Protein AF-0000000066528305 (afdb_homodimer)

Organism: Pseudomonas aeruginosa (strain ATCC 15692 / DSM 22644 / CIP 104116 / JCM 14847 / LMG 12228 / 1C / PRS 101 / PAO1) (NCBI:txid208964)

Solvent-accessible surface area (backbone atoms only — not comparable to full-atom values): 59055 Å² total; per-residue (Å²): 130,81,65,75,44,82,45,70,47,69,37,96,86,66,52,58,33,28,32,40,36,31,69,39,80,47,64,42,90,86,65,61,58,33,33,40,38,41,37,34,41,70,44,37,23,32,77,78,52,47,66,50,65,64,70,45,64,52,48,48,30,26,37,37,24,40,15,54,67,9,18,43,83,11,56,70,59,67,28,30,52,98,31,41,44,56,55,30,49,44,52,55,42,48,53,51,45,41,31,70,77,70,63,30,54,59,64,38,24,32,39,41,21,23,22,48,24,19,42,40,49,51,44,35,36,42,68,65,39,65,62,40,41,31,38,37,31,31,38,42,44,45,40,63,64,70,92,53,86,63,47,65,62,49,50,55,54,46,32,74,73,68,43,78,50,73,45,72,62,84,78,52,53,77,56,27,26,78,24,66,67,57,32,53,48,58,75,66,39,84,50,52,30,63,34,37,21,47,48,31,52,55,34,45,46,53,48,24,52,50,43,38,75,49,20,47,53,28,52,50,31,36,38,40,42,36,36,57,49,35,74,50,38,50,64,66,58,51,52,49,24,59,44,37,36,43,37,83,57,32,32,64,42,73,39,67,70,30,21,48,34,42,83,59,27,64,71,16,65,65,52,41,51,54,48,34,50,48,49,53,51,40,72,70,42,79,91,78,70,84,84,43,77,57,36,57,72,40,26,62,49,27,35,49,35,51,55,54,64,47,81,67,44,87,81,32,74,65,38,46,50,40,53,50,50,35,50,50,49,55,57,44,28,76,32,10,47,61,50,30,42,18,74,72,53,6,56,76,23,66,68,33,48,49,51,56,64,66,65,63,60,70,16,56,63,72,66,9,25,49,50,17,41,54,55,54,60,32,68,69,51,47,40,50,51,46,46,52,54,46,46,42,50,51,50,52,51,50,50,51,52,34,49,76,67,72,42,74,45,23,39,35,29,44,54,35,49,56,38,55,68,62,60,56,54,46,62,90,51,79,79,67,61,70,31,36,40,37,23,14,73,45,68,64,31,28,54,52,22,42,51,51,35,52,75,69,67,35,58,87,36,41,51,54,40,78,39,60,64,52,40,28,70,66,39,36,63,47,74,77,60,26,32,31,39,36,40,60,78,51,63,46,68,47,57,53,45,65,50,50,41,30,23,44,35,9,46,46,59,18,33,40,89,65,16,38,36,40,38,46,42,27,52,37,67,96,51,54,62,54,37,24,63,51,38,42,22,54,71,80,63,34,68,34,63,59,33,56,42,37,40,50,37,51,51,50,48,43,40,74,29,40,32,42,79,74,50,74,44,65,45,76,83,55,34,37,36,34,36,36,26,31,37,52,87,128,130,79,67,74,43,82,47,69,48,68,37,97,86,66,51,59,34,28,30,41,37,30,70,40,80,46,63,43,91,85,65,60,57,31,36,39,37,41,35,35,41,70,43,38,22,33,77,78,55,48,66,50,65,65,69,43,64,53,48,48,29,26,36,37,26,40,16,54,67,10,18,42,84,11,56,68,60,66,28,30,48,98,29,41,43,54,56,28,50,43,52,54,42,49,55,51,43,42,30,70,74,69,64,31,54,59,65,37,24,30,37,40,19,23,22,47,24,18,41,40,50,49,43,34,35,43,68,64,40,66,61,40,40,32,39,37,31,30,38,42,44,44,38,64,64,70,93,52,87,64,48,64,62,49,50,54,53,45,31,75,73,66,42,79,49,73,45,72,62,85,78,51,53,75,55,27,27,78,24,66,67,56,33,53,48,58,75,67,40,85,51,52,31,64,34,38,20,47,48,31,52,53,34,43,47,52,48,25,52,50,42,37,75,48,19,48,53,28,53,49,31,35,38,39,40,36,38,57,50,34,74,50,38,49,63,63,59,50,54,49,24,60,46,37,36,43,38,82,56,33,34,64,44,75,39,69,70,31,21,47,34,44,84,59,26,66,70,17,65,65,52,40,50,53,50,36,51,47,50,51,52,39,73,72,43,79,90,78,69,84,84,44,77,58,34,54,70,40,24,62,49,26,36,50,36,51,56,55,66,46,82,68,46,86,82,32,74,65,39,48,50,39,52,50,50,33,51,49,50,56,57,44,27,77,31,10,48,61,51,31,40,17,73,74,51,6,57,75,23,64,67,34,48,48,51,56,65,65,64,63,61,69,16,57,63,73,67,9,25,50,49,17,43,54,57,54,61,32,69,70,49,48,42,50,49,46,46,51,55,46,46,41,51,51,50,52,51,50,50,51,53,35,49,74,67,74,43,74,45,24,39,34,29,46,53,35,52,56,38,56,69,62,60,56,53,48,60,89,50,80,80,66,60,70,30,35,41,37,24,14,72,45,68,63,31,28,53,55,24,42,51,50,36,51,76,69,69,37,58,86,35,39,50,54,41,77,39,61,63,51,39,28,68,67,40,36,63,46,73,78,60,25,32,32,40,37,38,60,78,50,63,46,68,47,57,52,45,66,50,49,39,31,24,44,36,9,47,46,60,19,35,39,90,65,15,37,37,39,39,46,43,28,51,38,66,98,52,55,61,53,37,23,63,51,38,42,23,53,68,80,63,35,69,34,62,60,32,56,43,37,41,51,38,52,51,49,49,42,40,75,29,40,30,43,81,73,50,74,45,64,44,77,81,53,33,36,35,33,34,37,25,32,36,51,88,130

Radius of gyration: 33.26 Å; Cα contacts (8 Å, |Δi|>4): 2438; chains: 2; bounding box: 77×107×80 Å

Secondary structure (DSSP, 8-state):
----EEEEEE-TTS-EEEEEEE--SS--TT---EEEEEEPPTT--GGGGTHHHHHTT-TTEEEEEE--TTSTTS-SSTT--S-HHHHHHHHHHHHHHHHHHH---GGGEEEEEETHHHHHHHHHHHHH----SEEEEES--SSB---STTHHHHHHHHHHHH-S-EEE----GGGT-S-HHHHHHHHH-TT---EEEHHHHHHHHHHHHHHHHTGGG--S-EEEEEETT-SSB-SHHHHHHHHH-S-SSEEEEEETT--S-GGGSTTTHHHHHHHHHHHHHHHHS-------TTTTTSSHHHHHHHHHHSPPPTT-HHHHHHHHHHHHHHHHTTT-HHHHHHHHH-TTSHHHHHHHHHT----SHHHHHHHHHHHHTSHHHHHHHHHHHHHHHHHHHHHHHHHHTT---EEEEES-TTSHHHHHHTTT-SSPPSEEEEEES-HHHHHHHHHHHHHTT-TTTEEEEE--TT-HHHHHT-SSPPSEEEE-SSGGG---HHHHHHHHHHHHHHSPTT-EEEEEE-S--TTHHHHHHH-B-TTTT-B-------HHHHHHHHHHTTEEEEEEEE-TTS--EEEEEEE---/----EEEEEE-TTSPEEEEEEE--SS--TT---EEEEEEPPTT--GGGGTHHHHHTT-TTEEEEEE--TTSTTS-SSTT--S-HHHHHHHHHHHHHHHHHHH---GGGEEEEEETHHHHHHHHHHHHH----SEEEEES--SSB---STTHHHHHHHHHHHH-S-EEE----GGGT-S-HHHHHHHHH-TT---EEEHHHHHHHHHHHHHHHHTGGG--S-EEEEEETT-SSB-HHHHHHHHHH-S-SSEEEEEETT--S-GGGSTTTHHHHHHHHHHHHHHHHS-------TTTTTSSHHHHHHHHHHSPPPTT-HHHHHHHHHHHHHHHHTTT-HHHHHHHHH-TTSHHHHHHHHHT----SHHHHHHHHHHHHTSHHHHHHHHHHHHHHHHHHHHHHHHHHTT---EEEEES-TTSHHHHHHTTT-SSPPSEEEEEES-HHHHHHHHHHHHHTT-TTTEEEEE--TT-HHHHHT-SSPPSEEEE-SSGGG---HHHHHHHHHHHHHHSPTT-EEEEEE-S--TTHHHHHHH-B-TTTT-B-------HHHHHHHHHHTTEEEEEEEE-TTS--EEEEEEE---

pLDDT: mean 94.09, std 5.87, range [59.09, 98.94]

InterPro domains:
  IPR022742 Alpha/beta hydrolase domain-containing protein 17C-like [PF12146] (32-267)
  IPR022744 Methyltransferase domain, putative [PF12147] (276-583)
  IPR029058 Alpha/Beta hydrolase fold [G3DSA:3.40.50.1820] (2-286)
  IPR029058 Alpha/Beta hydrolase fold [SSF53474] (4-282)
  IPR029063 S-adenosyl-L-methionine-dependent methyltransferase superfamily [G3DSA:3.40.50.150] (344-585)
  IPR029063 S-adenosyl-L-methionine-dependent methyltransferase superfamily [SSF53335] (400-575)
  IPR051044 Monoacylglycerol and Diacylglycerol Lipase [PTHR11614] (12-268)

Sequence (1172 aa):
MRDVQELRFTTHDGVELFYRHWPASRPAPDGTRQAVLLFHRGHEHSGRIAHLVDELDLPEHDFFAWDARGHGLSPGARGDSPSFATSVRDVQTFVDHIQAVHGIAEERMAVVAQSVGAVLVSTWAHDYAPKVRALVLASPAFQVKLYVPFARSGLKLMRLWRGNFFVNSYVKARFLSHDPERIASYDSDPLIAKAISVNVLLGLYEAAERVVADAQAIQIPTQLLISGADFVVHRAPQERFFERLGSLRKEKHILPGFFHDTLGERDRHLAVGRARRFLLEAFATAPERPSLLDADRLGHTCAEAEALAAPLPKNSPRDLYWRATRAGLRLGSLWSDGVKLGFDTGFDSGSTLDYVYRNQPCGSGPLGRLIDRNYLDSIGWRGIRQRKLHVEELLRLAMQRLREEQREVRIVDIAAGHGRYILEALQGVEPLPESILLRDYSEINVRDGSALIESKGLAGIARFVKGDAFDRADLAALQPKPSLGVVSGLYELFADNRMVGDSLAGLGEALEEGGYLVYTGQPWHPQLELIARALTSHRQGQAWVMRRRTQAEMDQLVAAAGFRKITQRVDQWGIFSVSLAQKVARMRDVQELRFTTHDGVELFYRHWPASRPAPDGTRQAVLLFHRGHEHSGRIAHLVDELDLPEHDFFAWDARGHGLSPGARGDSPSFATSVRDVQTFVDHIQAVHGIAEERMAVVAQSVGAVLVSTWAHDYAPKVRALVLASPAFQVKLYVPFARSGLKLMRLWRGNFFVNSYVKARFLSHDPERIASYDSDPLIAKAISVNVLLGLYEAAERVVADAQAIQIPTQLLISGADFVVHRAPQERFFERLGSLRKEKHILPGFFHDTLGERDRHLAVGRARRFLLEAFATAPERPSLLDADRLGHTCAEAEALAAPLPKNSPRDLYWRATRAGLRLGSLWSDGVKLGFDTGFDSGSTLDYVYRNQPCGSGPLGRLIDRNYLDSIGWRGIRQRKLHVEELLRLAMQRLREEQREVRIVDIAAGHGRYILEALQGVEPLPESILLRDYSEINVRDGSALIESKGLAGIARFVKGDAFDRADLAALQPKPSLGVVSGLYELFADNRMVGDSLAGLGEALEEGGYLVYTGQPWHPQLELIARALTSHRQGQAWVMRRRTQAEMDQLVAAAGFRKITQRVDQWGIFSVSLAQKVAR

Nearest PDB structures (foldseek):
  6eic-assembly3_B  TM=8.953E-01  e=5.850E-21  Mycobacterium tuberculosis H37Rv
  7l4u-assembly1_A  TM=8.981E-01  e=2.190E-19  Homo sapiens
  7l4t-assembly1_A  TM=8.906E-01  e=3.858E-19  Homo sapiens
  6qe2-assembly2_B  TM=8.911E-01  e=8.053E-19  Palaeococcus ferrophilus
  3jw8-assembly1_A  TM=8.700E-01  e=1.131E-18  Homo sapiens

Foldseek 3Di:
DADKDWDWDAAPVGFIWIKIKGDQQDADPVNAAAEEEEEEAQLAFQVLLVVLVPLLPPRHYMYMYTGFDLFFPGDDPHQDDPALVSSLSRVVRVLVCCCVPVVHDQQRYEYEYEALRLLSVLLNCQQQVTNYLEYEYELHQLDWDDPDPCVLVVLVVVCVPPNKDKDFDPDQLVQAAVDPVSNVCQVVPPRGRGIHISRHVNNSNLSSVFCLVQQLLRFHQYEYEYEAREPTHDCVSSVSSQVNHVYPNYYYDYDYPGYRNCCPYPVNSVVSVVVSVSVVVSNVDDDDGDACLCVLPDDDLVVVLVVLQDDDPPPPPVLVVLVVVQVVLVVLLVFWVLSVCCVVQNCLAPVSLVVLLVQATDTHPPVRSVSHNVVSPPPVSVQQNVLLVFLLVVVVVQCVVCVVVVHAAEEEEEQCQLVCSVVVSCVPDPPGGQAYEYEHQDPVSQVNNQVVCVVSVNVNHYHYDYDDLQQLVVLLPDPPQHQEYEYEPDVQQDSNSNSVLSSLLSNLNRHDAFGKYKYKFFQDDPCQSVQQRRGAGSPVGHGRHTRGDGSVNVQSSNVVSQWAWDDWDADSSSGMMITMITHHDD/DADKDWDWDAAPVGFIWIKIKGDQQDADPVNAAAEEEEEEAQLAFQVLLVVLVPLLPPRHYMYMYTGFDLFFPGDDPHQDDPALVSSLSRVVRVLVCCCPPVVHDQQRYEYEYEALRLLSVLLNCQQQVTNYLEYEYELHQLDWDDPDPCVLVVLVVVCVPPNKDKDFDPDQLVQAAVDPVSNVCQVPPPRGRGIHISRHVNLSNLSSVFCLVQQLLRFHQYEYEYEAREPTHDCVSSVSSQVNHVYPNYYYDYDYPGYRNCCPYPVNSVVSVVVSVSVVVSNVDDDDGDACLCVLPDDDLVVVLVVLQDDDPPPPPVLVVLVVVQVVLVVLLVFWVLSVCCVVQNCLAPVSLVVLLVQATDTHPPVRSVSNNVVSPPPVSVQQNVLLVFLLVVVVVQCVVCVVVVHAAEEEEEQCQLVCSVVVSCVPDPPGGQAYEYEHQDPVSQVNNQVVCVVSVNVNHYHYDYDDLQQLVVLLPDPPQHQEYEYEPDVQQDSNSNSVLSSLLSNLNRHDAFGKYKYKFFQDDPCQSVQQRRGAGSPVGHGRHTRGDGSVNVQSSNVVSQWHWDDWDADSSSGMMITMITHHDD

Structure (mmCIF, N/CA/C/O backbone):
data_AF-0000000066528305-model_v1
#
loop_
_entity.id
_entity.type
_entity.pdbx_description
1 polymer 'Bifunctional alpha/beta hydrolase/class I SAM-dependent methyltransferase'
#
loop_
_atom_site.group_PDB
_atom_site.id
_atom_site.type_symbol
_atom_site.label_atom_id
_atom_site.label_alt_id
_atom_site.label_comp_id
_atom_site.label_asym_id
_atom_site.label_entity_id
_atom_site.label_seq_id
_atom_site.pdbx_PDB_ins_code
_atom_site.Cartn_x
_atom_site.Cartn_y
_atom_site.Cartn_z
_atom_site.occupancy
_atom_site.B_iso_or_equiv
_atom_site.auth_seq_id
_atom_site.auth_comp_id
_atom_site.auth_asym_id
_atom_site.auth_atom_id
_atom_site.pdbx_PDB_model_num
ATOM 1 N N . MET A 1 1 ? -36 0.917 16.234 1 72.56 1 MET A N 1
ATOM 2 C CA . MET A 1 1 ? -35 1.993 16.125 1 72.56 1 MET A CA 1
ATOM 3 C C . MET A 1 1 ? -34.375 2.293 17.484 1 72.56 1 MET A C 1
ATOM 5 O O . MET A 1 1 ? -35.094 2.402 18.5 1 72.56 1 MET A O 1
ATOM 9 N N . ARG A 1 2 ? -33.094 2.178 17.562 1 87.5 2 ARG A N 1
ATOM 10 C CA . ARG A 1 2 ? -32.375 2.48 18.797 1 87.5 2 ARG A CA 1
ATOM 11 C C . ARG A 1 2 ? -32.719 3.871 19.312 1 87.5 2 ARG A C 1
ATOM 13 O O . ARG A 1 2 ? -33.031 4.777 18.531 1 87.5 2 ARG A O 1
ATOM 20 N N . ASP A 1 3 ? -32.812 4.066 20.578 1 93 3 ASP A N 1
ATOM 21 C CA . ASP A 1 3 ? -33.062 5.363 21.188 1 93 3 ASP A CA 1
ATOM 22 C C . ASP A 1 3 ? -31.953 6.355 20.891 1 93 3 ASP A C 1
ATOM 24 O O . ASP A 1 3 ? -30.766 5.996 20.906 1 93 3 ASP A O 1
ATOM 28 N N . VAL A 1 4 ? -32.406 7.555 20.578 1 97.25 4 VAL A N 1
ATOM 29 C CA . VAL A 1 4 ? -31.438 8.57 20.203 1 97.25 4 VAL A CA 1
ATOM 30 C C . VAL A 1 4 ? -31.422 9.688 21.234 1 97.25 4 VAL A C 1
ATOM 32 O O . VAL A 1 4 ? -32.469 10.055 21.781 1 97.25 4 VAL A O 1
ATOM 35 N N . GLN A 1 5 ? -30.234 10.125 21.625 1 98.25 5 GLN A N 1
ATOM 36 C CA . GLN A 1 5 ? -30.047 11.328 22.422 1 98.25 5 GLN A CA 1
ATOM 37 C C . GLN A 1 5 ? -29.531 12.484 21.562 1 98.25 5 GLN A C 1
ATOM 39 O O . GLN A 1 5 ? -28.609 12.312 20.766 1 98.25 5 GLN A O 1
ATOM 44 N N . GLU A 1 6 ? -30.188 13.617 21.688 1 98.38 6 GLU A N 1
ATOM 45 C CA . GLU A 1 6 ? -29.75 14.836 21.016 1 98.38 6 GLU A CA 1
ATOM 46 C C . GLU A 1 6 ? -28.922 15.711 21.953 1 98.38 6 GLU A C 1
ATOM 48 O O . GLU A 1 6 ? -29.406 16.125 23.016 1 98.38 6 GLU A O 1
ATOM 53 N N . LEU A 1 7 ? -27.734 15.906 21.516 1 98.69 7 LEU A N 1
ATOM 54 C CA . LEU A 1 7 ? -26.766 16.578 22.391 1 98.69 7 LEU A CA 1
ATOM 55 C C . LEU A 1 7 ? -26 17.641 21.625 1 98.69 7 LEU A C 1
ATOM 57 O O . LEU A 1 7 ? -26.25 17.875 20.453 1 98.69 7 LEU A O 1
ATOM 61 N N . ARG A 1 8 ? -25.156 18.391 22.344 1 98.56 8 ARG A N 1
ATOM 62 C CA . ARG A 1 8 ? -24.281 19.406 21.766 1 98.56 8 ARG A CA 1
ATOM 63 C C . ARG A 1 8 ? -22.875 19.312 22.344 1 98.56 8 ARG A C 1
ATOM 65 O O . ARG A 1 8 ? -22.688 18.75 23.438 1 98.56 8 ARG A O 1
ATOM 72 N N . PHE A 1 9 ? -21.906 19.719 21.641 1 98.44 9 PHE A N 1
ATOM 73 C CA . PHE A 1 9 ? -20.547 19.844 22.125 1 98.44 9 PHE A CA 1
ATOM 74 C C . PHE A 1 9 ? -19.938 21.188 21.703 1 98.44 9 PHE A C 1
ATOM 76 O O . PHE A 1 9 ? -20.312 21.75 20.672 1 98.44 9 PHE A O 1
ATOM 83 N N . THR A 1 10 ? -19.062 21.734 22.469 1 98 10 THR A N 1
ATOM 84 C CA . THR A 1 10 ? -18.422 23.016 22.219 1 98 10 THR A CA 1
ATOM 85 C C . THR A 1 10 ? -17.141 22.844 21.406 1 98 10 THR A C 1
ATOM 87 O O . THR A 1 10 ? -16.281 22.047 21.766 1 98 10 THR A O 1
ATOM 90 N N . THR A 1 11 ? -17.047 23.547 20.344 1 96.94 11 THR A N 1
ATOM 91 C CA . THR A 1 11 ? -15.867 23.453 19.5 1 96.94 11 THR A CA 1
ATOM 92 C C . THR A 1 11 ? -14.773 24.406 19.984 1 96.94 11 THR A C 1
ATOM 94 O O . THR A 1 11 ? -14.961 25.109 20.984 1 96.94 11 THR A O 1
ATOM 97 N N . HIS A 1 12 ? -13.664 24.438 19.281 1 91.81 12 HIS A N 1
ATOM 98 C CA . HIS A 1 12 ? -12.461 25.156 19.688 1 91.81 12 HIS A CA 1
ATOM 99 C C . HIS A 1 12 ? -12.703 26.656 19.734 1 91.81 12 HIS A C 1
ATOM 101 O O . HIS A 1 12 ? -12.039 27.391 20.469 1 91.81 12 HIS A O 1
ATOM 107 N N . ASP A 1 13 ? -13.695 27.156 18.969 1 94.38 13 ASP A N 1
ATOM 108 C CA . ASP A 1 13 ? -13.945 28.594 18.938 1 94.38 13 ASP A CA 1
ATOM 109 C C . ASP A 1 13 ? -15.211 28.938 19.719 1 94.38 13 ASP A C 1
ATOM 111 O O . ASP A 1 13 ? -15.789 30.016 19.516 1 94.38 13 ASP A O 1
ATOM 115 N N . GLY A 1 14 ? -15.695 28.062 20.406 1 96.06 14 GLY A N 1
ATOM 116 C CA . GLY A 1 14 ? -16.797 28.328 21.312 1 96.06 14 GLY A CA 1
ATOM 117 C C . GLY A 1 14 ? -18.156 28.016 20.719 1 96.06 14 GLY A C 1
ATOM 118 O O . GLY A 1 14 ? -19.172 28.047 21.422 1 96.06 14 GLY A O 1
ATOM 119 N N . VAL A 1 15 ? -18.219 27.641 19.5 1 97.56 15 VAL A N 1
ATOM 120 C CA . VAL A 1 15 ? -19.469 27.312 18.844 1 97.56 15 VAL A CA 1
ATOM 121 C C . VAL A 1 15 ? -19.953 25.938 19.312 1 97.56 15 VAL A C 1
ATOM 123 O O . VAL A 1 15 ? -19.172 25 19.391 1 97.56 15 VAL A O 1
ATOM 126 N N . GLU A 1 16 ? -21.203 25.859 19.609 1 98.31 16 GLU A N 1
ATOM 127 C CA . GLU A 1 16 ? -21.797 24.578 20.016 1 98.31 16 GLU A CA 1
ATOM 128 C C . GLU A 1 16 ? -22.422 23.859 18.828 1 98.31 16 GLU A C 1
ATOM 130 O O . GLU A 1 16 ? -23.344 24.375 18.203 1 98.31 16 GLU A O 1
ATOM 135 N N . LEU A 1 17 ? -21.938 22.703 18.562 1 98.75 17 LEU A N 1
ATOM 136 C CA . LEU A 1 17 ? -22.453 21.938 17.438 1 98.75 17 LEU A CA 1
ATOM 137 C C . LEU A 1 17 ? -23.359 20.812 17.938 1 98.75 17 LEU A C 1
ATOM 139 O O . LEU A 1 17 ? -23.141 20.266 19.031 1 98.75 17 LEU A O 1
ATOM 143 N N . PHE A 1 18 ? -24.344 20.516 17.141 1 98.81 18 PHE A N 1
ATOM 144 C CA . PHE A 1 18 ? -25.328 19.484 17.438 1 98.81 18 PHE A CA 1
ATOM 145 C C . PHE A 1 18 ? -24.812 18.109 17.047 1 98.81 18 PHE A C 1
ATOM 147 O O . PHE A 1 18 ? -24.125 17.969 16.031 1 98.81 18 PHE A O 1
ATOM 154 N N . TYR A 1 19 ? -25.109 17.094 17.922 1 98.81 19 TYR A N 1
ATOM 155 C CA . TYR A 1 19 ? -24.828 15.719 17.5 1 98.81 19 TYR A CA 1
ATOM 156 C C . TYR A 1 19 ? -25.844 14.758 18.125 1 98.81 19 TYR A C 1
ATOM 158 O O . TYR A 1 19 ? -26.531 15.102 19.094 1 98.81 19 TYR A O 1
ATOM 166 N N . ARG A 1 20 ? -26.016 13.641 17.469 1 98.75 20 ARG A N 1
ATOM 167 C CA . ARG A 1 20 ? -26.875 12.555 17.938 1 98.75 20 ARG A CA 1
ATOM 168 C C . ARG A 1 20 ? -26.047 11.406 18.5 1 98.75 20 ARG A C 1
ATOM 170 O O . ARG A 1 20 ? -24.984 11.086 17.969 1 98.75 20 ARG A O 1
ATOM 177 N N . HIS A 1 21 ? -26.516 10.867 19.594 1 98.75 21 HIS A N 1
ATOM 178 C CA . HIS A 1 21 ? -25.875 9.719 20.25 1 98.75 21 HIS A CA 1
ATOM 179 C C . HIS A 1 21 ? -26.859 8.562 20.391 1 98.75 21 HIS A C 1
ATOM 181 O O . HIS A 1 21 ? -27.953 8.734 20.922 1 98.75 21 HIS A O 1
ATOM 187 N N . TRP A 1 22 ? -26.531 7.406 19.828 1 98.5 22 TRP A N 1
ATOM 188 C CA . TRP A 1 22 ? -27.219 6.148 20.047 1 98.5 22 TRP A CA 1
ATOM 189 C C . TRP A 1 22 ? -26.391 5.203 20.906 1 98.5 22 TRP A C 1
ATOM 191 O O . TRP A 1 22 ? -25.438 4.594 20.422 1 98.5 22 TRP A O 1
ATOM 201 N N . PRO A 1 23 ? -26.719 5.039 22.172 1 96.94 23 PRO A N 1
ATOM 202 C CA . PRO A 1 23 ? -25.953 4.133 23.031 1 96.94 23 PRO A CA 1
ATOM 203 C C . PRO A 1 23 ? -26 2.684 22.547 1 96.94 23 PRO A C 1
ATOM 205 O O . PRO A 1 23 ? -26.969 2.279 21.891 1 96.94 23 PRO A O 1
ATOM 208 N N . ALA A 1 24 ? -24.984 1.954 22.938 1 96.31 24 ALA A N 1
ATOM 209 C CA . ALA A 1 24 ? -24.969 0.526 22.625 1 96.31 24 ALA A CA 1
ATOM 210 C C . ALA A 1 24 ? -26.172 -0.182 23.234 1 96.31 24 ALA A C 1
ATOM 212 O O . ALA A 1 24 ? -26.547 0.084 24.391 1 96.31 24 ALA A O 1
ATOM 213 N N . SER A 1 25 ? -26.75 -1.033 22.453 1 94.69 25 SER A N 1
ATOM 214 C CA . SER A 1 25 ? -27.906 -1.768 22.953 1 94.69 25 SER A CA 1
ATOM 215 C C . SER A 1 25 ? -27.484 -2.975 23.781 1 94.69 25 SER A C 1
ATOM 217 O O . SER A 1 25 ? -28.219 -3.441 24.641 1 94.69 25 SER A O 1
ATOM 219 N N . ARG A 1 26 ? -26.281 -3.543 23.531 1 92.31 26 ARG A N 1
ATOM 220 C CA . ARG A 1 26 ? -25.688 -4.652 24.266 1 92.31 26 ARG A CA 1
ATOM 221 C C . ARG A 1 26 ? -24.25 -4.34 24.656 1 92.31 26 ARG A C 1
ATOM 223 O O . ARG A 1 26 ? -23.312 -4.859 24.047 1 92.31 26 ARG A O 1
ATOM 230 N N . PRO A 1 27 ? -24.109 -3.562 25.703 1 88.12 27 PRO A N 1
ATOM 231 C CA . PRO A 1 27 ? -22.75 -3.215 26.109 1 88.12 27 PRO A CA 1
ATOM 232 C C . PRO A 1 27 ? -21.891 -4.445 26.422 1 88.12 27 PRO A C 1
ATOM 234 O O . PRO A 1 27 ? -22.406 -5.461 26.891 1 88.12 27 PRO A O 1
ATOM 237 N N . ALA A 1 28 ? -20.672 -4.309 26.062 1 88.44 28 ALA A N 1
ATOM 238 C CA . ALA A 1 28 ? -19.766 -5.422 26.312 1 88.44 28 ALA A CA 1
ATOM 239 C C . ALA A 1 28 ? -19.719 -5.77 27.797 1 88.44 28 ALA A C 1
ATOM 241 O O . ALA A 1 28 ? -19.766 -4.879 28.641 1 88.44 28 ALA A O 1
ATOM 242 N N . PRO A 1 29 ? -19.531 -7.066 28.094 1 87 29 PRO A N 1
ATOM 243 C CA . PRO A 1 29 ? -19.531 -7.492 29.484 1 87 29 PRO A CA 1
ATOM 244 C C . PRO A 1 29 ? -18.375 -6.906 30.281 1 87 29 PRO A C 1
ATOM 246 O O . PRO A 1 29 ? -18.516 -6.637 31.484 1 87 29 PRO A O 1
ATOM 249 N N . ASP A 1 30 ? -17.25 -6.703 29.625 1 88.06 30 ASP A N 1
ATOM 250 C CA . ASP A 1 30 ? -16.078 -6.219 30.344 1 88.06 30 ASP A CA 1
ATOM 251 C C . ASP A 1 30 ? -16.109 -4.695 30.469 1 88.06 30 ASP A C 1
ATOM 253 O O . ASP A 1 30 ? -15.172 -4.098 31 1 88.06 30 ASP A O 1
ATOM 257 N N . GLY A 1 31 ? -17.141 -4.07 30.016 1 86.62 31 GLY A N 1
ATOM 258 C CA . GLY A 1 31 ? -17.297 -2.635 30.172 1 86.62 31 GLY A CA 1
ATOM 259 C C . GLY A 1 31 ? -16.578 -1.834 29.109 1 86.62 31 GLY A C 1
ATOM 260 O O . GLY A 1 31 ? -16.656 -0.604 29.094 1 86.62 31 GLY A O 1
ATOM 261 N N . THR A 1 32 ? -15.93 -2.555 28.25 1 90 32 THR A N 1
ATOM 262 C CA . THR A 1 32 ? -15.211 -1.856 27.188 1 90 32 THR A CA 1
ATOM 263 C C . THR A 1 32 ? -16.188 -1.194 26.219 1 90 32 THR A C 1
ATOM 265 O O . THR A 1 32 ? -17.109 -1.84 25.719 1 90 32 THR A O 1
ATOM 268 N N . ARG A 1 33 ? -16 0.094 26.016 1 95.31 33 ARG A N 1
ATOM 269 C CA . ARG A 1 33 ? -16.875 0.832 25.125 1 95.31 33 ARG A CA 1
ATOM 270 C C . ARG A 1 33 ? -16.203 1.051 23.766 1 95.31 33 ARG A C 1
ATOM 272 O O . ARG A 1 33 ? -15 1.3 23.688 1 95.31 33 ARG A O 1
ATOM 279 N N . GLN A 1 34 ? -16.953 0.854 22.703 1 97 34 GLN A N 1
ATOM 280 C CA . GLN A 1 34 ? -16.547 1.082 21.328 1 97 34 GLN A CA 1
ATOM 281 C C . GLN A 1 34 ? -17.562 1.936 20.578 1 97 34 GLN A C 1
ATOM 283 O O . GLN A 1 34 ? -18.734 1.986 20.953 1 97 34 GLN A O 1
ATOM 288 N N . ALA A 1 35 ? -17.094 2.639 19.531 1 98.56 35 ALA A N 1
ATOM 289 C CA . ALA A 1 35 ? -18.031 3.562 18.891 1 98.56 35 ALA A CA 1
ATOM 290 C C . ALA A 1 35 ? -17.781 3.635 17.391 1 98.56 35 ALA A C 1
ATOM 292 O O . ALA A 1 35 ? -16.672 3.365 16.922 1 98.56 35 ALA A O 1
ATOM 293 N N . VAL A 1 36 ? -18.812 3.9 16.672 1 98.88 36 VAL A N 1
ATOM 294 C CA . VAL A 1 36 ? -18.766 4.258 15.25 1 98.88 36 VAL A CA 1
ATOM 295 C C . VAL A 1 36 ? -19.234 5.695 15.062 1 98.88 36 VAL A C 1
ATOM 297 O O . VAL A 1 36 ? -20.328 6.059 15.516 1 98.88 36 VAL A O 1
ATOM 300 N N . LEU A 1 37 ? -18.406 6.516 14.508 1 98.94 37 LEU A N 1
ATOM 301 C CA . LEU A 1 37 ? -18.75 7.898 14.203 1 98.94 37 LEU A CA 1
ATOM 302 C C . LEU A 1 37 ? -19.234 8.031 12.766 1 98.94 37 LEU A C 1
ATOM 304 O O . LEU A 1 37 ? -18.594 7.535 11.836 1 98.94 37 LEU A O 1
ATOM 308 N N . LEU A 1 38 ? -20.359 8.695 12.578 1 98.88 38 LEU A N 1
ATOM 309 C CA . LEU A 1 38 ? -20.969 8.875 11.258 1 98.88 38 LEU A CA 1
ATOM 310 C C . LEU A 1 38 ? -20.859 10.328 10.805 1 98.88 38 LEU A C 1
ATOM 312 O O . LEU A 1 38 ? -21.188 11.242 11.555 1 98.88 38 LEU A O 1
ATOM 316 N N . PHE A 1 39 ? -20.359 10.523 9.609 1 98.88 39 PHE A N 1
ATOM 317 C CA . PHE A 1 39 ? -20.25 11.852 9.023 1 98.88 39 PHE A CA 1
ATOM 318 C C . PHE A 1 39 ? -21.062 11.945 7.738 1 98.88 39 PHE A C 1
ATOM 320 O O . PHE A 1 39 ? -20.844 11.172 6.805 1 98.88 39 PHE A O 1
ATOM 327 N N . HIS A 1 40 ? -21.938 12.875 7.66 1 98.25 40 HIS A N 1
ATOM 328 C CA . HIS A 1 40 ? -22.953 12.969 6.609 1 98.25 40 HIS A CA 1
ATOM 329 C C . HIS A 1 40 ? -22.375 13.617 5.355 1 98.25 40 HIS A C 1
ATOM 331 O O . HIS A 1 40 ? -21.266 14.141 5.375 1 98.25 40 HIS A O 1
ATOM 337 N N . ARG A 1 41 ? -23.125 13.555 4.238 1 96.31 41 ARG A N 1
ATOM 338 C CA . ARG A 1 41 ? -22.797 14.18 2.959 1 96.31 41 ARG A CA 1
ATOM 339 C C . ARG A 1 41 ? -22.938 15.695 3.035 1 96.31 41 ARG A C 1
ATOM 341 O O . ARG A 1 41 ? -23.484 16.219 3.996 1 96.31 41 ARG A O 1
ATOM 348 N N . GLY A 1 42 ? -22.406 16.297 1.971 1 93.19 42 GLY A N 1
ATOM 349 C CA . GLY A 1 42 ? -22.625 17.734 1.864 1 93.19 42 GLY A CA 1
ATOM 350 C C . GLY A 1 42 ? -24.109 18.094 1.777 1 93.19 42 GLY A C 1
ATOM 351 O O . GLY A 1 42 ? -24.906 17.344 1.213 1 93.19 42 GLY A O 1
ATOM 352 N N . HIS A 1 43 ? -24.469 19.188 2.324 1 93.56 43 HIS A N 1
ATOM 353 C CA . HIS A 1 43 ? -25.812 19.75 2.266 1 93.56 43 HIS A CA 1
ATOM 354 C C . HIS A 1 43 ? -26.75 19.062 3.271 1 93.56 43 HIS A C 1
ATOM 356 O O . HIS A 1 43 ? -27.812 19.594 3.58 1 93.56 43 HIS A O 1
ATOM 362 N N . GLU A 1 44 ? -26.328 17.938 3.803 1 96.5 44 GLU A N 1
ATOM 363 C CA . GLU A 1 44 ? -27.234 17.141 4.625 1 96.5 44 GLU A CA 1
ATOM 364 C C . GLU A 1 44 ? -26.938 17.328 6.109 1 96.5 44 GLU A C 1
ATOM 366 O O . GLU A 1 44 ? -26.484 18.391 6.527 1 96.5 44 GLU A O 1
ATOM 371 N N . HIS A 1 45 ? -27.453 16.422 6.926 1 98 45 HIS A N 1
ATOM 372 C CA . HIS A 1 45 ? -27.312 16.453 8.375 1 98 45 HIS A CA 1
ATOM 373 C C . HIS A 1 45 ? -27.375 15.055 8.969 1 98 45 HIS A C 1
ATOM 375 O O . HIS A 1 45 ? -27.578 14.078 8.242 1 98 45 HIS A O 1
ATOM 381 N N . SER A 1 46 ? -27.188 14.945 10.273 1 98.25 46 SER A N 1
ATOM 382 C CA . SER A 1 46 ? -27.016 13.664 10.953 1 98.25 46 SER A CA 1
ATOM 383 C C . SER A 1 46 ? -28.281 12.812 10.867 1 98.25 46 SER A C 1
ATOM 385 O O . SER A 1 46 ? -28.219 11.586 10.906 1 98.25 46 SER A O 1
ATOM 387 N N . GLY A 1 47 ? -29.406 13.43 10.734 1 97.38 47 GLY A N 1
ATOM 388 C CA . GLY A 1 47 ? -30.656 12.688 10.609 1 97.38 47 GLY A CA 1
ATOM 389 C C . GLY A 1 47 ? -30.719 11.836 9.352 1 97.38 47 GLY A C 1
ATOM 390 O O . GLY A 1 47 ? -31.375 10.789 9.336 1 97.38 47 GLY A O 1
ATOM 391 N N . ARG A 1 48 ? -30.031 12.242 8.328 1 97.06 48 ARG A N 1
ATOM 392 C CA . ARG A 1 48 ? -30.094 11.57 7.035 1 97.06 48 ARG A CA 1
ATOM 393 C C . ARG A 1 48 ? -29.219 10.312 7.027 1 97.06 48 ARG A C 1
ATOM 395 O O . ARG A 1 48 ? -29.406 9.43 6.188 1 97.06 48 ARG A O 1
ATOM 402 N N . ILE A 1 49 ? -28.281 10.195 7.945 1 97.12 49 ILE A N 1
ATOM 403 C CA . ILE A 1 49 ? -27.406 9.031 7.977 1 97.12 49 ILE A CA 1
ATOM 404 C C . ILE A 1 49 ? -27.766 8.148 9.172 1 97.12 49 ILE A C 1
ATOM 406 O O . ILE A 1 49 ? -27.125 7.113 9.398 1 97.12 49 ILE A O 1
ATOM 410 N N . ALA A 1 50 ? -28.812 8.414 9.883 1 97.25 50 ALA A N 1
ATOM 411 C CA . ALA A 1 50 ? -29.219 7.75 11.117 1 97.25 50 ALA A CA 1
ATOM 412 C C . ALA A 1 50 ? -29.625 6.305 10.859 1 97.25 50 ALA A C 1
ATOM 414 O O . ALA A 1 50 ? -29.5 5.449 11.734 1 97.25 50 ALA A O 1
ATOM 415 N N . HIS A 1 51 ? -30.125 6.051 9.648 1 97.19 51 HIS A N 1
ATOM 416 C CA . HIS A 1 51 ? -30.594 4.703 9.336 1 97.19 51 HIS A CA 1
ATOM 417 C C . HIS A 1 51 ? -29.453 3.689 9.438 1 97.19 51 HIS A C 1
ATOM 419 O O . HIS A 1 51 ? -29.703 2.504 9.68 1 97.19 51 HIS A O 1
ATOM 425 N N . LEU A 1 52 ? -28.188 4.094 9.336 1 98.25 52 LEU A N 1
ATOM 426 C CA . LEU A 1 52 ? -27.031 3.205 9.391 1 98.25 52 LEU A CA 1
ATOM 427 C C . LEU A 1 52 ? -26.891 2.586 10.781 1 98.25 52 LEU A C 1
ATOM 429 O O . LEU A 1 52 ? -26.297 1.512 10.93 1 98.25 52 LEU A O 1
ATOM 433 N N . VAL A 1 53 ? -27.391 3.279 11.812 1 98.12 53 VAL A N 1
ATOM 434 C CA . VAL A 1 53 ? -27.281 2.797 13.188 1 98.12 53 VAL A CA 1
ATOM 435 C C . VAL A 1 53 ? -27.922 1.417 13.305 1 98.12 53 VAL A C 1
ATOM 437 O O . VAL A 1 53 ? -27.344 0.495 13.867 1 98.12 53 VAL A O 1
ATOM 440 N N . ASP A 1 54 ? -29.109 1.282 12.719 1 97.25 54 ASP A N 1
ATOM 441 C CA . ASP A 1 54 ? -29.812 0.004 12.773 1 97.25 54 ASP A CA 1
ATOM 442 C C . ASP A 1 54 ? -29.297 -0.95 11.695 1 97.25 54 ASP A C 1
ATOM 444 O O . ASP A 1 54 ? -29.156 -2.148 11.938 1 97.25 54 ASP A O 1
ATOM 448 N N . GLU A 1 55 ? -28.984 -0.423 10.523 1 97.88 55 GLU A N 1
ATOM 449 C CA . GLU A 1 55 ? -28.688 -1.265 9.375 1 97.88 55 GLU A CA 1
ATOM 450 C C . GLU A 1 55 ? -27.297 -1.89 9.492 1 97.88 55 GLU A C 1
ATOM 452 O O . GLU A 1 55 ? -27.062 -2.982 8.977 1 97.88 55 GLU A O 1
ATOM 457 N N . LEU A 1 56 ? -26.344 -1.224 10.148 1 98.06 56 LEU A N 1
ATOM 458 C CA . LEU A 1 56 ? -25.031 -1.8 10.375 1 98.06 56 LEU A CA 1
ATOM 459 C C . LEU A 1 56 ? -25.094 -2.922 11.406 1 98.06 56 LEU A C 1
ATOM 461 O O . LEU A 1 56 ? -24.219 -3.795 11.43 1 98.06 56 LEU A O 1
ATOM 465 N N . ASP A 1 57 ? -26.094 -2.896 12.297 1 96.06 57 ASP A N 1
ATOM 466 C CA . ASP A 1 57 ? -26.359 -3.967 13.25 1 96.06 57 ASP A CA 1
ATOM 467 C C . ASP A 1 57 ? -25.125 -4.281 14.086 1 96.06 57 ASP A C 1
ATOM 469 O O . ASP A 1 57 ? -24.656 -5.422 14.109 1 96.06 57 ASP A O 1
ATOM 473 N N . LEU A 1 58 ? -24.578 -3.279 14.773 1 97.25 58 LEU A N 1
ATOM 474 C CA . LEU A 1 58 ? -23.469 -3.406 15.719 1 97.25 58 LEU A CA 1
ATOM 475 C C . LEU A 1 58 ? -23.938 -3.08 17.141 1 97.25 58 LEU A C 1
ATOM 477 O O . LEU A 1 58 ? -23.625 -2.006 17.656 1 97.25 58 LEU A O 1
ATOM 481 N N . PRO A 1 59 ? -24.562 -4.02 17.766 1 95.38 59 PRO A N 1
ATOM 482 C CA . PRO A 1 59 ? -25.25 -3.746 19.031 1 95.38 59 PRO A CA 1
ATOM 483 C C . PRO A 1 59 ? -24.297 -3.404 20.172 1 95.38 59 PRO A C 1
ATOM 485 O O . PRO A 1 59 ? -24.703 -2.799 21.156 1 95.38 59 PRO A O 1
ATOM 488 N N . GLU A 1 60 ? -23.031 -3.742 20.031 1 95.38 60 GLU A N 1
ATOM 489 C CA . GLU A 1 60 ? -22.062 -3.5 21.094 1 95.38 60 GLU A CA 1
ATOM 490 C C . GLU A 1 60 ? -21.391 -2.139 20.938 1 95.38 60 GLU A C 1
ATOM 492 O O . GLU A 1 60 ? -20.5 -1.781 21.719 1 95.38 60 GLU A O 1
ATOM 497 N N . HIS A 1 61 ? -21.812 -1.354 19.969 1 97.56 61 HIS A N 1
ATOM 498 C CA . HIS A 1 61 ? -21.125 -0.105 19.656 1 97.56 61 HIS A CA 1
ATOM 499 C C . HIS A 1 61 ? -22.031 1.095 19.875 1 97.56 61 HIS A C 1
ATOM 501 O O . HIS A 1 61 ? -23.234 1.033 19.562 1 97.56 61 HIS A O 1
ATOM 507 N N . ASP A 1 62 ? -21.5 2.139 20.469 1 98.38 62 ASP A N 1
ATOM 508 C CA . ASP A 1 62 ? -22.156 3.441 20.422 1 98.38 62 ASP A CA 1
ATOM 509 C C . ASP A 1 62 ? -22.062 4.051 19.016 1 98.38 62 ASP A C 1
ATOM 511 O O . ASP A 1 62 ? -21.109 3.77 18.281 1 98.38 62 ASP A O 1
ATOM 515 N N . PHE A 1 63 ? -23.062 4.773 18.703 1 98.69 63 PHE A N 1
ATOM 516 C CA . PHE A 1 63 ? -23.016 5.539 17.453 1 98.69 63 PHE A CA 1
ATOM 517 C C . PHE A 1 63 ? -23.109 7.035 17.734 1 98.69 63 PHE A C 1
ATOM 519 O O . PHE A 1 63 ? -23.859 7.457 18.625 1 98.69 63 PHE A O 1
ATOM 526 N N . PHE A 1 64 ? -22.328 7.781 17.078 1 98.88 64 PHE A N 1
ATOM 527 C CA . PHE A 1 64 ? -22.375 9.234 17.125 1 98.88 64 PHE A CA 1
ATOM 528 C C . PHE A 1 64 ? -22.453 9.828 15.719 1 98.88 64 PHE A C 1
ATOM 530 O O . PHE A 1 64 ? -21.797 9.344 14.797 1 98.88 64 PHE A O 1
ATOM 537 N N . ALA A 1 65 ? -23.297 10.797 15.508 1 98.81 65 ALA A N 1
ATOM 538 C CA . ALA A 1 65 ? -23.375 11.539 14.25 1 98.81 65 ALA A CA 1
ATOM 539 C C . ALA A 1 65 ? -23.547 13.031 14.516 1 98.81 65 ALA A C 1
ATOM 541 O O . ALA A 1 65 ? -24.438 13.445 15.25 1 98.81 65 ALA A O 1
ATOM 542 N N . TRP A 1 66 ? -22.734 13.844 13.883 1 98.56 66 TRP A N 1
ATOM 543 C CA . TRP A 1 66 ? -22.859 15.281 14.125 1 98.56 66 TRP A CA 1
ATOM 544 C C . TRP A 1 66 ? -23.578 15.969 12.977 1 98.56 66 TRP A C 1
ATOM 546 O O . TRP A 1 66 ? -23.797 15.367 11.922 1 98.56 66 TRP A O 1
ATOM 556 N N . ASP A 1 67 ? -24.109 17.141 13.25 1 98.75 67 ASP A N 1
ATOM 557 C CA . ASP A 1 67 ? -24.391 18.125 12.203 1 98.75 67 ASP A CA 1
ATOM 558 C C . ASP A 1 67 ? -23.203 19.078 12.031 1 98.75 67 ASP A C 1
ATOM 560 O O . ASP A 1 67 ? -22.859 19.828 12.945 1 98.75 67 ASP A O 1
ATOM 564 N N . ALA A 1 68 ? -22.656 18.984 10.891 1 98.19 68 ALA A N 1
ATOM 565 C CA . ALA A 1 68 ? -21.531 19.875 10.625 1 98.19 68 ALA A CA 1
ATOM 566 C C . ALA A 1 68 ? -21.922 21.344 10.797 1 98.19 68 ALA A C 1
ATOM 568 O O . ALA A 1 68 ? -23.109 21.688 10.703 1 98.19 68 ALA A O 1
ATOM 569 N N . ARG A 1 69 ? -20.953 22.094 11.086 1 97.12 69 ARG A N 1
ATOM 570 C CA . ARG A 1 69 ? -21.188 23.531 11.172 1 97.12 69 ARG A CA 1
ATOM 571 C C . ARG A 1 69 ? -21.938 24.031 9.945 1 97.12 69 ARG A C 1
ATOM 573 O O . ARG A 1 69 ? -21.609 23.688 8.812 1 97.12 69 ARG A O 1
ATOM 580 N N . GLY A 1 70 ? -22.984 24.844 10.219 1 96.62 70 GLY A N 1
ATOM 581 C CA . GLY A 1 70 ? -23.766 25.391 9.125 1 96.62 70 GLY A CA 1
ATOM 582 C C . GLY A 1 70 ? -24.719 24.391 8.508 1 96.62 70 GLY A C 1
ATOM 583 O O . GLY A 1 70 ? -25.25 24.609 7.41 1 96.62 70 GLY A O 1
ATOM 584 N N . HIS A 1 71 ? -24.953 23.25 9.148 1 97.75 71 HIS A N 1
ATOM 585 C CA . HIS A 1 71 ? -25.844 22.219 8.625 1 97.75 71 HIS A CA 1
ATOM 586 C C . HIS A 1 71 ? -26.781 21.688 9.703 1 97.75 71 HIS A C 1
ATOM 588 O O . HIS A 1 71 ? -26.469 21.75 10.891 1 97.75 71 HIS A O 1
ATOM 594 N N . GLY A 1 72 ? -27.906 21.188 9.273 1 98 72 GLY A N 1
ATOM 595 C CA . GLY A 1 72 ? -28.859 20.594 10.195 1 98 72 GLY A CA 1
ATOM 596 C C . GLY A 1 72 ? -29.25 21.5 11.336 1 98 72 GLY A C 1
ATOM 597 O O . GLY A 1 72 ? -29.672 22.641 11.117 1 98 72 GLY A O 1
ATOM 598 N N . LEU A 1 73 ? -29 21.016 12.562 1 98.38 73 LEU A N 1
ATOM 599 C CA . LEU A 1 73 ? -29.406 21.75 13.758 1 98.38 73 LEU A CA 1
ATOM 600 C C . LEU A 1 73 ? -28.219 22.5 14.359 1 98.38 73 LEU A C 1
ATOM 602 O O . LEU A 1 73 ? -28.359 23.156 15.391 1 98.38 73 LEU A O 1
ATOM 606 N N . SER A 1 74 ? -27.062 22.422 13.734 1 98.5 74 SER A N 1
ATOM 607 C CA . SER A 1 74 ? -25.891 23.172 14.164 1 98.5 74 SER A CA 1
ATOM 608 C C . SER A 1 74 ? -25.969 24.625 13.68 1 98.5 74 SER A C 1
ATOM 610 O O . SER A 1 74 ? -26.5 24.891 12.602 1 98.5 74 SER A O 1
ATOM 612 N N . PRO A 1 75 ? -25.453 25.531 14.414 1 97.56 75 PRO A N 1
ATOM 613 C CA . PRO A 1 75 ? -25.547 26.953 14.055 1 97.56 75 PRO A CA 1
ATOM 614 C C . PRO A 1 75 ? -24.578 27.328 12.922 1 97.56 75 PRO A C 1
ATOM 616 O O . PRO A 1 75 ? -23.781 26.5 12.492 1 97.56 75 PRO A O 1
ATOM 619 N N . GLY A 1 76 ? -24.75 28.688 12.469 1 94.69 76 GLY A N 1
ATOM 620 C CA . GLY A 1 76 ? -23.938 29.219 11.391 1 94.69 76 GLY A CA 1
ATOM 621 C C . GLY A 1 76 ? -24.719 29.453 10.109 1 94.69 76 GLY A C 1
ATOM 622 O O . GLY A 1 76 ? -25.844 28.953 9.961 1 94.69 76 GLY A O 1
ATOM 623 N N . ALA A 1 77 ? -24.062 30.219 9.227 1 95.31 77 ALA A N 1
ATOM 624 C CA . ALA A 1 77 ? -24.688 30.406 7.918 1 95.31 77 ALA A CA 1
ATOM 625 C C . ALA A 1 77 ? -24.781 29.078 7.172 1 95.31 77 ALA A C 1
ATOM 627 O O . ALA A 1 77 ? -23.828 28.312 7.133 1 95.31 77 ALA A O 1
ATOM 628 N N . ARG A 1 78 ? -25.953 28.828 6.621 1 95.25 78 ARG A N 1
ATOM 629 C CA . ARG A 1 78 ? -26.203 27.547 5.984 1 95.25 78 ARG A CA 1
ATOM 630 C C . ARG A 1 78 ? -25.219 27.297 4.848 1 95.25 78 ARG A C 1
ATOM 632 O O . ARG A 1 78 ? -25.094 28.109 3.93 1 95.25 78 ARG A O 1
ATOM 639 N N . GLY A 1 79 ? -24.562 26.188 4.961 1 94.81 79 GLY A N 1
ATOM 640 C CA . GLY A 1 79 ? -23.625 25.766 3.939 1 94.81 79 GLY A CA 1
ATOM 641 C C . GLY A 1 79 ? -22.266 26.453 4.062 1 94.81 79 GLY A C 1
ATOM 642 O O . GLY A 1 79 ? -21.484 26.453 3.115 1 94.81 79 GLY A O 1
ATOM 643 N N . ASP A 1 80 ? -22.031 27 5.172 1 94.94 80 ASP A N 1
ATOM 644 C CA . ASP A 1 80 ? -20.797 27.781 5.312 1 94.94 80 ASP A CA 1
ATOM 645 C C . ASP A 1 80 ? -19.969 27.297 6.504 1 94.94 80 ASP A C 1
ATOM 647 O O . ASP A 1 80 ? -20.469 26.547 7.348 1 94.94 80 ASP A O 1
ATOM 651 N N . SER A 1 81 ? -18.766 27.531 6.523 1 95.31 81 SER A N 1
ATOM 652 C CA . SER A 1 81 ? -17.75 27.438 7.566 1 95.31 81 SER A CA 1
ATOM 653 C C . SER A 1 81 ? -16.656 28.5 7.379 1 95.31 81 SER A C 1
ATOM 655 O O . SER A 1 81 ? -16.438 28.969 6.266 1 95.31 81 SER A O 1
ATOM 657 N N . PRO A 1 82 ? -16.078 28.969 8.484 1 94.31 82 PRO A N 1
ATOM 658 C CA . PRO A 1 82 ? -14.992 29.938 8.312 1 94.31 82 PRO A CA 1
ATOM 659 C C . PRO A 1 82 ? -13.914 29.453 7.352 1 94.31 82 PRO A C 1
ATOM 661 O O . PRO A 1 82 ? -13.344 30.25 6.602 1 94.31 82 PRO A O 1
ATOM 664 N N . SER A 1 83 ? -13.633 28.266 7.355 1 94.5 83 SER A N 1
ATOM 665 C CA . SER A 1 83 ? -12.734 27.578 6.426 1 94.5 83 SER A CA 1
ATOM 666 C C . SER A 1 83 ? -12.945 26.078 6.449 1 94.5 83 SER A C 1
ATOM 668 O O . SER A 1 83 ? -13.562 25.547 7.375 1 94.5 83 SER A O 1
ATOM 670 N N . PHE A 1 84 ? -12.508 25.422 5.395 1 96.31 84 PHE A N 1
ATOM 671 C CA . PHE A 1 84 ? -12.57 23.969 5.387 1 96.31 84 PHE A CA 1
ATOM 672 C C . PHE A 1 84 ? -11.758 23.391 6.535 1 96.31 84 PHE A C 1
ATOM 674 O O . PHE A 1 84 ? -12.172 22.406 7.152 1 96.31 84 PHE A O 1
ATOM 681 N N . ALA A 1 85 ? -10.625 24.016 6.898 1 96.44 85 ALA A N 1
ATOM 682 C CA . ALA A 1 85 ? -9.758 23.578 7.984 1 96.44 85 ALA A CA 1
ATOM 683 C C . ALA A 1 85 ? -10.469 23.672 9.328 1 96.44 85 ALA A C 1
ATOM 685 O O . ALA A 1 85 ? -10.242 22.859 10.219 1 96.44 85 ALA A O 1
ATOM 686 N N . THR A 1 86 ? -11.297 24.672 9.461 1 97.25 86 THR A N 1
ATOM 687 C CA . THR A 1 86 ? -12.094 24.797 10.68 1 97.25 86 THR A CA 1
ATOM 688 C C . THR A 1 86 ? -12.992 23.578 10.859 1 97.25 86 THR A C 1
ATOM 690 O O . THR A 1 86 ? -13.109 23.047 11.961 1 97.25 86 THR A O 1
ATOM 693 N N . SER A 1 87 ? -13.594 23.172 9.75 1 97.88 87 SER A N 1
ATOM 694 C CA . SER A 1 87 ? -14.445 21.984 9.805 1 97.88 87 SER A CA 1
ATOM 695 C C . SER A 1 87 ? -13.641 20.734 10.141 1 97.88 87 SER A C 1
ATOM 697 O O . SER A 1 87 ? -14.133 19.844 10.844 1 97.88 87 SER A O 1
ATOM 699 N N . VAL A 1 88 ? -12.414 20.641 9.633 1 98.38 88 VAL A N 1
ATOM 700 C CA . VAL A 1 88 ? -11.547 19.5 9.961 1 98.38 88 VAL A CA 1
ATOM 701 C C . VAL A 1 88 ? -11.219 19.516 11.445 1 98.38 88 VAL A C 1
ATOM 703 O O . VAL A 1 88 ? -11.227 18.484 12.102 1 98.38 88 VAL A O 1
ATOM 706 N N . ARG A 1 89 ? -10.922 20.656 12 1 98.12 89 ARG A N 1
ATOM 707 C CA . ARG A 1 89 ? -10.648 20.781 13.43 1 98.12 89 ARG A CA 1
ATOM 708 C C . ARG A 1 89 ? -11.875 20.422 14.258 1 98.12 89 ARG A C 1
ATOM 710 O O . ARG A 1 89 ? -11.742 19.875 15.359 1 98.12 89 ARG A O 1
ATOM 717 N N . ASP A 1 90 ? -13.094 20.766 13.695 1 98.56 90 ASP A N 1
ATOM 718 C CA . ASP A 1 90 ? -14.32 20.359 14.375 1 98.56 90 ASP A CA 1
ATOM 719 C C . ASP A 1 90 ? -14.367 18.844 14.539 1 98.56 90 ASP A C 1
ATOM 721 O O . ASP A 1 90 ? -14.844 18.344 15.562 1 98.56 90 ASP A O 1
ATOM 725 N N . VAL A 1 91 ? -13.891 18.078 13.555 1 98.75 91 VAL A N 1
ATOM 726 C CA . VAL A 1 91 ? -13.844 16.625 13.656 1 98.75 91 VAL A CA 1
ATOM 727 C C . VAL A 1 91 ? -12.961 16.219 14.836 1 98.75 91 VAL A C 1
ATOM 729 O O . VAL A 1 91 ? -13.352 15.375 15.648 1 98.75 91 VAL A O 1
ATOM 732 N N . GLN A 1 92 ? -11.766 16.797 14.93 1 98.56 92 GLN A N 1
ATOM 733 C CA . GLN A 1 92 ? -10.859 16.5 16.031 1 98.56 92 GLN A CA 1
ATOM 734 C C . GLN A 1 92 ? -11.5 16.828 17.375 1 98.56 92 GLN A C 1
ATOM 736 O O . GLN A 1 92 ? -11.398 16.031 18.328 1 98.56 92 GLN A O 1
ATOM 741 N N . THR A 1 93 ? -12.156 17.984 17.438 1 98.12 93 THR A N 1
ATOM 742 C CA . THR A 1 93 ? -12.797 18.391 18.672 1 98.12 93 THR A CA 1
ATOM 743 C C . THR A 1 93 ? -13.914 17.438 19.062 1 98.12 93 THR A C 1
ATOM 745 O O . THR A 1 93 ? -14.141 17.172 20.234 1 98.12 93 THR A O 1
ATOM 748 N N . PHE A 1 94 ? -14.617 17 18.047 1 98.75 94 PHE A N 1
ATOM 749 C CA . PHE A 1 94 ? -15.695 16.031 18.266 1 98.75 94 PHE A CA 1
ATOM 750 C C . PHE A 1 94 ? -15.148 14.742 18.859 1 98.75 94 PHE A C 1
ATOM 752 O O . PHE A 1 94 ? -15.703 14.203 19.812 1 98.75 94 PHE A O 1
ATOM 759 N N . VAL A 1 95 ? -14.078 14.219 18.344 1 98.62 95 VAL A N 1
ATOM 760 C CA . VAL A 1 95 ? -13.438 13 18.828 1 98.62 95 VAL A CA 1
ATOM 761 C C . VAL A 1 95 ? -12.953 13.211 20.25 1 98.62 95 VAL A C 1
ATOM 763 O O . VAL A 1 95 ? -13.133 12.344 21.109 1 98.62 95 VAL A O 1
ATOM 766 N N . ASP A 1 96 ? -12.352 14.391 20.531 1 97.94 96 ASP A N 1
ATOM 767 C CA . ASP A 1 96 ? -11.922 14.727 21.875 1 97.94 96 ASP A CA 1
ATOM 768 C C . ASP A 1 96 ? -13.102 14.719 22.844 1 97.94 96 ASP A C 1
ATOM 770 O O . ASP A 1 96 ? -12.984 14.234 23.969 1 97.94 96 ASP A O 1
ATOM 774 N N . HIS A 1 97 ? -14.18 15.281 22.391 1 98.31 97 HIS A N 1
ATOM 775 C CA . HIS A 1 97 ? -15.391 15.352 23.203 1 98.31 97 HIS A CA 1
ATOM 776 C C . HIS A 1 97 ? -15.898 13.953 23.547 1 98.31 97 HIS A C 1
ATOM 778 O O . HIS A 1 97 ? -16.25 13.688 24.703 1 98.31 97 HIS A O 1
ATOM 784 N N . ILE A 1 98 ? -15.953 13.086 22.562 1 98.56 98 ILE A N 1
ATOM 785 C CA . ILE A 1 98 ? -16.438 11.727 22.781 1 98.56 98 ILE A CA 1
ATOM 786 C C . ILE A 1 98 ? -15.539 11.008 23.781 1 98.56 98 ILE A C 1
ATOM 788 O O . ILE A 1 98 ? -16.031 10.297 24.656 1 98.56 98 ILE A O 1
ATOM 792 N N . GLN A 1 99 ? -14.266 11.18 23.656 1 97.69 99 GLN A N 1
ATOM 793 C CA . GLN A 1 99 ? -13.336 10.586 24.609 1 97.69 99 GLN A CA 1
ATOM 794 C C . GLN A 1 99 ? -13.57 11.125 26.031 1 97.69 99 GLN A C 1
ATOM 796 O O . GLN A 1 99 ? -13.656 10.359 26.984 1 97.69 99 GLN A O 1
ATOM 801 N N . ALA A 1 100 ? -13.734 12.445 26.156 1 96.75 100 ALA A N 1
ATOM 802 C CA . ALA A 1 100 ? -13.781 13.102 27.469 1 96.75 100 ALA A CA 1
ATOM 803 C C . ALA A 1 100 ? -15.148 12.906 28.125 1 96.75 100 ALA A C 1
ATOM 805 O O . ALA A 1 100 ? -15.227 12.648 29.328 1 96.75 100 ALA A O 1
ATOM 806 N N . VAL A 1 101 ? -16.172 13.039 27.359 1 97.88 101 VAL A N 1
ATOM 807 C CA . VAL A 1 101 ? -17.516 13.117 27.922 1 97.88 101 VAL A CA 1
ATOM 808 C C . VAL A 1 101 ? -18.156 11.727 27.922 1 97.88 101 VAL A C 1
ATOM 810 O O . VAL A 1 101 ? -18.891 11.375 28.859 1 97.88 101 VAL A O 1
ATOM 813 N N . HIS A 1 102 ? -17.859 10.938 26.922 1 97.62 102 HIS A N 1
ATOM 814 C CA . HIS A 1 102 ? -18.516 9.633 26.812 1 97.62 102 HIS A CA 1
ATOM 815 C C . HIS A 1 102 ? -17.562 8.508 27.203 1 97.62 102 HIS A C 1
ATOM 817 O O . HIS A 1 102 ? -17.969 7.348 27.281 1 97.62 102 HIS A O 1
ATOM 823 N N . GLY A 1 103 ? -16.281 8.82 27.406 1 96.69 103 GLY A N 1
ATOM 824 C CA . GLY A 1 103 ? -15.328 7.867 27.969 1 96.69 103 GLY A CA 1
ATOM 825 C C . GLY A 1 103 ? -14.93 6.785 26.984 1 96.69 103 GLY A C 1
ATOM 826 O O . GLY A 1 103 ? -14.672 5.648 27.375 1 96.69 103 GLY A O 1
ATOM 827 N N . ILE A 1 104 ? -14.945 7.082 25.719 1 97.81 104 ILE A N 1
ATOM 828 C CA . ILE A 1 104 ? -14.555 6.109 24.703 1 97.81 104 ILE A CA 1
ATOM 829 C C . ILE A 1 104 ? -13.195 6.496 24.109 1 97.81 104 ILE A C 1
ATOM 831 O O . ILE A 1 104 ? -13.062 7.562 23.5 1 97.81 104 ILE A O 1
ATOM 835 N N . ALA A 1 105 ? -12.242 5.621 24.266 1 96.06 105 ALA A N 1
ATOM 836 C CA . ALA A 1 105 ? -10.891 5.891 23.781 1 96.06 105 ALA A CA 1
ATOM 837 C C . ALA A 1 105 ? -10.859 5.996 22.25 1 96.06 105 ALA A C 1
ATOM 839 O O . ALA A 1 105 ? -11.617 5.305 21.562 1 96.06 105 ALA A O 1
ATOM 840 N N . GLU A 1 106 ? -10.008 6.836 21.75 1 96.44 106 GLU A N 1
ATOM 841 C CA . GLU A 1 106 ? -9.875 7.051 20.312 1 96.44 106 GLU A CA 1
ATOM 842 C C . GLU A 1 106 ? -9.617 5.738 19.578 1 96.44 106 GLU A C 1
ATOM 844 O O . GLU A 1 106 ? -10.18 5.504 18.5 1 96.44 106 GLU A O 1
ATOM 849 N N . GLU A 1 107 ? -8.828 4.77 20.156 1 95.62 107 GLU A N 1
ATOM 850 C CA . GLU A 1 107 ? -8.445 3.5 19.547 1 95.62 107 GLU A CA 1
ATOM 851 C C . GLU A 1 107 ? -9.625 2.527 19.5 1 95.62 107 GLU A C 1
ATOM 853 O O . GLU A 1 107 ? -9.523 1.448 18.922 1 95.62 107 GLU A O 1
ATOM 858 N N . ARG A 1 108 ? -10.719 2.928 20.094 1 97.06 108 ARG A N 1
ATOM 859 C CA . ARG A 1 108 ? -11.922 2.098 20.094 1 97.06 108 ARG A CA 1
ATOM 860 C C . ARG A 1 108 ? -13.031 2.727 19.266 1 97.06 108 ARG A C 1
ATOM 862 O O . ARG A 1 108 ? -14.203 2.385 19.422 1 97.06 108 ARG A O 1
ATOM 869 N N . MET A 1 109 ? -12.617 3.641 18.406 1 98.44 109 MET A N 1
ATOM 870 C CA . MET A 1 109 ? -13.562 4.309 17.516 1 98.44 109 MET A CA 1
ATOM 871 C C . MET A 1 109 ? -13.281 3.945 16.062 1 98.44 109 MET A C 1
ATOM 873 O O . MET A 1 109 ? -12.133 3.721 15.688 1 98.44 109 MET A O 1
ATOM 877 N N . ALA A 1 110 ? -14.266 3.795 15.266 1 98.75 110 ALA A N 1
ATOM 878 C CA . ALA A 1 110 ? -14.203 3.723 13.812 1 98.75 110 ALA A CA 1
ATOM 879 C C . ALA A 1 110 ? -15.078 4.797 13.172 1 98.75 110 ALA A C 1
ATOM 881 O O . ALA A 1 110 ? -15.93 5.395 13.844 1 98.75 110 ALA A O 1
ATOM 882 N N . VAL A 1 111 ? -14.82 5.102 11.914 1 98.94 111 VAL A N 1
ATOM 883 C CA . VAL A 1 111 ? -15.516 6.211 11.266 1 98.94 111 VAL A CA 1
ATOM 884 C C . VAL A 1 111 ? -16.172 5.73 9.977 1 98.94 111 VAL A C 1
ATOM 886 O O . VAL A 1 111 ? -15.57 4.957 9.219 1 98.94 111 VAL A O 1
ATOM 889 N N . VAL A 1 112 ? -17.359 6.102 9.734 1 98.94 112 VAL A N 1
ATOM 890 C CA . VAL A 1 112 ? -18.062 5.98 8.461 1 98.94 112 VAL A CA 1
ATOM 891 C C . VAL A 1 112 ? -18.422 7.371 7.926 1 98.94 112 VAL A C 1
ATOM 893 O O . VAL A 1 112 ? -19.094 8.148 8.602 1 98.94 112 VAL A O 1
ATOM 896 N N . ALA A 1 113 ? -17.922 7.699 6.777 1 98.94 113 ALA A N 1
ATOM 897 C CA . ALA A 1 113 ? -18.109 9.039 6.223 1 98.94 113 ALA A CA 1
ATOM 898 C C . ALA A 1 113 ? -18.453 8.969 4.738 1 98.94 113 ALA A C 1
ATOM 900 O O . ALA A 1 113 ? -17.984 8.086 4.023 1 98.94 113 ALA A O 1
ATOM 901 N N . GLN A 1 114 ? -19.25 9.883 4.285 1 98.44 114 GLN A N 1
ATOM 902 C CA . GLN A 1 114 ? -19.688 9.867 2.891 1 98.44 114 GLN A CA 1
ATOM 903 C C . GLN A 1 114 ? -19.484 11.227 2.232 1 98.44 114 GLN A C 1
ATOM 905 O O . GLN A 1 114 ? -19.656 12.266 2.873 1 98.44 114 GLN A O 1
ATOM 910 N N . SER A 1 115 ? -19.109 11.234 0.945 1 98 115 SER A N 1
ATOM 911 C CA . SER A 1 115 ? -19.016 12.398 0.07 1 98 115 SER A CA 1
ATOM 912 C C . SER A 1 115 ? -18.141 13.484 0.688 1 98 115 SER A C 1
ATOM 914 O O . SER A 1 115 ? -16.969 13.242 1.026 1 98 115 SER A O 1
ATOM 916 N N . VAL A 1 116 ? -18.688 14.68 0.993 1 97.38 116 VAL A N 1
ATOM 917 C CA . VAL A 1 116 ? -17.922 15.773 1.601 1 97.38 116 VAL A CA 1
ATOM 918 C C . VAL A 1 116 ? -17.438 15.352 2.984 1 97.38 116 VAL A C 1
ATOM 920 O O . VAL A 1 116 ? -16.312 15.672 3.377 1 97.38 116 VAL A O 1
ATOM 923 N N . GLY A 1 117 ? -18.266 14.594 3.74 1 98.44 117 GLY A N 1
ATOM 924 C CA . GLY A 1 117 ? -17.828 14.047 5.016 1 98.44 117 GLY A CA 1
ATOM 925 C C . GLY A 1 117 ? -16.609 13.156 4.906 1 98.44 117 GLY A C 1
ATOM 926 O O . GLY A 1 117 ? -15.742 13.172 5.785 1 98.44 117 GLY A O 1
ATOM 927 N N . ALA A 1 118 ? -16.562 12.43 3.836 1 98.88 118 ALA A N 1
ATOM 928 C CA . ALA A 1 118 ? -15.414 11.547 3.609 1 98.88 118 ALA A CA 1
ATOM 929 C C . ALA A 1 118 ? -14.141 12.344 3.35 1 98.88 118 ALA A C 1
ATOM 931 O O . ALA A 1 118 ? -13.055 11.938 3.76 1 98.88 118 ALA A O 1
ATOM 932 N N . VAL A 1 119 ? -14.242 13.469 2.639 1 98.81 119 VAL A N 1
ATOM 933 C CA . VAL A 1 119 ? -13.086 14.32 2.414 1 98.81 119 VAL A CA 1
ATOM 934 C C . VAL A 1 119 ? -12.633 14.945 3.734 1 98.81 119 VAL A C 1
ATOM 936 O O . VAL A 1 119 ? -11.438 15.016 4.02 1 98.81 119 VAL A O 1
ATOM 939 N N . LEU A 1 120 ? -13.609 15.359 4.523 1 98.56 120 LEU A N 1
ATOM 940 C CA . LEU A 1 120 ? -13.312 15.922 5.836 1 98.56 120 LEU A CA 1
ATOM 941 C C . LEU A 1 120 ? -12.531 14.922 6.691 1 98.56 120 LEU A C 1
ATOM 943 O O . LEU A 1 120 ? -11.492 15.273 7.262 1 98.56 120 LEU A O 1
ATOM 947 N N . VAL A 1 121 ? -13 13.75 6.734 1 98.88 121 VAL A N 1
ATOM 948 C CA . VAL A 1 121 ? -12.414 12.703 7.57 1 98.88 121 VAL A CA 1
ATOM 949 C C . VAL A 1 121 ? -11.039 12.32 7.027 1 98.88 121 VAL A C 1
ATOM 951 O O . VAL A 1 121 ? -10.117 12.055 7.797 1 98.88 121 VAL A O 1
ATOM 954 N N . SER A 1 122 ? -10.906 12.234 5.719 1 98.88 122 SER A N 1
ATOM 955 C CA . SER A 1 122 ? -9.609 11.93 5.129 1 98.88 122 SER A CA 1
ATOM 956 C C . SER A 1 122 ? -8.586 13.008 5.457 1 98.88 122 SER A C 1
ATOM 958 O O . SER A 1 122 ? -7.418 12.711 5.727 1 98.88 122 SER A O 1
ATOM 960 N N . THR A 1 123 ? -9 14.266 5.379 1 98.88 123 THR A N 1
ATOM 961 C CA . THR A 1 123 ? -8.117 15.375 5.723 1 98.88 123 THR A CA 1
ATOM 962 C C . THR A 1 123 ? -7.727 15.32 7.195 1 98.88 123 THR A C 1
ATOM 964 O O . THR A 1 123 ? -6.566 15.547 7.547 1 98.88 123 THR A O 1
ATOM 967 N N . TRP A 1 124 ? -8.734 15.039 8.031 1 98.81 124 TRP A N 1
ATOM 968 C CA . TRP A 1 124 ? -8.492 14.859 9.461 1 98.81 124 TRP A CA 1
ATOM 969 C C . TRP A 1 124 ? -7.473 13.75 9.703 1 98.81 124 TRP A C 1
ATOM 971 O O . TRP A 1 124 ? -6.531 13.922 10.477 1 98.81 124 TRP A O 1
ATOM 981 N N . ALA A 1 125 ? -7.617 12.617 9.008 1 98.81 125 ALA A N 1
ATOM 982 C CA . ALA A 1 125 ? -6.695 11.492 9.117 1 98.81 125 ALA A CA 1
ATOM 983 C C . ALA A 1 125 ? -5.281 11.898 8.711 1 98.81 125 ALA A C 1
ATOM 985 O O . ALA A 1 125 ? -4.305 11.492 9.352 1 98.81 125 ALA A O 1
ATOM 986 N N . HIS A 1 126 ? -5.207 12.664 7.676 1 98.69 126 HIS A N 1
ATOM 987 C CA . HIS A 1 126 ? -3.92 13.125 7.172 1 98.69 126 HIS A CA 1
ATOM 988 C C . HIS A 1 126 ? -3.262 14.094 8.156 1 98.69 126 HIS A C 1
ATOM 990 O O . HIS A 1 126 ? -2.09 13.922 8.508 1 98.69 126 HIS A O 1
ATOM 996 N N . ASP A 1 127 ? -3.992 15.07 8.625 1 98.5 127 ASP A N 1
ATOM 997 C CA . ASP A 1 127 ? -3.434 16.203 9.344 1 98.5 127 ASP A CA 1
ATOM 998 C C . ASP A 1 127 ? -3.152 15.859 10.797 1 98.5 127 ASP A C 1
ATOM 1000 O O . ASP A 1 127 ? -2.197 16.359 11.391 1 98.5 127 ASP A O 1
ATOM 1004 N N . TYR A 1 128 ? -3.998 14.992 11.391 1 98.5 128 TYR A N 1
ATOM 1005 C CA . TYR A 1 128 ? -3.93 14.797 12.836 1 98.5 128 TYR A CA 1
ATOM 1006 C C . TYR A 1 128 ? -3.416 13.406 13.172 1 98.5 128 TYR A C 1
ATOM 1008 O O . TYR A 1 128 ? -3.041 13.133 14.32 1 98.5 128 TYR A O 1
ATOM 1016 N N . ALA A 1 129 ? -3.43 12.469 12.195 1 98 129 ALA A N 1
ATOM 1017 C CA . ALA A 1 129 ? -2.965 11.094 12.383 1 98 129 ALA A CA 1
ATOM 1018 C C . ALA A 1 129 ? -3.641 10.445 13.586 1 98 129 ALA A C 1
ATOM 1020 O O . ALA A 1 129 ? -2.965 9.898 14.461 1 98 129 ALA A O 1
ATOM 1021 N N . PRO A 1 130 ? -4.996 10.469 13.57 1 98 130 PRO A N 1
ATOM 1022 C CA . PRO A 1 130 ? -5.688 9.836 14.695 1 98 130 PRO A CA 1
ATOM 1023 C C . PRO A 1 130 ? -5.477 8.328 14.75 1 98 130 PRO A C 1
ATOM 1025 O O . PRO A 1 130 ? -5.07 7.723 13.758 1 98 130 PRO A O 1
ATOM 1028 N N . LYS A 1 131 ? -5.746 7.742 15.867 1 96.69 131 LYS A N 1
ATOM 1029 C CA . LYS A 1 131 ? -5.492 6.32 16.078 1 96.69 131 LYS A CA 1
ATOM 1030 C C . LYS A 1 131 ? -6.785 5.516 16.016 1 96.69 131 LYS A C 1
ATOM 1032 O O . LYS A 1 131 ? -6.906 4.48 16.688 1 96.69 131 LYS A O 1
ATOM 1037 N N . VAL A 1 132 ? -7.73 6.02 15.266 1 97.81 132 VAL A N 1
ATOM 1038 C CA . VAL A 1 132 ? -8.992 5.301 15.172 1 97.81 132 VAL A CA 1
ATOM 1039 C C . VAL A 1 132 ? -8.766 3.949 14.492 1 97.81 132 VAL A C 1
ATOM 1041 O O . VAL A 1 132 ? -7.766 3.754 13.797 1 97.81 132 VAL A O 1
ATOM 1044 N N . ARG A 1 133 ? -9.75 3.045 14.656 1 97.19 133 ARG A N 1
ATOM 1045 C CA . ARG A 1 133 ? -9.625 1.651 14.234 1 97.19 133 ARG A CA 1
ATOM 1046 C C . ARG A 1 133 ? -9.703 1.525 12.719 1 97.19 133 ARG A C 1
ATOM 1048 O O . ARG A 1 133 ? -9.047 0.671 12.125 1 97.19 133 ARG A O 1
ATOM 1055 N N . ALA A 1 134 ? -10.594 2.324 12.148 1 98.06 134 ALA A N 1
ATOM 1056 C CA . ALA A 1 134 ? -10.844 2.154 10.719 1 98.06 134 ALA A CA 1
ATOM 1057 C C . ALA A 1 134 ? -11.617 3.34 10.148 1 98.06 134 ALA A C 1
ATOM 1059 O O . ALA A 1 134 ? -12.258 4.086 10.891 1 98.06 134 ALA A O 1
ATOM 1060 N N . LEU A 1 135 ? -11.469 3.512 8.852 1 98.81 135 LEU A N 1
ATOM 1061 C CA . LEU A 1 135 ? -12.273 4.445 8.07 1 98.81 135 LEU A CA 1
ATOM 1062 C C . LEU A 1 135 ? -13.07 3.715 6.996 1 98.81 135 LEU A C 1
ATOM 1064 O O . LEU A 1 135 ? -12.516 2.895 6.262 1 98.81 135 LEU A O 1
ATOM 1068 N N . VAL A 1 136 ? -14.32 3.895 6.965 1 98.94 136 VAL A N 1
ATOM 1069 C CA . VAL A 1 136 ? -15.164 3.531 5.824 1 98.94 136 VAL A CA 1
ATOM 1070 C C . VAL A 1 136 ? -15.586 4.789 5.07 1 98.94 136 VAL A C 1
ATOM 1072 O O . VAL A 1 136 ? -16.344 5.605 5.594 1 98.94 136 VAL A O 1
ATOM 1075 N N . LEU A 1 137 ? -15.078 4.98 3.877 1 98.94 137 LEU A N 1
ATOM 1076 C CA . LEU A 1 137 ? -15.344 6.168 3.07 1 98.94 137 LEU A CA 1
ATOM 1077 C C . LEU A 1 137 ? -16.219 5.824 1.871 1 98.94 137 LEU A C 1
ATOM 1079 O O . LEU A 1 137 ? -15.852 4.984 1.046 1 98.94 137 LEU A O 1
ATOM 1083 N N . ALA A 1 138 ? -17.359 6.449 1.81 1 98.88 138 ALA A N 1
ATOM 1084 C CA . ALA A 1 138 ? -18.297 6.191 0.72 1 98.88 138 ALA A CA 1
ATOM 1085 C C . ALA A 1 138 ? -18.344 7.367 -0.251 1 98.88 138 ALA A C 1
ATOM 1087 O O . ALA A 1 138 ? -18.703 8.484 0.134 1 98.88 138 ALA A O 1
ATOM 1088 N N . SER A 1 139 ? -17.984 7.168 -1.484 1 98.44 139 SER A N 1
ATOM 1089 C CA . SER A 1 139 ? -18 8.141 -2.572 1 98.44 139 SER A CA 1
ATOM 1090 C C . SER A 1 139 ? -17.406 9.469 -2.137 1 98.44 139 SER A C 1
ATOM 1092 O O . SER A 1 139 ? -18.031 10.523 -2.287 1 98.44 139 SER A O 1
ATOM 1094 N N . PRO A 1 140 ? -16.141 9.438 -1.665 1 98.75 140 PRO A N 1
ATOM 1095 C CA . PRO A 1 140 ? -15.523 10.695 -1.248 1 98.75 140 PRO A CA 1
ATOM 1096 C C . PRO A 1 140 ? -15.516 11.742 -2.357 1 98.75 140 PRO A C 1
ATOM 1098 O O . PRO A 1 140 ? -15.117 11.445 -3.488 1 98.75 140 PRO A O 1
ATOM 1101 N N . ALA A 1 141 ? -15.883 12.898 -2.057 1 97.81 141 ALA A N 1
ATOM 1102 C CA . ALA A 1 141 ? -15.969 13.984 -3.031 1 97.81 141 ALA A CA 1
ATOM 1103 C C . ALA A 1 141 ? -14.609 14.625 -3.266 1 97.81 141 ALA A C 1
ATOM 1105 O O . ALA A 1 141 ? -14.469 15.852 -3.17 1 97.81 141 ALA A O 1
ATOM 1106 N N . PHE A 1 142 ? -13.648 13.844 -3.699 1 98.31 142 PHE A N 1
ATOM 1107 C CA . PHE A 1 142 ? -12.297 14.344 -3.938 1 98.31 142 PHE A CA 1
ATOM 1108 C C . PHE A 1 142 ? -12.266 15.273 -5.141 1 98.31 142 PHE A C 1
ATOM 1110 O O . PHE A 1 142 ? -11.438 16.188 -5.215 1 98.31 142 PHE A O 1
ATOM 1117 N N . GLN A 1 143 ? -13.125 15.008 -6.051 1 95.75 143 GLN A N 1
ATOM 1118 C CA . GLN A 1 143 ? -13.289 15.852 -7.227 1 95.75 143 GLN A CA 1
ATOM 1119 C C . GLN A 1 143 ? -14.734 15.828 -7.727 1 95.75 143 GLN A C 1
ATOM 1121 O O . GLN A 1 143 ? -15.188 14.828 -8.273 1 95.75 143 GLN A O 1
ATOM 1126 N N . VAL A 1 144 ? -15.375 16.922 -7.543 1 91.31 144 VAL A N 1
ATOM 1127 C CA . VAL A 1 144 ? -16.75 17.062 -7.984 1 91.31 144 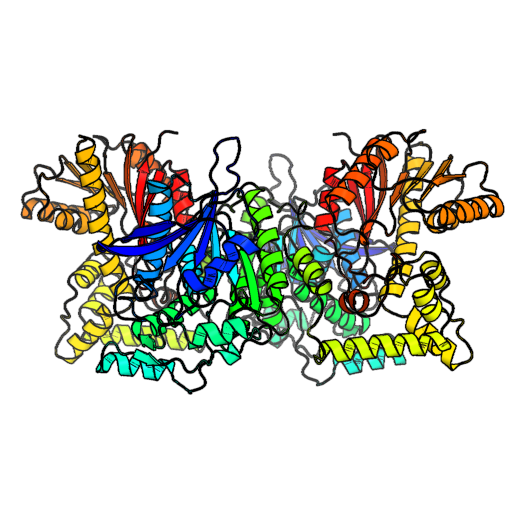VAL A CA 1
ATOM 1128 C C . VAL A 1 144 ? -16.797 17.312 -9.484 1 91.31 144 VAL A C 1
ATOM 1130 O O . VAL A 1 144 ? -15.945 18.031 -10.023 1 91.31 144 VAL A O 1
ATOM 1133 N N . LYS A 1 145 ? -17.734 16.75 -10.125 1 86.5 145 LYS A N 1
ATOM 1134 C CA . LYS A 1 145 ? -17.906 17 -11.555 1 86.5 145 LYS A CA 1
ATOM 1135 C C . LYS A 1 145 ? -18.5 18.375 -11.812 1 86.5 145 LYS A C 1
ATOM 1137 O O . LYS A 1 145 ? -19.625 18.672 -11.398 1 86.5 145 LYS A O 1
ATOM 1142 N N . LEU A 1 146 ? -17.594 19.281 -12.266 1 79.69 146 LEU A N 1
ATOM 1143 C CA . LEU A 1 146 ? -18.078 20.594 -12.656 1 79.69 146 LEU A CA 1
ATOM 1144 C C . LEU A 1 146 ? -18.344 20.641 -14.164 1 79.69 146 LEU A C 1
ATOM 1146 O O . LEU A 1 146 ? -17.469 20.266 -14.961 1 79.69 146 LEU A O 1
ATOM 1150 N N . TYR A 1 147 ? -19.469 21.016 -14.547 1 70.94 147 TYR A N 1
ATOM 1151 C CA . TYR A 1 147 ? -19.859 20.953 -15.953 1 70.94 147 TYR A CA 1
ATOM 1152 C C . TYR A 1 147 ? -19.625 22.297 -16.625 1 70.94 147 TYR A C 1
ATOM 1154 O O . TYR A 1 147 ? -19.812 22.438 -17.844 1 70.94 147 TYR A O 1
ATOM 1162 N N . VAL A 1 148 ? -19.078 23.328 -15.828 1 74.38 148 VAL A N 1
ATOM 1163 C CA . VAL A 1 148 ? -18.734 24.625 -16.391 1 74.38 148 VAL A CA 1
ATOM 1164 C C . VAL A 1 148 ? -17.219 24.766 -16.469 1 74.38 148 VAL A C 1
ATOM 1166 O O . VAL A 1 148 ? -16.516 24.688 -15.461 1 74.38 148 VAL A O 1
ATOM 1169 N N . PRO A 1 149 ? -16.656 24.969 -17.656 1 76.88 149 PRO A N 1
ATOM 1170 C CA . PRO A 1 149 ? -15.203 25.094 -17.797 1 76.88 149 PRO A CA 1
ATOM 1171 C C . PRO A 1 149 ? -14.625 26.234 -16.938 1 76.88 149 PRO A C 1
ATOM 1173 O O . PRO A 1 149 ? -15.258 27.281 -16.812 1 76.88 149 PRO A O 1
ATOM 1176 N N . PHE A 1 150 ? -13.523 26.125 -16.281 1 80.75 150 PHE A N 1
ATOM 1177 C CA . PHE A 1 150 ? -12.766 27.094 -15.508 1 80.75 150 PHE A CA 1
ATOM 1178 C C . PHE A 1 150 ? -13.555 27.578 -14.297 1 80.75 150 PHE A C 1
ATOM 1180 O O . PHE A 1 150 ? -13.375 28.703 -13.836 1 80.75 150 PHE A O 1
ATOM 1187 N N . ALA A 1 151 ? -14.547 26.734 -13.977 1 80.75 151 ALA A N 1
ATOM 1188 C CA . ALA A 1 151 ? -15.398 27.094 -12.852 1 80.75 151 ALA A CA 1
ATOM 1189 C C . ALA A 1 151 ? -14.562 27.391 -11.602 1 80.75 151 ALA A C 1
ATOM 1191 O O . ALA A 1 151 ? -14.797 28.375 -10.914 1 80.75 151 ALA A O 1
ATOM 1192 N N . ARG A 1 152 ? -13.617 26.734 -11.32 1 85.31 152 ARG A N 1
ATOM 1193 C CA . ARG A 1 152 ? -12.82 26.891 -10.109 1 85.31 152 ARG A CA 1
ATOM 1194 C C . ARG A 1 152 ? -12.039 28.203 -10.133 1 85.31 152 ARG A C 1
ATOM 1196 O O . ARG A 1 152 ? -12.031 28.938 -9.148 1 85.31 152 ARG A O 1
ATOM 1203 N N . SER A 1 153 ? -11.383 28.406 -11.211 1 86 153 SER A N 1
ATOM 1204 C CA . SER A 1 153 ? -10.617 29.641 -11.352 1 86 153 SER A CA 1
ATOM 1205 C C . SER A 1 153 ? -11.523 30.859 -11.289 1 86 153 SER A C 1
ATOM 1207 O O . SER A 1 153 ? -11.156 31.891 -10.727 1 86 153 SER A O 1
ATOM 1209 N N . GLY A 1 154 ? -12.617 30.688 -11.922 1 88.31 154 GLY A N 1
ATOM 1210 C CA . GLY A 1 154 ? -13.578 31.781 -11.867 1 88.31 154 GLY A CA 1
ATOM 1211 C C . GLY A 1 154 ? -14.078 32.062 -10.461 1 88.31 154 GLY A C 1
ATOM 1212 O O . GLY A 1 154 ? -14.219 33.219 -10.07 1 88.31 154 GLY A O 1
ATOM 1213 N N . LEU A 1 155 ? -14.32 31.016 -9.734 1 88 155 LEU A N 1
ATOM 1214 C CA . LEU A 1 155 ? -14.773 31.156 -8.352 1 88 155 LEU A CA 1
ATOM 1215 C C . LEU A 1 155 ? -13.703 31.828 -7.496 1 88 155 LEU A C 1
ATOM 1217 O O . LEU A 1 155 ? -14.016 32.688 -6.656 1 88 155 LEU A O 1
ATOM 1221 N N . LYS A 1 156 ? -12.461 31.469 -7.668 1 89.69 156 LYS A N 1
ATOM 1222 C CA . LYS A 1 156 ? -11.359 32.062 -6.914 1 89.69 156 LYS A CA 1
ATOM 1223 C C . LYS A 1 156 ? -11.266 33.562 -7.164 1 89.69 156 LYS A C 1
ATOM 1225 O O . LYS A 1 156 ? -11.086 34.344 -6.23 1 89.69 156 LYS A O 1
ATOM 1230 N N . LEU A 1 157 ? -11.43 33.875 -8.391 1 89.75 157 LEU A N 1
ATOM 1231 C CA . LEU A 1 157 ? -11.352 35.281 -8.773 1 89.75 157 LEU A CA 1
ATOM 1232 C C . LEU A 1 157 ? -12.523 36.094 -8.195 1 89.75 157 LEU A C 1
ATOM 1234 O O . LEU A 1 157 ? -12.352 37.188 -7.707 1 89.75 157 LEU A O 1
ATOM 1238 N N . MET A 1 158 ? -13.602 35.469 -8.273 1 90.62 158 MET A N 1
ATOM 1239 C CA . MET A 1 158 ? -14.797 36.156 -7.773 1 90.62 158 MET A CA 1
ATOM 1240 C C . MET A 1 158 ? -14.734 36.312 -6.262 1 90.62 158 MET A C 1
ATOM 1242 O O . MET A 1 158 ? -15.195 37.344 -5.734 1 90.62 158 MET A O 1
ATOM 1246 N N . ARG A 1 159 ? -14.234 35.375 -5.617 1 89.81 159 ARG A N 1
ATOM 1247 C CA . ARG A 1 159 ? -14.086 35.469 -4.168 1 89.81 159 ARG A CA 1
ATOM 1248 C C . ARG A 1 159 ? -13.18 36.625 -3.787 1 89.81 159 ARG A C 1
ATOM 1250 O O . ARG A 1 159 ? -13.406 37.281 -2.775 1 89.81 159 ARG A O 1
ATOM 1257 N N . LEU A 1 160 ? -12.117 36.844 -4.52 1 87.06 160 LEU A N 1
ATOM 1258 C CA . LEU A 1 160 ? -11.18 37.938 -4.258 1 87.06 160 LEU A CA 1
ATOM 1259 C C . LEU A 1 160 ? -11.875 39.281 -4.328 1 87.06 160 LEU A C 1
ATOM 1261 O O . LEU A 1 160 ? -11.539 40.219 -3.586 1 87.06 160 LEU A O 1
ATOM 1265 N N . TRP A 1 161 ? -12.859 39.344 -5.129 1 89.94 161 TRP A N 1
ATOM 1266 C CA . TRP A 1 161 ? -13.516 40.625 -5.371 1 89.94 161 TRP A CA 1
ATOM 1267 C C . TRP A 1 161 ? -14.734 40.781 -4.461 1 89.94 161 TRP A C 1
ATOM 1269 O O . TRP A 1 161 ? -14.977 41.875 -3.938 1 89.94 161 TRP A O 1
ATOM 1279 N N . ARG A 1 162 ? -15.461 39.688 -4.309 1 90.62 162 ARG A N 1
ATOM 1280 C CA . ARG A 1 162 ? -16.766 39.781 -3.65 1 90.62 162 ARG A CA 1
ATOM 1281 C C . ARG A 1 162 ? -16.703 39.25 -2.232 1 90.62 162 ARG A C 1
ATOM 1283 O O . ARG A 1 162 ? -17.641 39.406 -1.45 1 90.62 162 ARG A O 1
ATOM 1290 N N . GLY A 1 163 ? -15.617 38.625 -1.919 1 89.5 163 GLY A N 1
ATOM 1291 C CA . GLY A 1 163 ? -15.578 37.906 -0.649 1 89.5 163 GLY A CA 1
ATOM 1292 C C . GLY A 1 163 ? -16.328 36.594 -0.68 1 89.5 163 GLY A C 1
ATOM 1293 O O . GLY A 1 163 ? -16.391 35.938 -1.719 1 89.5 163 GLY A O 1
ATOM 1294 N N . ASN A 1 164 ? -16.812 36.188 0.42 1 90.56 164 ASN A N 1
ATOM 1295 C CA . ASN A 1 164 ? -17.547 34.906 0.499 1 90.56 164 ASN A CA 1
ATOM 1296 C C . ASN A 1 164 ? -18.938 35.031 -0.108 1 90.56 164 ASN A C 1
ATOM 1298 O O . ASN A 1 164 ? -19.609 36.062 0.063 1 90.56 164 ASN A O 1
ATOM 1302 N N . PHE A 1 165 ? -19.312 34.125 -0.942 1 91.12 165 PHE A N 1
ATOM 1303 C CA . PHE A 1 165 ? -20.656 34.031 -1.499 1 91.12 165 PHE A CA 1
ATOM 1304 C C . PHE A 1 165 ? -21.094 32.594 -1.627 1 91.12 165 PHE A C 1
ATOM 1306 O O . PHE A 1 165 ? -20.328 31.672 -1.313 1 91.12 165 PHE A O 1
ATOM 1313 N N . PHE A 1 166 ? -22.312 32.406 -2.012 1 91.62 166 PHE A N 1
ATOM 1314 C CA . PHE A 1 166 ? -22.891 31.078 -2 1 91.62 166 PHE A CA 1
ATOM 1315 C C . PHE A 1 166 ? -23.219 30.609 -3.414 1 91.62 166 PHE A C 1
ATOM 1317 O O . PHE A 1 166 ? -23.672 31.422 -4.242 1 91.62 166 PHE A O 1
ATOM 1324 N N . VAL A 1 167 ? -22.922 29.391 -3.635 1 86.06 167 VAL A N 1
ATOM 1325 C CA . VAL A 1 167 ? -23.234 28.766 -4.914 1 86.06 167 VAL A CA 1
ATOM 1326 C C . VAL A 1 167 ? -24.281 27.672 -4.711 1 86.06 167 VAL A C 1
ATOM 1328 O O . VAL A 1 167 ? -24.125 26.797 -3.854 1 86.06 167 VAL A O 1
ATOM 1331 N N . ASN A 1 168 ? -25.281 27.703 -5.539 1 83.12 168 ASN A N 1
ATOM 1332 C CA . ASN A 1 168 ? -26.328 26.688 -5.441 1 83.12 168 ASN A CA 1
ATOM 1333 C C . ASN A 1 168 ? -25.922 25.391 -6.133 1 83.12 168 ASN A C 1
ATOM 1335 O O . ASN A 1 168 ? -25.266 25.422 -7.184 1 83.12 168 ASN A O 1
ATOM 1339 N N . SER A 1 169 ? -26.312 24.344 -5.438 1 76.12 169 SER A N 1
ATOM 1340 C CA . SER A 1 169 ? -26.031 23.031 -6.004 1 76.12 169 SER A CA 1
ATOM 1341 C C . SER A 1 169 ? -26.938 22.734 -7.191 1 76.12 169 SER A C 1
ATOM 1343 O O . SER A 1 169 ? -28.109 23.094 -7.18 1 76.12 169 SER A O 1
ATOM 1345 N N . TYR A 1 170 ? -26.375 22.203 -8.219 1 71.5 170 TYR A N 1
ATOM 1346 C CA . TYR A 1 170 ? -27.188 21.812 -9.367 1 71.5 170 TYR A CA 1
ATOM 1347 C C . TYR A 1 170 ? -27.609 20.359 -9.281 1 71.5 170 TYR A C 1
ATOM 1349 O O . TYR A 1 170 ? -28.359 19.859 -10.125 1 71.5 170 TYR A O 1
ATOM 1357 N N . VAL A 1 171 ? -27.188 19.75 -8.227 1 76.94 171 VAL A N 1
ATOM 1358 C CA . VAL A 1 171 ? -27.453 18.312 -8.117 1 76.94 171 VAL A CA 1
ATOM 1359 C C . VAL A 1 171 ? -28.891 18.094 -7.676 1 76.94 171 VAL A C 1
ATOM 1361 O O . VAL A 1 171 ? -29.312 18.594 -6.633 1 76.94 171 VAL A O 1
ATOM 1364 N N . LYS A 1 172 ? -29.594 17.312 -8.531 1 84.88 172 LYS A N 1
ATOM 1365 C CA . LYS A 1 172 ? -30.969 16.938 -8.227 1 84.88 172 LYS A CA 1
ATOM 1366 C C . LYS A 1 172 ? -31.031 15.609 -7.473 1 84.88 172 LYS A C 1
ATOM 1368 O O . LYS A 1 172 ? -30.203 14.727 -7.695 1 84.88 172 LYS A O 1
ATOM 1373 N N . ALA A 1 173 ? -32 15.531 -6.582 1 89.38 173 ALA A N 1
ATOM 1374 C CA . ALA A 1 173 ? -32.156 14.359 -5.727 1 89.38 173 ALA A CA 1
ATOM 1375 C C . ALA A 1 173 ? -32.25 13.078 -6.555 1 89.38 173 ALA A C 1
ATOM 1377 O O . ALA A 1 173 ? -31.766 12.023 -6.125 1 89.38 173 ALA A O 1
ATOM 1378 N N . ARG A 1 174 ? -32.781 13.211 -7.742 1 90.31 174 ARG A N 1
ATOM 1379 C CA . ARG A 1 174 ? -32.938 12.039 -8.602 1 90.31 174 ARG A CA 1
ATOM 1380 C C . ARG A 1 174 ? -31.609 11.484 -9.055 1 90.31 174 ARG A C 1
ATOM 1382 O O . ARG A 1 174 ? -31.516 10.336 -9.492 1 90.31 174 ARG A O 1
ATOM 1389 N N . PHE A 1 175 ? -30.547 12.203 -8.914 1 90.5 175 PHE A N 1
ATOM 1390 C CA . PHE A 1 175 ? -29.219 11.758 -9.32 1 90.5 175 PHE A CA 1
ATOM 1391 C C . PHE A 1 175 ? -28.406 11.328 -8.109 1 90.5 175 PHE A C 1
ATOM 1393 O O . PHE A 1 175 ? -27.234 10.953 -8.25 1 90.5 175 PHE A O 1
ATOM 1400 N N . LEU A 1 176 ? -29.047 11.312 -7.008 1 94.25 176 LEU A N 1
ATOM 1401 C CA . LEU A 1 176 ? -28.344 10.93 -5.789 1 94.25 176 LEU A CA 1
ATOM 1402 C C . LEU A 1 176 ? -28.641 9.477 -5.426 1 94.25 176 LEU A C 1
ATOM 1404 O O . LEU A 1 176 ? -27.781 8.789 -4.859 1 94.25 176 LEU A O 1
ATOM 1408 N N . SER A 1 177 ? -29.766 9.023 -5.688 1 96.62 177 SER A N 1
ATOM 1409 C CA . SER A 1 177 ? -30.188 7.691 -5.285 1 96.62 177 SER A CA 1
ATOM 1410 C C . SER A 1 177 ? -31.312 7.176 -6.191 1 96.62 177 SER A C 1
ATOM 1412 O O . SER A 1 177 ? -31.984 7.961 -6.867 1 96.62 177 SER A O 1
ATOM 1414 N N . HIS A 1 178 ? -31.453 5.82 -6.289 1 95.75 178 HIS A N 1
ATOM 1415 C CA . HIS A 1 178 ? -32.594 5.215 -6.988 1 95.75 178 HIS A CA 1
ATOM 1416 C C . HIS A 1 178 ? -33.75 5.012 -6.047 1 95.75 178 HIS A C 1
ATOM 1418 O O . HIS A 1 178 ? -34.875 4.68 -6.488 1 95.75 178 HIS A O 1
ATOM 1424 N N . ASP A 1 179 ? -33.625 5.215 -4.773 1 96.94 179 ASP A N 1
ATOM 1425 C CA . ASP A 1 179 ? -34.656 4.984 -3.781 1 96.94 179 ASP A CA 1
ATOM 1426 C C . ASP A 1 179 ? -35.688 6.113 -3.797 1 96.94 179 ASP A C 1
ATOM 1428 O O . ASP A 1 179 ? -35.406 7.238 -3.389 1 96.94 179 ASP A O 1
ATOM 1432 N N . PRO A 1 180 ? -36.906 5.805 -4.121 1 96.81 180 PRO A N 1
ATOM 1433 C CA . PRO A 1 180 ? -37.906 6.871 -4.238 1 96.81 180 PRO A CA 1
ATOM 1434 C C . PRO A 1 180 ? -38.188 7.555 -2.902 1 96.81 180 PRO A C 1
ATOM 1436 O O . PRO A 1 180 ? -38.469 8.766 -2.867 1 96.81 180 PRO A O 1
ATOM 1439 N N . GLU A 1 181 ? -38.156 6.832 -1.847 1 96.38 181 GLU A N 1
ATOM 1440 C CA . GLU A 1 181 ? -38.406 7.426 -0.536 1 96.38 181 GLU A CA 1
ATOM 1441 C C . GLU A 1 181 ? -37.312 8.391 -0.141 1 96.38 181 GLU A C 1
ATOM 1443 O O . GLU A 1 181 ? -37.562 9.445 0.428 1 96.38 18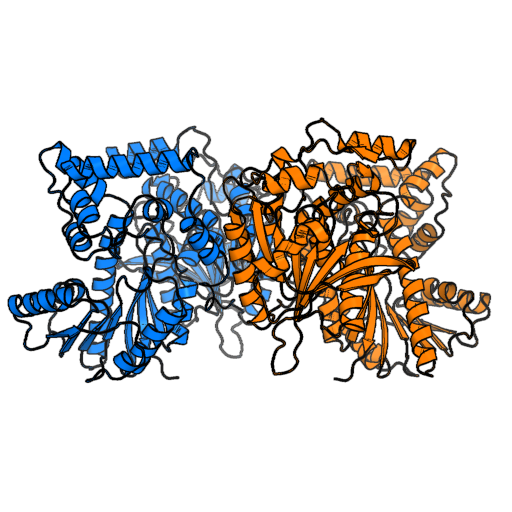1 GLU A O 1
ATOM 1448 N N . ARG A 1 182 ? -36.125 8.008 -0.425 1 95.81 182 ARG A N 1
ATOM 1449 C CA . ARG A 1 182 ? -35 8.852 -0.116 1 95.81 182 ARG A CA 1
ATOM 1450 C C . ARG A 1 182 ? -35.031 10.133 -0.945 1 95.81 182 ARG A C 1
ATOM 1452 O O . ARG A 1 182 ? -34.688 11.211 -0.446 1 95.81 182 ARG A O 1
ATOM 1459 N N . ILE A 1 183 ? -35.375 10.008 -2.188 1 96.44 183 ILE A N 1
ATOM 1460 C CA . ILE A 1 183 ? -35.469 11.148 -3.086 1 96.44 183 ILE A CA 1
ATOM 1461 C C . ILE A 1 183 ? -36.531 12.125 -2.572 1 96.44 183 ILE A C 1
ATOM 1463 O O . ILE A 1 183 ? -36.281 13.32 -2.439 1 96.44 183 ILE A O 1
ATOM 1467 N N . ALA A 1 184 ? -37.719 11.602 -2.199 1 96.38 184 ALA A N 1
ATOM 1468 C CA . ALA A 1 184 ? -38.812 12.438 -1.729 1 96.38 184 ALA A CA 1
ATOM 1469 C C . ALA A 1 184 ? -38.438 13.141 -0.426 1 96.38 184 ALA A C 1
ATOM 1471 O O . ALA A 1 184 ? -38.75 14.32 -0.244 1 96.38 184 ALA A O 1
ATOM 1472 N N . SER A 1 185 ? -37.812 12.414 0.425 1 94.94 185 SER A N 1
ATOM 1473 C CA . SER A 1 185 ? -37.469 12.984 1.717 1 94.94 185 SER A CA 1
ATOM 1474 C C . SER A 1 185 ? -36.375 14.055 1.566 1 94.94 185 SER A C 1
ATOM 1476 O O . SER A 1 185 ? -36.344 15.031 2.322 1 94.94 185 SER A O 1
ATOM 1478 N N . TYR A 1 186 ? -35.531 13.891 0.675 1 94.69 186 TYR A N 1
ATOM 1479 C CA . TYR A 1 186 ? -34.5 14.906 0.414 1 94.69 186 TYR A CA 1
ATOM 1480 C C . TYR A 1 186 ? -35.125 16.219 -0.048 1 94.69 186 TYR A C 1
ATOM 1482 O O . TYR A 1 186 ? -34.75 17.297 0.411 1 94.69 186 TYR A O 1
ATOM 1490 N N . ASP A 1 187 ? -36.094 16.078 -0.884 1 93.69 187 ASP A N 1
ATOM 1491 C CA . ASP A 1 187 ? -36.75 17.25 -1.48 1 93.69 187 ASP A CA 1
ATOM 1492 C C . ASP A 1 187 ? -37.594 17.984 -0.453 1 93.69 187 ASP A C 1
ATOM 1494 O O . ASP A 1 187 ? -37.75 19.203 -0.528 1 93.69 187 ASP A O 1
ATOM 1498 N N . SER A 1 188 ? -38.094 17.297 0.507 1 94.88 188 SER A N 1
ATOM 1499 C CA . SER A 1 188 ? -39.031 17.891 1.431 1 94.88 188 SER A CA 1
ATOM 1500 C C . SER A 1 188 ? -38.375 18.25 2.758 1 94.88 188 SER A C 1
ATOM 1502 O O . SER A 1 188 ? -38.969 18.922 3.602 1 94.88 188 SER A O 1
ATOM 1504 N N . ASP A 1 189 ? -37.188 17.922 2.979 1 95.62 189 ASP A N 1
ATOM 1505 C CA . ASP A 1 189 ? -36.5 18.109 4.25 1 95.62 189 ASP A CA 1
ATOM 1506 C C . ASP A 1 189 ? -36.062 19.562 4.426 1 95.62 189 ASP A C 1
ATOM 1508 O O . ASP A 1 189 ? -35.188 20.047 3.703 1 95.62 189 ASP A O 1
ATOM 1512 N N . PRO A 1 190 ? -36.562 20.219 5.406 1 95.56 190 PRO A N 1
ATOM 1513 C CA . PRO A 1 190 ? -36.219 21.625 5.582 1 95.56 190 PRO A CA 1
ATOM 1514 C C . PRO A 1 190 ? -34.812 21.844 6.09 1 95.56 190 PRO A C 1
ATOM 1516 O O . PRO A 1 190 ? -34.281 22.969 6.055 1 95.56 190 PRO A O 1
ATOM 1519 N N . LEU A 1 191 ? -34.125 20.828 6.555 1 96.56 191 LEU A N 1
ATOM 1520 C CA . LEU A 1 191 ? -32.781 20.969 7.133 1 96.56 191 LEU A CA 1
ATOM 1521 C C . LEU A 1 191 ? -31.703 20.828 6.062 1 96.56 191 LEU A C 1
ATOM 1523 O O . LEU A 1 191 ? -30.516 21.047 6.332 1 96.56 191 LEU A O 1
ATOM 1527 N N . ILE A 1 192 ? -32.094 20.531 4.824 1 94.94 192 ILE A N 1
ATOM 1528 C CA . ILE A 1 192 ? -31.141 20.438 3.723 1 94.94 192 ILE A CA 1
ATOM 1529 C C . ILE A 1 192 ? -30.656 21.828 3.322 1 94.94 192 ILE A C 1
ATOM 1531 O O . ILE A 1 192 ? -31.469 22.719 3.082 1 94.94 192 ILE A O 1
ATOM 1535 N N . ALA A 1 193 ? -29.344 21.984 3.322 1 91.31 193 ALA A N 1
ATOM 1536 C CA . ALA A 1 193 ? -28.734 23.234 2.84 1 91.31 193 ALA A CA 1
ATOM 1537 C C . ALA A 1 193 ? -28.484 23.172 1.335 1 91.31 193 ALA A C 1
ATOM 1539 O O . ALA A 1 193 ? -27.578 22.484 0.875 1 91.31 193 ALA A O 1
ATOM 1540 N N . LYS A 1 194 ? -29.062 23.953 0.606 1 87.81 194 LYS A N 1
ATOM 1541 C CA . LYS A 1 194 ? -29.031 23.844 -0.85 1 87.81 194 LYS A CA 1
ATOM 1542 C C . LYS A 1 194 ? -27.797 24.531 -1.427 1 87.81 194 LYS A C 1
ATOM 1544 O O . LYS A 1 194 ? -27.359 24.203 -2.533 1 87.81 194 LYS A O 1
ATOM 1549 N N . ALA A 1 195 ? -27.297 25.438 -0.679 1 91.25 195 ALA A N 1
ATOM 1550 C CA . ALA A 1 195 ? -26.156 26.188 -1.187 1 91.25 195 ALA A CA 1
ATOM 1551 C C . ALA A 1 195 ? -24.891 25.906 -0.372 1 91.25 195 ALA A C 1
ATOM 1553 O O . ALA A 1 195 ? -24.984 25.469 0.778 1 91.25 195 ALA A O 1
ATOM 1554 N N . ILE A 1 196 ? -23.734 26.078 -1.003 1 91.5 196 ILE A N 1
ATOM 1555 C CA . ILE A 1 196 ? -22.438 25.938 -0.348 1 91.5 196 ILE A CA 1
ATOM 1556 C C . ILE A 1 196 ? -21.641 27.219 -0.525 1 91.5 196 ILE A C 1
ATOM 1558 O O . ILE A 1 196 ? -21.672 27.844 -1.589 1 91.5 196 ILE A O 1
ATOM 1562 N N . SER A 1 197 ? -21.031 27.625 0.492 1 93.81 197 SER A N 1
ATOM 1563 C CA . SER A 1 197 ? -20.219 28.828 0.378 1 93.81 197 SER A CA 1
ATOM 1564 C C . SER A 1 197 ? -18.953 28.578 -0.449 1 93.81 197 SER A C 1
ATOM 1566 O O . SER A 1 197 ? -18.422 27.469 -0.448 1 93.81 197 SER A O 1
ATOM 1568 N N . VAL A 1 198 ? -18.469 29.562 -1.079 1 92.12 198 VAL A N 1
ATOM 1569 C CA . VAL A 1 198 ? -17.281 29.453 -1.93 1 92.12 198 VAL A CA 1
ATOM 1570 C C . VAL A 1 198 ? -16.062 29.141 -1.073 1 92.12 198 VAL A C 1
ATOM 1572 O O . VAL A 1 198 ? -15.156 28.422 -1.51 1 92.12 198 VAL A O 1
ATOM 1575 N N . ASN A 1 199 ? -16 29.609 0.175 1 90.75 199 ASN A N 1
ATOM 1576 C CA . ASN A 1 199 ? -14.93 29.266 1.101 1 90.75 199 ASN A CA 1
ATOM 1577 C C . ASN A 1 199 ? -14.82 27.766 1.312 1 90.75 199 ASN A C 1
ATOM 1579 O O . ASN A 1 199 ? -13.727 27.203 1.238 1 90.75 199 ASN A O 1
ATOM 1583 N N . VAL A 1 200 ? -15.93 27.203 1.495 1 92.69 200 VAL A N 1
ATOM 1584 C CA . VAL A 1 200 ? -15.969 25.781 1.773 1 92.69 200 VAL A CA 1
ATOM 1585 C C . VAL A 1 200 ? -15.695 25 0.491 1 92.69 200 VAL A C 1
ATOM 1587 O O . VAL A 1 200 ? -14.969 24 0.509 1 92.69 200 VAL A O 1
ATOM 1590 N N . LEU A 1 201 ? -16.234 25.469 -0.593 1 92.94 201 LEU A N 1
ATOM 1591 C CA . LEU A 1 201 ? -16.078 24.766 -1.868 1 92.94 201 LEU A CA 1
ATOM 1592 C C . LEU A 1 201 ? -14.633 24.781 -2.322 1 92.94 201 LEU A C 1
ATOM 1594 O O . LEU A 1 201 ? -14.086 23.75 -2.713 1 92.94 201 LEU A O 1
ATOM 1598 N N . LEU A 1 202 ? -14.023 25.953 -2.316 1 93.62 202 LEU A N 1
ATOM 1599 C CA . LEU A 1 202 ? -12.625 26.062 -2.711 1 93.62 202 LEU A CA 1
ATOM 1600 C C . LEU A 1 202 ? -11.727 25.297 -1.731 1 93.62 202 LEU A C 1
ATOM 1602 O O . LEU A 1 202 ? -10.758 24.656 -2.141 1 93.62 202 LEU A O 1
ATOM 1606 N N . GLY A 1 203 ? -12.031 25.422 -0.429 1 95.44 203 GLY A N 1
ATOM 1607 C CA . GLY A 1 203 ? -11.289 24.656 0.565 1 95.44 203 GLY A CA 1
ATOM 1608 C C . GLY A 1 203 ? -11.391 23.156 0.357 1 95.44 203 GLY A C 1
ATOM 1609 O O . GLY A 1 203 ? -10.414 22.422 0.561 1 95.44 203 GLY A O 1
ATOM 1610 N N . LEU A 1 204 ? -12.562 22.719 -0.031 1 95.81 204 LEU A N 1
ATOM 1611 C CA . LEU A 1 204 ? -12.789 21.312 -0.332 1 95.81 204 LEU A CA 1
ATOM 1612 C C . LEU A 1 204 ? -11.883 20.844 -1.463 1 95.81 204 LEU A C 1
ATOM 1614 O O . LEU A 1 204 ? -11.234 19.797 -1.354 1 95.81 204 LEU A O 1
ATOM 1618 N N . TYR A 1 205 ? -11.828 21.609 -2.529 1 94.69 205 TYR A N 1
ATOM 1619 C CA . TYR A 1 205 ? -11 21.266 -3.68 1 94.69 205 TYR A CA 1
ATOM 1620 C C . TYR A 1 205 ? -9.531 21.203 -3.299 1 94.69 205 TYR A C 1
ATOM 1622 O O . TYR A 1 205 ? -8.828 20.25 -3.666 1 94.69 205 TYR A O 1
ATOM 1630 N N . GLU A 1 206 ? -9.07 22.156 -2.568 1 95.56 206 GLU A N 1
ATOM 1631 C CA . GLU A 1 206 ? -7.668 22.219 -2.184 1 95.56 206 GLU A CA 1
ATOM 1632 C C . GLU A 1 206 ? -7.293 21.062 -1.257 1 95.56 206 GLU A C 1
ATOM 1634 O O . GLU A 1 206 ? -6.258 20.422 -1.444 1 95.56 206 GLU A O 1
ATOM 1639 N N . ALA A 1 207 ? -8.148 20.812 -0.292 1 97.44 207 ALA A N 1
ATOM 1640 C CA . ALA A 1 207 ? -7.898 19.719 0.645 1 97.44 207 ALA A CA 1
ATOM 1641 C C . ALA A 1 207 ? -7.922 18.359 -0.068 1 97.44 207 ALA A C 1
ATOM 1643 O O . ALA A 1 207 ? -7.086 17.5 0.204 1 97.44 207 ALA A O 1
ATOM 1644 N N . ALA A 1 208 ? -8.852 18.203 -0.937 1 98 208 ALA A N 1
ATOM 1645 C CA . ALA A 1 208 ? -9 16.953 -1.677 1 98 208 ALA A CA 1
ATOM 1646 C C . ALA A 1 208 ? -7.762 16.672 -2.523 1 98 208 ALA A C 1
ATOM 1648 O O . ALA A 1 208 ? -7.223 15.562 -2.5 1 98 208 ALA A O 1
ATOM 1649 N N . GLU A 1 209 ? -7.332 17.672 -3.234 1 97.31 209 GLU A N 1
ATOM 1650 C CA . GLU A 1 209 ? -6.145 17.516 -4.07 1 97.31 209 GLU A CA 1
ATOM 1651 C C . GLU A 1 209 ? -4.926 17.141 -3.23 1 97.31 209 GLU A C 1
ATOM 1653 O O . GLU A 1 209 ? -4.156 16.25 -3.598 1 97.31 209 GLU A O 1
ATOM 1658 N N . ARG A 1 210 ? -4.762 17.781 -2.113 1 97.75 210 ARG A N 1
ATOM 1659 C CA . ARG A 1 210 ? -3.641 17.531 -1.21 1 97.75 210 ARG A CA 1
ATOM 1660 C C . ARG A 1 210 ? -3.689 16.125 -0.648 1 97.75 210 ARG A C 1
ATOM 1662 O O . ARG A 1 210 ? -2.711 15.375 -0.738 1 97.75 210 ARG A O 1
ATOM 1669 N N . VAL A 1 211 ? -4.816 15.68 -0.183 1 98.12 211 VAL A N 1
ATOM 1670 C CA . VAL A 1 211 ? -4.918 14.422 0.547 1 98.12 211 VAL A CA 1
ATOM 1671 C C . VAL A 1 211 ? -4.828 13.25 -0.428 1 98.12 211 VAL A C 1
ATOM 1673 O O . VAL A 1 211 ? -4.27 12.195 -0.098 1 98.12 211 VAL A O 1
ATOM 1676 N N . VAL A 1 212 ? -5.352 13.422 -1.654 1 98.44 212 VAL A N 1
ATOM 1677 C CA . VAL A 1 212 ? -5.223 12.375 -2.666 1 98.44 212 VAL A CA 1
ATOM 1678 C C . VAL A 1 212 ? -3.756 12.227 -3.066 1 98.44 212 VAL A C 1
ATOM 1680 O O . VAL A 1 212 ? -3.254 11.102 -3.188 1 98.44 212 VAL A O 1
ATOM 1683 N N . ALA A 1 213 ? -3.072 13.344 -3.195 1 97.19 213 ALA A N 1
ATOM 1684 C CA . ALA A 1 213 ? -1.674 13.328 -3.619 1 97.19 213 ALA A CA 1
ATOM 1685 C C . ALA A 1 213 ? -0.776 12.766 -2.521 1 97.19 213 ALA A C 1
ATOM 1687 O O . ALA A 1 213 ? 0.25 12.141 -2.809 1 97.19 213 ALA A O 1
ATOM 1688 N N . ASP A 1 214 ? -1.179 12.898 -1.278 1 97.94 214 ASP A N 1
ATOM 1689 C CA . ASP A 1 214 ? -0.326 12.531 -0.153 1 97.94 214 ASP A CA 1
ATOM 1690 C C . ASP A 1 214 ? -1.005 11.484 0.729 1 97.94 214 ASP A C 1
ATOM 1692 O O . ASP A 1 214 ? -0.804 11.469 1.945 1 97.94 214 ASP A O 1
ATOM 1696 N N . ALA A 1 215 ? -1.782 10.586 0.1 1 98.38 215 ALA A N 1
ATOM 1697 C CA . ALA A 1 215 ? -2.578 9.602 0.833 1 98.38 215 ALA A CA 1
ATOM 1698 C C . ALA A 1 215 ? -1.682 8.641 1.601 1 98.38 215 ALA A C 1
ATOM 1700 O O . ALA A 1 215 ? -2.127 7.992 2.553 1 98.38 215 ALA A O 1
ATOM 1701 N N . GLN A 1 216 ? -0.385 8.5 1.26 1 97.12 216 GLN A N 1
ATOM 1702 C CA . GLN A 1 216 ? 0.543 7.586 1.914 1 97.12 216 GLN A CA 1
ATOM 1703 C C . GLN A 1 216 ? 0.731 7.949 3.385 1 97.12 216 GLN A C 1
ATOM 1705 O O . GLN A 1 216 ? 1.157 7.117 4.188 1 97.12 216 GLN A O 1
ATOM 1710 N N . ALA A 1 217 ? 0.401 9.195 3.75 1 97.81 217 ALA A N 1
ATOM 1711 C CA . ALA A 1 217 ? 0.533 9.672 5.125 1 97.81 217 ALA A CA 1
ATOM 1712 C C . ALA A 1 217 ? -0.545 9.07 6.02 1 97.81 217 ALA A C 1
ATOM 1714 O O . ALA A 1 217 ? -0.443 9.133 7.25 1 97.81 217 ALA A O 1
ATOM 1715 N N . ILE A 1 218 ? -1.583 8.484 5.445 1 97.94 218 ILE A N 1
ATOM 1716 C CA . ILE A 1 218 ? -2.697 7.93 6.203 1 97.94 218 ILE A CA 1
ATOM 1717 C C . ILE A 1 218 ? -2.457 6.445 6.461 1 97.94 218 ILE A C 1
ATOM 1719 O O . ILE A 1 218 ? -2.49 5.633 5.531 1 97.94 218 ILE A O 1
ATOM 1723 N N . GLN A 1 219 ? -2.293 6.098 7.73 1 96.19 219 GLN A N 1
ATOM 1724 C CA . GLN A 1 219 ? -1.902 4.738 8.094 1 96.19 219 GLN A CA 1
ATOM 1725 C C . GLN A 1 219 ? -3.078 3.969 8.688 1 96.19 219 GLN A C 1
ATOM 1727 O O . GLN A 1 219 ? -2.9 2.883 9.242 1 96.19 219 GLN A O 1
ATOM 1732 N N . ILE A 1 220 ? -4.293 4.438 8.578 1 97.31 220 ILE A N 1
ATOM 1733 C CA . ILE A 1 220 ? -5.477 3.85 9.195 1 97.31 220 ILE A CA 1
ATOM 1734 C C . ILE A 1 220 ? -6.102 2.832 8.242 1 97.31 220 ILE A C 1
ATOM 1736 O O . ILE A 1 220 ? -6.258 3.102 7.047 1 97.31 220 ILE A O 1
ATOM 1740 N N . PRO A 1 221 ? -6.449 1.583 8.75 1 97.25 221 PRO A N 1
ATOM 1741 C CA . PRO A 1 221 ? -7.223 0.678 7.898 1 97.25 221 PRO A CA 1
ATOM 1742 C C . PRO A 1 221 ? -8.414 1.364 7.238 1 97.25 221 PRO A C 1
ATOM 1744 O O . PRO A 1 221 ? -9.164 2.082 7.902 1 97.25 221 PRO A O 1
ATOM 1747 N N . THR A 1 222 ? -8.57 1.174 5.848 1 98.44 222 THR A N 1
ATOM 1748 C CA . THR A 1 222 ? -9.555 1.979 5.133 1 98.44 222 THR A CA 1
ATOM 1749 C C . THR A 1 222 ? -10.305 1.133 4.109 1 98.44 222 THR A C 1
ATOM 1751 O O . THR A 1 222 ? -9.688 0.391 3.34 1 98.44 222 THR A O 1
ATOM 1754 N N . GLN A 1 223 ? -11.602 1.19 4.168 1 98.75 223 GLN A N 1
ATOM 1755 C CA . GLN A 1 223 ? -12.461 0.653 3.121 1 98.75 223 GLN A CA 1
ATOM 1756 C C . GLN A 1 223 ? -13.055 1.771 2.268 1 98.75 223 GLN A C 1
ATOM 1758 O O . GLN A 1 223 ? -13.562 2.762 2.799 1 98.75 223 GLN A O 1
ATOM 1763 N N . LEU A 1 224 ? -12.898 1.683 1.021 1 98.88 224 LEU A N 1
ATOM 1764 C CA . LEU A 1 224 ? -13.438 2.66 0.083 1 98.88 224 LEU A CA 1
ATOM 1765 C C . LEU A 1 224 ? -14.602 2.068 -0.709 1 98.88 224 LEU A C 1
ATOM 1767 O O . LEU A 1 224 ? -14.445 1.042 -1.375 1 98.88 224 LEU A O 1
ATOM 1771 N N . LEU A 1 225 ? -15.781 2.654 -0.595 1 98.81 225 LEU A N 1
ATOM 1772 C CA . LEU A 1 225 ? -16.969 2.279 -1.355 1 98.81 225 LEU A CA 1
ATOM 1773 C C . LEU A 1 225 ? -17.219 3.27 -2.486 1 98.81 225 LEU A C 1
ATOM 1775 O O . LEU A 1 225 ? -17.531 4.438 -2.238 1 98.81 225 LEU A O 1
ATOM 1779 N N . ILE A 1 226 ? -17.109 2.805 -3.703 1 98.62 226 ILE A N 1
ATOM 1780 C CA . ILE A 1 226 ? -17.234 3.674 -4.871 1 98.62 226 ILE A CA 1
ATOM 1781 C C . ILE A 1 226 ? -18.531 3.367 -5.609 1 98.62 226 ILE A C 1
ATOM 1783 O O . ILE A 1 226 ? -18.812 2.211 -5.934 1 98.62 226 ILE A O 1
ATOM 1787 N N . SER A 1 227 ? -19.312 4.426 -5.875 1 98.12 227 SER A N 1
ATOM 1788 C CA . SER A 1 227 ? -20.516 4.289 -6.707 1 98.12 227 SER A CA 1
ATOM 1789 C C . SER A 1 227 ? -20.141 4.191 -8.188 1 98.12 227 SER A C 1
ATOM 1791 O O . SER A 1 227 ? -19.469 5.078 -8.727 1 98.12 227 SER A O 1
ATOM 1793 N N . GLY A 1 228 ? -20.656 3.178 -8.844 1 96.12 228 GLY A N 1
ATOM 1794 C CA . GLY A 1 228 ? -20.234 2.898 -10.211 1 96.12 228 GLY A CA 1
ATOM 1795 C C . GLY A 1 228 ? -20.891 3.809 -11.234 1 96.12 228 GLY A C 1
ATOM 1796 O O . GLY A 1 228 ? -20.375 3.957 -12.344 1 96.12 228 GLY A O 1
ATOM 1797 N N . ALA A 1 229 ? -22 4.398 -10.938 1 95.31 229 ALA A N 1
ATOM 1798 C CA . ALA A 1 229 ? -22.703 5.297 -11.844 1 95.31 229 ALA A CA 1
ATOM 1799 C C . ALA A 1 229 ? -22.922 6.664 -11.195 1 95.31 229 ALA A C 1
ATOM 1801 O O . ALA A 1 229 ? -24.031 7.207 -11.234 1 95.31 229 ALA A O 1
ATOM 1802 N N . ASP A 1 230 ? -21.906 7.188 -10.602 1 96 230 ASP A N 1
ATOM 1803 C CA . ASP A 1 230 ? -21.938 8.453 -9.867 1 96 230 ASP A CA 1
ATOM 1804 C C . ASP A 1 230 ? -21.906 9.641 -10.82 1 96 230 ASP A C 1
ATOM 1806 O O . ASP A 1 230 ? -20.922 9.836 -11.547 1 96 230 ASP A O 1
ATOM 1810 N N . PHE A 1 231 ? -22.875 10.477 -10.703 1 92.75 231 PHE A N 1
ATOM 1811 C CA . PHE A 1 231 ? -22.969 11.641 -11.586 1 92.75 231 PHE A CA 1
ATOM 1812 C C . PHE A 1 231 ? -22.375 12.875 -10.914 1 92.75 231 PHE A C 1
ATOM 1814 O O . PHE A 1 231 ? -22.25 13.93 -11.539 1 92.75 231 PHE A O 1
ATOM 1821 N N . VAL A 1 232 ? -21.953 12.695 -9.703 1 93.12 232 VAL A N 1
ATOM 1822 C CA . VAL A 1 232 ? -21.594 13.867 -8.906 1 93.12 232 VAL A CA 1
ATOM 1823 C C . VAL A 1 232 ? -20.078 13.961 -8.773 1 93.12 232 VAL A C 1
ATOM 1825 O O . VAL A 1 232 ? -19.516 15.062 -8.82 1 93.12 232 VAL A O 1
ATOM 1828 N N . VAL A 1 233 ? -19.406 12.859 -8.555 1 95.75 233 VAL A N 1
ATOM 1829 C CA . VAL A 1 233 ? -17.969 12.922 -8.305 1 95.75 233 VAL A CA 1
ATOM 1830 C C . VAL A 1 233 ? -17.234 11.992 -9.266 1 95.75 233 VAL A C 1
ATOM 1832 O O . VAL A 1 233 ? -17.781 10.992 -9.719 1 95.75 233 VAL A O 1
ATOM 1835 N N . HIS A 1 234 ? -16.016 12.352 -9.57 1 96.56 234 HIS A N 1
ATOM 1836 C CA . HIS A 1 234 ? -15.18 11.547 -10.453 1 96.56 234 HIS A CA 1
ATOM 1837 C C . HIS A 1 234 ? -14.617 10.336 -9.719 1 96.56 234 HIS A C 1
ATOM 1839 O O . HIS A 1 234 ? -14.258 10.43 -8.539 1 96.56 234 HIS A O 1
ATOM 1845 N N . ARG A 1 235 ? -14.5 9.219 -10.398 1 97.19 235 ARG A N 1
ATOM 1846 C CA . ARG A 1 235 ? -14.039 7.953 -9.82 1 97.19 235 ARG A CA 1
ATOM 1847 C C . ARG A 1 235 ? -12.523 7.938 -9.688 1 97.19 235 ARG A C 1
ATOM 1849 O O . ARG A 1 235 ? -11.992 7.438 -8.688 1 97.19 235 ARG A O 1
ATOM 1856 N N . ALA A 1 236 ? -11.758 8.508 -10.625 1 97.25 236 ALA A N 1
ATOM 1857 C CA . ALA A 1 236 ? -10.305 8.344 -10.75 1 97.25 236 ALA A CA 1
ATOM 1858 C C . ALA A 1 236 ? -9.594 8.852 -9.492 1 97.25 236 ALA A C 1
ATOM 1860 O O . ALA A 1 236 ? -8.742 8.148 -8.938 1 97.25 236 ALA A O 1
ATOM 1861 N N . PRO A 1 237 ? -9.961 10.062 -8.969 1 98.12 237 PRO A N 1
ATOM 1862 C CA . PRO A 1 237 ? -9.281 10.508 -7.75 1 98.12 237 PRO A CA 1
ATOM 1863 C C . PRO A 1 237 ? -9.531 9.578 -6.562 1 98.12 237 PRO A C 1
ATOM 1865 O O . PRO A 1 237 ? -8.672 9.438 -5.688 1 98.12 237 PRO A O 1
ATOM 1868 N N . GLN A 1 238 ? -10.703 8.953 -6.504 1 98.62 238 GLN A N 1
ATOM 1869 C CA . GLN A 1 238 ? -11 7.992 -5.445 1 98.62 238 GLN A CA 1
ATOM 1870 C C . GLN A 1 238 ? -10.07 6.781 -5.527 1 98.62 238 GLN A C 1
ATOM 1872 O O . GLN A 1 238 ? -9.508 6.359 -4.516 1 98.62 238 GLN A O 1
ATOM 1877 N N . GLU A 1 239 ? -9.891 6.281 -6.715 1 97.88 239 GLU A N 1
ATOM 1878 C CA . GLU A 1 239 ? -9.031 5.125 -6.922 1 97.88 239 GLU A CA 1
ATOM 1879 C C . GLU A 1 239 ? -7.57 5.465 -6.621 1 97.88 239 GLU A C 1
ATOM 1881 O O . GLU A 1 239 ? -6.852 4.66 -6.023 1 97.88 239 GLU A O 1
ATOM 1886 N N . ARG A 1 240 ? -7.109 6.613 -7.059 1 97.62 240 ARG A N 1
ATOM 1887 C CA . ARG A 1 240 ? -5.742 7.047 -6.781 1 97.62 240 ARG A CA 1
ATOM 1888 C C . ARG A 1 240 ? -5.504 7.172 -5.281 1 97.62 240 ARG A C 1
ATOM 1890 O O . ARG A 1 240 ? -4.453 6.766 -4.777 1 97.62 240 ARG A O 1
ATOM 1897 N N . PHE A 1 241 ? -6.5 7.773 -4.602 1 98.75 241 PHE A N 1
ATOM 1898 C CA . PHE A 1 241 ? -6.43 7.871 -3.148 1 98.75 241 PHE A CA 1
ATOM 1899 C C . PHE A 1 241 ? -6.219 6.496 -2.523 1 98.75 241 PHE A C 1
ATOM 1901 O O . PHE A 1 241 ? -5.305 6.305 -1.722 1 98.75 241 PHE A O 1
ATOM 1908 N N . PHE A 1 242 ? -6.992 5.547 -2.963 1 98.62 242 PHE A N 1
ATOM 1909 C CA . PHE A 1 242 ? -6.938 4.191 -2.426 1 98.62 242 PHE A CA 1
ATOM 1910 C C . PHE A 1 242 ? -5.574 3.562 -2.688 1 98.62 242 PHE A C 1
ATOM 1912 O O . PHE A 1 242 ? -4.965 2.992 -1.781 1 98.62 242 PHE A O 1
ATOM 1919 N N . GLU A 1 243 ? -5.09 3.619 -3.877 1 97.12 243 GLU A N 1
ATOM 1920 C CA . GLU A 1 243 ? -3.844 2.969 -4.27 1 97.12 243 GLU A CA 1
ATOM 1921 C C . GLU A 1 243 ? -2.66 3.531 -3.486 1 97.12 243 GLU A C 1
ATOM 1923 O O . GLU A 1 243 ? -1.706 2.809 -3.191 1 97.12 243 GLU A O 1
ATOM 1928 N N . ARG A 1 244 ? -2.775 4.75 -3 1 97.25 244 ARG A N 1
ATOM 1929 C CA . ARG A 1 244 ? -1.64 5.434 -2.387 1 97.25 244 ARG A CA 1
ATOM 1930 C C . ARG A 1 244 ? -1.688 5.32 -0.867 1 97.25 244 ARG A C 1
ATOM 1932 O O . ARG A 1 244 ? -0.735 5.695 -0.181 1 97.25 244 ARG A O 1
ATOM 1939 N N . LEU A 1 245 ? -2.742 4.789 -0.317 1 97.75 245 LEU A N 1
ATOM 1940 C CA . LEU A 1 245 ? -2.902 4.727 1.132 1 97.75 245 LEU A CA 1
ATOM 1941 C C . LEU A 1 245 ? -1.693 4.066 1.785 1 97.75 245 LEU A C 1
ATOM 1943 O O . LEU A 1 245 ? -1.135 3.109 1.242 1 97.75 245 LEU A O 1
ATOM 1947 N N . GLY A 1 246 ? -1.325 4.566 2.959 1 96.12 246 GLY A N 1
ATOM 1948 C CA . GLY A 1 246 ? -0.178 4.047 3.686 1 96.12 246 GLY A CA 1
ATOM 1949 C C . GLY A 1 246 ? -0.526 2.883 4.594 1 96.12 246 GLY A C 1
ATOM 1950 O O . GLY A 1 246 ? 0.109 2.689 5.633 1 96.12 246 GLY A O 1
ATOM 1951 N N . SER A 1 247 ? -1.549 2.164 4.289 1 94.75 247 SER A N 1
ATOM 1952 C CA . SER A 1 247 ? -1.951 0.965 5.016 1 94.75 247 SER A CA 1
ATOM 1953 C C . SER A 1 247 ? -2.203 -0.201 4.066 1 94.75 247 SER A C 1
ATOM 1955 O O . SER A 1 247 ? -2.717 -0.008 2.961 1 94.75 247 SER A O 1
ATOM 1957 N N . LEU A 1 248 ? -1.826 -1.409 4.52 1 93.94 248 LEU A N 1
ATOM 1958 C CA . LEU A 1 248 ? -2.098 -2.598 3.721 1 93.94 248 LEU A CA 1
ATOM 1959 C C . LEU A 1 248 ? -3.463 -3.184 4.062 1 93.94 248 LEU A C 1
ATOM 1961 O O . LEU A 1 248 ? -3.982 -4.027 3.328 1 93.94 248 LEU A O 1
ATOM 1965 N N . ARG A 1 249 ? -3.99 -2.766 5.199 1 94.94 249 ARG A N 1
ATOM 1966 C CA . ARG A 1 249 ? -5.332 -3.189 5.578 1 94.94 249 ARG A CA 1
ATOM 1967 C C . ARG A 1 249 ? -6.391 -2.287 4.949 1 94.94 249 ARG A C 1
ATOM 1969 O O . ARG A 1 249 ? -6.996 -1.46 5.633 1 94.94 249 ARG A O 1
ATOM 1976 N N . LYS A 1 250 ? -6.559 -2.48 3.695 1 96.44 250 LYS A N 1
ATOM 1977 C CA . LYS A 1 250 ? -7.469 -1.654 2.906 1 96.44 250 LYS A CA 1
ATOM 1978 C C . LYS A 1 250 ? -8.211 -2.492 1.872 1 96.44 250 LYS A C 1
ATOM 1980 O O . LYS A 1 250 ? -7.738 -3.555 1.469 1 96.44 250 LYS A O 1
ATOM 1985 N N . GLU A 1 251 ? -9.344 -2.082 1.482 1 97.19 251 GLU A N 1
ATOM 1986 C CA . GLU A 1 251 ? -10.094 -2.721 0.406 1 97.19 251 GLU A CA 1
ATOM 1987 C C . GLU A 1 251 ? -10.961 -1.71 -0.335 1 97.19 251 GLU A C 1
ATOM 1989 O O . GLU A 1 251 ? -11.359 -0.691 0.233 1 97.19 251 GLU A O 1
ATOM 1994 N N . LYS A 1 252 ? -11.172 -1.911 -1.535 1 97.88 252 LYS A N 1
ATOM 1995 C CA . LYS A 1 252 ? -11.945 -1.061 -2.432 1 97.88 252 LYS A CA 1
ATOM 1996 C C . LYS A 1 252 ? -13.102 -1.834 -3.059 1 97.88 252 LYS A C 1
ATOM 1998 O O . LYS A 1 252 ? -12.922 -2.965 -3.518 1 97.88 252 LYS A O 1
ATOM 2003 N N . HIS A 1 253 ? -14.289 -1.334 -3.006 1 98.25 253 HIS A N 1
ATOM 2004 C CA . HIS A 1 253 ? -15.469 -1.912 -3.641 1 98.25 253 HIS A CA 1
ATOM 2005 C C . HIS A 1 253 ? -16.094 -0.938 -4.633 1 98.25 253 HIS A C 1
ATOM 2007 O O . HIS A 1 253 ? -16.438 0.189 -4.273 1 98.25 253 HIS A O 1
ATOM 2013 N N . ILE A 1 254 ? -16.203 -1.331 -5.836 1 97.38 254 ILE A N 1
ATOM 2014 C CA . ILE A 1 254 ? -17 -0.605 -6.812 1 97.38 254 ILE A CA 1
ATOM 2015 C C . ILE A 1 254 ? -18.406 -1.216 -6.879 1 97.38 254 ILE A C 1
ATOM 2017 O O . ILE A 1 254 ? -18.547 -2.416 -7.117 1 97.38 254 ILE A O 1
ATOM 2021 N N . LEU A 1 255 ? -19.406 -0.421 -6.613 1 97.5 255 LEU A N 1
ATOM 2022 C CA . LEU A 1 255 ? -20.781 -0.878 -6.609 1 97.5 255 LEU A CA 1
ATOM 2023 C C . LEU A 1 255 ? -21.484 -0.485 -7.902 1 97.5 255 LEU A C 1
ATOM 2025 O O . LEU A 1 255 ? -22 0.633 -8.023 1 97.5 255 LEU A O 1
ATOM 2029 N N . PRO A 1 256 ? -21.609 -1.438 -8.812 1 95.44 256 PRO A N 1
ATOM 2030 C CA . PRO A 1 256 ? -22.172 -1.104 -10.125 1 95.44 256 PRO A CA 1
ATOM 2031 C C . PRO A 1 256 ? -23.609 -0.561 -10.031 1 95.44 256 PRO A C 1
ATOM 2033 O O . PRO A 1 256 ? -24.422 -1.092 -9.273 1 95.44 256 PRO A O 1
ATOM 2036 N N . GLY A 1 257 ? -23.859 0.49 -10.797 1 94.56 257 GLY A N 1
ATOM 2037 C CA . GLY A 1 257 ? -25.203 1.035 -10.906 1 94.56 257 GLY A CA 1
ATOM 2038 C C . GLY A 1 257 ? -25.531 2.031 -9.812 1 94.56 257 GLY A C 1
ATOM 2039 O O . GLY A 1 257 ? -26.5 2.787 -9.922 1 94.56 257 GLY A O 1
ATOM 2040 N N . PHE A 1 258 ? -24.766 2.1 -8.703 1 97.19 258 PHE A N 1
ATOM 2041 C CA . PHE A 1 258 ? -25.047 2.996 -7.586 1 97.19 258 PHE A CA 1
ATOM 2042 C C . PHE A 1 258 ? -24.844 4.449 -8 1 97.19 258 PHE A C 1
ATOM 2044 O O . PHE A 1 258 ? -23.906 4.777 -8.711 1 97.19 258 PHE A O 1
ATOM 2051 N N . PHE A 1 259 ? -25.75 5.293 -7.578 1 97.12 259 PHE A N 1
ATOM 2052 C CA . PHE A 1 259 ? -25.578 6.734 -7.707 1 97.12 259 PHE A CA 1
ATOM 2053 C C . PHE A 1 259 ? -24.797 7.297 -6.52 1 97.12 259 PHE A C 1
ATOM 2055 O O . PHE A 1 259 ? -24.156 6.543 -5.781 1 97.12 259 PHE A O 1
ATOM 2062 N N . HIS A 1 260 ? -24.688 8.594 -6.328 1 97.06 260 HIS A N 1
ATOM 2063 C CA . HIS A 1 260 ? -23.75 9.266 -5.426 1 97.06 260 HIS A CA 1
ATOM 2064 C C . HIS A 1 260 ? -24.078 8.945 -3.971 1 97.06 260 HIS A C 1
ATOM 2066 O O . HIS A 1 260 ? -23.172 8.891 -3.131 1 97.06 260 HIS A O 1
ATOM 2072 N N . ASP A 1 261 ? -25.328 8.844 -3.615 1 98.06 261 ASP A N 1
ATOM 2073 C CA . ASP A 1 261 ? -25.688 8.484 -2.248 1 98.06 261 ASP A CA 1
ATOM 2074 C C . ASP A 1 261 ? -25.5 6.988 -2.004 1 98.06 261 ASP A C 1
ATOM 2076 O O . ASP A 1 261 ? -26.469 6.273 -1.738 1 98.06 261 ASP A O 1
ATOM 2080 N N . THR A 1 262 ? -24.281 6.539 -1.932 1 98.38 262 THR A N 1
ATOM 2081 C CA . THR A 1 262 ? -23.875 5.141 -1.853 1 98.38 262 THR A CA 1
ATOM 2082 C C . THR A 1 262 ? -24.547 4.441 -0.68 1 98.38 262 THR A C 1
ATOM 2084 O O . THR A 1 262 ? -25.094 3.346 -0.833 1 98.38 262 THR A O 1
ATOM 2087 N N . LEU A 1 263 ? -24.562 5.062 0.519 1 98.5 263 LEU A N 1
ATOM 2088 C CA . LEU A 1 263 ? -25.094 4.449 1.729 1 98.5 263 LEU A CA 1
ATOM 2089 C C . LEU A 1 263 ? -26.609 4.641 1.812 1 98.5 263 LEU A C 1
ATOM 2091 O O . LEU A 1 263 ? -27.266 4.043 2.664 1 98.5 263 LEU A O 1
ATOM 2095 N N . GLY A 1 264 ? -27.156 5.535 0.95 1 97.88 264 GLY A N 1
ATOM 2096 C CA . GLY A 1 264 ? -28.594 5.758 0.89 1 97.88 264 GLY A CA 1
ATOM 2097 C C . GLY A 1 264 ? -29.219 5.246 -0.391 1 97.88 264 GLY A C 1
ATOM 2098 O O . GLY A 1 264 ? -30.344 5.633 -0.736 1 97.88 264 GLY A O 1
ATOM 2099 N N . GLU A 1 265 ? -28.516 4.391 -1.118 1 97.44 265 GLU A N 1
ATOM 2100 C CA . GLU A 1 265 ? -29.016 3.836 -2.375 1 97.44 265 GLU A CA 1
ATOM 2101 C C . GLU A 1 265 ? -30.094 2.791 -2.127 1 97.44 265 GLU A C 1
ATOM 2103 O O . GLU A 1 265 ? -30.234 2.287 -1.012 1 97.44 265 GLU A O 1
ATOM 2108 N N . ARG A 1 266 ? -30.875 2.51 -3.168 1 95.62 266 ARG A N 1
ATOM 2109 C CA . ARG A 1 266 ? -31.953 1.522 -3.072 1 95.62 266 ARG A CA 1
ATOM 2110 C C . ARG A 1 266 ? -31.406 0.179 -2.588 1 95.62 266 ARG A C 1
ATOM 2112 O O . ARG A 1 266 ? -31.984 -0.43 -1.679 1 95.62 266 ARG A O 1
ATOM 2119 N N . ASP A 1 267 ? -30.328 -0.319 -3.188 1 95.25 267 ASP A N 1
ATOM 2120 C CA . ASP A 1 267 ? -29.703 -1.593 -2.822 1 95.25 267 ASP A CA 1
ATOM 2121 C C . ASP A 1 267 ? -28.547 -1.386 -1.857 1 95.25 267 ASP A C 1
ATOM 2123 O O . ASP A 1 267 ? -27.516 -2.062 -1.96 1 95.25 267 ASP A O 1
ATOM 2127 N N . ARG A 1 268 ? -28.703 -0.475 -0.938 1 97.12 268 ARG A N 1
ATOM 2128 C CA . ARG A 1 268 ? -27.625 -0.077 -0.041 1 97.12 268 ARG A CA 1
ATOM 2129 C C . ARG A 1 268 ? -27.172 -1.244 0.834 1 97.12 268 ARG A C 1
ATOM 2131 O O . ARG A 1 268 ? -26.078 -1.223 1.399 1 97.12 268 ARG A O 1
ATOM 2138 N N . HIS A 1 269 ? -28 -2.281 1.045 1 96.25 269 HIS A N 1
ATOM 2139 C CA . HIS A 1 269 ? -27.609 -3.436 1.841 1 96.25 269 HIS A CA 1
ATOM 2140 C C . HIS A 1 269 ? -26.297 -4.027 1.33 1 96.25 269 HIS A C 1
ATOM 2142 O O . HIS A 1 269 ? -25.516 -4.602 2.104 1 96.25 269 HIS A O 1
ATOM 2148 N N . LEU A 1 270 ? -25.938 -3.885 0.028 1 95.88 270 LEU A N 1
ATOM 2149 C CA . LEU A 1 270 ? -24.688 -4.363 -0.542 1 95.88 270 LEU A CA 1
ATOM 2150 C C . LEU A 1 270 ? -23.5 -3.562 -0.007 1 95.88 270 LEU A C 1
ATOM 2152 O O . LEU A 1 270 ? -22.453 -4.129 0.289 1 95.88 270 LEU A O 1
ATOM 2156 N N . ALA A 1 271 ? -23.672 -2.268 0.089 1 97.88 271 ALA A N 1
ATOM 2157 C CA . ALA A 1 271 ? -22.641 -1.395 0.628 1 97.88 271 ALA A CA 1
ATOM 2158 C C . ALA A 1 271 ? -22.547 -1.53 2.145 1 97.88 271 ALA A C 1
ATOM 2160 O O . ALA A 1 271 ? -21.438 -1.657 2.693 1 97.88 271 ALA A O 1
ATOM 2161 N N . VAL A 1 272 ? -23.703 -1.557 2.826 1 98.44 272 VAL A N 1
ATOM 2162 C CA . VAL A 1 272 ? -23.766 -1.569 4.285 1 98.44 272 VAL A CA 1
ATOM 2163 C C . VAL A 1 272 ? -23.234 -2.904 4.809 1 98.44 272 VAL A C 1
ATOM 2165 O O . VAL A 1 272 ? -22.578 -2.953 5.848 1 98.44 272 VAL A O 1
ATOM 2168 N N . GLY A 1 273 ? -23.562 -3.98 4.105 1 97.5 273 GLY A N 1
ATOM 2169 C CA . GLY A 1 273 ? -23.047 -5.281 4.492 1 97.5 273 GLY A CA 1
ATOM 2170 C C . GLY A 1 273 ? -21.531 -5.352 4.457 1 97.5 273 GLY A C 1
ATOM 2171 O O . GLY A 1 273 ? -20.906 -5.914 5.359 1 97.5 273 GLY A O 1
ATOM 2172 N N . ARG A 1 274 ? -20.938 -4.812 3.408 1 97.44 274 ARG A N 1
ATOM 2173 C CA . ARG A 1 274 ? -19.484 -4.777 3.285 1 97.44 274 ARG A CA 1
ATOM 2174 C C . ARG A 1 274 ? -18.859 -3.91 4.375 1 97.44 274 ARG A C 1
ATOM 2176 O O . ARG A 1 274 ? -17.828 -4.266 4.949 1 97.44 274 ARG A O 1
ATOM 2183 N N . ALA A 1 275 ? -19.5 -2.801 4.648 1 98.56 275 ALA A N 1
ATOM 2184 C CA . ALA A 1 275 ? -19.016 -1.915 5.711 1 98.56 275 ALA A CA 1
ATOM 2185 C C . ALA A 1 275 ? -19.062 -2.613 7.066 1 98.56 275 ALA A C 1
ATOM 2187 O O . ALA A 1 275 ? -18.109 -2.525 7.848 1 98.56 275 ALA A O 1
ATOM 2188 N N . ARG A 1 276 ? -20.172 -3.281 7.348 1 98.31 276 ARG A N 1
ATOM 2189 C CA . ARG A 1 276 ? -20.328 -3.996 8.609 1 98.31 276 ARG A CA 1
ATOM 2190 C C . ARG A 1 276 ? -19.219 -5.02 8.797 1 98.31 276 ARG A C 1
ATOM 2192 O O . ARG A 1 276 ? -18.594 -5.086 9.859 1 98.31 276 ARG A O 1
ATOM 2199 N N . ARG A 1 277 ? -18.984 -5.793 7.77 1 96.75 277 ARG A N 1
ATOM 2200 C CA . ARG A 1 277 ? -17.953 -6.82 7.844 1 96.75 277 ARG A CA 1
ATOM 2201 C C . ARG A 1 277 ? -16.578 -6.203 8.109 1 96.75 277 ARG A C 1
ATOM 2203 O O . ARG A 1 277 ? -15.812 -6.707 8.93 1 96.75 277 ARG A O 1
ATOM 2210 N N . PHE A 1 278 ? -16.25 -5.148 7.402 1 97.75 278 PHE A N 1
ATOM 2211 C CA . PHE A 1 278 ? -14.969 -4.48 7.555 1 97.75 278 PHE A CA 1
ATOM 2212 C C . PHE A 1 278 ? -14.805 -3.93 8.969 1 97.75 278 PHE A C 1
ATOM 2214 O O . PHE A 1 278 ? -13.742 -4.066 9.57 1 97.75 278 PHE A O 1
ATOM 2221 N N . LEU A 1 279 ? -15.852 -3.287 9.508 1 98.31 279 LEU A N 1
ATOM 2222 C CA . LEU A 1 279 ? -15.828 -2.719 10.852 1 98.31 279 LEU A CA 1
ATOM 2223 C C . LEU A 1 279 ? -15.648 -3.811 11.898 1 98.31 279 LEU A C 1
ATOM 2225 O O . LEU A 1 279 ? -14.836 -3.67 12.812 1 98.31 279 LEU A O 1
ATOM 2229 N N . LEU A 1 280 ? -16.391 -4.871 11.734 1 96.69 280 LEU A N 1
ATOM 2230 C CA . LEU A 1 280 ? -16.281 -5.973 12.688 1 96.69 280 LEU A CA 1
ATOM 2231 C C . LEU A 1 280 ? -14.859 -6.527 12.719 1 96.69 280 LEU A C 1
ATOM 2233 O O . LEU A 1 280 ? -14.305 -6.773 13.789 1 96.69 280 LEU A O 1
ATOM 2237 N N . GLU A 1 281 ? -14.312 -6.664 11.555 1 95.19 281 GLU A N 1
ATOM 2238 C CA . GLU A 1 281 ? -12.945 -7.16 11.469 1 95.19 281 GLU A CA 1
ATOM 2239 C C . GLU A 1 281 ? -11.961 -6.184 12.117 1 95.19 281 GLU A C 1
ATOM 2241 O O . GLU A 1 281 ? -11.031 -6.598 12.812 1 95.19 281 GLU A O 1
ATOM 2246 N N . ALA A 1 282 ? -12.148 -4.91 11.914 1 95.62 282 ALA A N 1
ATOM 2247 C CA . ALA A 1 282 ? -11.266 -3.885 12.469 1 95.62 282 ALA A CA 1
ATOM 2248 C C . ALA A 1 282 ? -11.297 -3.898 13.992 1 95.62 282 ALA A C 1
ATOM 2250 O O . ALA A 1 282 ? -10.266 -3.736 14.641 1 95.62 282 ALA A O 1
ATOM 2251 N N . PHE A 1 283 ? -12.484 -4.086 14.578 1 95.31 283 PHE A N 1
ATOM 2252 C CA . PHE A 1 283 ? -12.617 -4.062 16.031 1 95.31 283 PHE A CA 1
ATOM 2253 C C . PHE A 1 283 ? -12.125 -5.371 16.641 1 95.31 283 PHE A C 1
ATOM 2255 O O . PHE A 1 283 ? -11.727 -5.402 17.812 1 95.31 283 PHE A O 1
ATOM 2262 N N . ALA A 1 284 ? -12.109 -6.434 15.828 1 91.69 284 ALA A N 1
ATOM 2263 C CA . ALA A 1 284 ? -11.734 -7.75 16.328 1 91.69 284 ALA A CA 1
ATOM 2264 C C . ALA A 1 284 ? -10.211 -7.91 16.359 1 91.69 284 ALA A C 1
ATOM 2266 O O . ALA A 1 284 ? -9.688 -8.766 17.078 1 91.69 284 ALA A O 1
ATOM 2267 N N . THR A 1 285 ? -9.562 -7.145 15.641 1 88.38 285 THR A N 1
ATOM 2268 C CA . THR A 1 285 ? -8.117 -7.301 15.508 1 88.38 285 THR A CA 1
ATOM 2269 C C . THR A 1 285 ? -7.387 -6.152 16.203 1 88.38 285 THR A C 1
ATOM 2271 O O . THR A 1 285 ? -7.844 -5.008 16.172 1 88.38 285 THR A O 1
ATOM 2274 N N . ALA A 1 286 ? -6.238 -6.488 16.781 1 85.44 286 ALA A N 1
ATOM 2275 C CA . ALA A 1 286 ? -5.414 -5.453 17.391 1 85.44 286 ALA A CA 1
ATOM 2276 C C . ALA A 1 286 ? -4.863 -4.492 16.344 1 85.44 286 ALA A C 1
ATOM 2278 O O . ALA A 1 286 ? -4.477 -4.914 15.25 1 85.44 286 ALA A O 1
ATOM 2279 N N . PRO A 1 287 ? -4.855 -3.254 16.703 1 84.06 287 PRO A N 1
ATOM 2280 C CA . PRO A 1 287 ? -4.336 -2.283 15.734 1 84.06 287 PRO A CA 1
ATOM 2281 C C . PRO A 1 287 ? -2.854 -2.484 15.43 1 84.06 287 PRO A C 1
ATOM 2283 O O . PRO A 1 287 ? -2.066 -2.752 16.344 1 84.06 287 PRO A O 1
ATOM 2286 N N . GLU A 1 288 ? -2.564 -2.662 14.141 1 80.19 288 GLU A N 1
ATOM 2287 C CA . GLU A 1 288 ? -1.175 -2.713 13.695 1 80.19 288 GLU A CA 1
ATOM 2288 C C . GLU A 1 288 ? -0.827 -1.503 12.828 1 80.19 288 GLU A C 1
ATOM 2290 O O . GLU A 1 288 ? -1.494 -1.234 11.828 1 80.19 288 GLU A O 1
ATOM 2295 N N . ARG A 1 289 ? 0.117 -0.673 13.359 1 86.19 289 ARG A N 1
ATOM 2296 C CA . ARG A 1 289 ? 0.586 0.466 12.578 1 86.19 289 ARG A CA 1
ATOM 2297 C C . ARG A 1 289 ? 2.047 0.29 12.18 1 86.19 289 ARG A C 1
ATOM 2299 O O . ARG A 1 289 ? 2.859 -0.2 12.969 1 86.19 289 ARG A O 1
ATOM 2306 N N . PRO A 1 290 ? 2.301 0.62 11.008 1 88.69 290 PRO A N 1
ATOM 2307 C CA . PRO A 1 290 ? 3.693 0.492 10.578 1 88.69 290 PRO A CA 1
ATOM 2308 C C . PRO A 1 290 ? 4.629 1.451 11.305 1 88.69 290 PRO A C 1
ATOM 2310 O O . PRO A 1 290 ? 4.238 2.574 11.633 1 88.69 290 PRO A O 1
ATOM 2313 N N . SER A 1 291 ? 5.836 1.01 11.547 1 92.62 291 SER A N 1
ATOM 2314 C CA . SER A 1 291 ? 6.848 1.884 12.133 1 92.62 291 SER A CA 1
ATOM 2315 C C . SER A 1 291 ? 7.348 2.904 11.117 1 92.62 291 SER A C 1
ATOM 2317 O O . SER A 1 291 ? 7.645 2.553 9.969 1 92.62 291 SER A O 1
ATOM 2319 N N . LEU A 1 292 ? 7.441 4.133 11.492 1 96.06 292 LEU A N 1
ATOM 2320 C CA . LEU A 1 292 ? 7.934 5.211 10.641 1 96.06 292 LEU A CA 1
ATOM 2321 C C . LEU A 1 292 ? 9.227 5.793 11.195 1 96.06 292 LEU A C 1
ATOM 2323 O O . LEU A 1 292 ? 9.68 6.848 10.75 1 96.06 292 LEU A O 1
ATOM 2327 N N . LEU A 1 293 ? 9.844 5.07 12.141 1 96.06 293 LEU A N 1
ATOM 2328 C CA . LEU A 1 293 ? 11.039 5.586 12.797 1 96.06 293 LEU A CA 1
ATOM 2329 C C . LEU A 1 293 ? 12.211 5.629 11.82 1 96.06 293 LEU A C 1
ATOM 2331 O O . LEU A 1 293 ? 13.164 6.395 12.016 1 96.06 293 LEU A O 1
ATOM 2335 N N . ASP A 1 294 ? 12.133 4.824 10.742 1 94.19 294 ASP A N 1
ATOM 2336 C CA . ASP A 1 294 ? 13.195 4.809 9.742 1 94.19 294 ASP A CA 1
ATOM 2337 C C . ASP A 1 294 ? 12.742 5.473 8.445 1 94.19 294 ASP A C 1
ATOM 2339 O O . ASP A 1 294 ? 13.312 5.219 7.383 1 94.19 294 ASP A O 1
ATOM 2343 N N . ALA A 1 295 ? 11.719 6.336 8.5 1 96 295 ALA A N 1
ATOM 2344 C CA . ALA A 1 295 ? 11.117 6.934 7.312 1 96 295 ALA A CA 1
ATOM 2345 C C . ALA A 1 295 ? 12.094 7.883 6.621 1 96 295 ALA A C 1
ATOM 2347 O O . ALA A 1 295 ? 11.898 8.242 5.457 1 96 295 ALA A O 1
ATOM 2348 N N . ASP A 1 296 ? 13.164 8.297 7.344 1 96.5 296 ASP A N 1
ATOM 2349 C CA . ASP A 1 296 ? 14.188 9.141 6.738 1 96.5 296 ASP A CA 1
ATOM 2350 C C . ASP A 1 296 ? 15.102 8.336 5.816 1 96.5 296 ASP A C 1
ATOM 2352 O O . ASP A 1 296 ? 15.812 8.898 4.984 1 96.5 296 ASP A O 1
ATOM 2356 N N . ARG A 1 297 ? 15.055 7.004 5.945 1 94.88 297 ARG A N 1
ATOM 2357 C CA . ARG A 1 297 ? 15.984 6.164 5.203 1 94.88 297 ARG A CA 1
ATOM 2358 C C . ARG A 1 297 ? 15.258 5.309 4.172 1 94.88 297 ARG A C 1
ATOM 2360 O O . ARG A 1 297 ? 15.891 4.656 3.34 1 94.88 297 ARG A O 1
ATOM 2367 N N . LEU A 1 298 ? 13.984 5.336 4.273 1 93.25 298 LEU A N 1
ATOM 2368 C CA . LEU A 1 298 ? 13.18 4.527 3.367 1 93.25 298 LEU A CA 1
ATOM 2369 C C . LEU A 1 298 ? 11.781 5.129 3.195 1 93.25 298 LEU A C 1
ATOM 2371 O O . LEU A 1 298 ? 11.266 5.777 4.105 1 93.25 298 LEU A O 1
ATOM 2375 N N . GLY A 1 299 ? 11.258 4.93 1.979 1 94.19 299 GLY A N 1
ATOM 2376 C CA . GLY A 1 299 ? 9.867 5.305 1.808 1 94.19 299 GLY A CA 1
ATOM 2377 C C . GLY A 1 299 ? 9.688 6.578 1.003 1 94.19 299 GLY A C 1
ATOM 2378 O O . GLY A 1 299 ? 10.617 7.039 0.342 1 94.19 299 GLY A O 1
ATOM 2379 N N . HIS A 1 300 ? 8.492 7.102 0.989 1 95.25 300 HIS A N 1
ATOM 2380 C CA . HIS A 1 300 ? 8.102 8.117 0.021 1 95.25 300 HIS A CA 1
ATOM 2381 C C . HIS A 1 300 ? 8.734 9.469 0.352 1 95.25 300 HIS A C 1
ATOM 2383 O O . HIS A 1 300 ? 9.156 10.203 -0.547 1 95.25 300 HIS A O 1
ATOM 2389 N N . THR A 1 301 ? 8.773 9.82 1.694 1 96.69 301 THR A N 1
ATOM 2390 C CA . THR A 1 301 ? 9.344 11.125 2.018 1 96.69 301 THR A CA 1
ATOM 2391 C C . THR A 1 301 ? 10.852 11.117 1.816 1 96.69 301 THR A C 1
ATOM 2393 O O . THR A 1 301 ? 11.438 12.141 1.457 1 96.69 301 THR A O 1
ATOM 2396 N N . CYS A 1 302 ? 11.477 9.961 2.055 1 96.25 302 CYS A N 1
ATOM 2397 C CA . CYS A 1 302 ? 12.898 9.805 1.754 1 96.25 302 CYS A CA 1
ATOM 2398 C C . CYS A 1 302 ? 13.164 9.961 0.261 1 96.25 302 CYS A C 1
ATOM 2400 O O . CYS A 1 302 ? 14.055 10.711 -0.144 1 96.25 302 CYS A O 1
ATOM 2402 N N . ALA A 1 303 ? 12.375 9.266 -0.516 1 96.56 303 ALA A N 1
ATOM 2403 C CA . ALA A 1 303 ? 12.523 9.328 -1.969 1 96.56 303 ALA A CA 1
ATOM 2404 C C . ALA A 1 303 ? 12.289 10.742 -2.488 1 96.56 303 ALA A C 1
ATOM 2406 O O . ALA A 1 303 ? 13 11.203 -3.387 1 96.56 303 ALA A O 1
ATOM 2407 N N . GLU A 1 304 ? 11.328 11.398 -1.948 1 96.31 304 GLU A N 1
ATOM 2408 C CA . GLU A 1 304 ? 11.023 12.773 -2.334 1 96.31 304 GLU A CA 1
ATOM 2409 C C . GLU A 1 304 ? 12.203 13.703 -2.049 1 96.31 304 GLU A C 1
ATOM 2411 O O . GLU A 1 304 ? 12.57 14.523 -2.893 1 96.31 304 GLU A O 1
ATOM 2416 N N . ALA A 1 305 ? 12.766 13.586 -0.886 1 95.75 305 ALA A N 1
ATOM 2417 C CA . ALA A 1 305 ? 13.906 14.414 -0.507 1 95.75 305 ALA A CA 1
ATOM 2418 C C . ALA A 1 305 ? 15.109 14.156 -1.415 1 95.75 305 ALA A C 1
ATOM 2420 O O . ALA A 1 305 ? 15.789 15.086 -1.84 1 95.75 305 ALA A O 1
ATOM 2421 N N . GLU A 1 306 ? 15.297 12.867 -1.739 1 94.19 306 GLU A N 1
ATOM 2422 C CA . GLU A 1 306 ? 16.406 12.5 -2.623 1 94.19 306 GLU A CA 1
ATOM 2423 C C . GLU A 1 306 ? 16.203 13.078 -4.023 1 94.19 306 GLU A C 1
ATOM 2425 O O . GLU A 1 306 ? 17.156 13.531 -4.66 1 94.19 306 GLU A O 1
ATOM 2430 N N . ALA A 1 307 ? 15.008 13.055 -4.445 1 94.06 307 ALA A N 1
ATOM 2431 C CA . ALA A 1 307 ? 14.695 13.602 -5.762 1 94.06 307 ALA A CA 1
ATOM 2432 C C . ALA A 1 307 ? 14.938 15.109 -5.801 1 94.06 307 ALA A C 1
ATOM 2434 O O . ALA A 1 307 ? 15.469 15.625 -6.785 1 94.06 307 ALA A O 1
ATOM 2435 N N . LEU A 1 308 ? 14.547 15.773 -4.766 1 93.94 308 LEU A N 1
ATOM 2436 C CA . LEU A 1 308 ? 14.703 17.219 -4.688 1 93.94 308 LEU A CA 1
ATOM 2437 C C . LEU A 1 308 ? 16.172 17.594 -4.57 1 93.94 308 LEU A C 1
ATOM 2439 O O . LEU A 1 308 ? 16.578 18.672 -5.039 1 93.94 308 LEU A O 1
ATOM 2443 N N . ALA A 1 309 ? 16.953 16.719 -3.947 1 92.12 309 ALA A N 1
ATOM 2444 C CA . ALA A 1 309 ? 18.375 17 -3.736 1 92.12 309 ALA A CA 1
ATOM 2445 C C . ALA A 1 309 ? 19.172 16.75 -5.016 1 92.12 309 ALA A C 1
ATOM 2447 O O . ALA A 1 309 ? 20.25 17.312 -5.188 1 92.12 309 ALA A O 1
ATOM 2448 N N . ALA A 1 310 ? 18.656 15.961 -5.914 1 91.06 310 ALA A N 1
ATOM 2449 C CA . ALA A 1 310 ? 19.375 15.602 -7.133 1 91.06 310 ALA A CA 1
ATOM 2450 C C . ALA A 1 310 ? 19.297 16.719 -8.164 1 91.06 310 ALA A C 1
ATOM 2452 O O . ALA A 1 310 ? 18.266 17.391 -8.297 1 91.06 310 ALA A O 1
ATOM 2453 N N . PRO A 1 311 ? 20.422 16.906 -8.844 1 89.25 311 PRO A N 1
ATOM 2454 C CA . PRO A 1 311 ? 20.406 17.938 -9.883 1 89.25 311 PRO A CA 1
ATOM 2455 C C . PRO A 1 311 ? 19.5 17.562 -11.062 1 89.25 311 PRO A C 1
ATOM 2457 O O . PRO A 1 311 ? 19.328 16.391 -11.359 1 89.25 311 PRO A O 1
ATOM 2460 N N . LEU A 1 312 ? 18.906 18.562 -11.664 1 90.81 312 LEU A N 1
ATOM 2461 C CA . LEU A 1 312 ? 18.156 18.359 -12.898 1 90.81 312 LEU A CA 1
ATOM 2462 C C . LEU A 1 312 ? 19.109 18.25 -14.094 1 90.81 312 LEU A C 1
ATOM 2464 O O . LEU A 1 312 ? 20.234 18.75 -14.055 1 90.81 312 LEU A O 1
ATOM 2468 N N . PRO A 1 313 ? 18.625 17.547 -15.141 1 88.75 313 PRO A N 1
ATOM 2469 C CA . PRO A 1 313 ? 19.469 17.5 -16.344 1 88.75 313 PRO A CA 1
ATOM 2470 C C . PRO A 1 313 ? 19.781 18.891 -16.875 1 88.75 313 PRO A C 1
ATOM 2472 O O . PRO A 1 313 ? 18.891 19.719 -17.031 1 88.75 313 PRO A O 1
ATOM 2475 N N . LYS A 1 314 ? 21.078 19.062 -17.234 1 90.88 314 LYS A N 1
ATOM 2476 C CA . LYS A 1 314 ? 21.531 20.375 -17.688 1 90.88 314 LYS A CA 1
ATOM 2477 C C . LYS A 1 314 ? 20.781 20.812 -18.953 1 90.88 314 LYS A C 1
ATOM 2479 O O . LYS A 1 314 ? 20.641 20.031 -19.891 1 90.88 314 LYS A O 1
ATOM 2484 N N . ASN A 1 315 ? 20.203 22 -18.875 1 92.62 315 ASN A N 1
ATOM 2485 C CA . ASN A 1 315 ? 19.531 22.672 -19.984 1 92.62 315 ASN A CA 1
ATOM 2486 C C . ASN A 1 315 ? 18.219 21.984 -20.359 1 92.62 315 ASN A C 1
ATOM 2488 O O . ASN A 1 315 ? 17.734 22.125 -21.484 1 92.62 315 ASN A O 1
ATOM 2492 N N . SER A 1 316 ? 17.734 21.156 -19.5 1 92.25 316 SER A N 1
ATOM 2493 C CA . SER A 1 316 ? 16.375 20.688 -19.641 1 92.25 316 SER A CA 1
ATOM 2494 C C . SER A 1 316 ? 15.367 21.828 -19.438 1 92.25 316 SER A C 1
ATOM 2496 O O . SER A 1 316 ? 15.711 22.859 -18.859 1 92.25 316 SER A O 1
ATOM 2498 N N . PRO A 1 317 ? 14.133 21.641 -19.922 1 94.25 317 PRO A N 1
ATOM 2499 C CA . PRO A 1 317 ? 13.117 22.672 -19.688 1 94.25 317 PRO A CA 1
ATOM 2500 C C . PRO A 1 317 ? 12.93 23 -18.203 1 94.25 317 PRO A C 1
ATOM 2502 O O . PRO A 1 317 ? 12.773 24.156 -17.844 1 94.25 317 PRO A O 1
ATOM 2505 N N . ARG A 1 318 ? 12.992 22.047 -17.422 1 94.06 318 ARG A N 1
ATOM 2506 C CA . ARG A 1 318 ? 12.859 22.266 -15.984 1 94.06 318 ARG A CA 1
ATOM 2507 C C . ARG A 1 318 ? 14.062 23.016 -15.43 1 94.06 318 ARG A C 1
ATOM 2509 O O . ARG A 1 318 ? 13.922 23.906 -14.602 1 94.06 318 ARG A O 1
ATOM 2516 N N . ASP A 1 319 ? 15.203 22.578 -15.844 1 94.81 319 ASP A N 1
ATOM 2517 C CA . ASP A 1 319 ? 16.422 23.266 -15.422 1 94.81 319 ASP A CA 1
ATOM 2518 C C . ASP A 1 319 ? 16.375 24.734 -15.805 1 94.81 319 ASP A C 1
ATOM 2520 O O . ASP A 1 319 ? 16.688 25.609 -14.992 1 94.81 319 ASP A O 1
ATOM 2524 N N . LEU A 1 320 ? 15.984 24.984 -17.031 1 96.38 320 LEU A N 1
ATOM 2525 C CA . LEU A 1 320 ? 15.914 26.359 -17.531 1 96.38 320 LEU A CA 1
ATOM 2526 C C . LEU A 1 320 ? 14.875 27.156 -16.75 1 96.38 320 LEU A C 1
ATOM 2528 O O . LEU A 1 320 ? 15.094 28.328 -16.453 1 96.38 320 LEU A O 1
ATOM 2532 N N . TYR A 1 321 ? 13.82 26.516 -16.5 1 96.56 321 TYR A N 1
ATOM 2533 C CA . TYR A 1 321 ? 12.766 27.172 -15.734 1 96.56 321 TYR A CA 1
ATOM 2534 C C . TYR A 1 321 ? 13.273 27.625 -14.367 1 96.56 321 TYR A C 1
ATOM 2536 O O . TYR A 1 321 ? 13.055 28.766 -13.961 1 96.56 321 TYR A O 1
ATOM 2544 N N . TRP A 1 322 ? 13.914 26.766 -13.672 1 94.56 322 TRP A N 1
ATOM 2545 C CA . TRP A 1 322 ? 14.344 27.078 -12.312 1 94.56 322 TRP A CA 1
ATOM 2546 C C . TRP A 1 322 ? 15.508 28.062 -12.328 1 94.56 322 TRP A C 1
ATOM 2548 O O . TRP A 1 322 ? 15.656 28.875 -11.422 1 94.56 322 TRP A O 1
ATOM 2558 N N . ARG A 1 323 ? 16.359 28.016 -13.352 1 94.19 323 ARG A N 1
ATOM 2559 C CA . ARG A 1 323 ? 17.391 29.031 -13.516 1 94.19 323 ARG A CA 1
ATOM 2560 C C . ARG A 1 323 ? 16.766 30.406 -13.727 1 94.19 323 ARG A C 1
ATOM 2562 O O . ARG A 1 323 ? 17.25 31.406 -13.172 1 94.19 323 ARG A O 1
ATOM 2569 N N . ALA A 1 324 ? 15.758 30.391 -14.555 1 96.44 324 ALA A N 1
ATOM 2570 C CA . ALA A 1 324 ? 15.047 31.641 -14.789 1 96.44 324 ALA A CA 1
ATOM 2571 C C . ALA A 1 324 ? 14.398 32.156 -13.508 1 96.44 324 ALA A C 1
ATOM 2573 O O . ALA A 1 324 ? 14.391 33.344 -13.242 1 96.44 324 ALA A O 1
ATOM 2574 N N . THR A 1 325 ? 13.805 31.25 -12.789 1 94.94 325 THR A N 1
ATOM 2575 C CA . THR A 1 325 ? 13.172 31.594 -11.523 1 94.94 325 THR A CA 1
ATOM 2576 C C . THR A 1 325 ? 14.195 32.188 -10.555 1 94.94 325 THR A C 1
ATOM 2578 O O . THR A 1 325 ? 13.938 33.219 -9.922 1 94.94 325 THR A O 1
ATOM 2581 N N . ARG A 1 326 ? 15.336 31.625 -10.422 1 92.06 326 ARG A N 1
ATOM 2582 C CA . ARG A 1 326 ? 16.406 32.125 -9.555 1 92.06 326 ARG A CA 1
ATOM 2583 C C . ARG A 1 326 ? 16.875 33.5 -10.008 1 92.06 326 ARG A C 1
ATOM 2585 O O . ARG A 1 326 ? 17.094 34.375 -9.172 1 92.06 326 ARG A O 1
ATOM 2592 N N . ALA A 1 327 ? 17.031 33.625 -11.289 1 94.19 327 ALA A N 1
ATOM 2593 C CA . ALA A 1 327 ? 17.453 34.906 -11.844 1 94.19 327 ALA A CA 1
ATOM 2594 C C . ALA A 1 327 ? 16.422 36 -11.562 1 94.19 327 ALA A C 1
ATOM 2596 O O . ALA A 1 327 ? 16.766 37.125 -11.266 1 94.19 327 ALA A O 1
ATOM 2597 N N . GLY A 1 328 ? 15.227 35.625 -11.75 1 93.44 328 GLY A N 1
ATOM 2598 C CA . GLY A 1 328 ? 14.156 36.562 -11.438 1 93.44 328 GLY A CA 1
ATOM 2599 C C . GLY A 1 328 ? 14.148 36.969 -9.984 1 93.44 328 GLY A C 1
ATOM 2600 O O . GLY A 1 328 ? 13.945 38.156 -9.68 1 93.44 328 GLY A O 1
ATOM 2601 N N . LEU A 1 329 ? 14.305 36.062 -9.109 1 92.06 329 LEU A N 1
ATOM 2602 C CA . LEU A 1 329 ? 14.367 36.344 -7.68 1 92.06 329 LEU A CA 1
ATOM 2603 C C . LEU A 1 329 ? 15.562 37.25 -7.375 1 92.06 329 LEU A C 1
ATOM 2605 O O . LEU A 1 329 ? 15.453 38.188 -6.574 1 92.06 329 LEU A O 1
ATOM 2609 N N . ARG A 1 330 ? 16.625 36.969 -7.973 1 92.12 330 ARG A N 1
ATOM 2610 C CA . ARG A 1 330 ? 17.812 37.812 -7.77 1 92.12 330 ARG A CA 1
ATOM 2611 C C . ARG A 1 330 ? 17.578 39.219 -8.25 1 92.12 330 ARG A C 1
ATOM 2613 O O . ARG A 1 330 ? 18.031 40.188 -7.613 1 92.12 330 ARG A O 1
ATOM 2620 N N . LEU A 1 331 ? 16.953 39.281 -9.398 1 93.12 331 LEU A N 1
ATOM 2621 C CA . LEU A 1 331 ? 16.609 40.594 -9.906 1 93.12 331 LEU A CA 1
ATOM 2622 C C . LEU A 1 331 ? 15.68 41.312 -8.945 1 93.12 331 LEU A C 1
ATOM 2624 O O . LEU A 1 331 ? 15.812 42.531 -8.734 1 93.12 331 LEU A O 1
ATOM 2628 N N . GLY A 1 332 ? 14.781 40.625 -8.406 1 91.06 332 GLY A N 1
ATOM 2629 C CA . GLY A 1 332 ? 13.852 41.188 -7.441 1 91.06 332 GLY A CA 1
ATOM 2630 C C . GLY A 1 332 ? 14.531 41.688 -6.18 1 91.06 332 GLY A C 1
ATOM 2631 O O . GLY A 1 332 ? 14.039 42.625 -5.527 1 91.06 332 GLY A O 1
ATOM 2632 N N . SER A 1 333 ? 15.641 41.125 -5.844 1 92.81 333 SER A N 1
ATOM 2633 C CA . SER A 1 333 ? 16.359 41.469 -4.633 1 92.81 333 SER A CA 1
ATOM 2634 C C . SER A 1 333 ? 16.891 42.906 -4.711 1 92.81 333 SER A C 1
ATOM 2636 O O . SER A 1 333 ? 17.25 43.5 -3.689 1 92.81 333 SER A O 1
ATOM 2638 N N . LEU A 1 334 ? 16.891 43.406 -5.863 1 93.44 334 LEU A N 1
ATOM 2639 C CA . LEU A 1 334 ? 17.375 44.781 -6.043 1 93.44 334 LEU A CA 1
ATOM 2640 C C . LEU A 1 334 ? 16.359 45.781 -5.496 1 93.44 334 LEU A C 1
ATOM 2642 O O . LEU A 1 334 ? 16.719 46.906 -5.141 1 93.44 334 LEU A O 1
ATOM 2646 N N . TRP A 1 335 ? 15.102 45.375 -5.383 1 93.88 335 TRP A N 1
ATOM 2647 C CA . TRP A 1 335 ? 14.062 46.312 -4.973 1 93.88 335 TRP A CA 1
ATOM 2648 C C . TRP A 1 335 ? 13.352 45.812 -3.719 1 93.88 335 TRP A C 1
ATOM 2650 O O . TRP A 1 335 ? 12.695 46.594 -3.023 1 93.88 335 TRP A O 1
ATOM 2660 N N . SER A 1 336 ? 13.422 44.562 -3.445 1 93.56 336 SER A N 1
ATOM 2661 C CA . SER A 1 336 ? 12.727 43.969 -2.314 1 93.56 336 SER A CA 1
ATOM 2662 C C . SER A 1 336 ? 13.68 43.719 -1.149 1 93.56 336 SER A C 1
ATOM 2664 O O . SER A 1 336 ? 14.68 43 -1.299 1 93.56 336 SER A O 1
ATOM 2666 N N . ASP A 1 337 ? 13.305 44.188 0.013 1 92.81 337 ASP A N 1
ATOM 2667 C CA . ASP A 1 337 ? 14.109 43.938 1.204 1 92.81 337 ASP A CA 1
ATOM 2668 C C . ASP A 1 337 ? 14.016 42.5 1.658 1 92.81 337 ASP A C 1
ATOM 2670 O O . ASP A 1 337 ? 14.992 41.906 2.146 1 92.81 337 ASP A O 1
ATOM 2674 N N . GLY A 1 338 ? 12.906 42 1.562 1 91.62 338 GLY A N 1
ATOM 2675 C CA . GLY A 1 338 ? 12.711 40.594 1.95 1 91.62 338 GLY A CA 1
ATOM 2676 C C . GLY A 1 338 ? 13.523 39.625 1.122 1 91.62 338 GLY A C 1
ATOM 2677 O O . GLY A 1 338 ? 14.211 38.781 1.67 1 91.62 338 GLY A O 1
ATOM 2678 N N . VAL A 1 339 ? 13.477 39.844 -0.172 1 92.88 339 VAL A N 1
ATOM 2679 C CA . VAL A 1 339 ? 14.211 38.969 -1.071 1 92.88 339 VAL A CA 1
ATOM 2680 C C . VAL A 1 339 ? 15.711 39.156 -0.88 1 92.88 339 VAL A C 1
ATOM 2682 O O . VAL A 1 339 ? 16.469 38.188 -0.857 1 92.88 339 VAL A O 1
ATOM 2685 N N . LYS A 1 340 ? 16.047 40.375 -0.747 1 93.31 340 LYS A N 1
ATOM 2686 C CA . LYS A 1 340 ? 17.453 40.688 -0.529 1 93.31 340 LYS A CA 1
ATOM 2687 C C . LYS A 1 340 ? 17.969 40.031 0.749 1 93.31 340 LYS A C 1
ATOM 2689 O O . LYS A 1 340 ? 19.062 39.438 0.756 1 93.31 340 LYS A O 1
ATOM 2694 N N . LEU A 1 341 ? 17.219 40.188 1.764 1 89.31 341 LEU A N 1
ATOM 2695 C CA . LEU A 1 341 ? 17.594 39.594 3.043 1 89.31 341 LEU A CA 1
ATOM 2696 C C . LEU A 1 341 ? 17.781 38.062 2.902 1 89.31 341 LEU A C 1
ATOM 2698 O O . LEU A 1 341 ? 18.688 37.5 3.492 1 89.31 341 LEU A O 1
ATOM 2702 N N . GLY A 1 342 ? 16.922 37.438 2.191 1 87.69 342 GLY A N 1
ATOM 2703 C CA . GLY A 1 342 ? 17.031 36 1.949 1 87.69 342 GLY A CA 1
ATOM 2704 C C . GLY A 1 342 ? 18.328 35.625 1.277 1 87.69 342 GLY A C 1
ATOM 2705 O O . GLY A 1 342 ? 18.969 34.625 1.667 1 87.69 342 GLY A O 1
ATOM 2706 N N . PHE A 1 343 ? 18.703 36.375 0.295 1 88 343 PHE A N 1
ATOM 2707 C CA . PHE A 1 343 ? 19.938 36.062 -0.429 1 88 343 PHE A CA 1
ATOM 2708 C C . PHE A 1 343 ? 21.156 36.406 0.416 1 88 343 PHE A C 1
ATOM 2710 O O . PHE A 1 343 ? 22.172 35.719 0.334 1 88 343 PHE A O 1
ATOM 2717 N N . ASP A 1 344 ? 21 37.375 1.249 1 86.5 344 ASP A N 1
ATOM 2718 C CA . ASP A 1 344 ? 22.156 37.844 2.031 1 86.5 344 ASP A CA 1
ATOM 2719 C C . ASP A 1 344 ? 22.422 36.906 3.205 1 86.5 344 ASP A C 1
ATOM 2721 O O . ASP A 1 344 ? 23.578 36.656 3.541 1 86.5 344 ASP A O 1
ATOM 2725 N N . THR A 1 345 ? 21.344 36.438 3.812 1 82.25 345 THR A N 1
ATOM 2726 C CA . THR A 1 345 ? 21.531 35.719 5.074 1 82.25 345 THR A CA 1
ATOM 2727 C C . THR A 1 345 ? 20.984 34.281 4.984 1 82.25 345 THR A C 1
ATOM 2729 O O . THR A 1 345 ? 21.234 33.469 5.863 1 82.25 345 THR A O 1
ATOM 2732 N N . GLY A 1 346 ? 20.312 34.062 3.953 1 84.75 346 GLY A N 1
ATOM 2733 C CA . GLY A 1 346 ? 19.594 32.812 3.832 1 84.75 346 GLY A CA 1
ATOM 2734 C C . GLY A 1 346 ? 18.109 32.938 4.059 1 84.75 346 GLY A C 1
ATOM 2735 O O . GLY A 1 346 ? 17.672 33.688 4.945 1 84.75 346 GLY A O 1
ATOM 2736 N N . PHE A 1 347 ? 17.328 32.312 3.322 1 85.31 347 PHE A N 1
ATOM 2737 C CA . PHE A 1 347 ? 15.883 32.406 3.408 1 85.31 347 PHE A CA 1
ATOM 2738 C C . PHE A 1 347 ? 15.359 31.734 4.66 1 85.31 347 PHE A C 1
ATOM 2740 O O . PHE A 1 347 ? 14.219 31.953 5.066 1 85.31 347 PHE A O 1
ATOM 2747 N N . ASP A 1 348 ? 16.172 30.844 5.32 1 79.94 348 ASP A N 1
ATOM 2748 C CA . ASP A 1 348 ? 15.797 30.172 6.559 1 79.94 348 ASP A CA 1
ATOM 2749 C C . ASP A 1 348 ? 16.484 30.797 7.762 1 79.94 348 ASP A C 1
ATOM 2751 O O . ASP A 1 348 ? 16.469 30.25 8.859 1 79.94 348 ASP A O 1
ATOM 2755 N N . SER A 1 349 ? 17.078 31.953 7.578 1 78.81 349 SER A N 1
ATOM 2756 C CA . SER A 1 349 ? 17.812 32.625 8.648 1 78.81 349 SER A CA 1
ATOM 2757 C C . SER A 1 349 ? 16.859 33.312 9.633 1 78.81 349 SER A C 1
ATOM 2759 O O . SER A 1 349 ? 15.711 33.562 9.297 1 78.81 349 SER A O 1
ATOM 2761 N N . GLY A 1 350 ? 17.344 33.562 10.805 1 77.12 350 GLY A N 1
ATOM 2762 C CA . GLY A 1 350 ? 16.562 34.25 11.812 1 77.12 350 GLY A CA 1
ATOM 2763 C C . GLY A 1 350 ? 16.125 35.656 11.367 1 77.12 350 GLY A C 1
ATOM 2764 O O . GLY A 1 350 ? 15.016 36.094 11.664 1 77.12 350 GLY A O 1
ATOM 2765 N N . SER A 1 351 ? 17 36.312 10.625 1 79.5 351 SER A N 1
ATOM 2766 C CA . SER A 1 351 ? 16.688 37.656 10.141 1 79.5 351 SER A CA 1
ATOM 2767 C C . SER A 1 351 ? 15.531 37.625 9.133 1 79.5 351 SER A C 1
ATOM 2769 O O . SER A 1 351 ? 14.672 38.5 9.148 1 79.5 351 SER A O 1
ATOM 2771 N N . THR A 1 352 ? 15.609 36.656 8.312 1 86.31 352 THR A N 1
ATOM 2772 C CA . THR A 1 352 ? 14.523 36.5 7.352 1 86.31 352 THR A CA 1
ATOM 2773 C C . THR A 1 352 ? 13.211 36.219 8.062 1 86.31 352 THR A C 1
ATOM 2775 O O . THR A 1 352 ? 12.172 36.812 7.719 1 86.31 352 THR A O 1
ATOM 2778 N N . LEU A 1 353 ? 13.312 35.344 9.047 1 85.25 353 LEU A N 1
ATOM 2779 C CA . LEU A 1 353 ? 12.102 35 9.781 1 85.25 353 LEU A CA 1
ATOM 2780 C C . LEU A 1 353 ? 11.555 36.219 10.531 1 85.25 353 LEU A C 1
ATOM 2782 O O . LEU A 1 353 ? 10.336 36.375 10.625 1 85.25 353 LEU A O 1
ATOM 2786 N N . ASP A 1 354 ? 12.414 36.969 10.984 1 83.25 354 ASP A N 1
ATOM 2787 C CA . ASP A 1 354 ? 11.984 38.188 11.648 1 83.25 354 ASP A CA 1
ATOM 2788 C C . ASP A 1 354 ? 11.211 39.094 10.695 1 83.25 354 ASP A C 1
ATOM 2790 O O . ASP A 1 354 ? 10.195 39.688 11.078 1 83.25 354 ASP A O 1
ATOM 2794 N N . TYR A 1 355 ? 11.758 39.25 9.57 1 90.25 355 TYR A N 1
ATOM 2795 C CA . TYR A 1 355 ? 11.094 40.062 8.555 1 90.25 355 TYR A CA 1
ATOM 2796 C C . TYR A 1 355 ? 9.719 39.5 8.219 1 90.25 355 TYR A C 1
ATOM 2798 O O . TYR A 1 355 ? 8.758 40.25 8.047 1 90.25 355 TYR A O 1
ATOM 2806 N N . VAL A 1 356 ? 9.656 38.188 8.148 1 91.81 356 VAL A N 1
ATOM 2807 C CA . VAL A 1 356 ? 8.406 37.5 7.848 1 91.81 356 VAL A CA 1
ATOM 2808 C C . VAL A 1 356 ? 7.398 37.75 8.969 1 91.81 356 VAL A C 1
ATOM 2810 O O . VAL A 1 356 ? 6.223 38 8.719 1 91.81 356 VAL A O 1
ATOM 2813 N N . TYR A 1 357 ? 7.785 37.75 10.164 1 88.56 357 TYR A N 1
ATOM 2814 C CA . TYR A 1 357 ? 6.895 37.938 11.312 1 88.56 357 TYR A CA 1
ATOM 2815 C C . TYR A 1 357 ? 6.402 39.375 11.398 1 88.56 357 TYR A C 1
ATOM 2817 O O . TYR A 1 357 ? 5.262 39.625 11.781 1 88.56 357 TYR A O 1
ATOM 2825 N N . ARG A 1 358 ? 7.297 40.281 11.031 1 89.38 358 ARG A N 1
ATOM 2826 C CA . ARG A 1 358 ? 6.879 41.688 11.023 1 89.38 358 ARG A CA 1
ATOM 2827 C C . ARG A 1 358 ? 5.785 41.906 9.984 1 89.38 358 ARG A C 1
ATOM 2829 O O . ARG A 1 358 ? 4.891 42.719 10.195 1 89.38 358 ARG A O 1
ATOM 2836 N N . ASN A 1 359 ? 5.926 41.188 8.906 1 95.06 359 ASN A N 1
ATOM 2837 C CA . ASN A 1 359 ? 4.922 41.156 7.852 1 95.06 359 ASN A CA 1
ATOM 2838 C C . ASN A 1 359 ? 4.637 42.562 7.305 1 95.06 359 ASN A C 1
ATOM 2840 O O . ASN A 1 359 ? 3.477 42.938 7.109 1 95.06 359 ASN A O 1
ATOM 2844 N N . GLN A 1 360 ? 5.641 43.438 7.152 1 95.12 360 GLN A N 1
ATOM 2845 C CA . GLN A 1 360 ? 5.547 44.75 6.566 1 95.12 360 GLN A CA 1
ATOM 2846 C C . GLN A 1 360 ? 6.48 44.906 5.371 1 95.12 360 GLN A C 1
ATOM 2848 O O . GLN A 1 360 ? 7.703 44.812 5.516 1 95.12 360 GLN A O 1
ATOM 2853 N N . PRO A 1 361 ? 5.844 45.156 4.242 1 95.5 361 PRO A N 1
ATOM 2854 C CA . PRO A 1 361 ? 6.707 45.344 3.074 1 95.5 361 PRO A CA 1
ATOM 2855 C C . PRO A 1 361 ? 7.57 46.594 3.178 1 95.5 361 PRO A C 1
ATOM 2857 O O . PRO A 1 361 ? 7.055 47.688 3.416 1 95.5 361 PRO A O 1
ATOM 2860 N N . CYS A 1 362 ? 8.828 46.438 2.957 1 93.5 362 CYS A N 1
ATOM 2861 C CA . CYS A 1 362 ? 9.742 47.562 3.119 1 93.5 362 CYS A CA 1
ATOM 2862 C C . CYS A 1 362 ? 10.586 47.781 1.865 1 93.5 362 CYS A C 1
ATOM 2864 O O . CYS A 1 362 ? 11.609 48.469 1.903 1 93.5 362 CYS A O 1
ATOM 2866 N N . GLY A 1 363 ? 10.234 47.188 0.861 1 91.56 363 GLY A N 1
ATOM 2867 C CA . GLY A 1 363 ? 10.977 47.344 -0.378 1 91.56 363 GLY A CA 1
ATOM 2868 C C . GLY A 1 363 ? 11.047 48.781 -0.859 1 91.56 363 GLY A C 1
ATOM 2869 O O . GLY A 1 363 ? 10.266 49.625 -0.421 1 91.56 363 GLY A O 1
ATOM 2870 N N . SER A 1 364 ? 11.953 49 -1.791 1 92.94 364 SER A N 1
ATOM 2871 C CA . SER A 1 364 ? 12.203 50.344 -2.271 1 92.94 364 SER A CA 1
ATOM 2872 C C . SER A 1 364 ? 11.148 50.781 -3.281 1 92.94 364 SER A C 1
ATOM 2874 O O . SER A 1 364 ? 11.023 50.188 -4.352 1 92.94 364 SER A O 1
ATOM 2876 N N . GLY A 1 365 ? 10.43 51.906 -2.994 1 93.06 365 GLY A N 1
ATOM 2877 C CA . GLY A 1 365 ? 9.43 52.406 -3.92 1 93.06 365 GLY A CA 1
ATOM 2878 C C . GLY A 1 365 ? 8.195 51.562 -4.012 1 93.06 365 GLY A C 1
ATOM 2879 O O . GLY A 1 365 ? 8.07 50.562 -3.291 1 93.06 365 GLY A O 1
ATOM 2880 N N . PRO A 1 366 ? 7.281 52 -4.805 1 94.25 366 PRO A N 1
ATOM 2881 C CA . PRO A 1 366 ? 6.035 51.219 -4.945 1 94.25 366 PRO A CA 1
ATOM 2882 C C . PRO A 1 366 ? 6.258 49.844 -5.508 1 94.25 366 PRO A C 1
ATOM 2884 O O . PRO A 1 366 ? 5.609 48.875 -5.066 1 94.25 366 PRO A O 1
ATOM 2887 N N . LEU A 1 367 ? 7.113 49.75 -6.449 1 93.88 367 LEU A N 1
ATOM 2888 C CA . LEU A 1 367 ? 7.41 48.438 -7.039 1 93.88 367 LEU A CA 1
ATOM 2889 C C . LEU A 1 367 ? 8.07 47.531 -6.02 1 93.88 367 LEU A C 1
ATOM 2891 O O . LEU A 1 367 ? 7.746 46.344 -5.945 1 93.88 367 LEU A O 1
ATOM 2895 N N . GLY A 1 368 ? 8.984 47.969 -5.34 1 94.56 368 GLY A N 1
ATOM 2896 C CA . GLY A 1 368 ? 9.641 47.188 -4.309 1 94.56 368 GLY A CA 1
ATOM 2897 C C . GLY A 1 368 ? 8.695 46.688 -3.234 1 94.56 368 GLY A C 1
ATOM 2898 O O . GLY A 1 368 ? 8.805 45.562 -2.779 1 94.56 368 GLY A O 1
ATOM 2899 N N . ARG A 1 369 ? 7.812 47.5 -2.857 1 95.94 369 ARG A N 1
ATOM 2900 C CA . ARG A 1 369 ? 6.828 47.125 -1.852 1 95.94 369 ARG A CA 1
ATOM 2901 C C . ARG A 1 369 ? 5.883 46.031 -2.393 1 95.94 369 ARG A C 1
ATOM 2903 O O . ARG A 1 369 ? 5.445 45.156 -1.65 1 95.94 369 ARG A O 1
ATOM 2910 N N . LEU A 1 370 ? 5.609 46.219 -3.602 1 95.19 370 LEU A N 1
ATOM 2911 C CA . LEU A 1 370 ? 4.758 45.219 -4.23 1 95.19 370 LEU A CA 1
ATOM 2912 C C . LEU A 1 370 ? 5.449 43.875 -4.262 1 95.19 370 LEU A C 1
ATOM 2914 O O . LEU A 1 370 ? 4.828 42.844 -3.982 1 95.19 370 LEU A O 1
ATOM 2918 N N . ILE A 1 371 ? 6.664 43.875 -4.617 1 94.62 371 ILE A N 1
ATOM 2919 C CA . ILE A 1 371 ? 7.438 42.656 -4.66 1 94.62 371 ILE A CA 1
ATOM 2920 C C . ILE A 1 371 ? 7.531 42.062 -3.26 1 94.62 371 ILE A C 1
ATOM 2922 O O . ILE A 1 371 ? 7.379 40.844 -3.084 1 94.62 371 ILE A O 1
ATOM 2926 N N . ASP A 1 372 ? 7.699 42.812 -2.332 1 95.56 372 ASP A N 1
ATOM 2927 C CA . ASP A 1 372 ? 7.777 42.375 -0.948 1 95.56 372 ASP A CA 1
ATOM 2928 C C . ASP A 1 372 ? 6.449 41.781 -0.486 1 95.56 372 ASP A C 1
ATOM 2930 O O . ASP A 1 372 ? 6.422 40.781 0.235 1 95.56 372 ASP A O 1
ATOM 2934 N N . ARG A 1 373 ? 5.469 42.469 -0.828 1 95.44 373 ARG A N 1
ATOM 2935 C CA . ARG A 1 373 ? 4.156 41.969 -0.45 1 95.44 373 ARG A CA 1
ATOM 2936 C C . ARG A 1 373 ? 3.918 40.594 -1.041 1 95.44 373 ARG A C 1
ATOM 2938 O O . ARG A 1 373 ? 3.422 39.688 -0.355 1 95.44 373 ARG A O 1
ATOM 2945 N N . ASN A 1 374 ? 4.258 40.469 -2.266 1 94.25 374 ASN A N 1
ATOM 2946 C CA . ASN A 1 374 ? 4.137 39.156 -2.906 1 94.25 374 ASN A CA 1
ATOM 2947 C C . ASN A 1 374 ? 5 38.125 -2.211 1 94.25 374 ASN A C 1
ATOM 2949 O O . ASN A 1 374 ? 4.582 36.969 -2.045 1 94.25 374 ASN A O 1
ATOM 2953 N N . TYR A 1 375 ? 6.168 38.562 -1.868 1 94.38 375 TYR A N 1
ATOM 2954 C CA . TYR A 1 375 ? 7.078 37.688 -1.142 1 94.38 375 TYR A CA 1
ATOM 2955 C C . TYR A 1 375 ? 6.48 37.281 0.194 1 94.38 375 TYR A C 1
ATOM 2957 O O . TYR A 1 375 ? 6.418 36.094 0.502 1 94.38 375 TYR A O 1
ATOM 2965 N N . LEU A 1 376 ? 5.996 38.219 0.95 1 95.56 376 LEU A N 1
ATOM 2966 C CA . LEU A 1 376 ? 5.469 37.969 2.287 1 95.56 376 LEU A CA 1
ATOM 2967 C C . LEU A 1 376 ? 4.18 37.156 2.221 1 95.56 376 LEU A C 1
ATOM 2969 O O . LEU A 1 376 ? 3.834 36.438 3.174 1 95.56 376 LEU A O 1
ATOM 2973 N N . ASP A 1 377 ? 3.549 37.219 1.042 1 95.12 377 ASP A N 1
ATOM 2974 C CA . ASP A 1 377 ? 2.26 36.531 0.915 1 95.12 377 ASP A CA 1
ATOM 2975 C C . ASP A 1 377 ? 2.432 35.125 0.361 1 95.12 377 ASP A C 1
ATOM 2977 O O . ASP A 1 377 ? 1.45 34.406 0.162 1 95.12 377 ASP A O 1
ATOM 2981 N N . SER A 1 378 ? 3.641 34.781 0.124 1 94.94 378 SER A N 1
ATOM 2982 C CA . SER A 1 378 ? 3.855 33.406 -0.257 1 94.94 378 SER A CA 1
ATOM 2983 C C . SER A 1 378 ? 3.281 32.438 0.785 1 94.94 378 SER A C 1
ATOM 2985 O O . SER A 1 378 ? 3.318 32.719 1.983 1 94.94 378 SER A O 1
ATOM 2987 N N . ILE A 1 379 ? 2.713 31.312 0.348 1 95.06 379 ILE A N 1
ATOM 2988 C CA . ILE A 1 379 ? 1.962 30.406 1.198 1 95.06 379 ILE A CA 1
ATOM 2989 C C . ILE A 1 379 ? 2.867 29.859 2.305 1 95.06 379 ILE A C 1
ATOM 2991 O O . ILE A 1 379 ? 2.416 29.641 3.43 1 95.06 379 ILE A O 1
ATOM 2995 N N . GLY A 1 380 ? 4.129 29.641 2.018 1 94.5 380 GLY A N 1
ATOM 2996 C CA . GLY A 1 380 ? 5.066 29.188 3.035 1 94.5 380 GLY A CA 1
ATOM 2997 C C . GLY A 1 380 ? 5.203 30.156 4.195 1 94.5 380 GLY A C 1
ATOM 2998 O O . GLY A 1 380 ? 5.199 29.75 5.355 1 94.5 380 GLY A O 1
ATOM 2999 N N . TRP A 1 381 ? 5.324 31.453 3.852 1 95.56 381 TRP A N 1
ATOM 3000 C CA . TRP A 1 381 ? 5.484 32.469 4.887 1 95.56 381 TRP A CA 1
ATOM 3001 C C . TRP A 1 381 ? 4.18 32.688 5.652 1 95.56 381 TRP A C 1
ATOM 3003 O O . TRP A 1 381 ? 4.195 32.938 6.859 1 95.56 381 TRP A O 1
ATOM 3013 N N . ARG A 1 382 ? 3.08 32.562 4.965 1 95.94 382 ARG A N 1
ATOM 3014 C CA . ARG A 1 382 ? 1.802 32.594 5.668 1 95.94 382 ARG A CA 1
ATOM 3015 C C . ARG A 1 382 ? 1.689 31.484 6.688 1 95.94 382 ARG A C 1
ATOM 3017 O O . ARG A 1 382 ? 1.213 31.688 7.805 1 95.94 382 ARG A O 1
ATOM 3024 N N . GLY A 1 383 ? 2.111 30.344 6.262 1 95.88 383 GLY A N 1
ATOM 3025 C CA . GLY A 1 383 ? 2.119 29.219 7.172 1 95.88 383 GLY A CA 1
ATOM 3026 C C . GLY A 1 383 ? 2.998 29.438 8.391 1 95.88 383 GLY A C 1
ATOM 3027 O O . GLY A 1 383 ? 2.609 29.094 9.508 1 95.88 383 GLY A O 1
ATOM 3028 N N . ILE A 1 384 ? 4.117 30 8.203 1 94.56 384 ILE A N 1
ATOM 3029 C CA . ILE A 1 384 ? 5.074 30.234 9.273 1 94.56 384 ILE A CA 1
ATOM 3030 C C . ILE A 1 384 ? 4.484 31.219 10.281 1 94.56 384 ILE A C 1
ATOM 3032 O O . ILE A 1 384 ? 4.645 31.047 11.492 1 94.56 384 ILE A O 1
ATOM 3036 N N . ARG A 1 385 ? 3.869 32.25 9.805 1 95.31 385 ARG A N 1
ATOM 3037 C CA . ARG A 1 385 ? 3.234 33.219 10.703 1 95.31 385 ARG A CA 1
ATOM 3038 C C . ARG A 1 385 ? 2.141 32.531 11.531 1 95.31 385 ARG A C 1
ATOM 3040 O O . ARG A 1 385 ? 2.004 32.812 12.727 1 95.31 385 ARG A O 1
ATOM 3047 N N . GLN A 1 386 ? 1.39 31.656 10.852 1 96.06 386 GLN A N 1
ATOM 3048 C CA . GLN A 1 386 ? 0.355 30.953 11.594 1 96.06 386 GLN A CA 1
ATOM 3049 C C . GLN A 1 386 ? 0.97 29.984 12.602 1 96.06 386 GLN A C 1
ATOM 3051 O O . GLN A 1 386 ? 0.432 29.797 13.695 1 96.06 386 GLN A O 1
ATOM 3056 N N . ARG A 1 387 ? 2.02 29.344 12.242 1 95.31 387 ARG A N 1
ATOM 3057 C CA . ARG A 1 387 ? 2.732 28.453 13.148 1 95.31 387 ARG A CA 1
ATOM 3058 C C . ARG A 1 387 ? 3.131 29.188 14.43 1 95.31 387 ARG A C 1
ATOM 3060 O O . ARG A 1 387 ? 3.004 28.641 15.531 1 95.31 387 ARG A O 1
ATOM 3067 N N . LYS A 1 388 ? 3.6 30.406 14.289 1 93.44 388 LYS A N 1
ATOM 3068 C CA . LYS A 1 388 ? 3.977 31.203 15.453 1 93.44 388 LYS A CA 1
ATOM 3069 C C . LYS A 1 388 ? 2.787 31.406 16.391 1 93.44 388 LYS A C 1
ATOM 3071 O O . LYS A 1 388 ? 2.906 31.219 17.594 1 93.44 388 LYS A O 1
ATOM 3076 N N . LEU A 1 389 ? 1.675 31.75 15.797 1 94.25 389 LEU A N 1
ATOM 3077 C CA . LEU A 1 389 ? 0.477 31.984 16.594 1 94.25 389 LEU A CA 1
ATOM 3078 C C . LEU A 1 389 ? 0.055 30.703 17.312 1 94.25 389 LEU A C 1
ATOM 3080 O O . LEU A 1 389 ? -0.362 30.75 18.484 1 94.25 389 LEU A O 1
ATOM 3084 N N . HIS A 1 390 ? 0.163 29.609 16.656 1 96.19 390 HIS A N 1
ATOM 3085 C CA . HIS A 1 390 ? -0.196 28.328 17.25 1 96.19 390 HIS A CA 1
ATOM 3086 C C . HIS A 1 390 ? 0.76 27.953 18.391 1 96.19 390 HIS A C 1
ATOM 3088 O O . HIS A 1 390 ? 0.341 27.406 19.406 1 96.19 390 HIS A O 1
ATOM 3094 N N . VAL A 1 391 ? 2.02 28.203 18.234 1 95.38 391 VAL A N 1
ATOM 3095 C CA . VAL A 1 391 ? 3 27.953 19.281 1 95.38 391 VAL A CA 1
ATOM 3096 C C . VAL A 1 391 ? 2.666 28.781 20.516 1 95.38 391 VAL A C 1
ATOM 3098 O O . VAL A 1 391 ? 2.678 28.266 21.641 1 95.38 391 VAL A O 1
ATOM 3101 N N . GLU A 1 392 ? 2.381 30.047 20.281 1 94 392 GLU A N 1
ATOM 3102 C CA . GLU A 1 392 ? 2.023 30.938 21.391 1 94 392 GLU A CA 1
ATOM 3103 C C . GLU A 1 392 ? 0.789 30.422 22.125 1 94 392 GLU A C 1
ATOM 3105 O O . GLU A 1 392 ? 0.748 30.422 23.344 1 94 392 GLU A O 1
ATOM 3110 N N . GLU A 1 393 ? -0.126 29.984 21.344 1 94.44 393 GLU A N 1
ATOM 3111 C CA . GLU A 1 393 ? -1.356 29.453 21.922 1 94.44 393 GLU A CA 1
ATOM 3112 C C . GLU A 1 393 ? -1.077 28.25 22.797 1 94.44 393 GLU A C 1
ATOM 3114 O O . GLU A 1 393 ? -1.562 28.172 23.938 1 94.44 393 GLU A O 1
ATOM 3119 N N . LEU A 1 394 ? -0.333 27.312 22.312 1 96.19 394 LEU A N 1
ATOM 3120 C CA . LEU A 1 394 ? -0.113 26.062 23.047 1 96.19 394 LEU A CA 1
ATOM 3121 C C . LEU A 1 394 ? 0.856 26.281 24.203 1 96.19 394 LEU A C 1
ATOM 3123 O O . LEU A 1 394 ? 0.778 25.594 25.219 1 96.19 394 LEU A O 1
ATOM 3127 N N . LEU A 1 395 ? 1.754 27.25 24.047 1 95.62 395 LEU A N 1
ATOM 3128 C CA . LEU A 1 395 ? 2.611 27.625 25.172 1 95.62 395 LEU A CA 1
ATOM 3129 C C . LEU A 1 395 ? 1.779 28.125 26.344 1 95.62 395 LEU A C 1
ATOM 3131 O O . LEU A 1 395 ? 1.998 27.719 27.484 1 95.62 395 LEU A O 1
ATOM 3135 N N . ARG A 1 396 ? 0.876 29.016 26.047 1 94.12 396 ARG A N 1
ATOM 3136 C CA . ARG A 1 396 ? -0.002 29.547 27.078 1 94.12 396 ARG A CA 1
ATOM 3137 C C . ARG A 1 396 ? -0.841 28.453 27.719 1 94.12 396 ARG A C 1
ATOM 3139 O O . ARG A 1 396 ? -1.048 28.438 28.938 1 94.12 396 ARG A O 1
ATOM 3146 N N . LEU A 1 397 ? -1.322 27.547 26.859 1 95.25 397 LEU A N 1
ATOM 3147 C CA . LEU A 1 397 ? -2.107 26.422 27.375 1 95.25 397 LEU A CA 1
ATOM 3148 C C . LEU A 1 397 ? -1.277 25.562 28.312 1 95.25 397 LEU A C 1
ATOM 3150 O O . LEU A 1 397 ? -1.76 25.156 29.375 1 95.25 397 LEU A O 1
ATOM 3154 N N . ALA A 1 398 ? -0.055 25.297 27.984 1 97.06 398 ALA A N 1
ATOM 3155 C CA . ALA A 1 398 ? 0.829 24.484 28.828 1 97.06 398 ALA A CA 1
ATOM 3156 C C . ALA A 1 398 ? 1.109 25.172 30.156 1 97.06 398 ALA A C 1
ATOM 3158 O O . ALA A 1 398 ? 1.106 24.516 31.203 1 97.06 398 ALA A O 1
ATOM 3159 N N . MET A 1 399 ? 1.352 26.438 30.141 1 96.31 399 MET A N 1
ATOM 3160 C CA . MET A 1 399 ? 1.607 27.203 31.375 1 96.31 399 MET A CA 1
ATOM 3161 C C . MET A 1 399 ? 0.391 27.172 32.281 1 96.31 399 MET A C 1
ATOM 3163 O O . MET A 1 399 ? 0.527 27 33.5 1 96.31 399 MET A O 1
ATOM 3167 N N . GLN A 1 400 ? -0.723 27.359 31.656 1 95.5 400 GLN A N 1
ATOM 3168 C CA . GLN A 1 400 ? -1.961 27.312 32.438 1 95.5 400 GLN A CA 1
ATOM 3169 C C . GLN A 1 400 ? -2.143 25.953 33.094 1 95.5 400 GLN A C 1
ATOM 3171 O O . GLN A 1 400 ? -2.525 25.875 34.281 1 95.5 400 GLN A O 1
ATOM 3176 N N . ARG A 1 401 ? -1.885 24.906 32.375 1 96.81 401 ARG A N 1
ATOM 3177 C CA . ARG A 1 401 ? -2.021 23.547 32.938 1 96.81 401 ARG A CA 1
ATOM 3178 C C . ARG A 1 401 ? -1.052 23.328 34.062 1 96.81 401 ARG A C 1
ATOM 3180 O O . ARG A 1 401 ? -1.416 22.734 35.094 1 96.81 401 ARG A O 1
ATOM 3187 N N . LEU A 1 402 ? 0.157 23.766 33.906 1 97.62 402 LEU A N 1
ATOM 3188 C CA . LEU A 1 402 ? 1.153 23.641 34.969 1 97.62 402 LEU A CA 1
ATOM 3189 C C . LEU A 1 402 ? 0.71 24.391 36.219 1 97.62 402 LEU A C 1
ATOM 3191 O O . LEU A 1 402 ? 0.829 23.859 37.344 1 97.62 402 LEU A O 1
ATOM 3195 N N . ARG A 1 403 ? 0.184 25.531 36.062 1 96.56 403 ARG A N 1
ATOM 3196 C CA . ARG A 1 403 ? -0.286 26.328 37.188 1 96.56 403 ARG A CA 1
ATOM 3197 C C . ARG A 1 403 ? -1.459 25.656 37.906 1 96.56 403 ARG A C 1
ATOM 3199 O O . ARG A 1 403 ? -1.541 25.656 39.125 1 96.56 403 ARG A O 1
ATOM 3206 N N . GLU A 1 404 ? -2.344 25.141 37.125 1 96.5 404 GLU A N 1
ATOM 3207 C CA . GLU A 1 404 ? -3.477 24.406 37.688 1 96.5 404 GLU A CA 1
ATOM 3208 C C . GLU A 1 404 ? -3.008 23.203 38.5 1 96.5 404 GLU A C 1
ATOM 3210 O O . GLU A 1 404 ? -3.652 22.828 39.469 1 96.5 404 GLU A O 1
ATOM 3215 N N . GLU A 1 405 ? -1.921 22.703 38.125 1 96.25 405 GLU A N 1
ATOM 3216 C CA . GLU A 1 405 ? -1.337 21.578 38.844 1 96.25 405 GLU A CA 1
ATOM 3217 C C . GLU A 1 405 ? -0.437 22.047 40 1 96.25 405 GLU A C 1
ATOM 3219 O O . GLU A 1 405 ? 0.219 21.25 40.656 1 96.25 405 GLU A O 1
ATOM 3224 N N . GLN A 1 406 ? -0.322 23.297 40.188 1 96.25 406 GLN A N 1
ATOM 3225 C CA . GLN A 1 406 ? 0.485 23.922 41.219 1 96.25 406 GLN A CA 1
ATOM 3226 C C . GLN A 1 406 ? 1.967 23.609 41.031 1 96.25 406 GLN A C 1
ATOM 3228 O O . GLN A 1 406 ? 2.674 23.328 42 1 96.25 406 GLN A O 1
ATOM 3233 N N . ARG A 1 407 ? 2.361 23.656 39.875 1 96.75 407 ARG A N 1
ATOM 3234 C CA . ARG A 1 407 ? 3.764 23.438 39.531 1 96.75 407 ARG A CA 1
ATOM 3235 C C . ARG A 1 407 ? 4.402 24.719 39 1 96.75 407 ARG A C 1
ATOM 3237 O O . ARG A 1 407 ? 3.719 25.562 38.406 1 96.75 407 ARG A O 1
ATOM 3244 N N . GLU A 1 408 ? 5.68 24.781 39.156 1 96.94 408 GLU A N 1
ATOM 3245 C CA . GLU A 1 408 ? 6.422 25.922 38.625 1 96.94 408 GLU A CA 1
ATOM 3246 C C . GLU A 1 408 ? 6.562 25.844 37.094 1 96.94 408 GLU A C 1
ATOM 3248 O O . GLU A 1 408 ? 6.684 24.75 36.531 1 96.94 408 GLU A O 1
ATOM 3253 N N . VAL A 1 409 ? 6.496 27.016 36.531 1 97.69 409 VAL A N 1
ATOM 3254 C CA . VAL A 1 409 ? 6.73 27.094 35.094 1 97.69 409 VAL A CA 1
ATOM 3255 C C . VAL A 1 409 ? 8.203 27.406 34.844 1 97.69 409 VAL A C 1
ATOM 3257 O O . VAL A 1 409 ? 8.656 28.531 35.031 1 97.69 409 VAL A O 1
ATOM 3260 N N . ARG A 1 410 ? 8.961 26.406 34.375 1 98.19 410 ARG A N 1
ATOM 3261 C CA . ARG A 1 410 ? 10.352 26.516 33.969 1 98.19 410 ARG A CA 1
ATOM 3262 C C . ARG A 1 410 ? 10.508 26.141 32.5 1 98.19 410 ARG A C 1
ATOM 3264 O O . ARG A 1 410 ? 10.508 24.953 32.156 1 98.19 410 ARG A O 1
ATOM 3271 N N . ILE A 1 411 ? 10.766 27.172 31.703 1 97.56 411 ILE A N 1
ATOM 3272 C CA . ILE A 1 411 ? 10.727 26.984 30.25 1 97.56 411 ILE A CA 1
ATOM 3273 C C . ILE A 1 411 ? 12.141 26.766 29.719 1 97.56 411 ILE A C 1
ATOM 3275 O O . ILE A 1 411 ? 13.086 27.438 30.156 1 97.56 411 ILE A O 1
ATOM 3279 N N . VAL A 1 412 ? 12.289 25.797 28.891 1 97.88 412 VAL A N 1
ATOM 3280 C CA . VAL A 1 412 ? 13.508 25.688 28.094 1 97.88 412 VAL A CA 1
ATOM 3281 C C . VAL A 1 412 ? 13.148 25.688 26.609 1 97.88 412 VAL A C 1
ATOM 3283 O O . VAL A 1 412 ? 12.203 25.016 26.188 1 97.88 412 VAL A O 1
ATOM 3286 N N . ASP A 1 413 ? 13.734 26.5 25.828 1 97.31 413 ASP A N 1
ATOM 3287 C CA . ASP A 1 413 ? 13.609 26.562 24.375 1 97.31 413 ASP A CA 1
ATOM 3288 C C . ASP A 1 413 ? 14.93 26.219 23.703 1 97.31 413 ASP A C 1
ATOM 3290 O O . ASP A 1 413 ? 15.922 26.922 23.859 1 97.31 413 ASP A O 1
ATOM 3294 N N . ILE A 1 414 ? 14.844 25.109 23 1 95.75 414 ILE A N 1
ATOM 3295 C CA . ILE A 1 414 ? 16.078 24.719 22.328 1 95.75 414 ILE A CA 1
ATOM 3296 C C . ILE A 1 414 ? 16.031 25.156 20.859 1 95.75 414 ILE A C 1
ATOM 3298 O O . ILE A 1 414 ? 14.969 25.156 20.234 1 95.75 414 ILE A O 1
ATOM 3302 N N . ALA A 1 415 ? 17.109 25.656 20.266 1 91.19 415 ALA A N 1
ATOM 3303 C CA . ALA A 1 415 ? 17.188 26.281 18.953 1 91.19 415 ALA A CA 1
ATOM 3304 C C . ALA A 1 415 ? 16.297 27.516 18.875 1 91.19 415 ALA A C 1
ATOM 3306 O O . ALA A 1 415 ? 15.461 27.641 17.969 1 91.19 415 ALA A O 1
ATOM 3307 N N . ALA A 1 416 ? 16.531 28.469 19.734 1 91.5 416 ALA A N 1
ATOM 3308 C CA . ALA A 1 416 ? 15.609 29.562 20.031 1 91.5 416 ALA A CA 1
ATOM 3309 C C . ALA A 1 416 ? 15.797 30.703 19.031 1 91.5 416 ALA A C 1
ATOM 3311 O O . ALA A 1 416 ? 14.984 31.625 18.984 1 91.5 416 ALA A O 1
ATOM 3312 N N . GLY A 1 417 ? 16.812 30.625 18.188 1 84.56 417 GLY A N 1
ATOM 3313 C CA . GLY A 1 417 ? 17.125 31.797 17.375 1 84.56 417 GLY A CA 1
ATOM 3314 C C . GLY A 1 417 ? 17.422 33.031 18.203 1 84.56 417 GLY A C 1
ATOM 3315 O O . GLY A 1 417 ? 18.297 33 19.078 1 84.56 417 GLY A O 1
ATOM 3316 N N . HIS A 1 418 ? 16.562 34.062 17.984 1 81.12 418 HIS A N 1
ATOM 3317 C CA . HIS A 1 418 ? 16.75 35.281 18.781 1 81.12 418 HIS A CA 1
ATOM 3318 C C . HIS A 1 418 ? 15.883 35.25 20.031 1 81.12 418 HIS A C 1
ATOM 3320 O O . HIS A 1 418 ? 15.938 36.188 20.844 1 81.12 418 HIS A O 1
ATOM 3326 N N . GLY A 1 419 ? 15.141 34.156 20.203 1 82.94 419 GLY A N 1
ATOM 3327 C CA . GLY A 1 419 ? 14.312 33.969 21.391 1 82.94 419 GLY A CA 1
ATOM 3328 C C . GLY A 1 419 ? 13.031 34.781 21.344 1 82.94 419 GLY A C 1
ATOM 3329 O O . GLY A 1 419 ? 12.297 34.844 22.328 1 82.94 419 GLY A O 1
ATOM 3330 N N . ARG A 1 420 ? 12.711 35.281 20.266 1 78.31 420 ARG A N 1
ATOM 3331 C CA . ARG A 1 420 ? 11.578 36.219 20.141 1 78.31 420 ARG A CA 1
ATOM 3332 C C . ARG A 1 420 ? 10.266 35.469 20.391 1 78.31 420 ARG A C 1
ATOM 3334 O O . ARG A 1 420 ? 9.328 36.062 20.953 1 78.31 420 ARG A O 1
ATOM 3341 N N . TYR A 1 421 ? 10.195 34.188 20.047 1 79.56 421 TYR A N 1
ATOM 3342 C CA . TYR A 1 421 ? 8.961 33.406 20.188 1 79.56 421 TYR A CA 1
ATOM 3343 C C . TYR A 1 421 ? 8.531 33.344 21.656 1 79.56 421 TYR A C 1
ATOM 3345 O O . TYR A 1 421 ? 7.383 33.656 21.969 1 79.56 421 TYR A O 1
ATOM 3353 N N . ILE A 1 422 ? 9.445 33.062 22.406 1 86.12 422 ILE A N 1
ATOM 3354 C CA . ILE A 1 422 ? 9.148 32.844 23.812 1 86.12 422 ILE A CA 1
ATOM 3355 C C . ILE A 1 422 ? 8.922 34.188 24.5 1 86.12 422 ILE A C 1
ATOM 3357 O O . ILE A 1 422 ? 7.961 34.375 25.25 1 86.12 422 ILE A O 1
ATOM 3361 N N . LEU A 1 423 ? 9.758 35.125 24.156 1 85.12 423 LEU A N 1
ATOM 3362 C CA . LEU A 1 423 ? 9.742 36.406 24.859 1 85.12 423 LEU A CA 1
ATOM 3363 C C . LEU A 1 423 ? 8.5 37.188 24.484 1 85.12 423 LEU A C 1
ATOM 3365 O O . LEU A 1 423 ? 7.914 37.875 25.344 1 85.12 423 LEU A O 1
ATOM 3369 N N . GLU A 1 424 ? 8.086 37.062 23.312 1 79.69 424 GLU A N 1
ATOM 3370 C CA . GLU A 1 424 ? 6.867 37.719 22.891 1 79.69 424 GLU A CA 1
ATOM 3371 C C . GLU A 1 424 ? 5.625 37.031 23.406 1 79.69 424 GLU A C 1
ATOM 3373 O O . GLU A 1 424 ? 4.617 37.656 23.719 1 79.69 424 GLU A O 1
ATOM 3378 N N . ALA A 1 425 ? 5.699 35.781 23.5 1 82.75 425 ALA A N 1
ATOM 3379 C CA . ALA A 1 425 ? 4.57 34.969 23.984 1 82.75 425 ALA A CA 1
ATOM 3380 C C . ALA A 1 425 ? 4.277 35.281 25.453 1 82.75 425 ALA A C 1
ATOM 3382 O O . ALA A 1 425 ? 3.162 35.062 25.922 1 82.75 425 ALA A O 1
ATOM 3383 N N . LEU A 1 426 ? 5.234 35.812 26.109 1 85.5 426 LEU A N 1
ATOM 3384 C CA . LEU A 1 426 ? 5.098 36.094 27.547 1 85.5 426 LEU A CA 1
ATOM 3385 C C . LEU A 1 426 ? 4.535 37.5 27.797 1 85.5 426 LEU A C 1
ATOM 3387 O O . LEU A 1 426 ? 4.25 37.844 28.938 1 85.5 426 LEU A O 1
ATOM 3391 N N . GLN A 1 427 ? 4.355 38.156 26.688 1 80.69 427 GLN A N 1
ATOM 3392 C CA . GLN A 1 427 ? 3.758 39.469 26.859 1 80.69 427 GLN A CA 1
ATOM 3393 C C . GLN A 1 427 ? 2.348 39.375 27.438 1 80.69 427 GLN A C 1
ATOM 3395 O O . GLN A 1 427 ? 1.501 38.656 26.891 1 80.69 427 GLN A O 1
ATOM 3400 N N . GLY A 1 428 ? 2.08 39.938 28.516 1 79.44 428 GLY A N 1
ATOM 3401 C CA . GLY A 1 428 ? 0.767 39.938 29.141 1 79.44 428 GLY A CA 1
ATOM 3402 C C . GLY A 1 428 ? 0.511 38.75 30.016 1 79.44 428 GLY A C 1
ATOM 3403 O O . GLY A 1 428 ? -0.591 38.562 30.547 1 79.44 428 GLY A O 1
ATOM 3404 N N . VAL A 1 429 ? 1.465 37.938 30.109 1 86.12 429 VAL A N 1
ATOM 3405 C CA . VAL A 1 429 ? 1.301 36.719 30.922 1 86.12 429 VAL A CA 1
ATOM 3406 C C . VAL A 1 429 ? 1.628 37.062 32.375 1 86.12 429 VAL A C 1
ATOM 3408 O O . VAL A 1 429 ? 2.656 37.656 32.688 1 86.12 429 VAL A O 1
ATOM 3411 N N . GLU A 1 430 ? 0.698 36.781 33.281 1 88.56 430 GLU A N 1
ATOM 3412 C CA . GLU A 1 430 ? 0.9 36.906 34.719 1 88.56 430 GLU A CA 1
ATOM 3413 C C . GLU A 1 430 ? 0.358 35.688 35.438 1 88.56 430 GLU A C 1
ATOM 3415 O O . GLU A 1 430 ? -0.763 35.219 35.188 1 88.56 430 GLU A O 1
ATOM 3420 N N . PRO A 1 431 ? 1.196 35.25 36.406 1 90.5 431 PRO A N 1
ATOM 3421 C CA . PRO A 1 431 ? 2.592 35.562 36.75 1 90.5 431 PRO A CA 1
ATOM 3422 C C . PRO A 1 431 ? 3.57 35.062 35.688 1 90.5 431 PRO A C 1
ATOM 3424 O O . PRO A 1 431 ? 3.256 34.125 34.938 1 90.5 431 PRO A O 1
ATOM 3427 N N . LEU A 1 432 ? 4.652 35.688 35.594 1 93.75 432 LEU A N 1
ATOM 3428 C CA . LEU A 1 432 ? 5.711 35.25 34.688 1 93.75 432 LEU A CA 1
ATOM 3429 C C . LEU A 1 432 ? 6.277 33.906 35.125 1 93.75 432 LEU A C 1
ATOM 3431 O O . LEU A 1 432 ? 6.113 33.469 36.281 1 93.75 432 LEU A O 1
ATOM 3435 N N . PRO A 1 433 ? 6.891 33.219 34.156 1 95.69 433 PRO A N 1
ATOM 3436 C CA . PRO A 1 433 ? 7.551 31.953 34.531 1 95.69 433 PRO A CA 1
ATOM 3437 C C . PRO A 1 433 ? 8.641 32.125 35.594 1 95.69 433 PRO A C 1
ATOM 3439 O O . PRO A 1 433 ? 9.227 33.219 35.688 1 95.69 433 PRO A O 1
ATOM 3442 N N . GLU A 1 434 ? 8.859 31.109 36.312 1 96.12 434 GLU A N 1
ATOM 3443 C CA . GLU A 1 434 ? 9.898 31.156 37.344 1 96.12 434 GLU A CA 1
ATOM 3444 C C . GLU A 1 434 ? 11.289 31.188 36.719 1 96.12 434 GLU A C 1
ATOM 3446 O O . GLU A 1 434 ? 12.219 31.781 37.281 1 96.12 434 GLU A O 1
ATOM 3451 N N . SER A 1 435 ? 11.43 30.547 35.625 1 96.25 435 SER A N 1
ATOM 3452 C CA . SER A 1 435 ? 12.703 30.578 34.906 1 96.25 435 SER A CA 1
ATOM 3453 C C . SER A 1 435 ? 12.508 30.312 33.406 1 96.25 435 SER A C 1
ATOM 3455 O O . SER A 1 435 ? 11.594 29.578 33.031 1 96.25 435 SER A O 1
ATOM 3457 N N . ILE A 1 436 ? 13.383 30.938 32.594 1 96.44 436 ILE A N 1
ATOM 3458 C CA . ILE A 1 436 ? 13.414 30.766 31.156 1 96.44 436 ILE A CA 1
ATOM 3459 C C . ILE A 1 436 ? 14.852 30.531 30.688 1 96.44 436 ILE A C 1
ATOM 3461 O O . ILE A 1 436 ? 15.727 31.375 30.922 1 96.44 436 ILE A O 1
ATOM 3465 N N . LEU A 1 437 ? 15.031 29.391 30.109 1 97.06 437 LEU A N 1
ATOM 3466 C CA . LEU A 1 437 ? 16.328 29.078 29.516 1 97.06 437 LEU A CA 1
ATOM 3467 C C . LEU A 1 437 ? 16.234 29 28 1 97.06 437 LEU A C 1
ATOM 3469 O O . LEU A 1 437 ? 15.523 28.156 27.453 1 97.06 437 LEU A O 1
ATOM 3473 N N . LEU A 1 438 ? 16.891 29.906 27.344 1 96.56 438 LEU A N 1
ATOM 3474 C CA . LEU A 1 438 ? 16.984 29.891 25.891 1 96.56 438 LEU A CA 1
ATOM 3475 C C . LEU A 1 438 ? 18.344 29.359 25.438 1 96.56 438 LEU A C 1
ATOM 3477 O O . LEU A 1 438 ? 19.375 29.688 26.031 1 96.56 438 LEU A O 1
ATOM 3481 N N . ARG A 1 439 ? 18.297 28.453 24.438 1 96.19 439 ARG A N 1
ATOM 3482 C CA . ARG A 1 439 ? 19.531 27.875 23.922 1 96.19 439 ARG A CA 1
ATOM 3483 C C . ARG A 1 439 ? 19.578 27.953 22.406 1 96.19 439 ARG A C 1
ATOM 3485 O O . ARG A 1 439 ? 18.562 27.844 21.734 1 96.19 439 ARG A O 1
ATOM 3492 N N . ASP A 1 440 ? 20.766 28.172 21.906 1 93.69 440 ASP A N 1
ATOM 3493 C CA . ASP A 1 440 ? 21.016 28.125 20.469 1 93.69 440 ASP A CA 1
ATOM 3494 C C . ASP A 1 440 ? 22.453 27.75 20.172 1 93.69 440 ASP A C 1
ATOM 3496 O O . ASP A 1 440 ? 23.344 28 20.984 1 93.69 440 ASP A O 1
ATOM 3500 N N . TYR A 1 441 ? 22.625 27.203 18.938 1 92.12 441 TYR A N 1
ATOM 3501 C CA . TYR A 1 441 ? 23.953 26.75 18.531 1 92.12 441 TYR A CA 1
ATOM 3502 C C . TYR A 1 441 ? 24.812 27.938 18.109 1 92.12 441 TYR A C 1
ATOM 3504 O O . TYR A 1 441 ? 26.047 27.875 18.203 1 92.12 441 TYR A O 1
ATOM 3512 N N . SER A 1 442 ? 24.203 29.016 17.656 1 88.69 442 SER A N 1
ATOM 3513 C CA . SER A 1 442 ? 24.891 30.156 17.078 1 88.69 442 SER A CA 1
ATOM 3514 C C . SER A 1 442 ? 25.266 31.172 18.156 1 88.69 442 SER A C 1
ATOM 3516 O O . SER A 1 442 ? 24.391 31.656 18.891 1 88.69 442 SER A O 1
ATOM 3518 N N . GLU A 1 443 ? 26.469 31.656 18.109 1 90.94 443 GLU A N 1
ATOM 3519 C CA . GLU A 1 443 ? 26.953 32.656 19.062 1 90.94 443 GLU A CA 1
ATOM 3520 C C . GLU A 1 443 ? 26.266 34 18.812 1 90.94 443 GLU A C 1
ATOM 3522 O O . GLU A 1 443 ? 26.016 34.781 19.75 1 90.94 443 GLU A O 1
ATOM 3527 N N . ILE A 1 444 ? 25.969 34.156 17.625 1 85.19 444 ILE A N 1
ATOM 3528 C CA . ILE A 1 444 ? 25.312 35.406 17.25 1 85.19 444 ILE A CA 1
ATOM 3529 C C . ILE A 1 444 ? 23.906 35.469 17.844 1 85.19 444 ILE A C 1
ATOM 3531 O O . ILE A 1 444 ? 23.484 36.5 18.375 1 85.19 444 ILE A O 1
ATOM 3535 N N . ASN A 1 445 ? 23.188 34.375 17.75 1 87.38 445 ASN A N 1
ATOM 3536 C CA . ASN A 1 445 ? 21.844 34.312 18.297 1 87.38 445 ASN A CA 1
ATOM 3537 C C . ASN A 1 445 ? 21.859 34.469 19.828 1 87.38 445 ASN A C 1
ATOM 3539 O O . ASN A 1 445 ? 20.984 35.125 20.391 1 87.38 445 ASN A O 1
ATOM 3543 N N . VAL A 1 446 ? 22.875 33.938 20.422 1 92.81 446 VAL A N 1
ATOM 3544 C CA . VAL A 1 446 ? 23 34 21.875 1 92.81 446 VAL A CA 1
ATOM 3545 C C . VAL A 1 446 ? 23.234 35.469 22.297 1 92.81 446 VAL A C 1
ATOM 3547 O O . VAL A 1 446 ? 22.609 35.938 23.234 1 92.81 446 VAL A O 1
ATOM 3550 N N . ARG A 1 447 ? 24.141 36.094 21.609 1 92.44 447 ARG A N 1
ATOM 3551 C CA . ARG A 1 447 ? 24.469 37.5 21.891 1 92.44 447 ARG A CA 1
ATOM 3552 C C . ARG A 1 447 ? 23.25 38.406 21.719 1 92.44 447 ARG A C 1
ATOM 3554 O O . ARG A 1 447 ? 22.891 39.156 22.625 1 92.44 447 ARG A O 1
ATOM 3561 N N . ASP A 1 448 ? 22.625 38.25 20.625 1 87.19 448 ASP A N 1
ATOM 3562 C CA . ASP A 1 448 ? 21.469 39.094 20.312 1 87.19 448 ASP A CA 1
ATOM 3563 C C . ASP A 1 448 ? 20.297 38.781 21.234 1 87.19 448 ASP A C 1
ATOM 3565 O O . ASP A 1 448 ? 19.547 39.688 21.641 1 87.19 448 ASP A O 1
ATOM 3569 N N . GLY A 1 449 ? 20.109 37.531 21.547 1 90 449 GLY A N 1
ATOM 3570 C CA . GLY A 1 449 ? 19.047 37.125 22.453 1 90 449 GLY A CA 1
ATOM 3571 C C . GLY A 1 449 ? 19.266 37.625 23.875 1 90 449 GLY A C 1
ATOM 3572 O O . GLY A 1 449 ? 18.312 38.031 24.547 1 90 449 GLY A O 1
ATOM 3573 N N . SER A 1 450 ? 20.5 37.594 24.266 1 93.62 450 SER A N 1
ATOM 3574 C CA . SER A 1 450 ? 20.812 38.125 25.594 1 93.62 450 SER A CA 1
ATOM 3575 C C . SER A 1 450 ? 20.531 39.625 25.688 1 93.62 450 SER A C 1
ATOM 3577 O O . SER A 1 450 ? 20.016 40.094 26.703 1 93.62 450 SER A O 1
ATOM 3579 N N . ALA A 1 451 ? 20.859 40.25 24.641 1 92.38 451 ALA A N 1
ATOM 3580 C CA . ALA A 1 451 ? 20.562 41.688 24.578 1 92.38 451 ALA A CA 1
ATOM 3581 C C . ALA A 1 451 ? 19.062 41.938 24.625 1 92.38 451 ALA A C 1
ATOM 3583 O O . ALA A 1 451 ? 18.609 42.906 25.266 1 92.38 451 ALA A O 1
ATOM 3584 N N . LEU A 1 452 ? 18.359 41.156 23.938 1 89.88 452 LEU A N 1
ATOM 3585 C CA . LEU A 1 452 ? 16.906 41.281 23.922 1 89.88 452 LEU A CA 1
ATOM 3586 C C . LEU A 1 452 ? 16.312 41.031 25.312 1 89.88 452 LEU A C 1
ATOM 3588 O O . LEU A 1 452 ? 15.383 41.719 25.734 1 89.88 452 LEU A O 1
ATOM 3592 N N . ILE A 1 453 ? 16.781 40.062 26.062 1 93 453 ILE A N 1
ATOM 3593 C CA . ILE A 1 453 ? 16.359 39.719 27.422 1 93 453 ILE A CA 1
ATOM 3594 C C . ILE A 1 453 ? 16.547 40.938 28.328 1 93 453 ILE A C 1
ATOM 3596 O O . ILE A 1 453 ? 15.641 41.312 29.078 1 93 453 ILE A O 1
ATOM 3600 N N . GLU A 1 454 ? 17.688 41.562 28.188 1 93.19 454 GLU A N 1
ATOM 3601 C CA . GLU A 1 454 ? 18 42.75 28.984 1 93.19 454 GLU A CA 1
ATOM 3602 C C . GLU A 1 454 ? 17.062 43.906 28.641 1 93.19 454 GLU A C 1
ATOM 3604 O O . GLU A 1 454 ? 16.562 44.594 29.531 1 93.19 454 GLU A O 1
ATOM 3609 N N . SER A 1 455 ? 16.906 44.094 27.406 1 90.94 455 SER A N 1
ATOM 3610 C CA . SER A 1 455 ? 16.078 45.188 26.953 1 90.94 455 SER A CA 1
ATOM 3611 C C . SER A 1 455 ? 14.641 45.031 27.422 1 90.94 455 SER A C 1
ATOM 3613 O O . SER A 1 455 ? 13.938 46.031 27.641 1 90.94 455 SER A O 1
ATOM 3615 N N . LYS A 1 456 ? 14.188 43.812 27.625 1 89.12 456 LYS A N 1
ATOM 3616 C CA . LYS A 1 456 ? 12.805 43.562 28.031 1 89.12 456 LYS A CA 1
ATOM 3617 C C . LYS A 1 456 ? 12.688 43.469 29.547 1 89.12 456 LYS A C 1
ATOM 3619 O O . LYS A 1 456 ? 11.594 43.219 30.078 1 89.12 456 LYS A O 1
ATOM 3624 N N . GLY A 1 457 ? 13.812 43.594 30.234 1 88.44 457 GLY A N 1
ATOM 3625 C CA . GLY A 1 457 ? 13.82 43.562 31.688 1 88.44 457 GLY A CA 1
ATOM 3626 C C . GLY A 1 457 ? 13.586 42.188 32.281 1 88.44 457 GLY A C 1
ATOM 3627 O O . GLY A 1 457 ? 12.984 42.031 33.344 1 88.44 457 GLY A O 1
ATOM 3628 N N . LEU A 1 458 ? 13.992 41.125 31.578 1 92.12 458 LEU A N 1
ATOM 3629 C CA . LEU A 1 458 ? 13.703 39.781 32 1 92.12 458 LEU A CA 1
ATOM 3630 C C . LEU A 1 458 ? 14.969 39.062 32.5 1 92.12 458 LEU A C 1
ATOM 3632 O O . LEU A 1 458 ? 14.984 37.844 32.656 1 92.12 458 LEU A O 1
ATOM 3636 N N . ALA A 1 459 ? 15.992 39.812 32.781 1 92.94 459 ALA A N 1
ATOM 3637 C CA . ALA A 1 459 ? 17.297 39.25 33.125 1 92.94 459 ALA A CA 1
ATOM 3638 C C . ALA A 1 459 ? 17.203 38.469 34.438 1 92.94 459 ALA A C 1
ATOM 3640 O O . ALA A 1 459 ? 18.031 37.594 34.719 1 92.94 459 ALA A O 1
ATOM 3641 N N . GLY A 1 460 ? 16.25 38.75 35.188 1 93.5 460 GLY A N 1
ATOM 3642 C CA . GLY A 1 460 ? 16.094 38.062 36.469 1 93.5 460 GLY A CA 1
ATOM 3643 C C . GLY A 1 460 ? 15.562 36.656 36.344 1 93.5 460 GLY A C 1
ATOM 3644 O O . GLY A 1 460 ? 15.773 35.812 37.219 1 93.5 460 GLY A O 1
ATOM 3645 N N . ILE A 1 461 ? 14.891 36.344 35.25 1 94.38 461 ILE A N 1
ATOM 3646 C CA . ILE A 1 461 ? 14.258 35.062 35.156 1 94.38 461 ILE A CA 1
ATOM 3647 C C . ILE A 1 461 ? 14.711 34.344 33.875 1 94.38 461 ILE A C 1
ATOM 3649 O O . ILE A 1 461 ? 14.477 33.156 33.719 1 94.38 461 ILE A O 1
ATOM 3653 N N . ALA A 1 462 ? 15.383 35.062 32.969 1 95.31 462 ALA A N 1
ATOM 3654 C CA . ALA A 1 462 ? 15.727 34.469 31.656 1 95.31 462 ALA A CA 1
ATOM 3655 C C . ALA A 1 462 ? 17.234 34.5 31.422 1 95.31 462 ALA A C 1
ATOM 3657 O O . ALA A 1 462 ? 17.906 35.469 31.781 1 95.31 462 ALA A O 1
ATOM 3658 N N . ARG A 1 463 ? 17.734 33.5 30.844 1 94.88 463 ARG A N 1
ATOM 3659 C CA . ARG A 1 463 ? 19.125 33.438 30.422 1 94.88 463 ARG A CA 1
ATOM 3660 C C . ARG A 1 463 ? 19.25 32.781 29.047 1 94.88 463 ARG A C 1
ATOM 3662 O O . ARG A 1 463 ? 18.375 32.062 28.625 1 94.88 463 ARG A O 1
ATOM 3669 N N . PHE A 1 464 ? 20.266 33.094 28.344 1 95.81 464 PHE A N 1
ATOM 3670 C CA . PHE A 1 464 ? 20.547 32.594 27 1 95.81 464 PHE A CA 1
ATOM 3671 C C . PHE A 1 464 ? 21.922 31.938 26.953 1 95.81 464 PHE A C 1
ATOM 3673 O O . PHE A 1 464 ? 22.922 32.594 27.281 1 95.81 464 PHE A O 1
ATOM 3680 N N . VAL A 1 465 ? 21.984 30.688 26.562 1 95.94 465 VAL A N 1
ATOM 3681 C CA . VAL A 1 465 ? 23.266 30 26.562 1 95.94 465 VAL A CA 1
ATOM 3682 C C . VAL A 1 465 ? 23.469 29.297 25.219 1 95.94 465 VAL A C 1
ATOM 3684 O O . VAL A 1 465 ? 22.516 29.016 24.5 1 95.94 465 VAL A O 1
ATOM 3687 N N . LYS A 1 466 ? 24.703 29.078 24.875 1 96.38 466 LYS A N 1
ATOM 3688 C CA . LYS A 1 466 ? 25.031 28.297 23.688 1 96.38 466 LYS A CA 1
ATOM 3689 C C . LYS A 1 466 ? 24.828 26.797 23.953 1 96.38 466 LYS A C 1
ATOM 3691 O O . LYS A 1 466 ? 25.203 26.297 25.016 1 96.38 466 LYS A O 1
ATOM 3696 N N . GLY A 1 467 ? 24.203 26.125 23 1 95.88 467 GLY A N 1
ATOM 3697 C CA . GLY A 1 467 ? 24 24.688 23.125 1 95.88 467 GLY A CA 1
ATOM 3698 C C . GLY A 1 467 ? 23.609 24.031 21.828 1 95.88 467 GLY A C 1
ATOM 3699 O O . GLY A 1 467 ? 23.031 24.672 20.938 1 95.88 467 GLY A O 1
ATOM 3700 N N . ASP A 1 468 ? 23.938 22.703 21.766 1 96.69 468 ASP A N 1
ATOM 3701 C CA . ASP A 1 468 ? 23.547 21.859 20.625 1 96.69 468 ASP A CA 1
ATOM 3702 C C . ASP A 1 468 ? 22.234 21.141 20.906 1 96.69 468 ASP A C 1
ATOM 3704 O O . ASP A 1 468 ? 22.172 20.281 21.797 1 96.69 468 ASP A O 1
ATOM 3708 N N . ALA A 1 469 ? 21.281 21.469 20.094 1 97.31 469 ALA A N 1
ATOM 3709 C CA . ALA A 1 469 ? 19.922 20.953 20.312 1 97.31 469 ALA A CA 1
ATOM 3710 C C . ALA A 1 469 ? 19.875 19.438 20.062 1 97.31 469 ALA A C 1
ATOM 3712 O O . ALA A 1 469 ? 18.906 18.781 20.438 1 97.31 469 ALA A O 1
ATOM 3713 N N . PHE A 1 470 ? 20.906 18.797 19.484 1 97.88 470 PHE A N 1
ATOM 3714 C CA . PHE A 1 470 ? 20.891 17.375 19.125 1 97.88 470 PHE A CA 1
ATOM 3715 C C . PHE A 1 470 ? 21.812 16.578 20.047 1 97.88 470 PHE A C 1
ATOM 3717 O O . PHE A 1 470 ? 21.922 15.359 19.891 1 97.88 470 PHE A O 1
ATOM 3724 N N . ASP A 1 471 ? 22.469 17.25 20.984 1 98.06 471 ASP A N 1
ATOM 3725 C CA . ASP A 1 471 ? 23.281 16.562 21.969 1 98.06 471 ASP A CA 1
ATOM 3726 C C . ASP A 1 471 ? 22.438 16.062 23.125 1 98.06 471 ASP A C 1
ATOM 3728 O O . ASP A 1 471 ? 22.141 16.797 24.062 1 98.06 471 ASP A O 1
ATOM 3732 N N . ARG A 1 472 ? 22.125 14.82 23.078 1 98.06 472 ARG A N 1
ATOM 3733 C CA . ARG A 1 472 ? 21.219 14.219 24.047 1 98.06 472 ARG A CA 1
ATOM 3734 C C . ARG A 1 472 ? 21.75 14.391 25.469 1 98.06 472 ARG A C 1
ATOM 3736 O O . ARG A 1 472 ? 21.016 14.781 26.375 1 98.06 472 ARG A O 1
ATOM 3743 N N . ALA A 1 473 ? 23.016 14.133 25.688 1 98.06 473 ALA A N 1
ATOM 3744 C CA . ALA A 1 473 ? 23.625 14.195 27.016 1 98.06 473 ALA A CA 1
ATOM 3745 C C . ALA A 1 473 ? 23.578 15.617 27.578 1 98.06 473 ALA A C 1
ATOM 3747 O O . ALA A 1 473 ? 23.312 15.82 28.766 1 98.06 473 ALA A O 1
ATOM 3748 N N . ASP A 1 474 ? 23.906 16.547 26.766 1 97.88 474 ASP A N 1
ATOM 3749 C CA . ASP A 1 474 ? 23.891 17.953 27.156 1 97.88 474 ASP A CA 1
ATOM 3750 C C . ASP A 1 474 ? 22.484 18.406 27.562 1 97.88 474 ASP A C 1
ATOM 3752 O O . ASP A 1 474 ? 22.312 19.109 28.547 1 97.88 474 ASP A O 1
ATOM 3756 N N . LEU A 1 475 ? 21.516 18.016 26.812 1 98.06 475 LEU A N 1
ATOM 3757 C CA . LEU A 1 475 ? 20.125 18.328 27.125 1 98.06 475 LEU A CA 1
ATOM 3758 C C . LEU A 1 475 ? 19.688 17.656 28.422 1 98.06 475 LEU A C 1
ATOM 3760 O O . LEU A 1 475 ? 19.062 18.281 29.281 1 98.06 475 LEU A O 1
ATOM 3764 N N . ALA A 1 476 ? 20.078 16.406 28.547 1 97.5 476 ALA A N 1
ATOM 3765 C CA . ALA A 1 476 ? 19.672 15.625 29.703 1 97.5 476 ALA A CA 1
ATOM 3766 C C . ALA A 1 476 ? 20.219 16.234 31 1 97.5 476 ALA A C 1
ATOM 3768 O O . ALA A 1 476 ? 19.656 16.031 32.062 1 97.5 476 ALA A O 1
ATOM 3769 N N . ALA A 1 477 ? 21.266 17 30.938 1 97 477 ALA A N 1
ATOM 3770 C CA . ALA A 1 477 ? 21.969 17.516 32.094 1 97 477 ALA A CA 1
ATOM 3771 C C . ALA A 1 477 ? 21.422 18.875 32.531 1 97 477 ALA A C 1
ATOM 3773 O O . ALA A 1 477 ? 21.906 19.469 33.5 1 97 477 ALA A O 1
ATOM 3774 N N . LEU A 1 478 ? 20.422 19.344 31.875 1 96.62 478 LEU A N 1
ATOM 3775 C CA . LEU A 1 478 ? 19.891 20.672 32.156 1 96.62 478 LEU A CA 1
ATOM 3776 C C . LEU A 1 478 ? 19.406 20.75 33.594 1 96.62 478 LEU A C 1
ATOM 3778 O O . LEU A 1 478 ? 18.781 19.812 34.125 1 96.62 478 LEU A O 1
ATOM 3782 N N . GLN A 1 479 ? 19.766 21.781 34.344 1 92.94 479 GLN A N 1
ATOM 3783 C CA . GLN A 1 479 ? 19.344 22.094 35.688 1 92.94 479 GLN A CA 1
ATOM 3784 C C . GLN A 1 479 ? 19 23.578 35.844 1 92.94 479 GLN A C 1
ATOM 3786 O O . GLN A 1 479 ? 19.688 24.422 35.281 1 92.94 479 GLN A O 1
ATOM 3791 N N . PRO A 1 480 ? 18.062 23.938 36.625 1 93.06 480 PRO A N 1
ATOM 3792 C CA . PRO A 1 480 ? 17.062 23.016 37.156 1 93.06 480 PRO A CA 1
ATOM 3793 C C . PRO A 1 480 ? 16.234 22.344 36.062 1 93.06 480 PRO A C 1
ATOM 3795 O O . PRO A 1 480 ? 16.172 22.828 34.938 1 93.06 480 PRO A O 1
ATOM 3798 N N . LYS A 1 481 ? 15.586 21.25 36.406 1 96.19 481 LYS A N 1
ATOM 3799 C CA . LYS A 1 481 ? 14.773 20.531 35.438 1 96.19 481 LYS A CA 1
ATOM 3800 C C . LYS A 1 481 ? 13.617 21.391 34.938 1 96.19 481 LYS A C 1
ATOM 3802 O O . LYS A 1 481 ? 12.828 21.891 35.75 1 96.19 481 LYS A O 1
ATOM 3807 N N . PRO A 1 482 ? 13.5 21.5 33.688 1 98.25 482 PRO A N 1
ATOM 3808 C CA . PRO A 1 482 ? 12.375 22.266 33.156 1 98.25 482 PRO A CA 1
ATOM 3809 C C . PRO A 1 482 ? 11.047 21.531 33.281 1 98.25 482 PRO A C 1
ATOM 3811 O O . PRO A 1 482 ? 11.023 20.297 33.375 1 98.25 482 PRO A O 1
ATOM 3814 N N . SER A 1 483 ? 9.984 22.281 33.344 1 98.56 483 SER A N 1
ATOM 3815 C CA . SER A 1 483 ? 8.641 21.719 33.344 1 98.56 483 SER A CA 1
ATOM 3816 C C . SER A 1 483 ? 7.984 21.875 31.969 1 98.56 483 SER A C 1
ATOM 3818 O O . SER A 1 483 ? 6.98 21.219 31.672 1 98.56 483 SER A O 1
ATOM 3820 N N . LEU A 1 484 ? 8.547 22.75 31.172 1 98.31 484 LEU A N 1
ATOM 3821 C CA . LEU A 1 484 ? 8 23.031 29.859 1 98.31 484 LEU A CA 1
ATOM 3822 C C . LEU A 1 484 ? 9.117 23.203 28.828 1 98.31 484 LEU A C 1
ATOM 3824 O O . LEU A 1 484 ? 9.945 24.109 28.953 1 98.31 484 LEU A O 1
ATOM 3828 N N . GLY A 1 485 ? 9.141 22.266 27.859 1 98.19 485 GLY A N 1
ATOM 3829 C CA . GLY A 1 485 ? 10.07 22.375 26.734 1 98.19 485 GLY A CA 1
ATOM 3830 C C . GLY A 1 485 ? 9.414 22.891 25.469 1 98.19 485 GLY A C 1
ATOM 3831 O O . GLY A 1 485 ? 8.242 22.609 25.219 1 98.19 485 GLY A O 1
ATOM 3832 N N . VAL A 1 486 ? 10.211 23.641 24.656 1 97.69 486 VAL A N 1
ATOM 3833 C CA . VAL A 1 486 ? 9.727 24.156 23.391 1 97.69 486 VAL A CA 1
ATOM 3834 C C . VAL A 1 486 ? 10.75 23.875 22.297 1 97.69 486 VAL A C 1
ATOM 3836 O O . VAL A 1 486 ? 11.938 24.156 22.469 1 97.69 486 VAL A O 1
ATOM 3839 N N . VAL A 1 487 ? 10.328 23.297 21.234 1 97.12 487 VAL A N 1
ATOM 3840 C CA . VAL A 1 487 ? 11.102 23.125 20.016 1 97.12 487 VAL A CA 1
ATOM 3841 C C . VAL A 1 487 ? 10.32 23.672 18.828 1 97.12 487 VAL A C 1
ATOM 3843 O O . VAL A 1 487 ? 9.422 22.984 18.312 1 97.12 487 VAL A O 1
ATOM 3846 N N . SER A 1 488 ? 10.742 24.766 18.344 1 93.12 488 SER A N 1
ATOM 3847 C CA . SER A 1 488 ? 9.984 25.406 17.266 1 93.12 488 SER A CA 1
ATOM 3848 C C . SER A 1 488 ? 10.836 25.562 16 1 93.12 488 SER A C 1
ATOM 3850 O O . SER A 1 488 ? 11.875 26.219 16.031 1 93.12 488 SER A O 1
ATOM 3852 N N . GLY A 1 489 ? 10.352 24.953 14.961 1 91.06 489 GLY A N 1
ATOM 3853 C CA . GLY A 1 489 ? 10.945 25.156 13.648 1 91.06 489 GLY A CA 1
ATOM 3854 C C . GLY A 1 489 ? 12.297 24.5 13.5 1 91.06 489 GLY A C 1
ATOM 3855 O O . GLY A 1 489 ? 13.125 24.938 12.695 1 91.06 489 GLY A O 1
ATOM 3856 N N . LEU A 1 490 ? 12.602 23.516 14.227 1 92.69 490 LEU A N 1
ATOM 3857 C CA . LEU A 1 490 ? 13.906 22.875 14.188 1 92.69 490 LEU A CA 1
ATOM 3858 C C . LEU A 1 490 ? 13.844 21.562 13.43 1 92.69 490 LEU A C 1
ATOM 3860 O O . LEU A 1 490 ? 14.555 21.359 12.438 1 92.69 490 LEU A O 1
ATOM 3864 N N . TYR A 1 491 ? 12.945 20.688 13.906 1 95.5 491 TYR A N 1
ATOM 3865 C CA . TYR A 1 491 ? 12.922 19.312 13.398 1 95.5 491 TYR A CA 1
ATOM 3866 C C . TYR A 1 491 ? 12.578 19.297 11.914 1 95.5 491 TYR A C 1
ATOM 3868 O O . TYR A 1 491 ? 12.977 18.375 11.195 1 95.5 491 TYR A O 1
ATOM 3876 N N . GLU A 1 492 ? 11.914 20.281 11.43 1 92.31 492 GLU A N 1
ATOM 3877 C CA . GLU A 1 492 ? 11.539 20.391 10.023 1 92.31 492 GLU A CA 1
ATOM 3878 C C . GLU A 1 492 ? 12.758 20.609 9.133 1 92.31 492 GLU A C 1
ATOM 3880 O O . GLU A 1 492 ? 12.711 20.344 7.93 1 92.31 492 GLU A O 1
ATOM 3885 N N . LEU A 1 493 ? 13.82 21.031 9.719 1 88.62 493 LEU A N 1
ATOM 3886 C CA . LEU A 1 493 ? 14.984 21.438 8.938 1 88.62 493 LEU A CA 1
ATOM 3887 C C . LEU A 1 493 ? 15.977 20.297 8.805 1 88.62 493 LEU A C 1
ATOM 3889 O O . LEU A 1 493 ? 16.906 20.359 7.996 1 88.62 493 LEU A O 1
ATOM 3893 N N . PHE A 1 494 ? 15.789 19.234 9.555 1 92.19 494 PHE A N 1
ATOM 3894 C CA . PHE A 1 494 ? 16.734 18.125 9.547 1 92.19 494 PHE A CA 1
ATOM 3895 C C . PHE A 1 494 ? 16.047 16.844 9.133 1 92.19 494 PHE A C 1
ATOM 3897 O O . PHE A 1 494 ? 15.062 16.422 9.742 1 92.19 494 PHE A O 1
ATOM 3904 N N . ALA A 1 495 ? 16.625 16.188 8.219 1 94.25 495 ALA A N 1
ATOM 3905 C CA . ALA A 1 495 ? 16 15.008 7.617 1 94.25 495 ALA A CA 1
ATOM 3906 C C . ALA A 1 495 ? 16.219 13.766 8.484 1 94.25 495 ALA A C 1
ATOM 3908 O O . ALA A 1 495 ? 15.406 12.836 8.461 1 94.25 495 ALA A O 1
ATOM 3909 N N . ASP A 1 496 ? 17.25 13.75 9.305 1 95.88 496 ASP A N 1
ATOM 3910 C CA . ASP A 1 496 ? 17.734 12.555 9.992 1 95.88 496 ASP A CA 1
ATOM 3911 C C . ASP A 1 496 ? 16.906 12.289 11.25 1 95.88 496 ASP A C 1
ATOM 3913 O O . ASP A 1 496 ? 16.922 13.086 12.195 1 95.88 496 ASP A O 1
ATOM 3917 N N . ASN A 1 497 ? 16.266 11.125 11.266 1 97.69 497 ASN A N 1
ATOM 3918 C CA . ASN A 1 497 ? 15.422 10.797 12.414 1 97.69 497 ASN A CA 1
ATOM 3919 C C . ASN A 1 497 ? 16.25 10.438 13.633 1 97.69 497 ASN A C 1
ATOM 3921 O O . ASN A 1 497 ? 15.766 10.508 14.766 1 97.69 497 ASN A O 1
ATOM 3925 N N . ARG A 1 498 ? 17.484 10.016 13.492 1 96.88 498 ARG A N 1
ATOM 3926 C CA . ARG A 1 498 ? 18.344 9.773 14.641 1 96.88 498 ARG A CA 1
ATOM 3927 C C . ARG A 1 498 ? 18.641 11.07 15.383 1 96.88 498 ARG A C 1
ATOM 3929 O O . ARG A 1 498 ? 18.609 11.117 16.609 1 96.88 498 ARG A O 1
ATOM 3936 N N . MET A 1 499 ? 18.938 12.094 14.625 1 97.56 499 MET A N 1
ATOM 3937 C CA . MET A 1 499 ? 19.188 13.406 15.219 1 97.56 499 MET A CA 1
ATOM 3938 C C . MET A 1 499 ? 17.969 13.906 15.969 1 97.56 499 MET A C 1
ATOM 3940 O O . MET A 1 499 ? 18.062 14.32 17.125 1 97.56 499 MET A O 1
ATOM 3944 N N . VAL A 1 500 ? 16.844 13.828 15.289 1 98.12 500 VAL A N 1
ATOM 3945 C CA . VAL A 1 500 ? 15.602 14.289 15.898 1 98.12 500 VAL A CA 1
ATOM 3946 C C . VAL A 1 500 ? 15.281 13.445 17.125 1 98.12 500 VAL A C 1
ATOM 3948 O O . VAL A 1 500 ? 14.898 13.977 18.172 1 98.12 500 VAL A O 1
ATOM 3951 N N . GLY A 1 501 ? 15.469 12.141 17 1 98.31 501 GLY A N 1
ATOM 3952 C CA . GLY A 1 501 ? 15.25 11.234 18.125 1 98.31 501 GLY A CA 1
ATOM 3953 C C . GLY A 1 501 ? 16.141 11.547 19.312 1 98.31 501 GLY A C 1
ATOM 3954 O O . GLY A 1 501 ? 15.672 11.508 20.453 1 98.31 501 GLY A O 1
ATOM 3955 N N . ASP A 1 502 ? 17.375 11.859 19.078 1 98.25 502 ASP A N 1
ATOM 3956 C CA . ASP A 1 502 ? 18.312 12.203 20.141 1 98.25 502 ASP A CA 1
ATOM 3957 C C . ASP A 1 502 ? 17.906 13.484 20.859 1 98.25 502 ASP A C 1
ATOM 3959 O O . ASP A 1 502 ? 17.984 13.578 22.078 1 98.25 502 ASP A O 1
ATOM 3963 N N . SER A 1 503 ? 17.531 14.422 20.062 1 98.62 503 SER A N 1
ATOM 3964 C CA . SER A 1 503 ? 17.047 15.68 20.609 1 98.62 503 SER A CA 1
ATOM 3965 C C . SER A 1 503 ? 15.844 15.461 21.516 1 98.62 503 SER A C 1
ATOM 3967 O O . SER A 1 503 ? 15.812 15.93 22.656 1 98.62 503 SER A O 1
ATOM 3969 N N . LEU A 1 504 ? 14.883 14.703 21.016 1 98.69 504 LEU A N 1
ATOM 3970 C CA . LEU A 1 504 ? 13.648 14.422 21.766 1 98.69 504 LEU A CA 1
ATOM 3971 C C . LEU A 1 504 ? 13.945 13.609 23.016 1 98.69 504 LEU A C 1
ATOM 3973 O O . LEU A 1 504 ? 13.383 13.883 24.078 1 98.69 504 LEU A O 1
ATOM 3977 N N . ALA A 1 505 ? 14.797 12.633 22.875 1 98.31 505 ALA A N 1
ATOM 3978 C CA . ALA A 1 505 ? 15.172 11.812 24.031 1 98.31 505 ALA A CA 1
ATOM 3979 C C . ALA A 1 505 ? 15.852 12.656 25.094 1 98.31 505 ALA A C 1
ATOM 3981 O O . ALA A 1 505 ? 15.602 12.477 26.297 1 98.31 505 ALA A O 1
ATOM 3982 N N . GLY A 1 506 ? 16.766 13.508 24.688 1 98.5 506 GLY A N 1
ATOM 3983 C CA . GLY A 1 506 ? 17.422 14.414 25.625 1 98.5 506 GLY A CA 1
ATOM 3984 C C . GLY A 1 506 ? 16.438 15.289 26.375 1 98.5 506 GLY A C 1
ATOM 3985 O O . GLY A 1 506 ? 16.547 15.453 27.594 1 98.5 506 GLY A O 1
ATOM 3986 N N . LEU A 1 507 ? 15.484 15.844 25.688 1 98.38 507 LEU A N 1
ATOM 3987 C CA . LEU A 1 507 ? 14.453 16.656 26.312 1 98.38 507 LEU A CA 1
ATOM 3988 C C . LEU A 1 507 ? 13.602 15.812 27.25 1 98.38 507 LEU A C 1
ATOM 3990 O O . LEU A 1 507 ? 13.195 16.281 28.312 1 98.38 507 LEU A O 1
ATOM 3994 N N . GLY A 1 508 ? 13.281 14.602 26.797 1 97.88 508 GLY A N 1
ATOM 3995 C CA . GLY A 1 508 ? 12.547 13.688 27.656 1 97.88 508 GLY A CA 1
ATOM 3996 C C . GLY A 1 508 ? 13.242 13.438 28.984 1 97.88 508 GLY A C 1
ATOM 3997 O O . GLY A 1 508 ? 12.586 13.32 30.016 1 97.88 508 GLY A O 1
ATOM 3998 N N . GLU A 1 509 ? 14.516 13.336 28.938 1 97.44 509 GLU A N 1
ATOM 3999 C CA . GLU A 1 509 ? 15.297 13.109 30.141 1 97.44 509 GLU A CA 1
ATOM 4000 C C . GLU A 1 509 ? 15.414 14.383 30.969 1 97.44 509 GLU A C 1
ATOM 4002 O O . GLU A 1 509 ? 15.5 14.32 32.219 1 97.44 509 GLU A O 1
ATOM 4007 N N . ALA A 1 510 ? 15.391 15.477 30.375 1 97.81 510 ALA A N 1
ATOM 4008 C CA . ALA A 1 510 ? 15.57 16.766 31.047 1 97.81 510 ALA A CA 1
ATOM 4009 C C . ALA A 1 510 ? 14.297 17.203 31.75 1 97.81 510 ALA A C 1
ATOM 4011 O O . ALA A 1 510 ? 14.344 17.75 32.844 1 97.81 510 ALA A O 1
ATOM 4012 N N . LEU A 1 511 ? 13.164 17.016 31.125 1 98.06 511 LEU A N 1
ATOM 4013 C CA . LEU A 1 511 ? 11.891 17.484 31.641 1 98.06 511 LEU A CA 1
ATOM 4014 C C . LEU A 1 511 ? 11.477 16.703 32.875 1 98.06 511 LEU A C 1
ATOM 4016 O O . LEU A 1 511 ? 11.727 15.5 32.969 1 98.06 511 LEU A O 1
ATOM 4020 N N . GLU A 1 512 ? 10.867 17.328 33.812 1 96.69 512 GLU A N 1
ATOM 4021 C CA . GLU A 1 512 ? 10.305 16.641 34.969 1 96.69 512 GLU A CA 1
ATOM 4022 C C . GLU A 1 512 ? 9.133 15.742 34.562 1 96.69 512 GLU A C 1
ATOM 4024 O O . GLU A 1 512 ? 8.523 15.953 33.5 1 96.69 512 GLU A O 1
ATOM 4029 N N . GLU A 1 513 ? 8.891 14.766 35.406 1 95.69 513 GLU A N 1
ATOM 4030 C CA . GLU A 1 513 ? 7.746 13.906 35.156 1 95.69 513 GLU A CA 1
ATOM 4031 C C . GLU A 1 513 ? 6.449 14.711 35.094 1 95.69 513 GLU A C 1
ATOM 4033 O O . GLU A 1 513 ? 6.207 15.57 35.969 1 95.69 513 GLU A O 1
ATOM 4038 N N . GLY A 1 514 ? 5.715 14.492 34.062 1 97.06 514 GLY A N 1
ATOM 4039 C CA . GLY A 1 514 ? 4.473 15.227 33.906 1 97.06 514 GLY A CA 1
ATOM 4040 C C . GLY A 1 514 ? 4.656 16.562 33.188 1 97.06 514 GLY A C 1
ATOM 4041 O O . GLY A 1 514 ? 3.686 17.266 32.906 1 97.06 514 GLY A O 1
ATOM 4042 N N . GLY A 1 515 ? 5.867 16.906 32.875 1 98.19 515 GLY A N 1
ATOM 4043 C CA . GLY A 1 515 ? 6.137 18.141 32.125 1 98.19 515 GLY A CA 1
ATOM 4044 C C . GLY A 1 515 ? 5.586 18.125 30.734 1 98.19 515 GLY A C 1
ATOM 4045 O O . GLY A 1 515 ? 5.066 17.094 30.266 1 98.19 515 GLY A O 1
ATOM 4046 N N . TYR A 1 516 ? 5.645 19.297 30.047 1 98.69 516 TYR A N 1
ATOM 4047 C CA . TYR A 1 516 ? 5.027 19.438 28.734 1 98.69 516 TYR A CA 1
ATOM 4048 C C . TYR A 1 516 ? 6.066 19.812 27.672 1 98.69 516 TYR A C 1
ATOM 4050 O O . TYR A 1 516 ? 7.121 20.359 28 1 98.69 516 TYR A O 1
ATOM 4058 N N . LEU A 1 517 ? 5.812 19.422 26.438 1 98.75 517 LEU A N 1
ATOM 4059 C CA . LEU A 1 517 ? 6.645 19.75 25.281 1 98.75 517 LEU A CA 1
ATOM 4060 C C . LEU A 1 517 ? 5.801 20.328 24.141 1 98.75 517 LEU A C 1
ATOM 4062 O O . LEU A 1 517 ? 4.824 19.719 23.719 1 98.75 517 LEU A O 1
ATOM 4066 N N . VAL A 1 518 ? 6.102 21.516 23.734 1 98.25 518 VAL A N 1
ATOM 4067 C CA . VAL A 1 518 ? 5.523 22.109 22.531 1 98.25 518 VAL A CA 1
ATOM 4068 C C . VAL A 1 518 ? 6.484 21.922 21.359 1 98.25 518 VAL A C 1
ATOM 4070 O O . VAL A 1 518 ? 7.66 22.297 21.453 1 98.25 518 VAL A O 1
ATOM 4073 N N . TYR A 1 519 ? 6.055 21.344 20.281 1 98.31 519 TYR A N 1
ATOM 4074 C CA . TYR A 1 519 ? 6.93 21.109 19.141 1 98.31 519 TYR A CA 1
ATOM 4075 C C . TYR A 1 519 ? 6.184 21.312 17.828 1 98.31 519 TYR A C 1
ATOM 4077 O O . TYR A 1 519 ? 4.953 21.281 17.797 1 98.31 519 TYR A O 1
ATOM 4085 N N . THR A 1 520 ? 6.91 21.578 16.781 1 97.69 520 THR A N 1
ATOM 4086 C CA . THR A 1 520 ? 6.316 21.844 15.484 1 97.69 520 THR A CA 1
ATOM 4087 C C . THR A 1 520 ? 6.676 20.766 14.477 1 97.69 520 THR A C 1
ATOM 4089 O O . THR A 1 520 ? 7.625 20 14.688 1 97.69 520 THR A O 1
ATOM 4092 N N . GLY A 1 521 ? 5.852 20.594 13.492 1 97.31 521 GLY A N 1
ATOM 4093 C CA . GLY A 1 521 ? 6.062 19.688 12.375 1 97.31 521 GLY A CA 1
ATOM 4094 C C . GLY A 1 521 ? 5.613 20.266 11.047 1 97.31 521 GLY A C 1
ATOM 4095 O O . GLY A 1 521 ? 4.949 21.312 11.008 1 97.31 521 GLY A O 1
ATOM 4096 N N . GLN A 1 522 ? 6.031 19.656 10.008 1 97.5 522 GLN A N 1
ATOM 4097 C CA . GLN A 1 522 ? 5.652 20 8.641 1 97.5 522 GLN A CA 1
ATOM 4098 C C . GLN A 1 522 ? 5.242 18.766 7.848 1 97.5 522 GLN A C 1
ATOM 4100 O O . GLN A 1 522 ? 6.027 18.234 7.059 1 97.5 522 GLN A O 1
ATOM 4105 N N . PRO A 1 523 ? 3.959 18.375 7.934 1 97.25 523 PRO A N 1
ATOM 4106 C CA . PRO A 1 523 ? 3.508 17.141 7.285 1 97.25 523 PRO A CA 1
ATOM 4107 C C . PRO A 1 523 ? 3.391 17.281 5.77 1 97.25 523 PRO A C 1
ATOM 4109 O O . PRO A 1 523 ? 3.408 16.281 5.047 1 97.25 523 PRO A O 1
ATOM 4112 N N . TRP A 1 524 ? 3.27 18.5 5.328 1 96.12 524 TRP A N 1
ATOM 4113 C CA . TRP A 1 524 ? 3.066 18.781 3.908 1 96.12 524 TRP A CA 1
ATOM 4114 C C . TRP A 1 524 ? 3.545 20.188 3.549 1 96.12 524 TRP A C 1
ATOM 4116 O O . TRP A 1 524 ? 3.537 21.078 4.391 1 96.12 524 TRP A O 1
ATOM 4126 N N . HIS A 1 525 ? 3.996 20.344 2.371 1 95.94 525 HIS A N 1
ATOM 4127 C CA . HIS A 1 525 ? 4.379 21.656 1.869 1 95.94 525 HIS A CA 1
ATOM 4128 C C . HIS A 1 525 ? 4.262 21.719 0.35 1 95.94 525 HIS A C 1
ATOM 4130 O O . HIS A 1 525 ? 4.891 20.938 -0.358 1 95.94 525 HIS A O 1
ATOM 4136 N N . PRO A 1 526 ? 3.514 22.656 -0.193 1 95.5 526 PRO A N 1
ATOM 4137 C CA . PRO A 1 526 ? 3.287 22.703 -1.64 1 95.5 526 PRO A CA 1
ATOM 4138 C C . PRO A 1 526 ? 4.465 23.312 -2.398 1 95.5 526 PRO A C 1
ATOM 4140 O O . PRO A 1 526 ? 4.508 23.25 -3.631 1 95.5 526 PRO A O 1
ATOM 4143 N N . GLN A 1 527 ? 5.492 23.828 -1.697 1 95.44 527 GLN A N 1
ATOM 4144 C CA . GLN A 1 527 ? 6.559 24.562 -2.369 1 95.44 527 GLN A CA 1
ATOM 4145 C C . GLN A 1 527 ? 7.914 23.891 -2.139 1 95.44 527 GLN A C 1
ATOM 4147 O O . GLN A 1 527 ? 8.945 24.578 -2.088 1 95.44 527 GLN A O 1
ATOM 4152 N N . LEU A 1 528 ? 7.953 22.625 -1.946 1 95.06 528 LEU A N 1
ATOM 4153 C CA . LEU A 1 528 ? 9.211 21.938 -1.661 1 95.06 528 LEU A CA 1
ATOM 4154 C C . LEU A 1 528 ? 10.195 22.109 -2.812 1 95.06 528 LEU A C 1
ATOM 4156 O O . LEU A 1 528 ? 11.391 22.328 -2.588 1 95.06 528 LEU A O 1
ATOM 4160 N N . GLU A 1 529 ? 9.688 22.016 -4.012 1 94.88 529 GLU A N 1
ATOM 4161 C CA . GLU A 1 529 ? 10.586 22.125 -5.156 1 94.88 529 GLU A CA 1
ATOM 4162 C C . GLU A 1 529 ? 11.125 23.547 -5.312 1 94.88 529 GLU A C 1
ATOM 4164 O O . GLU A 1 529 ? 12.289 23.734 -5.648 1 94.88 529 GLU A O 1
ATOM 4169 N N . LEU A 1 530 ? 10.258 24.516 -5.125 1 94.31 530 LEU A N 1
ATOM 4170 C CA . LEU A 1 530 ? 10.703 25.906 -5.156 1 94.31 530 LEU A CA 1
ATOM 4171 C C . LEU A 1 530 ? 11.805 26.141 -4.129 1 94.31 530 LEU A C 1
ATOM 4173 O O . LEU A 1 530 ? 12.82 26.781 -4.438 1 94.31 530 LEU A O 1
ATOM 4177 N N . ILE A 1 531 ? 11.602 25.641 -2.955 1 92.69 531 ILE A N 1
ATOM 4178 C CA . ILE A 1 531 ? 12.555 25.812 -1.865 1 92.69 531 ILE A CA 1
ATOM 4179 C C . ILE A 1 531 ? 13.883 25.156 -2.234 1 92.69 531 ILE A C 1
ATOM 4181 O O . ILE A 1 531 ? 14.945 25.75 -2.09 1 92.69 531 ILE A O 1
ATOM 4185 N N . ALA A 1 532 ? 13.797 23.984 -2.805 1 92.62 532 ALA A N 1
ATOM 4186 C CA . ALA A 1 532 ? 15 23.203 -3.117 1 92.62 532 ALA A CA 1
ATOM 4187 C C . ALA A 1 532 ? 15.742 23.812 -4.309 1 92.62 532 ALA A C 1
ATOM 4189 O O . ALA A 1 532 ? 16.969 23.781 -4.355 1 92.62 532 ALA A O 1
ATOM 4190 N N . ARG A 1 533 ? 15.023 24.438 -5.242 1 93.06 533 ARG A N 1
ATOM 4191 C CA . ARG A 1 533 ? 15.648 24.75 -6.52 1 93.06 533 ARG A CA 1
ATOM 4192 C C . ARG A 1 533 ? 15.914 26.25 -6.637 1 93.06 533 ARG A C 1
ATOM 4194 O O . ARG A 1 533 ? 16.781 26.672 -7.391 1 93.06 533 ARG A O 1
ATOM 4201 N N . ALA A 1 534 ? 15.211 27.016 -5.84 1 90.12 534 ALA A N 1
ATOM 4202 C CA . ALA A 1 534 ? 15.305 28.453 -6.094 1 90.12 534 ALA A CA 1
ATOM 4203 C C . ALA A 1 534 ? 15.812 29.188 -4.863 1 90.12 534 ALA A C 1
ATOM 4205 O O . ALA A 1 534 ? 16.344 30.297 -4.973 1 90.12 534 ALA A O 1
ATOM 4206 N N . LEU A 1 535 ? 15.68 28.594 -3.77 1 86.56 535 LEU A N 1
ATOM 4207 C CA . LEU A 1 535 ? 16.031 29.328 -2.553 1 86.56 535 LEU A CA 1
ATOM 4208 C C . LEU A 1 535 ? 17.328 28.781 -1.952 1 86.56 535 LEU A C 1
ATOM 4210 O O . LEU A 1 535 ? 17.688 27.625 -2.182 1 86.56 535 LEU A O 1
ATOM 4214 N N . THR A 1 536 ? 18.094 29.656 -1.284 1 79.56 536 THR A N 1
ATOM 4215 C CA . THR A 1 536 ? 19.344 29.266 -0.66 1 79.56 536 THR A CA 1
ATOM 4216 C C . THR A 1 536 ? 19.188 29.172 0.856 1 79.56 536 THR A C 1
ATOM 4218 O O . THR A 1 536 ? 18.391 29.906 1.447 1 79.56 536 THR A O 1
ATOM 4221 N N . SER A 1 537 ? 19.984 28.281 1.4 1 75.75 537 SER A N 1
ATOM 4222 C CA . SER A 1 537 ? 19.984 28.094 2.848 1 75.75 537 SER A CA 1
ATOM 4223 C C . SER A 1 537 ? 21.062 28.938 3.514 1 75.75 537 SER A C 1
ATOM 4225 O O . SER A 1 537 ? 21.969 29.438 2.844 1 75.75 537 SER A O 1
ATOM 4227 N N . HIS A 1 538 ? 20.891 29.141 4.777 1 68.06 538 HIS A N 1
ATOM 4228 C CA . HIS A 1 538 ? 21.906 29.844 5.555 1 68.06 538 HIS A CA 1
ATOM 4229 C C . HIS A 1 538 ? 23.172 29 5.672 1 68.06 538 HIS A C 1
ATOM 4231 O O . HIS A 1 538 ? 24.234 29.5 6.059 1 68.06 538 HIS A O 1
ATOM 4237 N N . ARG A 1 539 ? 23.047 27.734 5.395 1 66.56 539 ARG A N 1
ATOM 4238 C CA . ARG A 1 539 ? 24.188 26.812 5.473 1 66.56 539 ARG A CA 1
ATOM 4239 C C . ARG A 1 539 ? 25.062 26.922 4.234 1 66.56 539 ARG A C 1
ATOM 4241 O O . ARG A 1 539 ? 25.094 26 3.404 1 66.56 539 ARG A O 1
ATOM 4248 N N . GLN A 1 540 ? 25.625 28.078 4.293 1 59.53 540 GLN A N 1
ATOM 4249 C CA . GLN A 1 540 ? 26.703 28.375 3.355 1 59.53 540 GLN A CA 1
ATOM 4250 C C . GLN A 1 540 ? 26.219 28.297 1.911 1 59.53 540 GLN A C 1
ATOM 4252 O O . GLN A 1 540 ? 26.906 27.75 1.047 1 59.53 540 GLN A O 1
ATOM 4257 N N . GLY A 1 541 ? 25.078 28.594 1.634 1 61.44 541 GLY A N 1
ATOM 4258 C CA . GLY A 1 541 ? 24.609 28.75 0.27 1 61.44 541 GLY A CA 1
ATOM 4259 C C . GLY A 1 541 ? 24.172 27.453 -0.367 1 61.44 541 GLY A C 1
ATOM 4260 O O . GLY A 1 541 ? 23.938 27.391 -1.577 1 61.44 541 GLY A O 1
ATOM 4261 N N . GLN A 1 542 ? 24.125 26.406 0.349 1 67.81 542 GLN A N 1
ATOM 4262 C CA . GLN A 1 542 ? 23.703 25.125 -0.184 1 67.81 542 GLN A CA 1
ATOM 4263 C C . GLN A 1 542 ? 22.188 25.094 -0.399 1 67.81 542 GLN A C 1
ATOM 4265 O O . GLN A 1 542 ? 21.453 25.922 0.167 1 67.81 542 GLN A O 1
ATOM 4270 N N . ALA A 1 543 ? 21.828 24.219 -1.353 1 74 543 ALA A N 1
ATOM 4271 C CA . ALA A 1 543 ? 20.406 24 -1.609 1 74 543 ALA A CA 1
ATOM 4272 C C . ALA A 1 543 ? 19.672 23.656 -0.325 1 74 543 ALA A C 1
ATOM 4274 O O . ALA A 1 543 ? 20.188 22.922 0.519 1 74 543 ALA A O 1
ATOM 4275 N N . TRP A 1 544 ? 18.562 24.344 -0.199 1 83.12 544 TRP A N 1
ATOM 4276 C CA . TRP A 1 544 ? 17.703 24.094 0.949 1 83.12 544 TRP A CA 1
ATOM 4277 C C . TRP A 1 544 ? 16.703 22.969 0.646 1 83.12 544 TRP A C 1
ATOM 4279 O O . TRP A 1 544 ? 15.602 23.234 0.161 1 83.12 544 TRP A O 1
ATOM 4289 N N . VAL A 1 545 ? 17.094 21.719 0.908 1 89.19 545 VAL A N 1
ATOM 4290 C CA . VAL A 1 545 ? 16.219 20.578 0.702 1 89.19 545 VAL A CA 1
ATOM 4291 C C . VAL A 1 545 ? 15.547 20.188 2.021 1 89.19 545 VAL A C 1
ATOM 4293 O O . VAL A 1 545 ? 16.234 19.953 3.02 1 89.19 545 VAL A O 1
ATOM 4296 N N . MET A 1 546 ? 14.273 20.234 2.035 1 91.75 546 MET A N 1
ATOM 4297 C CA . MET A 1 546 ? 13.516 19.875 3.238 1 91.75 546 MET A CA 1
ATOM 4298 C C . MET A 1 546 ? 12.805 18.547 3.068 1 91.75 546 MET A C 1
ATOM 4300 O O . MET A 1 546 ? 12.086 18.344 2.092 1 91.75 546 MET A O 1
ATOM 4304 N N . ARG A 1 547 ? 13.062 17.656 3.984 1 95.38 547 ARG A N 1
ATOM 4305 C CA . ARG A 1 547 ? 12.258 16.438 4.039 1 95.38 547 ARG A CA 1
ATOM 4306 C C . ARG A 1 547 ? 11.055 16.625 4.961 1 95.38 547 ARG A C 1
ATOM 4308 O O . ARG A 1 547 ? 11.219 16.859 6.16 1 95.38 547 ARG A O 1
ATOM 4315 N N . ARG A 1 548 ? 9.953 16.578 4.449 1 96.38 548 ARG A N 1
ATOM 4316 C CA . ARG A 1 548 ? 8.773 16.656 5.301 1 96.38 548 ARG A CA 1
ATOM 4317 C C . ARG A 1 548 ? 8.602 15.391 6.133 1 96.38 548 ARG A C 1
ATOM 4319 O O . ARG A 1 548 ? 9.109 14.328 5.766 1 96.38 548 ARG A O 1
ATOM 4326 N N . ARG A 1 549 ? 7.984 15.484 7.262 1 97.88 549 ARG A N 1
ATOM 4327 C CA . ARG A 1 549 ? 7.605 14.367 8.133 1 97.88 549 ARG A CA 1
ATOM 4328 C C . ARG A 1 549 ? 6.094 14.32 8.328 1 97.88 549 ARG A C 1
ATOM 4330 O O . ARG A 1 549 ? 5.48 15.305 8.727 1 97.88 549 ARG A O 1
ATOM 4337 N N . THR A 1 550 ? 5.508 13.172 7.992 1 97.94 550 THR A N 1
ATOM 4338 C CA . THR A 1 550 ? 4.082 13.031 8.258 1 97.94 550 THR A CA 1
ATOM 4339 C C . THR A 1 550 ? 3.791 13.211 9.75 1 97.94 550 THR A C 1
ATOM 4341 O O . THR A 1 550 ? 4.688 13.07 10.586 1 97.94 550 THR A O 1
ATOM 4344 N N . GLN A 1 551 ? 2.57 13.602 10.023 1 98.44 551 GLN A N 1
ATOM 4345 C CA . GLN A 1 551 ? 2.205 13.742 11.43 1 98.44 551 GLN A CA 1
ATOM 4346 C C . GLN A 1 551 ? 2.379 12.43 12.18 1 98.44 551 GLN A C 1
ATOM 4348 O O . GLN A 1 551 ? 2.84 12.414 13.32 1 98.44 551 GLN A O 1
ATOM 4353 N N . ALA A 1 552 ? 2.057 11.312 11.555 1 98 552 ALA A N 1
ATOM 4354 C CA . ALA A 1 552 ? 2.219 10 12.172 1 98 552 ALA A CA 1
ATOM 4355 C C . ALA A 1 552 ? 3.684 9.727 12.5 1 98 552 ALA A C 1
ATOM 4357 O O . ALA A 1 552 ? 3.996 9.164 13.547 1 98 552 ALA A O 1
ATOM 4358 N N . GLU A 1 553 ? 4.566 10.078 11.594 1 98.12 553 GLU A N 1
ATOM 4359 C CA . GLU A 1 553 ? 6 9.914 11.828 1 98.12 553 GLU A CA 1
ATOM 4360 C C . GLU A 1 553 ? 6.461 10.719 13.039 1 98.12 553 GLU A C 1
ATOM 4362 O O . GLU A 1 553 ? 7.145 10.195 13.914 1 98.12 553 GLU A O 1
ATOM 4367 N N . MET A 1 554 ? 6.066 11.969 13.102 1 98.44 554 MET A N 1
ATOM 4368 C CA . MET A 1 554 ? 6.438 12.828 14.227 1 98.44 554 MET A CA 1
ATOM 4369 C C . MET A 1 554 ? 5.859 12.297 15.531 1 98.44 554 MET A C 1
ATOM 4371 O O . MET A 1 554 ? 6.527 12.312 16.562 1 98.44 554 MET A O 1
ATOM 4375 N N . ASP A 1 555 ? 4.613 11.852 15.469 1 98.44 555 ASP A N 1
ATOM 4376 C CA . ASP A 1 555 ? 3.98 11.289 16.656 1 98.44 555 ASP A CA 1
ATOM 4377 C C . ASP A 1 555 ? 4.762 10.086 17.188 1 98.44 555 ASP A C 1
ATOM 4379 O O . ASP A 1 555 ? 4.914 9.922 18.391 1 98.44 555 ASP A O 1
ATOM 4383 N N . GLN A 1 556 ? 5.23 9.273 16.281 1 97.81 556 GLN A N 1
ATOM 4384 C CA . GLN A 1 556 ? 5.984 8.094 16.703 1 97.81 556 GLN A CA 1
ATOM 4385 C C . GLN A 1 556 ? 7.324 8.477 17.312 1 97.81 556 GLN A C 1
ATOM 4387 O O . GLN A 1 556 ? 7.754 7.887 18.297 1 97.81 556 GLN A O 1
ATOM 4392 N N . LEU A 1 557 ? 7.977 9.461 16.734 1 98.5 557 LEU A N 1
ATOM 4393 C CA . LEU A 1 557 ? 9.25 9.938 17.266 1 98.5 557 LEU A CA 1
ATOM 4394 C C . LEU A 1 557 ? 9.062 10.5 18.672 1 98.5 557 LEU A C 1
ATOM 4396 O O . LEU A 1 557 ? 9.859 10.211 19.578 1 98.5 557 LEU A O 1
ATOM 4400 N N . VAL A 1 558 ? 8.016 11.234 18.875 1 98.56 558 VAL A N 1
ATOM 4401 C CA . VAL A 1 558 ? 7.723 11.859 20.156 1 98.56 558 VAL A CA 1
ATOM 4402 C C . VAL A 1 558 ? 7.348 10.789 21.188 1 98.56 558 VAL A C 1
ATOM 4404 O O . VAL A 1 558 ? 7.801 10.828 22.328 1 98.56 558 VAL A O 1
ATOM 4407 N N . ALA A 1 559 ? 6.551 9.828 20.75 1 97.88 559 ALA A N 1
ATOM 4408 C CA . ALA A 1 559 ? 6.164 8.734 21.625 1 97.88 559 ALA A CA 1
ATOM 4409 C C . ALA A 1 559 ? 7.383 7.918 22.047 1 97.88 559 ALA A C 1
ATOM 4411 O O . ALA A 1 559 ? 7.488 7.496 23.203 1 97.88 559 ALA A O 1
ATOM 4412 N N . ALA A 1 560 ? 8.281 7.668 21.141 1 97.56 560 ALA A N 1
ATOM 4413 C CA . ALA A 1 560 ? 9.484 6.895 21.406 1 97.56 560 ALA A CA 1
ATOM 4414 C C . ALA A 1 560 ? 10.352 7.586 22.453 1 97.56 560 ALA A C 1
ATOM 4416 O O . ALA A 1 560 ? 11.125 6.934 23.156 1 97.56 560 ALA A O 1
ATOM 4417 N N . ALA A 1 561 ? 10.164 8.898 22.609 1 98 561 ALA A N 1
ATOM 4418 C CA . ALA A 1 561 ? 10.945 9.688 23.562 1 98 561 ALA A CA 1
ATOM 4419 C C . ALA A 1 561 ? 10.227 9.789 24.906 1 98 561 ALA A C 1
ATOM 4421 O O . ALA A 1 561 ? 10.68 10.508 25.797 1 98 561 ALA A O 1
ATOM 4422 N N . GLY A 1 562 ? 9.094 9.148 25.031 1 97.44 562 GLY A N 1
ATOM 4423 C CA . GLY A 1 562 ? 8.391 9.078 26.312 1 97.44 562 GLY A CA 1
ATOM 4424 C C . GLY A 1 562 ? 7.316 10.133 26.453 1 97.44 562 GLY A C 1
ATOM 4425 O O . GLY A 1 562 ? 6.891 10.445 27.562 1 97.44 562 GLY A O 1
ATOM 4426 N N . PHE A 1 563 ? 6.891 10.734 25.375 1 98.44 563 PHE A N 1
ATOM 4427 C CA . PHE A 1 563 ? 5.852 11.75 25.438 1 98.44 563 PHE A CA 1
ATOM 4428 C C . PHE A 1 563 ? 4.547 11.227 24.859 1 98.44 563 PHE A C 1
ATOM 4430 O O . PHE A 1 563 ? 4.555 10.336 24 1 98.44 563 PHE A O 1
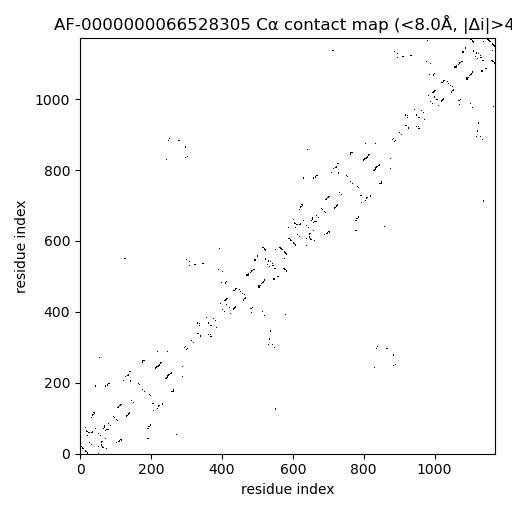ATOM 4437 N N . ARG A 1 564 ? 3.475 11.75 25.297 1 97.69 564 ARG A N 1
ATOM 4438 C CA . ARG A 1 564 ? 2.146 11.508 24.75 1 97.69 564 ARG A CA 1
ATOM 4439 C C . ARG A 1 564 ? 1.535 12.797 24.203 1 97.69 564 ARG A C 1
ATOM 4441 O O . ARG A 1 564 ? 1.412 13.789 24.938 1 97.69 564 ARG A O 1
ATOM 4448 N N . LYS A 1 565 ? 1.147 12.797 23 1 98 565 LYS A N 1
ATOM 4449 C CA . LYS A 1 565 ? 0.506 13.969 22.406 1 98 565 LYS A CA 1
ATOM 4450 C C . LYS A 1 565 ? -0.845 14.242 23.062 1 98 565 LYS A C 1
ATOM 4452 O O . LYS A 1 565 ? -1.669 13.344 23.203 1 98 565 LYS A O 1
ATOM 4457 N N . ILE A 1 566 ? -1.045 15.516 23.391 1 96.81 566 ILE A N 1
ATOM 4458 C CA . ILE A 1 566 ? -2.264 15.922 24.078 1 96.81 566 ILE A CA 1
ATOM 4459 C C . ILE A 1 566 ? -3.191 16.641 23.109 1 96.81 566 ILE A C 1
ATOM 4461 O O . ILE A 1 566 ? -4.406 16.438 23.125 1 96.81 566 ILE A O 1
ATOM 4465 N N . THR A 1 567 ? -2.646 17.547 22.422 1 97.44 567 THR A N 1
ATOM 4466 C CA . THR A 1 567 ? -3.43 18.312 21.469 1 97.44 567 THR A CA 1
ATOM 4467 C C . THR A 1 567 ? -2.543 18.844 20.344 1 97.44 567 THR A C 1
ATOM 4469 O O . THR A 1 567 ? -1.321 18.688 20.375 1 97.44 567 THR A O 1
ATOM 4472 N N . GLN A 1 568 ? -3.219 19.375 19.297 1 98.25 568 GLN A N 1
ATOM 4473 C CA . GLN A 1 568 ? -2.518 19.797 18.094 1 98.25 568 GLN A CA 1
ATOM 4474 C C . GLN A 1 568 ? -3.256 20.938 17.391 1 98.25 568 GLN A C 1
ATOM 4476 O O . GLN A 1 568 ? -4.477 21.047 17.5 1 98.25 568 GLN A O 1
ATOM 4481 N N . ARG A 1 569 ? -2.473 21.797 16.812 1 98.12 569 ARG A N 1
ATOM 4482 C CA . ARG A 1 569 ? -2.973 22.828 15.891 1 98.12 569 ARG A CA 1
ATOM 4483 C C . ARG A 1 569 ? -2.371 22.656 14.5 1 98.12 569 ARG A C 1
ATOM 4485 O O . ARG A 1 569 ? -1.192 22.312 14.367 1 98.12 569 ARG A O 1
ATOM 4492 N N . VAL A 1 570 ? -3.211 22.844 13.516 1 97.5 570 VAL A N 1
ATOM 4493 C CA . VAL A 1 570 ? -2.764 22.797 12.133 1 97.5 570 VAL A CA 1
ATOM 4494 C C . VAL A 1 570 ? -3.24 24.047 11.398 1 97.5 570 VAL A C 1
ATOM 4496 O O . VAL A 1 570 ? -4.371 24.5 11.602 1 97.5 570 VAL A O 1
ATOM 4499 N N . ASP A 1 571 ? -2.383 24.656 10.625 1 96.38 571 ASP A N 1
ATOM 4500 C CA . ASP A 1 571 ? -2.809 25.828 9.883 1 96.38 571 ASP A CA 1
ATOM 4501 C C . ASP A 1 571 ? -3.822 25.469 8.797 1 96.38 571 ASP A C 1
ATOM 4503 O O . ASP A 1 571 ? -3.988 24.297 8.469 1 96.38 571 ASP A O 1
ATOM 4507 N N . GLN A 1 572 ? -4.484 26.438 8.227 1 93.94 572 GLN A N 1
ATOM 4508 C CA . GLN A 1 572 ? -5.629 26.219 7.352 1 93.94 572 GLN A CA 1
ATOM 4509 C C . GLN A 1 572 ? -5.199 25.562 6.043 1 93.94 572 GLN A C 1
ATOM 4511 O O . GLN A 1 572 ? -6.031 25 5.316 1 93.94 572 GLN A O 1
ATOM 4516 N N . TRP A 1 573 ? -3.93 25.562 5.746 1 95.19 573 TRP A N 1
ATOM 4517 C CA . TRP A 1 573 ? -3.434 25.016 4.484 1 95.19 573 TRP A CA 1
ATOM 4518 C C . TRP A 1 573 ? -2.807 23.641 4.695 1 95.19 573 TRP A C 1
ATOM 4520 O O . TRP A 1 573 ? -2.41 22.984 3.73 1 95.19 573 TRP A O 1
ATOM 4530 N N . GLY A 1 574 ? -2.699 23.188 5.914 1 96.31 574 GLY A N 1
ATOM 4531 C CA . GLY A 1 574 ? -2.16 21.875 6.223 1 96.31 574 GLY A CA 1
ATOM 4532 C C . GLY A 1 574 ? -0.649 21.797 6.113 1 96.31 574 GLY A C 1
ATOM 4533 O O . GLY A 1 574 ? -0.083 20.719 5.93 1 96.31 574 GLY A O 1
ATOM 4534 N N . ILE A 1 575 ? 0.049 22.938 6.281 1 97.25 575 ILE A N 1
ATOM 4535 C CA . ILE A 1 575 ? 1.485 23 6.031 1 97.25 575 ILE A CA 1
ATOM 4536 C C . ILE A 1 575 ? 2.248 22.688 7.316 1 97.25 575 ILE A C 1
ATOM 4538 O O . ILE A 1 575 ? 3.17 21.875 7.312 1 97.25 575 ILE A O 1
ATOM 4542 N N . PHE A 1 576 ? 1.863 23.375 8.453 1 97.69 576 PHE A N 1
ATOM 4543 C CA . PHE A 1 576 ? 2.578 23.188 9.711 1 97.69 576 PHE A CA 1
ATOM 4544 C C . PHE A 1 576 ? 1.639 22.688 10.797 1 97.69 576 PHE A C 1
ATOM 4546 O O . PHE A 1 576 ? 0.481 23.109 10.867 1 97.69 576 PHE A O 1
ATOM 4553 N N . SER A 1 577 ? 2.148 21.812 11.562 1 98.25 577 SER A N 1
ATOM 4554 C CA . SER A 1 577 ? 1.471 21.391 12.781 1 98.25 577 SER A CA 1
ATOM 4555 C C . SER A 1 577 ? 2.225 21.859 14.023 1 98.25 577 SER A C 1
ATOM 4557 O O . SER A 1 577 ? 3.449 22 13.992 1 98.25 577 SER A O 1
ATOM 4559 N N . VAL A 1 578 ? 1.552 22.25 15.047 1 98.38 578 VAL A N 1
ATOM 4560 C CA . VAL A 1 578 ? 2.08 22.5 16.375 1 98.38 578 VAL A CA 1
ATOM 4561 C C . VAL A 1 578 ? 1.369 21.609 17.391 1 98.38 578 VAL A C 1
ATOM 4563 O O . VAL A 1 578 ? 0.138 21.609 17.469 1 98.38 578 VAL A O 1
ATOM 4566 N N . SER A 1 579 ? 2.158 20.859 18.109 1 98.69 579 SER A N 1
ATOM 4567 C CA . SER A 1 579 ? 1.57 19.891 19.016 1 98.69 579 SER A CA 1
ATOM 4568 C C . SER A 1 579 ? 2.039 20.125 20.453 1 98.69 579 SER A C 1
ATOM 4570 O O . SER A 1 579 ? 3.098 20.719 20.672 1 98.69 579 SER A O 1
ATOM 4572 N N . LEU A 1 580 ? 1.228 19.812 21.375 1 98.62 580 LEU A N 1
ATOM 4573 C CA . LEU A 1 580 ? 1.53 19.766 22.797 1 98.62 580 LEU A CA 1
ATOM 4574 C C . LEU A 1 580 ? 1.54 18.328 23.297 1 98.62 580 LEU A C 1
ATOM 4576 O O . LEU A 1 580 ? 0.58 17.578 23.078 1 98.62 580 LEU A O 1
ATOM 4580 N N . ALA A 1 581 ? 2.617 17.906 23.875 1 98.75 581 ALA A N 1
ATOM 4581 C CA . ALA A 1 581 ? 2.736 16.562 24.438 1 98.75 581 ALA A CA 1
ATOM 4582 C C . ALA A 1 581 ? 3.105 16.625 25.922 1 98.75 581 ALA A C 1
ATOM 4584 O O . ALA A 1 581 ? 3.545 17.656 26.422 1 98.75 581 ALA A O 1
ATOM 4585 N N . GLN A 1 582 ? 2.869 15.555 26.609 1 98.56 582 GLN A N 1
ATOM 4586 C CA . GLN A 1 582 ? 3.199 15.43 28.031 1 98.56 582 GLN A CA 1
ATOM 4587 C C . GLN A 1 582 ? 4.098 14.219 28.281 1 98.56 582 GLN A C 1
ATOM 4589 O O . GLN A 1 582 ? 3.902 13.164 27.672 1 98.56 582 GLN A O 1
ATOM 4594 N N . LYS A 1 583 ? 5.07 14.43 29.109 1 98.06 583 LYS A N 1
ATOM 4595 C CA . LYS A 1 583 ? 5.938 13.32 29.5 1 98.06 583 LYS A CA 1
ATOM 4596 C C . LYS A 1 583 ? 5.195 12.328 30.391 1 98.06 583 LYS A C 1
ATOM 4598 O O . LYS A 1 583 ? 4.617 12.711 31.406 1 98.06 583 LYS A O 1
ATOM 4603 N N . VAL A 1 584 ? 5.203 11.102 29.953 1 94.06 584 VAL A N 1
ATOM 4604 C CA . VAL A 1 584 ? 4.484 10.086 30.719 1 94.06 584 VAL A CA 1
ATOM 4605 C C . VAL A 1 584 ? 5.477 9.125 31.359 1 94.06 584 VAL A C 1
ATOM 4607 O O . VAL A 1 584 ? 6.605 8.969 30.875 1 94.06 584 VAL A O 1
ATOM 4610 N N . ALA A 1 585 ? 5.125 8.594 32.5 1 83 585 ALA A N 1
ATOM 4611 C CA . ALA A 1 585 ? 5.977 7.66 33.25 1 83 585 ALA A CA 1
ATOM 4612 C C . ALA A 1 585 ? 6.176 6.371 32.438 1 83 585 ALA A C 1
ATOM 4614 O O . ALA A 1 585 ? 5.254 5.898 31.781 1 83 585 ALA A O 1
ATOM 4615 N N . ARG A 1 586 ? 7.352 5.953 32.25 1 65.31 586 ARG A N 1
ATOM 4616 C CA . ARG A 1 586 ? 7.668 4.695 31.578 1 65.31 586 ARG A CA 1
ATOM 4617 C C . ARG A 1 586 ? 7.254 3.5 32.438 1 65.31 586 ARG A C 1
ATOM 4619 O O . ARG A 1 586 ? 7.254 3.576 33.656 1 65.31 586 ARG A O 1
ATOM 4626 N N . MET B 1 1 ? 38.719 -4.176 -9.539 1 72.19 1 MET B N 1
ATOM 4627 C CA . MET B 1 1 ? 37.594 -5.043 -9.922 1 72.19 1 MET B CA 1
ATOM 4628 C C . MET B 1 1 ? 37.656 -6.352 -9.141 1 72.19 1 MET B C 1
ATOM 4630 O O . MET B 1 1 ? 38.688 -6.98 -9.023 1 72.19 1 MET B O 1
ATOM 4634 N N . ARG B 1 2 ? 36.594 -6.625 -8.422 1 87.38 2 ARG B N 1
ATOM 4635 C CA . ARG B 1 2 ? 36.5 -7.867 -7.668 1 87.38 2 ARG B CA 1
ATOM 4636 C C . ARG B 1 2 ? 36.719 -9.078 -8.562 1 87.38 2 ARG B C 1
ATOM 4638 O O . ARG B 1 2 ? 36.406 -9.047 -9.75 1 87.38 2 ARG B O 1
ATOM 4645 N N . ASP B 1 3 ? 37.375 -10.094 -8.078 1 92.88 3 ASP B N 1
ATOM 4646 C CA . ASP B 1 3 ? 37.594 -11.328 -8.82 1 92.88 3 ASP B CA 1
ATOM 4647 C C . ASP B 1 3 ? 36.281 -12.023 -9.148 1 92.88 3 ASP B C 1
ATOM 4649 O O . ASP B 1 3 ? 35.344 -12.062 -8.32 1 92.88 3 ASP B O 1
ATOM 4653 N N . VAL B 1 4 ? 36.25 -12.484 -10.398 1 97.25 4 VAL B N 1
ATOM 4654 C CA . VAL B 1 4 ? 35 -13.109 -10.852 1 97.25 4 VAL B CA 1
ATOM 4655 C C . VAL B 1 4 ? 35.25 -14.594 -11.102 1 97.25 4 VAL B C 1
ATOM 4657 O O . VAL B 1 4 ? 36.312 -14.992 -11.586 1 97.25 4 VAL B O 1
ATOM 4660 N N . GLN B 1 5 ? 34.312 -15.422 -10.656 1 98.25 5 GLN B N 1
ATOM 4661 C CA . GLN B 1 5 ? 34.25 -16.828 -11 1 98.25 5 GLN B CA 1
ATOM 4662 C C . GLN B 1 5 ? 33.156 -17.109 -12.023 1 98.25 5 GLN B C 1
ATOM 4664 O O . GLN B 1 5 ? 32.031 -16.625 -11.875 1 98.25 5 GLN B O 1
ATOM 4669 N N . GLU B 1 6 ? 33.531 -17.812 -13.078 1 98.38 6 GLU B N 1
ATOM 4670 C CA . GLU B 1 6 ? 32.562 -18.234 -14.078 1 98.38 6 GLU B CA 1
ATOM 4671 C C . GLU B 1 6 ? 32.094 -19.672 -13.828 1 98.38 6 GLU B C 1
ATOM 4673 O O . GLU B 1 6 ? 32.906 -20.594 -13.82 1 98.38 6 GLU B O 1
ATOM 4678 N N . LEU B 1 7 ? 30.844 -19.75 -13.633 1 98.69 7 LEU B N 1
ATOM 4679 C CA . LEU B 1 7 ? 30.281 -21.031 -13.203 1 98.69 7 LEU B CA 1
ATOM 4680 C C . LEU B 1 7 ? 29.016 -21.375 -13.992 1 98.69 7 LEU B C 1
ATOM 4682 O O . LEU B 1 7 ? 28.625 -20.625 -14.891 1 98.69 7 LEU B O 1
ATOM 4686 N N . ARG B 1 8 ? 28.484 -22.562 -13.758 1 98.56 8 ARG B N 1
ATOM 4687 C CA . ARG B 1 8 ? 27.234 -23.016 -14.367 1 98.56 8 ARG B CA 1
ATOM 4688 C C . ARG B 1 8 ? 26.328 -23.688 -13.336 1 98.56 8 ARG B C 1
ATOM 4690 O O . ARG B 1 8 ? 26.797 -24.125 -12.289 1 98.56 8 ARG B O 1
ATOM 4697 N N . PHE B 1 9 ? 25.078 -23.656 -13.531 1 98.44 9 PHE B N 1
ATOM 4698 C CA . PHE B 1 9 ? 24.125 -24.391 -12.727 1 98.44 9 PHE B CA 1
ATOM 4699 C C . PHE B 1 9 ? 23.109 -25.109 -13.609 1 98.44 9 PHE B C 1
ATOM 4701 O O . PHE B 1 9 ? 22.812 -24.656 -14.727 1 98.44 9 PHE B O 1
ATOM 4708 N N . THR B 1 10 ? 22.594 -26.219 -13.195 1 98 10 THR B N 1
ATOM 4709 C CA . THR B 1 10 ? 21.656 -27.031 -13.953 1 98 10 THR B CA 1
ATOM 4710 C C . THR B 1 10 ? 20.219 -26.625 -13.633 1 98 10 THR B C 1
ATOM 4712 O O . THR B 1 10 ? 19.828 -26.547 -12.461 1 98 10 THR B O 1
ATOM 4715 N N . THR B 1 11 ? 19.469 -26.359 -14.633 1 97 11 THR B N 1
ATOM 4716 C CA . THR B 1 11 ? 18.078 -25.953 -14.445 1 97 11 THR B CA 1
ATOM 4717 C C . THR B 1 11 ? 17.172 -27.172 -14.352 1 97 11 THR B C 1
ATOM 4719 O O . THR B 1 11 ? 17.641 -28.312 -14.422 1 97 11 THR B O 1
ATOM 4722 N N . HIS B 1 12 ? 15.883 -26.938 -14.227 1 92.19 12 HIS B N 1
ATOM 4723 C CA . HIS B 1 12 ? 14.891 -27.984 -13.961 1 92.19 12 HIS B CA 1
ATOM 4724 C C . HIS B 1 12 ? 14.789 -28.953 -15.125 1 92.19 12 HIS B C 1
ATOM 4726 O O . HIS B 1 12 ? 14.406 -30.109 -14.945 1 92.19 12 HIS B O 1
ATOM 4732 N N . ASP B 1 13 ? 15.156 -28.516 -16.344 1 94.56 13 ASP B N 1
ATOM 4733 C CA . ASP B 1 13 ? 15.031 -29.391 -17.5 1 94.56 13 ASP B CA 1
ATOM 4734 C C . ASP B 1 13 ? 16.406 -29.891 -17.953 1 94.56 13 ASP B C 1
ATOM 4736 O O . ASP B 1 13 ? 16.562 -30.328 -19.094 1 94.56 13 ASP B O 1
ATOM 4740 N N . GLY B 1 14 ? 17.344 -29.688 -17.203 1 96.19 14 GLY B N 1
ATOM 4741 C CA . GLY B 1 14 ? 18.656 -30.266 -17.438 1 96.19 14 GLY B CA 1
ATOM 4742 C C . GLY B 1 14 ? 19.609 -29.328 -18.172 1 96.19 14 GLY B C 1
ATOM 4743 O O . GLY B 1 14 ? 20.797 -29.625 -18.312 1 96.19 14 GLY B O 1
ATOM 4744 N N . VAL B 1 15 ? 19.156 -28.203 -18.562 1 97.56 15 VAL B N 1
ATOM 4745 C CA . VAL B 1 15 ? 19.984 -27.234 -19.25 1 97.56 15 VAL B CA 1
ATOM 4746 C C . VAL B 1 15 ? 20.938 -26.562 -18.266 1 97.56 15 VAL B C 1
ATOM 4748 O O . VAL B 1 15 ? 20.516 -26.141 -17.172 1 97.56 15 VAL B O 1
ATOM 4751 N N . GLU B 1 16 ? 22.172 -26.438 -18.625 1 98.31 16 GLU B N 1
ATOM 4752 C CA . GLU B 1 16 ? 23.141 -25.75 -17.781 1 98.31 16 GLU B CA 1
ATOM 4753 C C . GLU B 1 16 ? 23.281 -24.281 -18.188 1 98.31 16 GLU B C 1
ATOM 4755 O O . GLU B 1 16 ? 23.656 -23.969 -19.312 1 98.31 16 GLU B O 1
ATOM 4760 N N . LEU B 1 17 ? 22.984 -23.438 -17.266 1 98.75 17 LEU B N 1
ATOM 4761 C CA . LEU B 1 17 ? 23.078 -22 -17.547 1 98.75 17 LEU B CA 1
ATOM 4762 C C . LEU B 1 17 ? 24.328 -21.406 -16.906 1 98.75 17 LEU B C 1
ATOM 4764 O O . LEU B 1 17 ? 24.781 -21.875 -15.859 1 98.75 17 LEU B O 1
ATOM 4768 N N . PHE B 1 18 ? 24.859 -20.438 -17.578 1 98.81 18 PHE B N 1
ATOM 4769 C CA . PHE B 1 18 ? 26.078 -19.734 -17.156 1 98.81 18 PHE B CA 1
ATOM 4770 C C . PHE B 1 18 ? 25.75 -18.656 -16.125 1 98.81 18 PHE B C 1
ATOM 4772 O O . PHE B 1 18 ? 24.719 -18 -16.219 1 98.81 18 PHE B O 1
ATOM 4779 N N . TYR B 1 19 ? 26.641 -18.547 -15.102 1 98.81 19 TYR B N 1
ATOM 4780 C CA . TYR B 1 19 ? 26.516 -17.406 -14.203 1 98.81 19 TYR B CA 1
ATOM 4781 C C . TYR B 1 19 ? 27.891 -16.984 -13.672 1 98.81 19 TYR B C 1
ATOM 4783 O O . TYR B 1 19 ? 28.844 -17.734 -13.75 1 98.81 19 TYR B O 1
ATOM 4791 N N . ARG B 1 20 ? 27.984 -15.734 -13.297 1 98.75 20 ARG B N 1
ATOM 4792 C CA . ARG B 1 20 ? 29.172 -15.148 -12.68 1 98.75 20 ARG B CA 1
ATOM 4793 C C . ARG B 1 20 ? 28.984 -14.977 -11.18 1 98.75 20 ARG B C 1
ATOM 4795 O O . ARG B 1 20 ? 27.906 -14.625 -10.719 1 98.75 20 ARG B O 1
ATOM 4802 N N . HIS B 1 21 ? 30.016 -15.297 -10.445 1 98.75 21 HIS B N 1
ATOM 4803 C CA . HIS B 1 21 ? 30.047 -15.148 -8.992 1 98.75 21 HIS B CA 1
ATOM 4804 C C . HIS B 1 21 ? 31.203 -14.266 -8.555 1 98.75 21 HIS B C 1
ATOM 4806 O O . HIS B 1 21 ? 32.344 -14.516 -8.93 1 98.75 21 HIS B O 1
ATOM 4812 N N . TRP B 1 22 ? 30.906 -13.164 -7.863 1 98.5 22 TRP B N 1
ATOM 4813 C CA . TRP B 1 22 ? 31.891 -12.336 -7.184 1 98.5 22 TRP B CA 1
ATOM 4814 C C . TRP B 1 22 ? 31.797 -12.508 -5.672 1 98.5 22 TRP B C 1
ATOM 4816 O O . TRP B 1 22 ? 30.906 -11.961 -5.031 1 98.5 22 TRP B O 1
ATOM 4826 N N . PRO B 1 23 ? 32.719 -13.234 -5.055 1 96.94 23 PRO B N 1
ATOM 4827 C CA . PRO B 1 23 ? 32.688 -13.414 -3.604 1 96.94 23 PRO B CA 1
ATOM 4828 C C . PRO B 1 23 ? 32.812 -12.094 -2.844 1 96.94 23 PRO B C 1
ATOM 4830 O O . PRO B 1 23 ? 33.438 -11.148 -3.35 1 96.94 23 PRO B O 1
ATOM 4833 N N . ALA B 1 24 ? 32.312 -12.117 -1.642 1 96.25 24 ALA B N 1
ATOM 4834 C CA . ALA B 1 24 ? 32.469 -10.953 -0.774 1 96.25 24 ALA B CA 1
ATOM 4835 C C . ALA B 1 24 ? 33.938 -10.648 -0.525 1 96.25 24 ALA B C 1
ATOM 4837 O O . ALA B 1 24 ? 34.75 -11.562 -0.295 1 96.25 24 ALA B O 1
ATOM 4838 N N . SER B 1 25 ? 34.25 -9.383 -0.6 1 94.62 25 SER B N 1
ATOM 4839 C CA . SER B 1 25 ? 35.625 -9 -0.359 1 94.62 25 SER B CA 1
ATOM 4840 C C . SER B 1 25 ? 35.938 -8.883 1.134 1 94.62 25 SER B C 1
ATOM 4842 O O . SER B 1 25 ? 37.062 -9.023 1.56 1 94.62 25 SER B O 1
ATOM 4844 N N . ARG B 1 26 ? 34.906 -8.609 1.98 1 92.25 26 ARG B N 1
ATOM 4845 C CA . ARG B 1 26 ? 35 -8.531 3.436 1 92.25 26 ARG B CA 1
ATOM 4846 C C . ARG B 1 26 ? 33.906 -9.344 4.094 1 92.25 26 ARG B C 1
ATOM 4848 O O . ARG B 1 26 ? 32.938 -8.773 4.594 1 92.25 26 ARG B O 1
ATOM 4855 N N . PRO B 1 27 ? 34.125 -10.641 4.145 1 87.94 27 PRO B N 1
ATOM 4856 C CA . PRO B 1 27 ? 33.062 -11.469 4.754 1 87.94 27 PRO B CA 1
ATOM 4857 C C . PRO B 1 27 ? 32.75 -11.062 6.191 1 87.94 27 PRO B C 1
ATOM 4859 O O . PRO B 1 27 ? 33.656 -10.617 6.918 1 87.94 27 PRO B O 1
ATOM 4862 N N . ALA B 1 28 ? 31.516 -11.172 6.48 1 88.25 28 ALA B N 1
ATOM 4863 C CA . ALA B 1 28 ? 31.109 -10.812 7.836 1 88.25 28 ALA B CA 1
ATOM 4864 C C . ALA B 1 28 ? 31.844 -11.656 8.867 1 88.25 28 ALA B C 1
ATOM 4866 O O . ALA B 1 28 ? 32.094 -12.844 8.648 1 88.25 28 ALA B O 1
ATOM 4867 N N . PRO B 1 29 ? 32.125 -11.039 10.047 1 86.75 29 PRO B N 1
ATOM 4868 C CA . PRO B 1 29 ? 32.875 -11.75 11.07 1 86.75 29 PRO B CA 1
ATOM 4869 C C . PRO B 1 29 ? 32.156 -12.969 11.609 1 86.75 29 PRO B C 1
ATOM 4871 O O . PRO B 1 29 ? 32.781 -13.969 11.969 1 86.75 29 PRO B O 1
ATOM 4874 N N . ASP B 1 30 ? 30.828 -12.883 11.641 1 87.75 30 ASP B N 1
ATOM 4875 C CA . ASP B 1 30 ? 30.062 -13.977 12.219 1 87.75 30 ASP B CA 1
ATOM 4876 C C . ASP B 1 30 ? 29.812 -15.078 11.195 1 87.75 30 ASP B C 1
ATOM 4878 O O . ASP B 1 30 ? 29.125 -16.062 11.484 1 87.75 30 ASP B O 1
ATOM 4882 N N . GLY B 1 31 ? 30.328 -14.938 10.016 1 86.31 31 GLY B N 1
ATOM 4883 C CA . GLY B 1 31 ? 30.219 -15.977 9 1 86.31 31 GLY B CA 1
ATOM 4884 C C . GLY B 1 31 ? 28.922 -15.906 8.227 1 86.31 31 GLY B C 1
ATOM 4885 O O . GLY B 1 31 ? 28.703 -16.688 7.301 1 86.31 31 GLY B O 1
ATOM 4886 N N . THR B 1 32 ? 28.109 -14.953 8.602 1 89.81 32 THR B N 1
ATOM 4887 C CA . THR B 1 32 ? 26.844 -14.812 7.895 1 89.81 32 THR B CA 1
ATOM 4888 C C . THR B 1 32 ? 27.062 -14.336 6.465 1 89.81 32 THR B C 1
ATOM 4890 O O . THR B 1 32 ? 27.766 -13.352 6.234 1 89.81 32 THR B O 1
ATOM 4893 N N . ARG B 1 33 ? 26.547 -15.094 5.531 1 95.25 33 ARG B N 1
ATOM 4894 C CA . ARG B 1 33 ? 26.688 -14.734 4.125 1 95.25 33 ARG B CA 1
ATOM 4895 C C . ARG B 1 33 ? 25.438 -14.062 3.594 1 95.25 33 ARG B C 1
ATOM 4897 O O . ARG B 1 33 ? 24.312 -14.453 3.951 1 95.25 33 ARG B O 1
ATOM 4904 N N . GLN B 1 34 ? 25.609 -13.008 2.834 1 96.94 34 GLN B N 1
ATOM 4905 C CA . GLN B 1 34 ? 24.547 -12.266 2.154 1 96.94 34 GLN B CA 1
ATOM 4906 C C . GLN B 1 34 ? 24.875 -12.07 0.677 1 96.94 34 GLN B C 1
ATOM 4908 O O . GLN B 1 34 ? 26.047 -12.117 0.281 1 96.94 34 GLN B O 1
ATOM 4913 N N . ALA B 1 35 ? 23.828 -11.898 -0.142 1 98.56 35 ALA B N 1
ATOM 4914 C CA . ALA B 1 35 ? 24.109 -11.844 -1.574 1 98.56 35 ALA B CA 1
ATOM 4915 C C . ALA B 1 35 ? 23.172 -10.875 -2.279 1 98.56 35 ALA B C 1
ATOM 4917 O O . ALA B 1 35 ? 22.062 -10.609 -1.801 1 98.56 35 ALA B O 1
ATOM 4918 N N . VAL B 1 36 ? 23.641 -10.297 -3.334 1 98.88 36 VAL B N 1
ATOM 4919 C CA . VAL B 1 36 ? 22.844 -9.539 -4.293 1 98.88 36 VAL B CA 1
ATOM 4920 C C . VAL B 1 36 ? 22.828 -10.25 -5.645 1 98.88 36 VAL B C 1
ATOM 4922 O O . VAL B 1 36 ? 23.891 -10.57 -6.188 1 98.88 36 VAL B O 1
ATOM 4925 N N . LEU B 1 37 ? 21.688 -10.586 -6.117 1 98.94 37 LEU B N 1
ATOM 4926 C CA . LEU B 1 37 ? 21.531 -11.203 -7.426 1 98.94 37 LEU B CA 1
ATOM 4927 C C . LEU B 1 37 ? 21.234 -10.156 -8.492 1 98.94 37 LEU B C 1
ATOM 4929 O O . LEU B 1 37 ? 20.359 -9.305 -8.312 1 98.94 37 LEU B O 1
ATOM 4933 N N . LEU B 1 38 ? 21.953 -10.203 -9.594 1 98.88 38 LEU B N 1
ATOM 4934 C CA . LEU B 1 38 ? 21.812 -9.25 -10.688 1 98.88 38 LEU B CA 1
ATOM 4935 C C . LEU B 1 38 ? 21.172 -9.906 -11.906 1 98.88 38 LEU B C 1
ATOM 4937 O O . LEU B 1 38 ? 21.609 -10.977 -12.336 1 98.88 38 LEU B O 1
ATOM 4941 N N . PHE B 1 39 ? 20.141 -9.305 -12.422 1 98.88 39 PHE B N 1
ATOM 4942 C CA . PHE B 1 39 ? 19.484 -9.789 -13.625 1 98.88 39 PHE B CA 1
ATOM 4943 C C . PHE B 1 39 ? 19.547 -8.75 -14.742 1 98.88 39 PHE B C 1
ATOM 4945 O O . PHE B 1 39 ? 19.094 -7.617 -14.562 1 98.88 39 PHE B O 1
ATOM 4952 N N . HIS B 1 40 ? 20.031 -9.117 -15.859 1 98.25 40 HIS B N 1
ATOM 4953 C CA . HIS B 1 40 ? 20.375 -8.203 -16.953 1 98.25 40 HIS B CA 1
ATOM 4954 C C . HIS B 1 40 ? 19.141 -7.863 -17.781 1 98.25 40 HIS B C 1
ATOM 4956 O O . HIS B 1 40 ? 18.078 -8.477 -17.609 1 98.25 40 HIS B O 1
ATOM 4962 N N . ARG B 1 41 ? 19.25 -6.859 -18.672 1 96.25 41 ARG B N 1
ATOM 4963 C CA . ARG B 1 41 ? 18.234 -6.43 -19.609 1 96.25 41 ARG B CA 1
ATOM 4964 C C . ARG B 1 41 ? 18.031 -7.461 -20.719 1 96.25 41 ARG B C 1
ATOM 4966 O O . ARG B 1 41 ? 18.844 -8.383 -20.859 1 96.25 41 ARG B O 1
ATOM 4973 N N . GLY B 1 42 ? 16.953 -7.215 -21.453 1 93.19 42 GLY B N 1
ATOM 4974 C CA . GLY B 1 42 ? 16.766 -8.039 -22.641 1 93.19 42 GLY B CA 1
ATOM 4975 C C . GLY B 1 42 ? 17.906 -7.895 -23.641 1 93.19 42 GLY B C 1
ATOM 4976 O O . GLY B 1 42 ? 18.484 -6.816 -23.781 1 93.19 42 GLY B O 1
ATOM 4977 N N . HIS B 1 43 ? 18.234 -8.922 -24.312 1 93.56 43 HIS B N 1
ATOM 4978 C CA . HIS B 1 43 ? 19.219 -8.953 -25.391 1 93.56 43 HIS B CA 1
ATOM 4979 C C . HIS B 1 43 ? 20.641 -9.016 -24.828 1 93.56 43 HIS B C 1
ATOM 4981 O O . HIS B 1 43 ? 21.578 -9.336 -25.547 1 93.56 43 HIS B O 1
ATOM 4987 N N . GLU B 1 44 ? 20.797 -8.758 -23.547 1 96.5 44 GLU B N 1
ATOM 4988 C CA . GLU B 1 44 ? 22.141 -8.609 -22.984 1 96.5 44 GLU B CA 1
ATOM 4989 C C . GLU B 1 44 ? 22.547 -9.859 -22.203 1 96.5 44 GLU B C 1
ATOM 4991 O O . GLU B 1 44 ? 22.125 -10.969 -22.531 1 96.5 44 GLU B O 1
ATOM 4996 N N . HIS B 1 45 ? 23.562 -9.734 -21.391 1 98 45 HIS B N 1
ATOM 4997 C CA . HIS B 1 45 ? 24.141 -10.82 -20.609 1 98 45 HIS B CA 1
ATOM 4998 C C . HIS B 1 45 ? 24.781 -10.297 -19.328 1 98 45 HIS B C 1
ATOM 5000 O O . HIS B 1 45 ? 24.828 -9.086 -19.094 1 98 45 HIS B O 1
ATOM 5006 N N . SER B 1 46 ? 25.25 -11.203 -18.469 1 98.19 46 SER B N 1
ATOM 5007 C CA . SER B 1 46 ? 25.719 -10.875 -17.125 1 98.19 46 SER B CA 1
ATOM 5008 C C . SER B 1 46 ? 26.953 -9.969 -17.172 1 98.19 46 SER B C 1
ATOM 5010 O O . SER B 1 46 ? 27.188 -9.195 -16.25 1 98.19 46 SER B O 1
ATOM 5012 N N . GLY B 1 47 ? 27.719 -10.031 -18.219 1 97.38 47 GLY B N 1
ATOM 5013 C CA . GLY B 1 47 ? 28.891 -9.172 -18.344 1 97.38 47 GLY B CA 1
ATOM 5014 C C . GLY B 1 47 ? 28.531 -7.695 -18.406 1 97.38 47 GLY B C 1
ATOM 5015 O O . GLY B 1 47 ? 29.328 -6.844 -17.984 1 97.38 47 GLY B O 1
ATOM 5016 N N . ARG B 1 48 ? 27.375 -7.379 -18.891 1 97.06 48 ARG B N 1
ATOM 5017 C CA . ARG B 1 48 ? 26.953 -5.996 -19.109 1 97.06 48 ARG B CA 1
ATOM 5018 C C . ARG B 1 48 ? 26.5 -5.348 -17.812 1 97.06 48 ARG B C 1
ATOM 5020 O O . ARG B 1 48 ? 26.453 -4.121 -17.703 1 97.06 48 ARG B O 1
ATOM 5027 N N . ILE B 1 49 ? 26.172 -6.133 -16.812 1 97.12 49 ILE B N 1
ATOM 5028 C CA . ILE B 1 49 ? 25.688 -5.582 -15.547 1 97.12 49 ILE B CA 1
ATOM 5029 C C . ILE B 1 49 ? 26.766 -5.777 -14.469 1 97.12 49 ILE B C 1
ATOM 5031 O O . ILE B 1 49 ? 26.562 -5.387 -13.312 1 97.12 49 ILE B O 1
ATOM 5035 N N . ALA B 1 50 ? 27.938 -6.219 -14.797 1 97.19 50 ALA B N 1
ATOM 5036 C CA . ALA B 1 50 ? 29.016 -6.57 -13.875 1 97.19 50 ALA B CA 1
ATOM 5037 C C . ALA B 1 50 ? 29.562 -5.332 -13.164 1 97.19 50 ALA B C 1
ATOM 5039 O O . ALA B 1 50 ? 30.062 -5.418 -12.039 1 97.19 50 ALA B O 1
ATOM 5040 N N . HIS B 1 51 ? 29.469 -4.188 -13.852 1 97.12 51 HIS B N 1
ATOM 5041 C CA . HIS B 1 51 ? 30.016 -2.967 -13.273 1 97.12 51 HIS B CA 1
ATOM 5042 C C . HIS B 1 51 ? 29.328 -2.625 -11.953 1 97.12 51 HIS B C 1
ATOM 5044 O O . HIS B 1 51 ? 29.922 -1.952 -11.102 1 97.12 51 HIS B O 1
ATOM 5050 N N . LEU B 1 52 ? 28.109 -3.107 -11.688 1 98.25 52 LEU B N 1
ATOM 5051 C CA . LEU B 1 52 ? 27.359 -2.814 -10.477 1 98.25 52 LEU B CA 1
ATOM 5052 C C . LEU B 1 52 ? 28.031 -3.428 -9.258 1 98.25 52 LEU B C 1
ATOM 5054 O O . LEU B 1 52 ? 27.844 -2.951 -8.133 1 98.25 52 LEU B O 1
ATOM 5058 N N . VAL B 1 53 ? 28.781 -4.516 -9.453 1 98.12 53 VAL B N 1
ATOM 5059 C CA . VAL B 1 53 ? 29.453 -5.199 -8.352 1 98.12 53 VAL B CA 1
ATOM 5060 C C . VAL B 1 53 ? 30.359 -4.227 -7.609 1 98.12 53 VAL B C 1
ATOM 5062 O O . VAL B 1 53 ? 30.344 -4.152 -6.379 1 98.12 53 VAL B O 1
ATOM 5065 N N . ASP B 1 54 ? 31.125 -3.459 -8.367 1 97.19 54 ASP B N 1
ATOM 5066 C CA . ASP B 1 54 ? 32.031 -2.496 -7.758 1 97.19 54 ASP B CA 1
ATOM 5067 C C . ASP B 1 54 ? 31.297 -1.205 -7.391 1 97.19 54 ASP B C 1
ATOM 5069 O O . ASP B 1 54 ? 31.562 -0.616 -6.34 1 97.19 54 ASP B O 1
ATOM 5073 N N . GLU B 1 55 ? 30.359 -0.792 -8.227 1 97.81 55 GLU B N 1
ATOM 5074 C CA . GLU B 1 55 ? 29.75 0.523 -8.078 1 97.81 55 GLU B CA 1
ATOM 5075 C C . GLU B 1 55 ? 28.766 0.542 -6.91 1 97.81 55 GLU B C 1
ATOM 5077 O O . GLU B 1 55 ? 28.562 1.582 -6.281 1 97.81 55 GLU B O 1
ATOM 5082 N N . LEU B 1 56 ? 28.125 -0.578 -6.605 1 98.06 56 LEU B N 1
ATOM 5083 C CA . LEU B 1 56 ? 27.234 -0.649 -5.453 1 98.06 56 LEU B CA 1
ATOM 5084 C C . LEU B 1 56 ? 28.016 -0.625 -4.148 1 98.06 56 LEU B C 1
ATOM 5086 O O . LEU B 1 56 ? 27.484 -0.262 -3.1 1 98.06 56 LEU B O 1
ATOM 5090 N N . ASP B 1 57 ? 29.297 -1.053 -4.18 1 96 57 ASP B N 1
ATOM 5091 C CA . ASP B 1 57 ? 30.219 -0.959 -3.053 1 96 57 ASP B CA 1
ATOM 5092 C C . ASP B 1 57 ? 29.641 -1.624 -1.809 1 96 57 ASP B C 1
ATOM 5094 O O . ASP B 1 57 ? 29.5 -0.988 -0.76 1 96 57 ASP B O 1
ATOM 5098 N N . LEU B 1 58 ? 29.266 -2.906 -1.918 1 97.25 58 LEU B N 1
ATOM 5099 C CA . LEU B 1 58 ? 28.797 -3.744 -0.816 1 97.25 58 LEU B CA 1
ATOM 5100 C C . LEU B 1 58 ? 29.797 -4.871 -0.538 1 97.25 58 LEU B C 1
ATOM 5102 O O . LEU B 1 58 ? 29.547 -6.023 -0.894 1 97.25 58 LEU B O 1
ATOM 5106 N N . PRO B 1 59 ? 30.844 -4.551 0.168 1 95.38 59 PRO B N 1
ATOM 5107 C CA . PRO B 1 59 ? 31.969 -5.484 0.295 1 95.38 59 PRO B CA 1
ATOM 5108 C C . PRO B 1 59 ? 31.609 -6.734 1.094 1 95.38 59 PRO B C 1
ATOM 5110 O O . PRO B 1 59 ? 32.281 -7.762 0.981 1 95.38 59 PRO B O 1
ATOM 5113 N N . GLU B 1 60 ? 30.531 -6.699 1.867 1 95.31 60 GLU B N 1
ATOM 5114 C CA . GLU B 1 60 ? 30.156 -7.836 2.703 1 95.31 60 GLU B CA 1
ATOM 5115 C C . GLU B 1 60 ? 29.203 -8.773 1.967 1 95.31 60 GLU B C 1
ATOM 5117 O O . GLU B 1 60 ? 28.734 -9.766 2.535 1 95.31 60 GLU B O 1
ATOM 5122 N N . HIS B 1 61 ? 28.938 -8.516 0.706 1 97.56 61 HIS B N 1
ATOM 5123 C CA . HIS B 1 61 ? 27.922 -9.273 -0.024 1 97.56 61 HIS B CA 1
ATOM 5124 C C . HIS B 1 61 ? 28.531 -10.016 -1.204 1 97.56 61 HIS B C 1
ATOM 5126 O O . HIS B 1 61 ? 29.422 -9.484 -1.884 1 97.56 61 HIS B O 1
ATOM 5132 N N . ASP B 1 62 ? 28.125 -11.242 -1.386 1 98.31 62 ASP B N 1
ATOM 5133 C CA . ASP B 1 62 ? 28.375 -11.93 -2.654 1 98.31 62 ASP B CA 1
ATOM 5134 C C . ASP B 1 62 ? 27.484 -11.352 -3.762 1 98.31 62 ASP B C 1
ATOM 5136 O O . ASP B 1 62 ? 26.406 -10.844 -3.496 1 98.31 62 ASP B O 1
ATOM 5140 N N . PHE B 1 63 ? 28.016 -11.383 -4.922 1 98.69 63 PHE B N 1
ATOM 5141 C CA . PHE B 1 63 ? 27.219 -11.016 -6.082 1 98.69 63 PHE B CA 1
ATOM 5142 C C . PHE B 1 63 ? 27.094 -12.188 -7.051 1 98.69 63 PHE B C 1
ATOM 5144 O O . PHE B 1 63 ? 28.062 -12.93 -7.258 1 98.69 63 PHE B O 1
ATOM 5151 N N . PHE B 1 64 ? 25.953 -12.375 -7.562 1 98.88 64 PHE B N 1
ATOM 5152 C CA . PHE B 1 64 ? 25.688 -13.367 -8.602 1 98.88 64 PHE B CA 1
ATOM 5153 C C . PHE B 1 64 ? 24.969 -12.742 -9.781 1 98.88 64 PHE B C 1
ATOM 5155 O O . PHE B 1 64 ? 24.078 -11.906 -9.594 1 98.88 64 PHE B O 1
ATOM 5162 N N . ALA B 1 65 ? 25.359 -13.047 -10.977 1 98.81 65 ALA B N 1
ATOM 5163 C CA . ALA B 1 65 ? 24.672 -12.625 -12.195 1 98.81 65 ALA B CA 1
ATOM 5164 C C . ALA B 1 65 ? 24.609 -13.766 -13.203 1 98.81 65 ALA B C 1
ATOM 5166 O O . ALA B 1 65 ? 25.625 -14.359 -13.547 1 98.81 65 ALA B O 1
ATOM 5167 N N . TRP B 1 66 ? 23.453 -14.031 -13.727 1 98.56 66 TRP B N 1
ATOM 5168 C CA . TRP B 1 66 ? 23.344 -15.133 -14.68 1 98.56 66 TRP B CA 1
ATOM 5169 C C . TRP B 1 66 ? 23.266 -14.609 -16.109 1 98.56 66 TRP B C 1
ATOM 5171 O O . TRP B 1 66 ? 23.094 -13.406 -16.328 1 98.56 66 TRP B O 1
ATOM 5181 N N . ASP B 1 67 ? 23.562 -15.461 -17.047 1 98.75 67 ASP B N 1
ATOM 5182 C CA . ASP B 1 67 ? 23.078 -15.305 -18.422 1 98.75 67 ASP B CA 1
ATOM 5183 C C . ASP B 1 67 ? 21.781 -16.078 -18.641 1 98.75 67 ASP B C 1
ATOM 5185 O O . ASP B 1 67 ? 21.75 -17.297 -18.531 1 98.75 67 ASP B O 1
ATOM 5189 N N . ALA B 1 68 ? 20.797 -15.328 -18.906 1 98.19 68 ALA B N 1
ATOM 5190 C CA . ALA B 1 68 ? 19.5 -15.984 -19.141 1 98.19 68 ALA B CA 1
ATOM 5191 C C . ALA B 1 68 ? 19.594 -16.984 -20.297 1 98.19 68 ALA B C 1
ATOM 5193 O O . ALA B 1 68 ? 20.484 -16.891 -21.141 1 98.19 68 ALA B O 1
ATOM 5194 N N . ARG B 1 69 ? 18.734 -17.906 -20.219 1 97.06 69 ARG B N 1
ATOM 5195 C CA . ARG B 1 69 ? 18.641 -18.875 -21.312 1 97.06 69 ARG B CA 1
ATOM 5196 C C . ARG B 1 69 ? 18.609 -18.156 -22.672 1 97.06 69 ARG B C 1
ATOM 5198 O O . ARG B 1 69 ? 17.859 -17.188 -22.844 1 97.06 69 ARG B O 1
ATOM 5205 N N . GLY B 1 70 ? 19.453 -18.656 -23.594 1 96.56 70 GLY B N 1
ATOM 5206 C CA . GLY B 1 70 ? 19.484 -18.062 -24.922 1 96.56 70 GLY B CA 1
ATOM 5207 C C . GLY B 1 70 ? 20.219 -16.75 -24.969 1 96.56 70 GLY B C 1
ATOM 5208 O O . GLY B 1 70 ? 20.094 -15.992 -25.938 1 96.56 70 GLY B O 1
ATOM 5209 N N . HIS B 1 71 ? 20.984 -16.406 -23.953 1 97.75 71 HIS B N 1
ATOM 5210 C CA . HIS B 1 71 ? 21.719 -15.141 -23.906 1 97.75 71 HIS B CA 1
ATOM 5211 C C . HIS B 1 71 ? 23.156 -15.359 -23.422 1 97.75 71 HIS B C 1
ATOM 5213 O O . HIS B 1 71 ? 23.422 -16.312 -22.688 1 97.75 71 HIS B O 1
ATOM 5219 N N . GLY B 1 72 ? 24.016 -14.469 -23.797 1 98 72 GLY B N 1
ATOM 5220 C CA . GLY B 1 72 ? 25.391 -14.516 -23.344 1 98 72 GLY B CA 1
ATOM 5221 C C . GLY B 1 72 ? 26.062 -15.852 -23.594 1 98 72 GLY B C 1
ATOM 5222 O O . GLY B 1 72 ? 26.062 -16.359 -24.719 1 98 72 GLY B O 1
ATOM 5223 N N . LEU B 1 73 ? 26.547 -16.453 -22.5 1 98.38 73 LEU B N 1
ATOM 5224 C CA . LEU B 1 73 ? 27.281 -17.703 -22.594 1 98.38 73 LEU B CA 1
ATOM 5225 C C . LEU B 1 73 ? 26.391 -18.906 -22.266 1 98.38 73 LEU B C 1
ATOM 5227 O O . LEU B 1 73 ? 26.859 -20.047 -22.266 1 98.38 73 LEU B O 1
ATOM 5231 N N . SER B 1 74 ? 25.125 -18.656 -21.969 1 98.5 74 SER B N 1
ATOM 5232 C CA . SER B 1 74 ? 24.156 -19.734 -21.734 1 98.5 74 SER B CA 1
ATOM 5233 C C . SER B 1 74 ? 23.672 -20.328 -23.047 1 98.5 74 SER B C 1
ATOM 5235 O O . SER B 1 74 ? 23.547 -19.609 -24.047 1 98.5 74 SER B O 1
ATOM 5237 N N . PRO B 1 75 ? 23.391 -21.578 -23.094 1 97.56 75 PRO B N 1
ATOM 5238 C CA . PRO B 1 75 ? 22.969 -22.234 -24.328 1 97.56 75 PRO B CA 1
ATOM 5239 C C . PRO B 1 75 ? 21.531 -21.891 -24.719 1 97.56 75 PRO B C 1
ATOM 5241 O O . PRO B 1 75 ? 20.828 -21.219 -23.969 1 97.56 75 PRO B O 1
ATOM 5244 N N . GLY B 1 76 ? 21.141 -22.422 -26.016 1 94.69 76 GLY B N 1
ATOM 5245 C CA . GLY B 1 76 ? 19.828 -22.203 -26.562 1 94.69 76 GLY B CA 1
ATOM 5246 C C . GLY B 1 76 ? 19.828 -21.266 -27.766 1 94.69 76 GLY B C 1
ATOM 5247 O O . GLY B 1 76 ? 20.812 -20.578 -28.016 1 94.69 76 GLY B O 1
ATOM 5248 N N . ALA B 1 77 ? 18.688 -21.297 -28.453 1 95.31 77 ALA B N 1
ATOM 5249 C CA . ALA B 1 77 ? 18.547 -20.328 -29.547 1 95.31 77 ALA B CA 1
ATOM 5250 C C . ALA B 1 77 ? 18.562 -18.906 -29.031 1 95.31 77 ALA B C 1
ATOM 5252 O O . ALA B 1 77 ? 17.906 -18.578 -28.047 1 95.31 77 ALA B O 1
ATOM 5253 N N . ARG B 1 78 ? 19.359 -18.094 -29.703 1 95.25 78 ARG B N 1
ATOM 5254 C CA . ARG B 1 78 ? 19.562 -16.719 -29.234 1 95.25 78 ARG B CA 1
ATOM 5255 C C . ARG B 1 78 ? 18.25 -15.961 -29.156 1 95.25 78 ARG B C 1
ATOM 5257 O O . ARG B 1 78 ? 17.516 -15.883 -30.156 1 95.25 78 ARG B O 1
ATOM 5264 N N . GLY B 1 79 ? 18 -15.445 -28 1 94.81 79 GLY B N 1
ATOM 5265 C CA . GLY B 1 79 ? 16.797 -14.648 -27.781 1 94.81 79 GLY B CA 1
ATOM 5266 C C . GLY B 1 79 ? 15.562 -15.492 -27.562 1 94.81 79 GLY B C 1
ATOM 5267 O O . GLY B 1 79 ? 14.438 -14.992 -27.672 1 94.81 79 GLY B O 1
ATOM 5268 N N . ASP B 1 80 ? 15.75 -16.703 -27.266 1 94.94 80 ASP B N 1
ATOM 5269 C CA . ASP B 1 80 ? 14.602 -17.609 -27.172 1 94.94 80 ASP B CA 1
ATOM 5270 C C . ASP B 1 80 ? 14.578 -18.312 -25.812 1 94.94 80 ASP B C 1
ATOM 5272 O O . ASP B 1 80 ? 15.57 -18.312 -25.094 1 94.94 80 ASP B O 1
ATOM 5276 N N . SER B 1 81 ? 13.492 -18.75 -25.406 1 95.31 81 SER B N 1
ATOM 5277 C CA . SER B 1 81 ? 13.141 -19.656 -24.312 1 95.31 81 SER B CA 1
ATOM 5278 C C . SER B 1 81 ? 11.891 -20.469 -24.641 1 95.31 81 SER B C 1
ATOM 5280 O O . SER B 1 81 ? 11.07 -20.047 -25.453 1 95.31 81 SER B O 1
ATOM 5282 N N . PRO B 1 82 ? 11.812 -21.703 -24.125 1 94.31 82 PRO B N 1
ATOM 5283 C CA . PRO B 1 82 ? 10.586 -22.453 -24.406 1 94.31 82 PRO B CA 1
ATOM 5284 C C . PRO B 1 82 ? 9.32 -21.688 -24.031 1 94.31 82 PRO B C 1
ATOM 5286 O O . PRO B 1 82 ? 8.305 -21.797 -24.719 1 94.31 82 PRO B O 1
ATOM 5289 N N . SER B 1 83 ? 9.352 -20.953 -23.062 1 94.5 83 SER B N 1
ATOM 5290 C CA . SER B 1 83 ? 8.305 -20.047 -22.641 1 94.5 83 SER B CA 1
ATOM 5291 C C . SER B 1 83 ? 8.836 -19.016 -21.641 1 94.5 83 SER B C 1
ATOM 5293 O O . SER B 1 83 ? 9.922 -19.188 -21.078 1 94.5 83 SER B O 1
ATOM 5295 N N . PHE B 1 84 ? 8.109 -17.922 -21.516 1 96.38 84 PHE B N 1
ATOM 5296 C CA . PHE B 1 84 ? 8.4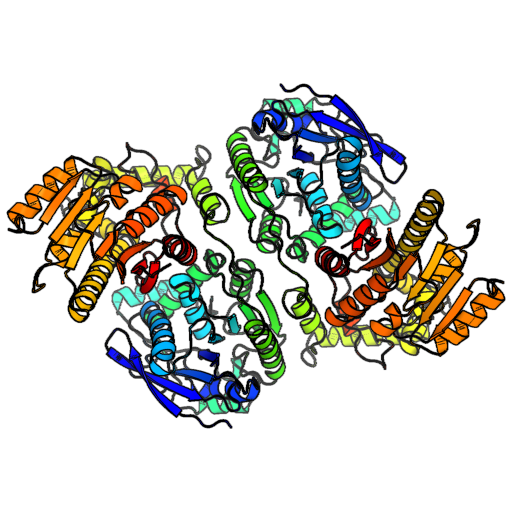92 -16.938 -20.516 1 96.38 84 PHE B CA 1
ATOM 5297 C C . PHE B 1 84 ? 8.469 -17.547 -19.109 1 96.38 84 PHE B C 1
ATOM 5299 O O . PHE B 1 84 ? 9.336 -17.25 -18.297 1 96.38 84 PHE B O 1
ATOM 5306 N N . ALA B 1 85 ? 7.543 -18.484 -18.844 1 96.5 85 ALA B N 1
ATOM 5307 C CA . ALA B 1 85 ? 7.414 -19.172 -17.562 1 96.5 85 ALA B CA 1
ATOM 5308 C C . ALA B 1 85 ? 8.633 -20.047 -17.281 1 96.5 85 ALA B C 1
ATOM 5310 O O . ALA B 1 85 ? 9.047 -20.188 -16.125 1 96.5 85 ALA B O 1
ATOM 5311 N N . THR B 1 86 ? 9.18 -20.609 -18.312 1 97.25 86 THR B N 1
ATOM 5312 C CA . THR B 1 86 ? 10.406 -21.375 -18.141 1 97.25 86 THR B CA 1
ATOM 5313 C C . THR B 1 86 ? 11.531 -20.5 -17.609 1 97.25 86 THR B C 1
ATOM 5315 O O . THR B 1 86 ? 12.273 -20.906 -16.719 1 97.25 86 THR B O 1
ATOM 5318 N N . SER B 1 87 ? 11.617 -19.312 -18.172 1 97.88 87 SER B N 1
ATOM 5319 C CA . SER B 1 87 ? 12.633 -18.359 -17.703 1 97.88 87 SER B CA 1
ATOM 5320 C C . SER B 1 87 ? 12.383 -17.953 -16.266 1 97.88 87 SER B C 1
ATOM 5322 O O . SER B 1 87 ? 13.336 -17.75 -15.5 1 97.88 87 SER B O 1
ATOM 5324 N N . VAL B 1 88 ? 11.117 -17.797 -15.867 1 98.44 88 VAL B N 1
ATOM 5325 C CA . VAL B 1 88 ? 10.789 -17.484 -14.484 1 98.44 88 VAL B CA 1
ATOM 5326 C C . VAL B 1 88 ? 11.211 -18.641 -13.57 1 98.44 88 VAL B C 1
ATOM 5328 O O . VAL B 1 88 ? 11.766 -18.406 -12.492 1 98.44 88 VAL B O 1
ATOM 5331 N N . ARG B 1 89 ? 10.977 -19.844 -13.953 1 98.19 89 ARG B N 1
ATOM 5332 C CA . ARG B 1 89 ? 11.383 -21.016 -13.18 1 98.19 89 ARG B CA 1
ATOM 5333 C C . ARG B 1 89 ? 12.906 -21.094 -13.07 1 98.19 89 ARG B C 1
ATOM 5335 O O . ARG B 1 89 ? 13.438 -21.547 -12.055 1 98.19 89 ARG B O 1
ATOM 5342 N N . ASP B 1 90 ? 13.594 -20.656 -14.195 1 98.56 90 ASP B N 1
ATOM 5343 C CA . ASP B 1 90 ? 15.047 -20.578 -14.133 1 98.56 90 ASP B CA 1
ATOM 5344 C C . ASP B 1 90 ? 15.508 -19.688 -12.984 1 98.56 90 ASP B C 1
ATOM 5346 O O . ASP B 1 90 ? 16.516 -19.984 -12.328 1 98.56 90 ASP B O 1
ATOM 5350 N N . VAL B 1 91 ? 14.797 -18.578 -12.727 1 98.75 91 VAL B N 1
ATOM 5351 C CA . VAL B 1 91 ? 15.133 -17.703 -11.609 1 98.75 91 VAL B CA 1
ATOM 5352 C C . VAL B 1 91 ? 15.039 -18.469 -10.297 1 98.75 91 VAL B C 1
ATOM 5354 O O . VAL B 1 91 ? 15.945 -18.406 -9.461 1 98.75 91 VAL B O 1
ATOM 5357 N N . GLN B 1 92 ? 13.93 -19.188 -10.094 1 98.56 92 GLN B N 1
ATOM 5358 C CA . GLN B 1 92 ? 13.75 -19.984 -8.883 1 98.56 92 GLN B CA 1
ATOM 5359 C C . GLN B 1 92 ? 14.859 -21.016 -8.719 1 98.56 92 GLN B C 1
ATOM 5361 O O . GLN B 1 92 ? 15.398 -21.188 -7.629 1 98.56 92 GLN B O 1
ATOM 5366 N N . THR B 1 93 ? 15.188 -21.672 -9.828 1 98.19 93 THR B N 1
ATOM 5367 C CA . THR B 1 93 ? 16.234 -22.703 -9.789 1 98.19 93 THR B CA 1
ATOM 5368 C C . THR B 1 93 ? 17.578 -22.078 -9.438 1 98.19 93 THR B C 1
ATOM 5370 O O . THR B 1 93 ? 18.391 -22.703 -8.75 1 98.19 93 THR B O 1
ATOM 5373 N N . PHE B 1 94 ? 17.797 -20.906 -9.992 1 98.75 94 PHE B N 1
ATOM 5374 C CA . PHE B 1 94 ? 19.031 -20.188 -9.695 1 98.75 94 PHE B CA 1
ATOM 5375 C C . PHE B 1 94 ? 19.125 -19.875 -8.211 1 98.75 94 PHE B C 1
ATOM 5377 O O . PHE B 1 94 ? 20.188 -20.078 -7.594 1 98.75 94 PHE B O 1
ATOM 5384 N N . VAL B 1 95 ? 18.094 -19.391 -7.594 1 98.62 95 VAL B N 1
ATOM 5385 C CA . VAL B 1 95 ? 18.047 -19.078 -6.172 1 98.62 95 VAL B CA 1
ATOM 5386 C C . VAL B 1 95 ? 18.266 -20.344 -5.352 1 98.62 95 VAL B C 1
ATOM 5388 O O . VAL B 1 95 ? 19.031 -20.344 -4.375 1 98.62 95 VAL B O 1
ATOM 5391 N N . ASP B 1 96 ? 17.625 -21.469 -5.77 1 98 96 ASP B N 1
ATOM 5392 C CA . ASP B 1 96 ? 17.828 -22.75 -5.109 1 98 96 ASP B CA 1
ATOM 5393 C C . ASP B 1 96 ? 19.297 -23.172 -5.164 1 98 96 ASP B C 1
ATOM 5395 O O . ASP B 1 96 ? 19.828 -23.688 -4.184 1 98 96 ASP B O 1
ATOM 5399 N N . HIS B 1 97 ? 19.859 -22.969 -6.312 1 98.38 97 HIS B N 1
ATOM 5400 C CA . HIS B 1 97 ? 21.266 -23.328 -6.512 1 98.38 97 HIS B CA 1
ATOM 5401 C C . HIS B 1 97 ? 22.172 -22.547 -5.578 1 98.38 97 HIS B C 1
ATOM 5403 O O . HIS B 1 97 ? 23.078 -23.109 -4.961 1 98.38 97 HIS B O 1
ATOM 5409 N N . ILE B 1 98 ? 21.938 -21.25 -5.5 1 98.56 98 ILE B N 1
ATOM 5410 C CA . ILE B 1 98 ? 22.766 -20.391 -4.652 1 98.56 98 ILE B CA 1
ATOM 5411 C C . ILE B 1 98 ? 22.625 -20.828 -3.195 1 98.56 98 ILE B C 1
ATOM 5413 O O . ILE B 1 98 ? 23.625 -20.891 -2.465 1 98.56 98 ILE B O 1
ATOM 5417 N N . GLN B 1 99 ? 21.453 -21.141 -2.768 1 97.69 99 GLN B N 1
ATOM 5418 C CA . GLN B 1 99 ? 21.25 -21.641 -1.411 1 97.69 99 GLN B CA 1
ATOM 5419 C C . GLN B 1 99 ? 21.984 -22.953 -1.186 1 97.69 99 GLN B C 1
ATOM 5421 O O . GLN B 1 99 ? 22.688 -23.109 -0.183 1 97.69 99 GLN B O 1
ATOM 5426 N N . ALA B 1 100 ? 21.906 -23.891 -2.129 1 96.81 100 ALA B N 1
ATOM 5427 C CA . ALA B 1 100 ? 22.422 -25.25 -1.955 1 96.81 100 ALA B CA 1
ATOM 5428 C C . ALA B 1 100 ? 23.938 -25.281 -2.121 1 96.81 100 ALA B C 1
ATOM 5430 O O . ALA B 1 100 ? 24.641 -25.953 -1.356 1 96.81 100 ALA B O 1
ATOM 5431 N N . VAL B 1 101 ? 24.422 -24.594 -3.105 1 97.88 101 VAL B N 1
ATOM 5432 C CA . VAL B 1 101 ? 25.812 -24.75 -3.5 1 97.88 101 VAL B CA 1
ATOM 5433 C C . VAL B 1 101 ? 26.672 -23.688 -2.811 1 97.88 101 VAL B C 1
ATOM 5435 O O . VAL B 1 101 ? 27.812 -23.953 -2.432 1 97.88 101 VAL B O 1
ATOM 5438 N N . HIS B 1 102 ? 26.109 -22.5 -2.619 1 97.62 102 HIS B N 1
ATOM 5439 C CA . HIS B 1 102 ? 26.906 -21.422 -2.057 1 97.62 102 HIS B CA 1
ATOM 5440 C C . HIS B 1 102 ? 26.547 -21.172 -0.598 1 97.62 102 HIS B C 1
ATOM 5442 O O . HIS B 1 102 ? 27.188 -20.359 0.077 1 97.62 102 HIS B O 1
ATOM 5448 N N . GLY B 1 103 ? 25.484 -21.797 -0.103 1 96.62 103 GLY B N 1
ATOM 5449 C CA . GLY B 1 103 ? 25.141 -21.781 1.312 1 96.62 103 GLY B CA 1
ATOM 5450 C C . GLY B 1 103 ? 24.578 -20.453 1.768 1 96.62 103 GLY B C 1
ATOM 5451 O O . GLY B 1 103 ? 24.797 -20.031 2.904 1 96.62 103 GLY B O 1
ATOM 5452 N N . ILE B 1 104 ? 23.922 -19.734 0.894 1 97.81 104 ILE B N 1
ATOM 5453 C CA . ILE B 1 104 ? 23.328 -18.453 1.25 1 97.81 104 ILE B CA 1
ATOM 5454 C C . ILE B 1 104 ? 21.812 -18.594 1.315 1 97.81 104 ILE B C 1
ATOM 5456 O O . ILE B 1 104 ? 21.156 -18.906 0.311 1 97.81 104 ILE B O 1
ATOM 5460 N N . ALA B 1 105 ? 21.266 -18.344 2.48 1 96 105 ALA B N 1
ATOM 5461 C CA . ALA B 1 105 ? 19.828 -18.469 2.68 1 96 105 ALA B CA 1
ATOM 5462 C C . ALA B 1 105 ? 19.062 -17.453 1.834 1 96 105 ALA B C 1
ATOM 5464 O O . ALA B 1 105 ? 19.531 -16.344 1.611 1 96 105 ALA B O 1
ATOM 5465 N N . GLU B 1 106 ? 17.891 -17.844 1.377 1 96.38 106 GLU B N 1
ATOM 5466 C CA . GLU B 1 106 ? 17.047 -16.984 0.547 1 96.38 106 GLU B CA 1
ATOM 5467 C C . GLU B 1 106 ? 16.781 -15.648 1.227 1 96.38 106 GLU B C 1
ATOM 5469 O O . GLU B 1 106 ? 16.797 -14.602 0.576 1 96.38 106 GLU B O 1
ATOM 5474 N N . GLU B 1 107 ? 16.609 -15.594 2.596 1 95.62 107 GLU B N 1
ATOM 5475 C CA . GLU B 1 107 ? 16.281 -14.406 3.375 1 95.62 107 GLU B CA 1
ATOM 5476 C C . GLU B 1 107 ? 17.484 -13.469 3.486 1 95.62 107 GLU B C 1
ATOM 5478 O O . GLU B 1 107 ? 17.359 -12.359 4.008 1 95.62 107 GLU B O 1
ATOM 5483 N N . ARG B 1 108 ? 18.594 -13.898 2.975 1 97 108 ARG B N 1
ATOM 5484 C CA . ARG B 1 108 ? 19.812 -13.094 3 1 97 108 ARG B CA 1
ATOM 5485 C C . ARG B 1 108 ? 20.219 -12.664 1.594 1 97 108 ARG B C 1
ATOM 5487 O O . ARG B 1 108 ? 21.375 -12.297 1.357 1 97 108 ARG B O 1
ATOM 5494 N N . MET B 1 109 ? 19.266 -12.758 0.693 1 98.44 109 MET B N 1
ATOM 5495 C CA . MET B 1 109 ? 19.484 -12.352 -0.69 1 98.44 109 MET B CA 1
ATOM 5496 C C . MET B 1 109 ? 18.641 -11.133 -1.049 1 98.44 109 MET B C 1
ATOM 5498 O O . MET B 1 109 ? 17.531 -10.969 -0.53 1 98.44 109 MET B O 1
ATOM 5502 N N . ALA B 1 110 ? 19.141 -10.258 -1.818 1 98.75 110 ALA B N 1
ATOM 5503 C CA . ALA B 1 110 ? 18.406 -9.18 -2.488 1 98.75 110 ALA B CA 1
ATOM 5504 C C . ALA B 1 110 ? 18.609 -9.242 -4 1 98.75 110 ALA B C 1
ATOM 5506 O O . ALA B 1 110 ? 19.516 -9.922 -4.484 1 98.75 110 ALA B O 1
ATOM 5507 N N . VAL B 1 111 ? 17.719 -8.594 -4.738 1 98.94 111 VAL B N 1
ATOM 5508 C CA . VAL B 1 111 ? 17.766 -8.711 -6.191 1 98.94 111 VAL B CA 1
ATOM 5509 C C . VAL B 1 111 ? 17.812 -7.324 -6.824 1 98.94 111 VAL B C 1
ATOM 5511 O O . VAL B 1 111 ? 17.125 -6.406 -6.379 1 98.94 111 VAL B O 1
ATOM 5514 N N . VAL B 1 112 ? 18.641 -7.125 -7.781 1 98.94 112 VAL B N 1
ATOM 5515 C CA . VAL B 1 112 ? 18.656 -5.977 -8.68 1 98.94 112 VAL B CA 1
ATOM 5516 C C . VAL B 1 112 ? 18.391 -6.441 -10.109 1 98.94 112 VAL B C 1
ATOM 5518 O O . VAL B 1 112 ? 19.125 -7.273 -10.648 1 98.94 112 VAL B O 1
ATOM 5521 N N . ALA B 1 113 ? 17.344 -5.949 -10.703 1 98.94 113 ALA B N 1
ATOM 5522 C CA . ALA B 1 113 ? 16.953 -6.402 -12.039 1 98.94 113 ALA B CA 1
ATOM 5523 C C . ALA B 1 113 ? 16.547 -5.219 -12.914 1 98.94 113 ALA B C 1
ATOM 5525 O O . ALA B 1 113 ? 16 -4.23 -12.43 1 98.94 113 ALA B O 1
ATOM 5526 N N . GLN B 1 114 ? 16.812 -5.32 -14.188 1 98.38 114 GLN B N 1
ATOM 5527 C CA . GLN B 1 114 ? 16.531 -4.219 -15.094 1 98.38 114 GLN B CA 1
ATOM 5528 C C . GLN B 1 114 ? 15.727 -4.695 -16.297 1 98.38 114 GLN B C 1
ATOM 5530 O O . GLN B 1 114 ? 15.945 -5.805 -16.797 1 98.38 114 GLN B O 1
ATOM 5535 N N . SER B 1 115 ? 14.789 -3.869 -16.797 1 97.94 115 SER B N 1
ATOM 5536 C CA . SER B 1 115 ? 14.031 -4.035 -18.031 1 97.94 115 SER B CA 1
ATOM 5537 C C . SER B 1 115 ? 13.336 -5.395 -18.062 1 97.94 115 SER B C 1
ATOM 5539 O O . SER B 1 115 ? 12.578 -5.738 -17.156 1 97.94 115 SER B O 1
ATOM 5541 N N . VAL B 1 116 ? 13.688 -6.281 -19.031 1 97.38 116 VAL B N 1
ATOM 5542 C CA . VAL B 1 116 ? 13.086 -7.605 -19.141 1 97.38 116 VAL B CA 1
ATOM 5543 C C . VAL B 1 116 ? 13.422 -8.422 -17.891 1 97.38 116 VAL B C 1
ATOM 5545 O O . VAL B 1 116 ? 12.578 -9.172 -17.391 1 97.38 116 VAL B O 1
ATOM 5548 N N . GLY B 1 117 ? 14.648 -8.281 -17.359 1 98.44 117 GLY B N 1
ATOM 5549 C CA . GLY B 1 117 ? 15 -8.93 -16.109 1 98.44 117 GLY B CA 1
ATOM 5550 C C . GLY B 1 117 ? 14.109 -8.531 -14.945 1 98.44 117 GLY B C 1
ATOM 5551 O O . GLY B 1 117 ? 13.781 -9.367 -14.094 1 98.44 117 GLY B O 1
ATOM 5552 N N . ALA B 1 118 ? 13.727 -7.297 -14.953 1 98.88 118 ALA B N 1
ATOM 5553 C CA . ALA B 1 118 ? 12.844 -6.805 -13.898 1 98.88 118 ALA B CA 1
ATOM 5554 C C . ALA B 1 118 ? 11.461 -7.434 -14 1 98.88 118 ALA B C 1
ATOM 5556 O O . ALA B 1 118 ? 10.82 -7.707 -12.984 1 98.88 118 ALA B O 1
ATOM 5557 N N . VAL B 1 119 ? 10.961 -7.641 -15.219 1 98.81 119 VAL B N 1
ATOM 5558 C CA . VAL B 1 119 ? 9.672 -8.312 -15.398 1 98.81 119 VAL B CA 1
ATOM 5559 C C . VAL B 1 119 ? 9.781 -9.766 -14.945 1 98.81 119 VAL B C 1
ATOM 5561 O O . VAL B 1 119 ? 8.883 -10.281 -14.281 1 98.81 119 VAL B O 1
ATOM 5564 N N . LEU B 1 120 ? 10.898 -10.383 -15.297 1 98.56 120 LEU B N 1
ATOM 5565 C CA . LEU B 1 120 ? 11.133 -11.766 -14.883 1 98.56 120 LEU B CA 1
ATOM 5566 C C . LEU B 1 120 ? 11.102 -11.891 -13.359 1 98.56 120 LEU B C 1
ATOM 5568 O O . LEU B 1 120 ? 10.406 -12.75 -12.82 1 98.56 120 LEU B O 1
ATOM 5572 N N . VAL B 1 121 ? 11.781 -11.031 -12.719 1 98.88 121 VAL B N 1
ATOM 5573 C CA . VAL B 1 121 ? 11.914 -11.07 -11.266 1 98.88 121 VAL B CA 1
ATOM 5574 C C . VAL B 1 121 ? 10.57 -10.734 -10.617 1 98.88 121 VAL B C 1
ATOM 5576 O O . VAL B 1 121 ? 10.211 -11.312 -9.586 1 98.88 121 VAL B O 1
ATOM 5579 N N . SER B 1 122 ? 9.852 -9.773 -11.164 1 98.88 122 SER B N 1
ATOM 5580 C CA . SER B 1 122 ? 8.539 -9.438 -10.633 1 98.88 122 SER B CA 1
ATOM 5581 C C . SER B 1 122 ? 7.578 -10.617 -10.75 1 98.88 122 SER B C 1
ATOM 5583 O O . SER B 1 122 ? 6.785 -10.875 -9.844 1 98.88 122 SER B O 1
ATOM 5585 N N . THR B 1 123 ? 7.621 -11.305 -11.891 1 98.88 123 THR B N 1
ATOM 5586 C CA . THR B 1 123 ? 6.781 -12.477 -12.078 1 98.88 123 THR B CA 1
ATOM 5587 C C . THR B 1 123 ? 7.164 -13.586 -11.102 1 98.88 123 THR B C 1
ATOM 5589 O O . THR B 1 123 ? 6.289 -14.234 -10.523 1 98.88 123 THR B O 1
ATOM 5592 N N . TRP B 1 124 ? 8.477 -13.773 -10.945 1 98.81 124 TRP B N 1
ATOM 5593 C CA . TRP B 1 124 ? 8.984 -14.727 -9.969 1 98.81 124 TRP B CA 1
ATOM 5594 C C . TRP B 1 124 ? 8.477 -14.391 -8.57 1 98.81 124 TRP B C 1
ATOM 5596 O O . TRP B 1 124 ? 8.008 -15.266 -7.844 1 98.81 124 TRP B O 1
ATOM 5606 N N . ALA B 1 125 ? 8.531 -13.117 -8.188 1 98.75 125 ALA B N 1
ATOM 5607 C CA . ALA B 1 125 ? 8.047 -12.648 -6.883 1 98.75 125 ALA B CA 1
ATOM 5608 C C . ALA B 1 125 ? 6.562 -12.945 -6.711 1 98.75 125 ALA B C 1
ATOM 5610 O O . ALA B 1 125 ? 6.125 -13.359 -5.633 1 98.75 125 ALA B O 1
ATOM 5611 N N . HIS B 1 126 ? 5.832 -12.727 -7.758 1 98.69 126 HIS B N 1
ATOM 5612 C CA . HIS B 1 126 ? 4.395 -12.961 -7.738 1 98.69 126 HIS B CA 1
ATOM 5613 C C . HIS B 1 126 ? 4.086 -14.453 -7.605 1 98.69 126 HIS B C 1
ATOM 5615 O O . HIS B 1 126 ? 3.293 -14.852 -6.75 1 98.69 126 HIS B O 1
ATOM 5621 N N . ASP B 1 127 ? 4.711 -15.266 -8.414 1 98.5 127 ASP B N 1
ATOM 5622 C CA . ASP B 1 127 ? 4.32 -16.656 -8.594 1 98.5 127 ASP B CA 1
ATOM 5623 C C . ASP B 1 127 ? 4.852 -17.531 -7.449 1 98.5 127 ASP B C 1
ATOM 5625 O O . ASP B 1 127 ? 4.203 -18.5 -7.047 1 98.5 127 ASP B O 1
ATOM 5629 N N . TYR B 1 128 ? 6.051 -17.188 -6.934 1 98.5 128 TYR B N 1
ATOM 5630 C CA . TYR B 1 128 ? 6.719 -18.109 -6.016 1 98.5 128 TYR B CA 1
ATOM 5631 C C . TYR B 1 128 ? 6.75 -17.531 -4.602 1 98.5 128 TYR B C 1
ATOM 5633 O O . TYR B 1 128 ? 7.031 -18.25 -3.643 1 98.5 128 TYR B O 1
ATOM 5641 N N . ALA B 1 129 ? 6.512 -16.219 -4.441 1 98.06 129 ALA B N 1
ATOM 5642 C CA . ALA B 1 129 ? 6.508 -15.539 -3.146 1 98.06 129 ALA B CA 1
ATOM 5643 C C . ALA B 1 129 ? 7.801 -15.812 -2.383 1 98.06 129 ALA B C 1
ATOM 5645 O O . ALA B 1 129 ? 7.762 -16.234 -1.221 1 98.06 129 ALA B O 1
ATOM 5646 N N . PRO B 1 130 ? 8.945 -15.516 -3.047 1 98 130 PRO B N 1
ATOM 5647 C CA . PRO B 1 130 ? 10.211 -15.75 -2.344 1 98 130 PRO B CA 1
ATOM 5648 C C . PRO B 1 130 ? 10.391 -14.836 -1.137 1 98 130 PRO B C 1
ATOM 5650 O O . PRO B 1 130 ? 9.711 -13.812 -1.022 1 98 130 PRO B O 1
ATOM 5653 N N . LYS B 1 131 ? 11.281 -15.188 -0.271 1 96.69 131 LYS B N 1
ATOM 5654 C CA . LYS B 1 131 ? 11.484 -14.445 0.972 1 96.69 131 LYS B CA 1
ATOM 5655 C C . LYS B 1 131 ? 12.742 -13.586 0.906 1 96.69 131 LYS B C 1
ATOM 5657 O O . LYS B 1 131 ? 13.391 -13.352 1.927 1 96.69 131 LYS B O 1
ATOM 5662 N N . VAL B 1 132 ? 13.078 -13.172 -0.291 1 97.81 132 VAL B N 1
ATOM 5663 C CA . VAL B 1 132 ? 14.273 -12.336 -0.427 1 97.81 132 VAL B CA 1
ATOM 5664 C C . VAL B 1 132 ? 14.062 -11.008 0.298 1 97.81 132 VAL B C 1
ATOM 5666 O O . VAL B 1 132 ? 12.922 -10.609 0.556 1 97.81 132 VAL B O 1
ATOM 5669 N N . ARG B 1 133 ? 15.172 -10.305 0.561 1 97.19 133 ARG B N 1
ATOM 5670 C CA . ARG B 1 133 ? 15.18 -9.109 1.4 1 97.19 133 ARG B CA 1
ATOM 5671 C C . ARG B 1 133 ? 14.562 -7.926 0.669 1 97.19 133 ARG B C 1
ATOM 5673 O O . ARG B 1 133 ? 13.898 -7.086 1.285 1 97.19 133 ARG B O 1
ATOM 5680 N N . ALA B 1 134 ? 14.867 -7.852 -0.624 1 98 134 ALA B N 1
ATOM 5681 C CA . ALA B 1 134 ? 14.438 -6.66 -1.356 1 98 134 ALA B CA 1
ATOM 5682 C C . ALA B 1 134 ? 14.555 -6.871 -2.863 1 98 134 ALA B C 1
ATOM 5684 O O . ALA B 1 134 ? 15.281 -7.758 -3.316 1 98 134 ALA B O 1
ATOM 5685 N N . LEU B 1 135 ? 13.766 -6.086 -3.588 1 98.81 135 LEU B N 1
ATOM 5686 C CA . LEU B 1 135 ? 13.875 -5.973 -5.039 1 98.81 135 LEU B CA 1
ATOM 5687 C C . LEU B 1 135 ? 14.211 -4.543 -5.445 1 98.81 135 LEU B C 1
ATOM 5689 O O . LEU B 1 135 ? 13.57 -3.594 -4.98 1 98.81 135 LEU B O 1
ATOM 5693 N N . VAL B 1 136 ? 15.227 -4.359 -6.188 1 98.94 136 VAL B N 1
ATOM 5694 C CA . VAL B 1 136 ? 15.477 -3.117 -6.91 1 98.94 136 VAL B CA 1
ATOM 5695 C C . VAL B 1 136 ? 15.203 -3.318 -8.398 1 98.94 136 VAL B C 1
ATOM 5697 O O . VAL B 1 136 ? 15.914 -4.066 -9.07 1 98.94 136 VAL B O 1
ATOM 5700 N N . LEU B 1 137 ? 14.164 -2.713 -8.914 1 98.94 137 LEU B N 1
ATOM 5701 C CA . LEU B 1 137 ? 13.742 -2.865 -10.297 1 98.94 137 LEU B CA 1
ATOM 5702 C C . LEU B 1 137 ? 14 -1.586 -11.086 1 98.94 137 LEU B C 1
ATOM 5704 O O . LEU B 1 137 ? 13.477 -0.523 -10.742 1 98.94 137 LEU B O 1
ATOM 5708 N N . ALA B 1 138 ? 14.797 -1.701 -12.102 1 98.88 138 ALA B N 1
ATOM 5709 C CA . ALA B 1 138 ? 15.133 -0.541 -12.922 1 98.88 138 ALA B CA 1
ATOM 5710 C C . ALA B 1 138 ? 14.453 -0.617 -14.289 1 98.88 138 ALA B C 1
ATOM 5712 O O . ALA B 1 138 ? 14.688 -1.555 -15.055 1 98.88 138 ALA B O 1
ATOM 5713 N N . SER B 1 139 ? 13.594 0.315 -14.602 1 98.38 139 SER B N 1
ATOM 5714 C CA . SER B 1 139 ? 12.883 0.455 -15.867 1 98.38 139 SER B CA 1
ATOM 5715 C C . SER B 1 139 ? 12.281 -0.874 -16.312 1 98.38 139 SER B C 1
ATOM 5717 O O . SER B 1 139 ? 12.508 -1.318 -17.438 1 98.38 139 SER B O 1
ATOM 5719 N N . PRO B 1 140 ? 11.438 -1.471 -15.445 1 98.75 140 PRO B N 1
ATOM 5720 C CA . PRO B 1 140 ? 10.82 -2.742 -15.836 1 98.75 140 PRO B CA 1
ATOM 5721 C C . PRO B 1 140 ? 10.055 -2.646 -17.156 1 98.75 140 PRO B C 1
ATOM 5723 O O . PRO B 1 140 ? 9.242 -1.733 -17.344 1 98.75 140 PRO B O 1
ATOM 5726 N N . ALA B 1 141 ? 10.258 -3.547 -18 1 97.75 141 ALA B N 1
ATOM 5727 C CA . ALA B 1 141 ? 9.625 -3.547 -19.328 1 97.75 141 ALA B CA 1
ATOM 5728 C C . ALA B 1 141 ? 8.211 -4.113 -19.25 1 97.75 141 ALA B C 1
ATOM 5730 O O . ALA B 1 141 ? 7.859 -5.02 -20.016 1 97.75 141 ALA B O 1
ATOM 5731 N N . PHE B 1 142 ? 7.363 -3.502 -18.469 1 98.31 142 PHE B N 1
ATOM 5732 C CA . PHE B 1 142 ? 5.988 -3.963 -18.312 1 98.31 142 PHE B CA 1
ATOM 5733 C C . PHE B 1 142 ? 5.188 -3.727 -19.578 1 98.31 142 PHE B C 1
ATOM 5735 O O . PHE B 1 142 ? 4.242 -4.465 -19.875 1 98.31 142 PHE B O 1
ATOM 5742 N N . GLN B 1 143 ? 5.551 -2.699 -20.266 1 95.69 143 GLN B N 1
ATOM 5743 C CA . GLN B 1 143 ? 4.941 -2.387 -21.547 1 95.69 143 GLN B CA 1
ATOM 5744 C C . GLN B 1 143 ? 5.938 -1.693 -22.469 1 95.69 143 GLN B C 1
ATOM 5746 O O . GLN B 1 143 ? 6.289 -0.53 -22.266 1 95.69 143 GLN B O 1
ATOM 5751 N N . VAL B 1 144 ? 6.328 -2.412 -23.469 1 91.25 144 VAL B N 1
ATOM 5752 C CA . VAL B 1 144 ? 7.27 -1.872 -24.438 1 91.25 144 VAL B CA 1
ATOM 5753 C C . VAL B 1 144 ? 6.535 -0.964 -25.422 1 91.25 144 VAL B C 1
ATOM 5755 O O . VAL B 1 144 ? 5.395 -1.245 -25.797 1 91.25 144 VAL B O 1
ATOM 5758 N N . LYS B 1 145 ? 7.156 0.082 -25.797 1 86.38 145 LYS B N 1
ATOM 5759 C CA . LYS B 1 145 ? 6.574 0.986 -26.781 1 86.38 145 LYS B CA 1
ATOM 5760 C C . LYS B 1 145 ? 6.633 0.386 -28.188 1 86.38 145 LYS B C 1
ATOM 5762 O O . LYS B 1 145 ? 7.723 0.146 -28.719 1 86.38 145 LYS B O 1
ATOM 5767 N N . LEU B 1 146 ? 5.449 -0.094 -28.625 1 79.56 146 LEU B N 1
ATOM 5768 C CA . LEU B 1 146 ? 5.379 -0.577 -30 1 79.56 146 LEU B CA 1
ATOM 5769 C C . LEU B 1 146 ? 4.879 0.519 -30.938 1 79.56 146 LEU B C 1
ATOM 5771 O O . LEU B 1 146 ? 3.857 1.154 -30.656 1 79.56 146 LEU B O 1
ATOM 5775 N N . TYR B 1 147 ? 5.598 0.791 -31.922 1 70.62 147 TYR B N 1
ATOM 5776 C CA . TYR B 1 147 ? 5.277 1.918 -32.781 1 70.62 147 TYR B CA 1
ATOM 5777 C C . TYR B 1 147 ? 4.461 1.464 -34 1 70.62 147 TYR B C 1
ATOM 5779 O O . TYR B 1 147 ? 4.016 2.287 -34.781 1 70.62 147 TYR B O 1
ATOM 5787 N N . VAL B 1 148 ? 4.137 0.088 -34.031 1 74.06 148 VAL B N 1
ATOM 5788 C CA . VAL B 1 148 ? 3.283 -0.446 -35.094 1 74.06 148 VAL B CA 1
ATOM 5789 C C . VAL B 1 148 ? 1.919 -0.816 -34.531 1 74.06 148 VAL B C 1
ATOM 5791 O O . VAL B 1 148 ? 1.827 -1.639 -33.594 1 74.06 148 VAL B O 1
ATOM 5794 N N . PRO B 1 149 ? 0.832 -0.232 -35 1 76.56 149 PRO B N 1
ATOM 5795 C CA . PRO B 1 149 ? -0.502 -0.545 -34.5 1 76.56 149 PRO B CA 1
ATOM 5796 C C . PRO B 1 149 ? -0.842 -2.029 -34.594 1 76.56 149 PRO B C 1
ATOM 5798 O O . PRO B 1 149 ? -0.475 -2.682 -35.562 1 76.56 149 PRO B O 1
ATOM 5801 N N . PHE B 1 150 ? -1.441 -2.682 -33.656 1 80.38 150 PHE B N 1
ATOM 5802 C CA . PHE B 1 150 ? -1.947 -4.047 -33.594 1 80.38 150 PHE B CA 1
ATOM 5803 C C . PHE B 1 150 ? -0.805 -5.055 -33.688 1 80.38 150 PHE B C 1
ATOM 5805 O O . PHE B 1 150 ? -0.991 -6.172 -34.188 1 80.38 150 PHE B O 1
ATOM 5812 N N . ALA B 1 151 ? 0.38 -4.5 -33.406 1 80.5 151 ALA B N 1
ATOM 5813 C CA . ALA B 1 151 ? 1.556 -5.363 -33.469 1 80.5 151 ALA B CA 1
ATOM 5814 C C . ALA B 1 151 ? 1.366 -6.629 -32.656 1 80.5 151 ALA B C 1
ATOM 5816 O O . ALA B 1 151 ? 1.666 -7.73 -33.094 1 80.5 151 ALA B O 1
ATOM 5817 N N . ARG B 1 152 ? 0.83 -6.613 -31.594 1 85.5 152 ARG B N 1
ATOM 5818 C CA . ARG B 1 152 ? 0.687 -7.762 -30.703 1 85.5 152 ARG B CA 1
ATOM 5819 C C . ARG B 1 152 ? -0.284 -8.789 -31.281 1 85.5 152 ARG B C 1
ATOM 5821 O O . ARG B 1 152 ? 0.011 -9.984 -31.297 1 85.5 152 ARG B O 1
ATOM 5828 N N . SER B 1 153 ? -1.393 -8.289 -31.656 1 85.69 153 SER B N 1
ATOM 5829 C CA . SER B 1 153 ? -2.391 -9.172 -32.25 1 85.69 153 SER B CA 1
ATOM 5830 C C . SER B 1 153 ? -1.867 -9.828 -33.5 1 85.69 153 SER B C 1
ATOM 5832 O O . SER B 1 153 ? -2.148 -11 -33.781 1 85.69 153 SER B O 1
ATOM 5834 N N . GLY B 1 154 ? -1.203 -9.023 -34.219 1 88 154 GLY B N 1
ATOM 5835 C CA . GLY B 1 154 ? -0.604 -9.57 -35.438 1 88 154 GLY B CA 1
ATOM 5836 C C . GLY B 1 154 ? 0.423 -10.656 -35.156 1 88 154 GLY B C 1
ATOM 5837 O O . GLY B 1 154 ? 0.463 -11.672 -35.844 1 88 154 GLY B O 1
ATOM 5838 N N . LEU B 1 155 ? 1.215 -10.43 -34.156 1 87.56 155 LEU B N 1
ATOM 5839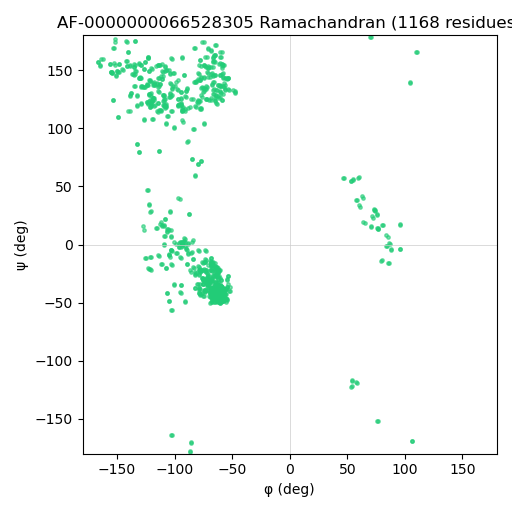 C CA . LEU B 1 155 ? 2.223 -11.414 -33.781 1 87.56 155 LEU B CA 1
ATOM 5840 C C . LEU B 1 155 ? 1.57 -12.703 -33.281 1 87.56 155 LEU B C 1
ATOM 5842 O O . LEU B 1 155 ? 2.041 -13.797 -33.625 1 87.56 155 LEU B O 1
ATOM 5846 N N . LYS B 1 156 ? 0.515 -12.617 -32.531 1 89.44 156 LYS B N 1
ATOM 5847 C CA . LYS B 1 156 ? -0.199 -13.789 -32.031 1 89.44 156 LYS B CA 1
ATOM 5848 C C . LYS B 1 156 ? -0.738 -14.625 -33.188 1 89.44 156 LYS B C 1
ATOM 5850 O O . LYS B 1 156 ? -0.621 -15.852 -33.188 1 89.44 156 LYS B O 1
ATOM 5855 N N . LEU B 1 157 ? -1.258 -13.93 -34.125 1 89.12 157 LEU B N 1
ATOM 5856 C CA . LEU B 1 157 ? -1.823 -14.609 -35.281 1 89.12 157 LEU B CA 1
ATOM 5857 C C . LEU B 1 157 ? -0.728 -15.273 -36.125 1 89.12 157 LEU B C 1
ATOM 5859 O O . LEU B 1 157 ? -0.898 -16.406 -36.594 1 89.12 157 LEU B O 1
ATOM 5863 N N . MET B 1 158 ? 0.305 -14.578 -36.219 1 90.06 158 MET B N 1
ATOM 5864 C CA . MET B 1 158 ? 1.409 -15.117 -37.031 1 90.06 158 MET B CA 1
ATOM 5865 C C . MET B 1 158 ? 2.027 -16.328 -36.344 1 90.06 158 MET B C 1
ATOM 5867 O O . MET B 1 158 ? 2.438 -17.281 -37.031 1 90.06 158 MET B O 1
ATOM 5871 N N . ARG B 1 159 ? 2.109 -16.266 -35.094 1 89.44 159 ARG B N 1
ATOM 5872 C CA . ARG B 1 159 ? 2.65 -17.406 -34.344 1 89.44 159 ARG B CA 1
ATOM 5873 C C . ARG B 1 159 ? 1.794 -18.656 -34.531 1 89.44 159 ARG B C 1
ATOM 5875 O O . ARG B 1 159 ? 2.316 -19.766 -34.594 1 89.44 159 ARG B O 1
ATOM 5882 N N . LEU B 1 160 ? 0.493 -18.5 -34.594 1 86.62 160 LEU B N 1
ATOM 5883 C CA . LEU B 1 160 ? -0.425 -19.625 -34.781 1 86.62 160 LEU B CA 1
ATOM 5884 C C . LEU B 1 160 ? -0.16 -20.312 -36.125 1 86.62 160 LEU B C 1
ATOM 5886 O O . LEU B 1 160 ? -0.305 -21.531 -36.219 1 86.62 160 LEU B O 1
ATOM 5890 N N . TRP B 1 161 ? 0.289 -19.562 -37.031 1 89.62 161 TRP B N 1
ATOM 5891 C CA . TRP B 1 161 ? 0.455 -20.078 -38.375 1 89.62 161 TRP B CA 1
ATOM 5892 C C . TRP B 1 161 ? 1.882 -20.578 -38.594 1 89.62 161 TRP B C 1
ATOM 5894 O O . TRP B 1 161 ? 2.098 -21.625 -39.219 1 89.62 161 TRP B O 1
ATOM 5904 N N . ARG B 1 162 ? 2.811 -19.812 -38.094 1 90.38 162 ARG B N 1
ATOM 5905 C CA . ARG B 1 162 ? 4.207 -20.062 -38.438 1 90.38 162 ARG B CA 1
ATOM 5906 C C . ARG B 1 162 ? 4.949 -20.719 -37.281 1 90.38 162 ARG B C 1
ATOM 5908 O O . ARG B 1 162 ? 6.078 -21.188 -37.438 1 90.38 162 ARG B O 1
ATOM 5915 N N . GLY B 1 163 ? 4.312 -20.781 -36.156 1 89.19 163 GLY B N 1
ATOM 5916 C CA . GLY B 1 163 ? 5.039 -21.219 -34.969 1 89.19 163 GLY B CA 1
ATOM 5917 C C . GLY B 1 163 ? 5.957 -20.156 -34.406 1 89.19 163 GLY B C 1
ATOM 5918 O O . GLY B 1 163 ? 5.664 -18.969 -34.5 1 89.19 163 GLY B O 1
ATOM 5919 N N . ASN B 1 164 ? 6.984 -20.547 -33.781 1 90.25 164 ASN B N 1
ATOM 5920 C CA . ASN B 1 164 ? 7.93 -19.609 -33.188 1 90.25 164 ASN B CA 1
ATOM 5921 C C . ASN B 1 164 ? 8.805 -18.953 -34.25 1 90.25 164 ASN B C 1
ATOM 5923 O O . ASN B 1 164 ? 9.227 -19.609 -35.219 1 90.25 164 ASN B O 1
ATOM 5927 N N . PHE B 1 165 ? 8.938 -17.656 -34.219 1 90.88 165 PHE B N 1
ATOM 5928 C CA . PHE B 1 165 ? 9.836 -16.891 -35.094 1 90.88 165 PHE B CA 1
ATOM 5929 C C . PHE B 1 165 ? 10.477 -15.742 -34.312 1 90.88 165 PHE B C 1
ATOM 5931 O O . PHE B 1 165 ? 10.18 -15.531 -33.125 1 90.88 165 PHE B O 1
ATOM 5938 N N . PHE B 1 166 ? 11.375 -15.094 -34.969 1 91.38 166 PHE B N 1
ATOM 5939 C CA . PHE B 1 166 ? 12.164 -14.086 -34.281 1 91.38 166 PHE B CA 1
ATOM 5940 C C . PHE B 1 166 ? 11.891 -12.695 -34.844 1 91.38 166 PHE B C 1
ATOM 5942 O O . PHE B 1 166 ? 11.688 -12.539 -36.031 1 91.38 166 PHE B O 1
ATOM 5949 N N . VAL B 1 167 ? 11.805 -11.789 -33.938 1 85.69 167 VAL B N 1
ATOM 5950 C CA . VAL B 1 167 ? 11.602 -10.391 -34.281 1 85.69 167 VAL B CA 1
ATOM 5951 C C . VAL B 1 167 ? 12.844 -9.578 -33.906 1 85.69 167 VAL B C 1
ATOM 5953 O O . VAL B 1 167 ? 13.305 -9.641 -32.75 1 85.69 167 VAL B O 1
ATOM 5956 N N . ASN B 1 168 ? 13.305 -8.797 -34.812 1 82.94 168 ASN B N 1
ATOM 5957 C CA . ASN B 1 168 ? 14.469 -7.965 -34.531 1 82.94 168 ASN B CA 1
ATOM 5958 C C . ASN B 1 168 ? 14.086 -6.703 -33.781 1 82.94 168 ASN B C 1
ATOM 5960 O O . ASN B 1 168 ? 13.031 -6.113 -34.031 1 82.94 168 ASN B O 1
ATOM 5964 N N . SER B 1 169 ? 14.984 -6.426 -32.844 1 76.06 169 SER B N 1
ATOM 5965 C CA . SER B 1 169 ? 14.781 -5.211 -32.062 1 76.06 169 SER B CA 1
ATOM 5966 C C . SER B 1 169 ? 15.055 -3.963 -32.906 1 76.06 169 SER B C 1
ATOM 5968 O O . SER B 1 169 ? 15.984 -3.941 -33.719 1 76.06 169 SER B O 1
ATOM 5970 N N . TYR B 1 170 ? 14.203 -2.988 -32.812 1 71.12 170 TYR B N 1
ATOM 5971 C CA . TYR B 1 170 ? 14.43 -1.729 -33.5 1 71.12 170 TYR B CA 1
ATOM 5972 C C . TYR B 1 170 ? 15.156 -0.73 -32.594 1 71.12 170 TYR B C 1
ATOM 5974 O O . TYR B 1 170 ? 15.5 0.372 -33.031 1 71.12 170 TYR B O 1
ATOM 5982 N N . VAL B 1 171 ? 15.438 -1.186 -31.422 1 76.56 171 VAL B N 1
ATOM 5983 C CA . VAL B 1 171 ? 16.031 -0.256 -30.469 1 76.56 171 VAL B CA 1
ATOM 5984 C C . VAL B 1 171 ? 17.516 -0.097 -30.766 1 76.56 171 VAL B C 1
ATOM 5986 O O . VAL B 1 171 ? 18.266 -1.081 -30.797 1 76.56 171 VAL B O 1
ATOM 5989 N N . LYS B 1 172 ? 17.875 1.191 -30.984 1 84.81 172 LYS B N 1
ATOM 5990 C CA . LYS B 1 172 ? 19.281 1.529 -31.203 1 84.81 172 LYS B CA 1
ATOM 5991 C C . LYS B 1 172 ? 19.984 1.888 -29.906 1 84.81 172 LYS B C 1
ATOM 5993 O O . LYS B 1 172 ? 19.359 2.434 -28.984 1 84.81 172 LYS B O 1
ATOM 5998 N N . ALA B 1 173 ? 21.266 1.521 -29.859 1 89.5 173 ALA B N 1
ATOM 5999 C CA . ALA B 1 173 ? 22.062 1.725 -28.656 1 89.5 173 ALA B CA 1
ATOM 6000 C C . ALA B 1 173 ? 22.016 3.182 -28.203 1 89.5 173 ALA B C 1
ATOM 6002 O O . ALA B 1 173 ? 22.062 3.471 -27 1 89.5 173 ALA B O 1
ATOM 6003 N N . ARG B 1 174 ? 21.859 4.07 -29.156 1 90.12 174 ARG B N 1
ATOM 6004 C CA . ARG B 1 174 ? 21.875 5.496 -28.844 1 90.12 174 ARG B CA 1
ATOM 6005 C C . ARG B 1 174 ? 20.625 5.891 -28.047 1 90.12 174 ARG B C 1
ATOM 6007 O O . ARG B 1 174 ? 20.609 6.945 -27.406 1 90.12 174 ARG B O 1
ATOM 6014 N N . PHE B 1 175 ? 19.641 5.07 -28 1 90.38 175 PHE B N 1
ATOM 6015 C CA . PHE B 1 175 ? 18.422 5.359 -27.266 1 90.38 175 PHE B CA 1
ATOM 6016 C C . PHE B 1 175 ? 18.391 4.594 -25.938 1 90.38 175 PHE B C 1
ATOM 6018 O O . PHE B 1 175 ? 17.406 4.684 -25.188 1 90.38 175 PHE B O 1
ATOM 6025 N N . LEU B 1 176 ? 19.469 3.973 -25.656 1 94.06 176 LEU B N 1
ATOM 6026 C CA . LEU B 1 176 ? 19.547 3.199 -24.422 1 94.06 176 LEU B CA 1
ATOM 6027 C C . LEU B 1 176 ? 20.297 3.973 -23.344 1 94.06 176 LEU B C 1
ATOM 6029 O O . LEU B 1 176 ? 19.984 3.836 -22.156 1 94.06 176 LEU B O 1
ATOM 6033 N N . SER B 1 177 ? 21.234 4.707 -23.688 1 96.62 177 SER B N 1
ATOM 6034 C CA . SER B 1 177 ? 22.078 5.406 -22.734 1 96.62 177 SER B CA 1
ATOM 6035 C C . SER B 1 177 ? 22.719 6.641 -23.375 1 96.62 177 SER B C 1
ATOM 6037 O O . SER B 1 177 ? 22.797 6.75 -24.594 1 96.62 177 SER B O 1
ATOM 6039 N N . HIS B 1 178 ? 23.094 7.648 -22.516 1 95.69 178 HIS B N 1
ATOM 6040 C CA . HIS B 1 178 ? 23.859 8.797 -22.984 1 95.69 178 HIS B CA 1
ATOM 6041 C C . HIS B 1 178 ? 25.359 8.523 -22.922 1 95.69 178 HIS B C 1
ATOM 6043 O O . HIS B 1 178 ? 26.172 9.297 -23.438 1 95.69 178 HIS B O 1
ATOM 6049 N N . ASP B 1 179 ? 25.781 7.438 -22.344 1 96.88 179 ASP B N 1
ATOM 6050 C CA . ASP B 1 179 ? 27.203 7.113 -22.156 1 96.88 179 ASP B CA 1
ATOM 6051 C C . ASP B 1 179 ? 27.812 6.605 -23.453 1 96.88 179 ASP B C 1
ATOM 6053 O O . ASP B 1 179 ? 27.5 5.5 -23.906 1 96.88 179 ASP B O 1
ATOM 6057 N N . PRO B 1 180 ? 28.781 7.32 -24 1 96.81 180 PRO B N 1
ATOM 6058 C CA . PRO B 1 180 ? 29.328 6.914 -25.297 1 96.81 180 PRO B CA 1
ATOM 6059 C C . PRO B 1 180 ? 30.047 5.57 -25.234 1 96.81 180 PRO B C 1
ATOM 6061 O O . PRO B 1 180 ? 30.016 4.801 -26.188 1 96.81 180 PRO B O 1
ATOM 6064 N N . GLU B 1 181 ? 30.703 5.289 -24.156 1 96.38 181 GLU B N 1
ATOM 6065 C CA . GLU B 1 181 ? 31.406 4.02 -24.016 1 96.38 181 GLU B CA 1
ATOM 6066 C C . GLU B 1 181 ? 30.422 2.846 -23.969 1 96.38 181 GLU B C 1
ATOM 6068 O O . GLU B 1 181 ? 30.688 1.794 -24.562 1 96.38 181 GLU B O 1
ATOM 6073 N N . ARG B 1 182 ? 29.375 3.037 -23.297 1 95.81 182 ARG B N 1
ATOM 6074 C CA . ARG B 1 182 ? 28.359 1.995 -23.188 1 95.81 182 ARG B CA 1
ATOM 6075 C C . ARG B 1 182 ? 27.703 1.744 -24.547 1 95.81 182 ARG B C 1
ATOM 6077 O O . ARG B 1 182 ? 27.406 0.599 -24.891 1 95.81 182 ARG B O 1
ATOM 6084 N N . ILE B 1 183 ? 27.453 2.807 -25.266 1 96.38 183 ILE B N 1
ATOM 6085 C CA . ILE B 1 183 ? 26.844 2.713 -26.594 1 96.38 183 ILE B CA 1
ATOM 6086 C C . ILE B 1 183 ? 27.781 1.938 -27.516 1 96.38 183 ILE B C 1
ATOM 6088 O O . ILE B 1 183 ? 27.344 0.989 -28.188 1 96.38 183 ILE B O 1
ATOM 6092 N N . ALA B 1 184 ? 29.062 2.275 -27.516 1 96.38 184 ALA B N 1
ATOM 6093 C CA . ALA B 1 184 ? 30.031 1.634 -28.391 1 96.38 184 ALA B CA 1
ATOM 6094 C C . ALA B 1 184 ? 30.188 0.154 -28.047 1 96.38 184 ALA B C 1
ATOM 6096 O O . ALA B 1 184 ? 30.266 -0.688 -28.953 1 96.38 184 ALA B O 1
ATOM 6097 N N . SER B 1 185 ? 30.219 -0.113 -26.797 1 94.94 185 SER B N 1
ATOM 6098 C CA . SER B 1 185 ? 30.406 -1.498 -26.359 1 94.94 185 SER B CA 1
ATOM 6099 C C . SER B 1 185 ? 29.172 -2.342 -26.688 1 94.94 185 SER B C 1
ATOM 6101 O O . SER B 1 185 ? 29.297 -3.531 -26.984 1 94.94 185 SER B O 1
ATOM 6103 N N . TYR B 1 186 ? 28.047 -1.787 -26.625 1 94.69 186 TYR B N 1
ATOM 6104 C CA . TYR B 1 186 ? 26.828 -2.498 -27 1 94.69 186 TYR B CA 1
ATOM 6105 C C . TYR B 1 186 ? 26.859 -2.893 -28.469 1 94.69 186 TYR B C 1
ATOM 6107 O O . TYR B 1 186 ? 26.516 -4.023 -28.812 1 94.69 186 TYR B O 1
ATOM 6115 N N . ASP B 1 187 ? 27.312 -1.998 -29.266 1 93.69 187 ASP B N 1
ATOM 6116 C CA . ASP B 1 187 ? 27.312 -2.197 -30.719 1 93.69 187 ASP B CA 1
ATOM 6117 C C . ASP B 1 187 ? 28.359 -3.232 -31.125 1 93.69 187 ASP B C 1
ATOM 6119 O O . ASP B 1 187 ? 28.172 -3.957 -32.094 1 93.69 187 ASP B O 1
ATOM 6123 N N . SER B 1 188 ? 29.391 -3.354 -30.359 1 94.81 188 SER B N 1
ATOM 6124 C CA . SER B 1 188 ? 30.5 -4.203 -30.781 1 94.81 188 SER B CA 1
ATOM 6125 C C . SER B 1 188 ? 30.484 -5.535 -30.031 1 94.81 188 SER B C 1
ATOM 6127 O O . SER B 1 188 ? 31.25 -6.445 -30.359 1 94.81 188 SER B O 1
ATOM 6129 N N . ASP B 1 189 ? 29.641 -5.734 -29.109 1 95.56 189 ASP B N 1
ATOM 6130 C CA . ASP B 1 189 ? 29.609 -6.93 -28.266 1 95.56 189 ASP B CA 1
ATOM 6131 C C . ASP B 1 189 ? 29 -8.109 -29 1 95.56 189 ASP B C 1
ATOM 6133 O O . ASP B 1 189 ? 27.797 -8.109 -29.297 1 95.56 189 ASP B O 1
ATOM 6137 N N . PRO B 1 190 ? 29.75 -9.125 -29.203 1 95.5 190 PRO B N 1
ATOM 6138 C CA . PRO B 1 190 ? 29.234 -10.258 -29.969 1 95.5 190 PRO B CA 1
ATOM 6139 C C . PRO B 1 190 ? 28.203 -11.086 -29.188 1 95.5 190 PRO B C 1
ATOM 6141 O O . PRO B 1 190 ? 27.5 -11.914 -29.766 1 95.5 190 PRO B O 1
ATOM 6144 N N . LEU B 1 191 ? 28.078 -10.906 -27.906 1 96.5 191 LEU B N 1
ATOM 6145 C CA . LEU B 1 191 ? 27.188 -11.703 -27.062 1 96.5 191 LEU B CA 1
ATOM 6146 C C . LEU B 1 191 ? 25.797 -11.086 -27 1 96.5 191 LEU B C 1
ATOM 6148 O O . LEU B 1 191 ? 24.859 -11.688 -26.453 1 96.5 191 LEU B O 1
ATOM 6152 N N . ILE B 1 192 ? 25.609 -9.922 -27.609 1 94.94 192 ILE B N 1
ATOM 6153 C CA . ILE B 1 192 ? 24.297 -9.273 -27.656 1 94.94 192 ILE B CA 1
ATOM 6154 C C . ILE B 1 192 ? 23.391 -10.023 -28.625 1 94.94 192 ILE B C 1
ATOM 6156 O O . ILE B 1 192 ? 23.75 -10.258 -29.781 1 94.94 192 ILE B O 1
ATOM 6160 N N . ALA B 1 193 ? 22.234 -10.422 -28.125 1 91.38 193 ALA B N 1
ATOM 6161 C CA . ALA B 1 193 ? 21.203 -11.031 -28.969 1 91.38 193 ALA B CA 1
ATOM 6162 C C . ALA B 1 193 ? 20.312 -9.969 -29.594 1 91.38 193 ALA B C 1
ATOM 6164 O O . ALA B 1 193 ? 19.5 -9.352 -28.891 1 91.38 193 ALA B O 1
ATOM 6165 N N . LYS B 1 194 ? 20.266 -9.852 -30.797 1 87.81 194 LYS B N 1
ATOM 6166 C CA . LYS B 1 194 ? 19.594 -8.75 -31.469 1 87.81 194 LYS B CA 1
ATOM 6167 C C . LYS B 1 194 ? 18.109 -9.055 -31.672 1 87.81 194 LYS B C 1
ATOM 6169 O O . LYS B 1 194 ? 17.297 -8.148 -31.812 1 87.81 194 LYS B O 1
ATOM 6174 N N . ALA B 1 195 ? 17.812 -10.305 -31.656 1 91.19 195 ALA B N 1
ATOM 6175 C CA . ALA B 1 195 ? 16.438 -10.695 -31.922 1 91.19 195 ALA B CA 1
ATOM 6176 C C . ALA B 1 195 ? 15.812 -11.375 -30.703 1 91.19 195 ALA B C 1
ATOM 6178 O O . ALA B 1 195 ? 16.531 -11.891 -29.844 1 91.19 195 ALA B O 1
ATOM 6179 N N . ILE B 1 196 ? 14.484 -11.289 -30.594 1 91.38 196 ILE B N 1
ATOM 6180 C CA . ILE B 1 196 ? 13.719 -11.961 -29.547 1 91.38 196 ILE B CA 1
ATOM 6181 C C . ILE B 1 196 ? 12.664 -12.867 -30.172 1 91.38 196 ILE B C 1
ATOM 6183 O O . ILE B 1 196 ? 12.055 -12.508 -31.188 1 91.38 196 ILE B O 1
ATOM 6187 N N . SER B 1 197 ? 12.539 -13.992 -29.641 1 93.62 197 SER B N 1
ATOM 6188 C CA . SER B 1 197 ? 11.523 -14.898 -30.172 1 93.62 197 SER B CA 1
ATOM 6189 C C . SER B 1 197 ? 10.117 -14.414 -29.828 1 93.62 197 SER B C 1
ATOM 6191 O O . SER B 1 197 ? 9.914 -13.789 -28.781 1 93.62 197 SER B O 1
ATOM 6193 N N . VAL B 1 198 ? 9.172 -14.734 -30.625 1 91.88 198 VAL B N 1
ATOM 6194 C CA . VAL B 1 198 ? 7.793 -14.312 -30.422 1 91.88 198 VAL B CA 1
ATOM 6195 C C . VAL B 1 198 ? 7.227 -14.992 -29.172 1 91.88 198 VAL B C 1
ATOM 6197 O O . VAL B 1 198 ? 6.41 -14.406 -28.469 1 91.88 198 VAL B O 1
ATOM 6200 N N . ASN B 1 199 ? 7.668 -16.203 -28.844 1 90.62 199 ASN B N 1
ATOM 6201 C CA . ASN B 1 199 ? 7.266 -16.875 -27.609 1 90.62 199 ASN B CA 1
ATOM 6202 C C . ASN B 1 199 ? 7.609 -16.062 -26.375 1 90.62 199 ASN B C 1
ATOM 6204 O O . ASN B 1 199 ? 6.77 -15.875 -25.484 1 90.62 199 ASN B O 1
ATOM 6208 N N . VAL B 1 200 ? 8.773 -15.578 -26.422 1 92.62 200 VAL B N 1
ATOM 6209 C CA . VAL B 1 200 ? 9.258 -14.812 -25.266 1 92.62 200 VAL B CA 1
ATOM 6210 C C . VAL B 1 200 ? 8.586 -13.445 -25.234 1 92.62 200 VAL B C 1
ATOM 6212 O O . VAL B 1 200 ? 8.195 -12.961 -24.172 1 92.62 200 VAL B O 1
ATOM 6215 N N . LEU B 1 201 ? 8.43 -12.859 -26.391 1 92.81 201 LEU B N 1
ATOM 6216 C CA . LEU B 1 201 ? 7.852 -11.523 -26.484 1 92.81 201 LEU B CA 1
ATOM 6217 C C . LEU B 1 201 ? 6.395 -11.523 -26.031 1 92.81 201 LEU B C 1
ATOM 6219 O O . LEU B 1 201 ? 5.984 -10.68 -25.234 1 92.81 201 LEU B O 1
ATOM 6223 N N . LEU B 1 202 ? 5.621 -12.445 -26.562 1 93.44 202 LEU B N 1
ATOM 6224 C CA . LEU B 1 202 ? 4.219 -12.539 -26.188 1 93.44 202 LEU B CA 1
ATOM 6225 C C . LEU B 1 202 ? 4.09 -12.938 -24.719 1 93.44 202 LEU B C 1
ATOM 6227 O O . LEU B 1 202 ? 3.221 -12.43 -24 1 93.44 202 LEU B O 1
ATOM 6231 N N . GLY B 1 203 ? 4.941 -13.875 -24.266 1 95.38 203 GLY B N 1
ATOM 6232 C CA . GLY B 1 203 ? 4.957 -14.242 -22.859 1 95.38 203 GLY B CA 1
ATOM 6233 C C . GLY B 1 203 ? 5.277 -13.078 -21.953 1 95.38 203 GLY B C 1
ATOM 6234 O O . GLY B 1 203 ? 4.707 -12.961 -20.859 1 95.38 203 GLY B O 1
ATOM 6235 N N . LEU B 1 204 ? 6.184 -12.258 -22.406 1 95.75 204 LEU B N 1
ATOM 6236 C CA . LEU B 1 204 ? 6.555 -11.062 -21.656 1 95.75 204 LEU B CA 1
ATOM 6237 C C . LEU B 1 204 ? 5.355 -10.141 -21.469 1 95.75 204 LEU B C 1
ATOM 6239 O O . LEU B 1 204 ? 5.09 -9.672 -20.359 1 95.75 204 LEU B O 1
ATOM 6243 N N . TYR B 1 205 ? 4.629 -9.898 -22.547 1 94.62 205 TYR B N 1
ATOM 6244 C CA . TYR B 1 205 ? 3.463 -9.023 -22.5 1 94.62 205 TYR B CA 1
ATOM 6245 C C . TYR B 1 205 ? 2.4 -9.578 -21.547 1 94.62 205 TYR B C 1
ATOM 6247 O O . TYR B 1 205 ? 1.841 -8.852 -20.734 1 94.62 205 TYR B O 1
ATOM 6255 N N . GLU B 1 206 ? 2.148 -10.836 -21.641 1 95.56 206 GLU B N 1
ATOM 6256 C CA . GLU B 1 206 ? 1.117 -11.469 -20.828 1 95.56 206 GLU B CA 1
ATOM 6257 C C . GLU B 1 206 ? 1.496 -11.445 -19.344 1 95.56 206 GLU B C 1
ATOM 6259 O O . GLU B 1 206 ? 0.672 -11.117 -18.484 1 95.56 206 GLU B O 1
ATOM 6264 N N . ALA B 1 207 ? 2.742 -11.781 -19.078 1 97.5 207 ALA B N 1
ATOM 6265 C CA . ALA B 1 207 ? 3.215 -11.781 -17.688 1 97.5 207 ALA B CA 1
ATOM 6266 C C . ALA B 1 207 ? 3.199 -10.375 -17.109 1 97.5 207 ALA B C 1
ATOM 6268 O O . ALA B 1 207 ? 2.807 -10.18 -15.953 1 97.5 207 ALA B O 1
ATOM 6269 N N . ALA B 1 208 ? 3.621 -9.438 -17.875 1 98.06 208 ALA B N 1
ATOM 6270 C CA . ALA B 1 208 ? 3.676 -8.047 -17.438 1 98.06 208 ALA B CA 1
ATOM 6271 C C . ALA B 1 208 ? 2.283 -7.531 -17.078 1 98.06 208 ALA B C 1
ATOM 6273 O O . ALA B 1 208 ? 2.088 -6.934 -16.016 1 98.06 208 ALA B O 1
ATOM 6274 N N . GLU B 1 209 ? 1.354 -7.777 -17.953 1 97.38 209 GLU B N 1
ATOM 6275 C CA . GLU B 1 209 ? -0.015 -7.336 -17.703 1 97.38 209 GLU B CA 1
ATOM 6276 C C . GLU B 1 209 ? -0.575 -7.965 -16.422 1 97.38 209 GLU B C 1
ATOM 6278 O O . GLU B 1 209 ? -1.2 -7.281 -15.617 1 97.38 209 GLU B O 1
ATOM 6283 N N . ARG B 1 210 ? -0.329 -9.227 -16.234 1 97.75 210 ARG B N 1
ATOM 6284 C CA . ARG B 1 210 ? -0.799 -9.961 -15.062 1 97.75 210 ARG B CA 1
ATOM 6285 C C . ARG B 1 210 ? -0.173 -9.414 -13.789 1 97.75 210 ARG B C 1
ATOM 6287 O O . ARG B 1 210 ? -0.883 -9.07 -12.836 1 97.75 210 ARG B O 1
ATOM 6294 N N . VAL B 1 211 ? 1.104 -9.203 -13.766 1 98.12 211 VAL B N 1
ATOM 6295 C CA . VAL B 1 211 ? 1.819 -8.867 -12.539 1 98.12 211 VAL B CA 1
ATOM 6296 C C . VAL B 1 211 ? 1.541 -7.414 -12.164 1 98.12 211 VAL B C 1
ATOM 6298 O O . VAL B 1 211 ? 1.459 -7.078 -10.977 1 98.12 211 VAL B O 1
ATOM 6301 N N . VAL B 1 212 ? 1.373 -6.535 -13.164 1 98.5 212 VAL B N 1
ATOM 6302 C CA . VAL B 1 212 ? 1.019 -5.148 -12.883 1 98.5 212 VAL B CA 1
ATOM 6303 C C . VAL B 1 212 ? -0.385 -5.086 -12.281 1 98.5 212 VAL B C 1
ATOM 6305 O O . VAL B 1 212 ? -0.617 -4.371 -11.305 1 98.5 212 VAL B O 1
ATOM 6308 N N . ALA B 1 213 ? -1.286 -5.883 -12.828 1 97.31 213 ALA B N 1
ATOM 6309 C CA . ALA B 1 213 ? -2.674 -5.875 -12.367 1 97.31 213 ALA B CA 1
ATOM 6310 C C . ALA B 1 213 ? -2.793 -6.488 -10.977 1 97.31 213 ALA B C 1
ATOM 6312 O O . ALA B 1 213 ? -3.66 -6.094 -10.188 1 97.31 213 ALA B O 1
ATOM 6313 N N . ASP B 1 214 ? -1.889 -7.387 -10.625 1 98 214 ASP B N 1
ATOM 6314 C CA . ASP B 1 214 ? -2.002 -8.133 -9.375 1 98 214 ASP B CA 1
ATOM 6315 C C . ASP B 1 214 ? -0.771 -7.922 -8.492 1 98 214 ASP B C 1
ATOM 6317 O O . ASP B 1 214 ? -0.367 -8.82 -7.758 1 98 214 ASP B O 1
ATOM 6321 N N . ALA B 1 215 ? -0.208 -6.703 -8.547 1 98.38 215 ALA B N 1
ATOM 6322 C CA . ALA B 1 215 ? 1.036 -6.398 -7.844 1 98.38 215 ALA B CA 1
ATOM 6323 C C . ALA B 1 215 ? 0.853 -6.504 -6.332 1 98.38 215 ALA B C 1
ATOM 6325 O O . ALA B 1 215 ? 1.827 -6.652 -5.59 1 98.38 215 ALA B O 1
ATOM 6326 N N . GLN B 1 216 ? -0.385 -6.461 -5.793 1 97.19 216 GLN B N 1
ATOM 6327 C CA . GLN B 1 216 ? -0.659 -6.527 -4.363 1 97.19 216 GLN B CA 1
ATOM 6328 C C . GLN B 1 216 ? -0.201 -7.859 -3.775 1 97.19 216 GLN B C 1
ATOM 6330 O O . GLN B 1 216 ? 0.003 -7.973 -2.564 1 97.19 216 GLN B O 1
ATOM 6335 N N . ALA B 1 217 ? -0.016 -8.859 -4.637 1 97.81 217 ALA B N 1
ATOM 6336 C CA . ALA B 1 217 ? 0.415 -10.188 -4.207 1 97.81 217 ALA B CA 1
ATOM 6337 C C . ALA B 1 217 ? 1.893 -10.195 -3.83 1 97.81 217 ALA B C 1
ATOM 6339 O O . ALA B 1 217 ? 2.375 -11.133 -3.191 1 97.81 217 ALA B O 1
ATOM 6340 N N . ILE B 1 218 ? 2.633 -9.164 -4.203 1 98 218 ILE B N 1
ATOM 6341 C CA . ILE B 1 218 ? 4.066 -9.086 -3.943 1 98 218 ILE B CA 1
ATOM 6342 C C . ILE B 1 218 ? 4.32 -8.336 -2.637 1 98 218 ILE B C 1
ATOM 6344 O O . ILE B 1 218 ? 4.094 -7.129 -2.553 1 98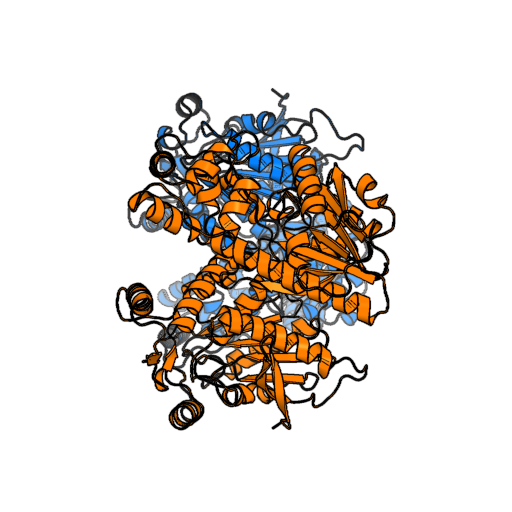 218 ILE B O 1
ATOM 6348 N N . GLN B 1 219 ? 4.855 -9.047 -1.654 1 96.19 219 GLN B N 1
ATOM 6349 C CA . GLN B 1 219 ? 4.996 -8.492 -0.313 1 96.19 219 GLN B CA 1
ATOM 6350 C C . GLN B 1 219 ? 6.453 -8.141 -0.015 1 96.19 219 GLN B C 1
ATOM 6352 O O . GLN B 1 219 ? 6.805 -7.848 1.13 1 96.19 219 GLN B O 1
ATOM 6357 N N . ILE B 1 220 ? 7.328 -8.109 -0.984 1 97.31 220 ILE B N 1
ATOM 6358 C CA . ILE B 1 220 ? 8.758 -7.898 -0.808 1 97.31 220 ILE B CA 1
ATOM 6359 C C . ILE B 1 220 ? 9.07 -6.402 -0.867 1 97.31 220 ILE B C 1
ATOM 6361 O O . ILE B 1 220 ? 8.578 -5.695 -1.748 1 97.31 220 ILE B O 1
ATOM 6365 N N . PRO B 1 221 ? 9.891 -5.859 0.122 1 97.19 221 PRO B N 1
ATOM 6366 C CA . PRO B 1 221 ? 10.352 -4.473 -0.039 1 97.19 221 PRO B CA 1
ATOM 6367 C C . PRO B 1 221 ? 10.898 -4.191 -1.437 1 97.19 221 PRO B C 1
ATOM 6369 O O . PRO B 1 221 ? 11.688 -4.973 -1.963 1 97.19 221 PRO B O 1
ATOM 6372 N N . THR B 1 222 ? 10.406 -3.043 -2.088 1 98.38 222 THR B N 1
ATOM 6373 C CA . THR B 1 222 ? 10.719 -2.848 -3.498 1 98.38 222 THR B CA 1
ATOM 6374 C C . THR B 1 222 ? 11.062 -1.389 -3.779 1 98.38 222 THR B C 1
ATOM 6376 O O . THR B 1 222 ? 10.344 -0.483 -3.355 1 98.38 222 THR B O 1
ATOM 6379 N N . GLN B 1 223 ? 12.188 -1.177 -4.402 1 98.75 223 GLN B N 1
ATOM 6380 C CA . GLN B 1 223 ? 12.547 0.12 -4.969 1 98.75 223 GLN B CA 1
ATOM 6381 C C . GLN B 1 223 ? 12.391 0.119 -6.488 1 98.75 223 GLN B C 1
ATOM 6383 O O . GLN B 1 223 ? 12.852 -0.805 -7.16 1 98.75 223 GLN B O 1
ATOM 6388 N N . LEU B 1 224 ? 11.688 1.037 -6.996 1 98.88 224 LEU B N 1
ATOM 6389 C CA . LEU B 1 224 ? 11.492 1.179 -8.43 1 98.88 224 LEU B CA 1
ATOM 6390 C C . LEU B 1 224 ? 12.234 2.396 -8.969 1 98.88 224 LEU B C 1
ATOM 6392 O O . LEU B 1 224 ? 12.023 3.516 -8.5 1 98.88 224 LEU B O 1
ATOM 6396 N N . LEU B 1 225 ? 13.172 2.188 -9.891 1 98.81 225 LEU B N 1
ATOM 6397 C CA . LEU B 1 225 ? 13.906 3.244 -10.57 1 98.81 225 LEU B CA 1
ATOM 6398 C C . LEU B 1 225 ? 13.359 3.453 -11.984 1 98.81 225 LEU B C 1
ATOM 6400 O O . LEU B 1 225 ? 13.484 2.572 -12.836 1 98.81 225 LEU B O 1
ATOM 6404 N N . ILE B 1 226 ? 12.789 4.602 -12.227 1 98.62 226 ILE B N 1
ATOM 6405 C CA . ILE B 1 226 ? 12.148 4.887 -13.5 1 98.62 226 ILE B CA 1
ATOM 6406 C C . ILE B 1 226 ? 12.969 5.906 -14.281 1 98.62 226 ILE B C 1
ATOM 6408 O O . ILE B 1 226 ? 13.305 6.973 -13.758 1 98.62 226 ILE B O 1
ATOM 6412 N N . SER B 1 227 ? 13.281 5.574 -15.547 1 98.12 227 SER B N 1
ATOM 6413 C CA . SER B 1 227 ? 13.93 6.527 -16.453 1 98.12 227 SER B CA 1
ATOM 6414 C C . SER B 1 227 ? 12.938 7.562 -16.969 1 98.12 227 SER B C 1
ATOM 6416 O O . SER B 1 227 ? 11.914 7.211 -17.547 1 98.12 227 SER B O 1
ATOM 6418 N N . GLY B 1 228 ? 13.289 8.812 -16.812 1 96.12 228 GLY B N 1
ATOM 6419 C CA . GLY B 1 228 ? 12.352 9.883 -17.125 1 96.12 228 GLY B CA 1
ATOM 6420 C C . GLY B 1 228 ? 12.211 10.156 -18.609 1 96.12 228 GLY B C 1
ATOM 6421 O O . GLY B 1 228 ? 11.219 10.742 -19.047 1 96.12 228 GLY B O 1
ATOM 6422 N N . ALA B 1 229 ? 13.172 9.805 -19.406 1 95.44 229 ALA B N 1
ATOM 6423 C CA . ALA B 1 229 ? 13.148 10.016 -20.844 1 95.44 229 ALA B CA 1
ATOM 6424 C C . ALA B 1 229 ? 13.336 8.695 -21.594 1 95.44 229 ALA B C 1
ATOM 6426 O O . ALA B 1 229 ? 14.141 8.609 -22.531 1 95.44 229 ALA B O 1
ATOM 6427 N N . ASP B 1 230 ? 12.617 7.688 -21.188 1 96 230 ASP B N 1
ATOM 6428 C CA . ASP B 1 230 ? 12.719 6.336 -21.719 1 96 230 ASP B CA 1
ATOM 6429 C C . ASP B 1 230 ? 11.969 6.219 -23.047 1 96 230 ASP B C 1
ATOM 6431 O O . ASP B 1 230 ? 10.742 6.387 -23.094 1 96 230 ASP B O 1
ATOM 6435 N N . PHE B 1 231 ? 12.664 5.797 -24.047 1 92.75 231 PHE B N 1
ATOM 6436 C CA . PHE B 1 231 ? 12.07 5.676 -25.375 1 92.75 231 PHE B CA 1
ATOM 6437 C C . PHE B 1 231 ? 11.602 4.246 -25.625 1 92.75 231 PHE B C 1
ATOM 6439 O O . PHE B 1 231 ? 10.953 3.971 -26.641 1 92.75 231 PHE B O 1
ATOM 6446 N N . VAL B 1 232 ? 11.844 3.404 -24.672 1 93.06 232 VAL B N 1
ATOM 6447 C CA . VAL B 1 232 ? 11.656 1.98 -24.922 1 93.06 232 VAL B CA 1
ATOM 6448 C C . VAL B 1 232 ? 10.406 1.482 -24.203 1 93.06 232 VAL B C 1
ATOM 6450 O O . VAL B 1 232 ? 9.656 0.664 -24.734 1 93.06 232 VAL B O 1
ATOM 6453 N N . VAL B 1 233 ? 10.18 1.915 -22.984 1 95.75 233 VAL B N 1
ATOM 6454 C CA . VAL B 1 233 ? 9.062 1.374 -22.219 1 95.75 233 VAL B CA 1
ATOM 6455 C C . VAL B 1 233 ? 8.188 2.514 -21.703 1 95.75 233 VAL B C 1
ATOM 6457 O O . VAL B 1 233 ? 8.672 3.627 -21.484 1 95.75 233 VAL B O 1
ATOM 6460 N N . HIS B 1 234 ? 6.941 2.223 -21.547 1 96.5 234 HIS B N 1
ATOM 6461 C CA . HIS B 1 234 ? 5.988 3.197 -21.016 1 96.5 234 HIS B CA 1
ATOM 6462 C C . HIS B 1 234 ? 6.129 3.346 -19.5 1 96.5 234 HIS B C 1
ATOM 6464 O O . HIS B 1 234 ? 6.352 2.361 -18.797 1 96.5 234 HIS B O 1
ATOM 6470 N N . ARG B 1 235 ? 5.957 4.543 -19.016 1 97.25 235 ARG B N 1
ATOM 6471 C CA . ARG B 1 235 ? 6.117 4.863 -17.594 1 97.25 235 ARG B CA 1
ATOM 6472 C C . ARG B 1 235 ? 4.891 4.438 -16.797 1 97.25 235 ARG B C 1
ATOM 6474 O O . ARG B 1 235 ? 5.02 3.939 -15.672 1 97.25 235 ARG B O 1
ATOM 6481 N N . ALA B 1 236 ? 3.672 4.562 -17.312 1 97.19 236 ALA B N 1
ATOM 6482 C CA . ALA B 1 236 ? 2.416 4.438 -16.578 1 97.19 236 ALA B CA 1
ATOM 6483 C C . ALA B 1 236 ? 2.283 3.051 -15.953 1 97.19 236 ALA B C 1
ATOM 6485 O O . ALA B 1 236 ? 1.981 2.928 -14.758 1 97.19 236 ALA B O 1
ATOM 6486 N N . PRO B 1 237 ? 2.578 1.954 -16.719 1 98.06 237 PRO B N 1
ATOM 6487 C CA . PRO B 1 237 ? 2.479 0.637 -16.094 1 98.06 237 PRO B CA 1
ATOM 6488 C C . PRO B 1 237 ? 3.463 0.459 -14.938 1 98.06 237 PRO B C 1
ATOM 6490 O O . PRO B 1 237 ? 3.174 -0.262 -13.977 1 98.06 237 PRO B O 1
ATOM 6493 N N . GLN B 1 238 ? 4.621 1.092 -15.016 1 98.62 238 GLN B N 1
ATOM 6494 C CA . GLN B 1 238 ? 5.59 1.036 -13.922 1 98.62 238 GLN B CA 1
ATOM 6495 C C . GLN B 1 238 ? 5.035 1.688 -12.656 1 98.62 238 GLN B C 1
ATOM 6497 O O . GLN B 1 238 ? 5.129 1.121 -11.57 1 98.62 238 GLN B O 1
ATOM 6502 N N . GLU B 1 239 ? 4.434 2.832 -12.828 1 97.81 239 GLU B N 1
ATOM 6503 C CA . GLU B 1 239 ? 3.859 3.557 -11.703 1 97.81 239 GLU B CA 1
ATOM 6504 C C . GLU B 1 239 ? 2.686 2.791 -11.094 1 97.81 239 GLU B C 1
ATOM 6506 O O . GLU B 1 239 ? 2.537 2.734 -9.875 1 97.81 239 GLU B O 1
ATOM 6511 N N . ARG B 1 240 ? 1.827 2.242 -11.922 1 97.62 240 ARG B N 1
ATOM 6512 C CA . ARG B 1 240 ? 0.7 1.45 -11.438 1 97.62 240 ARG B CA 1
ATOM 6513 C C . ARG B 1 240 ? 1.181 0.242 -10.641 1 97.62 240 ARG B C 1
ATOM 6515 O O . ARG B 1 240 ? 0.617 -0.079 -9.594 1 97.62 240 ARG B O 1
ATOM 6522 N N . PHE B 1 241 ? 2.211 -0.425 -11.195 1 98.75 241 PHE B N 1
ATOM 6523 C CA . PHE B 1 241 ? 2.816 -1.544 -10.484 1 98.75 241 PHE B CA 1
ATOM 6524 C C . PHE B 1 241 ? 3.244 -1.125 -9.086 1 98.75 241 PHE B C 1
ATOM 6526 O O . PHE B 1 241 ? 2.887 -1.775 -8.102 1 98.75 241 PHE B O 1
ATOM 6533 N N . PHE B 1 242 ? 3.906 -0.006 -9 1 98.56 242 PHE B N 1
ATOM 6534 C CA . PHE B 1 242 ? 4.418 0.496 -7.727 1 98.56 242 PHE B CA 1
ATOM 6535 C C . PHE B 1 242 ? 3.275 0.796 -6.766 1 98.56 242 PHE B C 1
ATOM 6537 O O . PHE B 1 242 ? 3.314 0.392 -5.602 1 98.56 242 PHE B O 1
ATOM 6544 N N . GLU B 1 243 ? 2.285 1.496 -7.195 1 97.12 243 GLU B N 1
ATOM 6545 C CA . GLU B 1 243 ? 1.184 1.929 -6.34 1 97.12 243 GLU B CA 1
ATOM 6546 C C . GLU B 1 243 ? 0.42 0.733 -5.777 1 97.12 243 GLU B C 1
ATOM 6548 O O . GLU B 1 243 ? -0.092 0.789 -4.656 1 97.12 243 GLU B O 1
ATOM 6553 N N . ARG B 1 244 ? 0.482 -0.391 -6.445 1 97.31 244 ARG B N 1
ATOM 6554 C CA . ARG B 1 244 ? -0.349 -1.533 -6.078 1 97.31 244 ARG B CA 1
ATOM 6555 C C . ARG B 1 244 ? 0.436 -2.533 -5.238 1 97.31 244 ARG B C 1
ATOM 6557 O O . ARG B 1 244 ? -0.135 -3.486 -4.703 1 97.31 244 ARG B O 1
ATOM 6564 N N . LEU B 1 245 ? 1.711 -2.348 -5.074 1 97.75 245 LEU B N 1
ATOM 6565 C CA . LEU B 1 245 ? 2.547 -3.305 -4.359 1 97.75 245 LEU B CA 1
ATOM 6566 C C . LEU B 1 245 ? 1.975 -3.602 -2.979 1 97.75 245 LEU B C 1
ATOM 6568 O O . LEU B 1 245 ? 1.456 -2.703 -2.311 1 97.75 245 LEU B O 1
ATOM 6572 N N . GLY B 1 246 ? 2.104 -4.848 -2.547 1 96.12 246 GLY B N 1
ATOM 6573 C CA . GLY B 1 246 ? 1.588 -5.277 -1.257 1 96.12 246 GLY B CA 1
ATOM 6574 C C . GLY B 1 246 ? 2.574 -5.074 -0.122 1 96.12 246 GLY B C 1
ATOM 6575 O O . GLY B 1 246 ? 2.576 -5.836 0.848 1 96.12 246 GLY B O 1
ATOM 6576 N N . SER B 1 247 ? 3.461 -4.141 -0.247 1 94.75 247 SER B N 1
ATOM 6577 C CA . SER B 1 247 ? 4.418 -3.775 0.792 1 94.75 247 SER B CA 1
ATOM 6578 C C . SER B 1 247 ? 4.441 -2.268 1.014 1 94.75 247 SER B C 1
ATOM 6580 O O . SER B 1 247 ? 4.309 -1.493 0.063 1 94.75 247 SER B O 1
ATOM 6582 N N . LEU B 1 248 ? 4.609 -1.876 2.287 1 93.94 248 LEU B N 1
ATOM 6583 C CA . LEU B 1 248 ? 4.73 -0.454 2.594 1 93.94 248 LEU B CA 1
ATOM 6584 C C . LEU B 1 248 ? 6.188 -0.008 2.535 1 93.94 248 LEU B C 1
ATOM 6586 O O . LEU B 1 248 ? 6.473 1.191 2.508 1 93.94 248 LEU B O 1
ATOM 6590 N N . ARG B 1 249 ? 7.074 -0.982 2.572 1 94.88 249 ARG B N 1
ATOM 6591 C CA . ARG B 1 249 ? 8.492 -0.677 2.436 1 94.88 249 ARG B CA 1
ATOM 6592 C C . ARG B 1 249 ? 8.898 -0.589 0.966 1 94.88 249 ARG B C 1
ATOM 6594 O O . ARG B 1 249 ? 9.555 -1.49 0.442 1 94.88 249 ARG B O 1
ATOM 6601 N N . LYS B 1 250 ? 8.484 0.476 0.377 1 96.38 250 LYS B N 1
ATOM 6602 C CA . LYS B 1 250 ? 8.703 0.691 -1.051 1 96.38 250 LYS B CA 1
ATOM 6603 C C . LYS B 1 250 ? 9.031 2.152 -1.342 1 96.38 250 LYS B C 1
ATOM 6605 O O . LYS B 1 250 ? 8.672 3.041 -0.566 1 96.38 250 LYS B O 1
ATOM 6610 N N . GLU B 1 251 ? 9.719 2.406 -2.373 1 97.19 251 GLU B N 1
ATOM 6611 C CA . GLU B 1 251 ? 9.992 3.766 -2.828 1 97.19 251 GLU B CA 1
ATOM 6612 C C . GLU B 1 251 ? 10.156 3.818 -4.344 1 97.19 251 GLU B C 1
ATOM 6614 O O . GLU B 1 251 ? 10.539 2.826 -4.969 1 97.19 251 GLU B O 1
ATOM 6619 N N . LYS B 1 252 ? 9.812 4.855 -4.918 1 97.88 252 LYS B N 1
ATOM 6620 C CA . LYS B 1 252 ? 9.859 5.105 -6.355 1 97.88 252 LYS B CA 1
ATOM 6621 C C . LYS B 1 252 ? 10.719 6.324 -6.676 1 97.88 252 LYS B C 1
ATOM 6623 O O . LYS B 1 252 ? 10.602 7.359 -6.016 1 97.88 252 LYS B O 1
ATOM 6628 N N . HIS B 1 253 ? 11.648 6.223 -7.57 1 98.25 253 HIS B N 1
ATOM 6629 C CA . HIS B 1 253 ? 12.477 7.324 -8.047 1 98.25 253 HIS B CA 1
ATOM 6630 C C . HIS B 1 253 ? 12.32 7.527 -9.547 1 98.25 253 HIS B C 1
ATOM 6632 O O . HIS B 1 253 ? 12.539 6.598 -10.328 1 98.25 253 HIS B O 1
ATOM 6638 N N . ILE B 1 254 ? 11.922 8.664 -9.938 1 97.31 254 ILE B N 1
ATOM 6639 C CA . ILE B 1 254 ? 11.984 9.055 -11.336 1 97.31 254 ILE B CA 1
ATOM 6640 C C . ILE B 1 254 ? 13.281 9.82 -11.602 1 97.31 254 ILE B C 1
ATOM 6642 O O . ILE B 1 254 ? 13.57 10.812 -10.93 1 97.31 254 ILE B O 1
ATOM 6646 N N . LEU B 1 255 ? 14.07 9.328 -12.5 1 97.5 255 LEU B N 1
ATOM 6647 C CA . LEU B 1 255 ? 15.359 9.938 -12.836 1 97.5 255 LEU B CA 1
ATOM 6648 C C . LEU B 1 255 ? 15.258 10.758 -14.117 1 97.5 255 LEU B C 1
ATOM 6650 O O . LEU B 1 255 ? 15.391 10.211 -15.219 1 97.5 255 LEU B O 1
ATOM 6654 N N . PRO B 1 256 ? 15.141 12.07 -13.969 1 95.44 256 PRO B N 1
ATOM 6655 C CA . PRO B 1 256 ? 14.922 12.906 -15.148 1 95.44 256 PRO B CA 1
ATOM 6656 C C . PRO B 1 256 ? 16.062 12.797 -16.156 1 95.44 256 PRO B C 1
ATOM 6658 O O . PRO B 1 256 ? 17.234 12.797 -15.781 1 95.44 256 PRO B O 1
ATOM 6661 N N . GLY B 1 257 ? 15.688 12.711 -17.422 1 94.5 257 GLY B N 1
ATOM 6662 C CA . GLY B 1 257 ? 16.656 12.727 -18.5 1 94.5 257 GLY B CA 1
ATOM 6663 C C . GLY B 1 257 ? 17.234 11.352 -18.812 1 94.5 257 GLY B C 1
ATOM 6664 O O . GLY B 1 257 ? 17.844 11.148 -19.859 1 94.5 257 GLY B O 1
ATOM 6665 N N . PHE B 1 258 ? 17.094 10.336 -17.938 1 97.12 258 PHE B N 1
ATOM 6666 C CA . PHE B 1 258 ? 17.656 9.008 -18.125 1 97.12 258 PHE B CA 1
ATOM 6667 C C . PHE B 1 258 ? 16.969 8.297 -19.281 1 97.12 258 PHE B C 1
ATOM 6669 O O . PHE B 1 258 ? 15.742 8.375 -19.438 1 97.12 258 PHE B O 1
ATOM 6676 N N . PHE B 1 259 ? 17.734 7.645 -20.094 1 97.12 259 PHE B N 1
ATOM 6677 C CA . PHE B 1 259 ? 17.203 6.738 -21.109 1 97.12 259 PHE B CA 1
ATOM 6678 C C . PHE B 1 259 ? 16.984 5.348 -20.531 1 97.12 259 PHE B C 1
ATOM 6680 O O . PHE B 1 259 ? 16.953 5.176 -19.312 1 97.12 259 PHE B O 1
ATOM 6687 N N . HIS B 1 260 ? 16.688 4.324 -21.297 1 97.06 260 HIS B N 1
ATOM 6688 C CA . HIS B 1 260 ? 16.172 3.027 -20.875 1 97.06 260 HIS B CA 1
ATOM 6689 C C . HIS B 1 260 ? 17.203 2.268 -20.047 1 97.06 260 HIS B C 1
ATOM 6691 O O . HIS B 1 260 ? 16.844 1.503 -19.156 1 97.06 260 HIS B O 1
ATOM 6697 N N . ASP B 1 261 ? 18.469 2.359 -20.391 1 98 261 ASP B N 1
ATOM 6698 C CA . ASP B 1 261 ? 19.5 1.705 -19.609 1 98 261 ASP B CA 1
ATOM 6699 C C . ASP B 1 261 ? 19.797 2.48 -18.328 1 98 261 ASP B C 1
ATOM 6701 O O . ASP B 1 261 ? 20.906 2.986 -18.141 1 98 261 ASP B O 1
ATOM 6705 N N . THR B 1 262 ? 18.891 2.451 -17.391 1 98.38 262 THR B N 1
ATOM 6706 C CA . THR B 1 262 ? 18.891 3.229 -16.156 1 98.38 262 THR B CA 1
ATOM 6707 C C . THR B 1 262 ? 20.188 3.006 -15.375 1 98.38 262 THR B C 1
ATOM 6709 O O . THR B 1 262 ? 20.828 3.965 -14.93 1 98.38 262 THR B O 1
ATOM 6712 N N . LEU B 1 263 ? 20.625 1.748 -15.203 1 98.5 263 LEU B N 1
ATOM 6713 C CA . LEU B 1 263 ? 21.797 1.408 -14.398 1 98.5 263 LEU B CA 1
ATOM 6714 C C . LEU B 1 263 ? 23.078 1.554 -15.211 1 98.5 263 LEU B C 1
ATOM 6716 O O . LEU B 1 263 ? 24.172 1.484 -14.664 1 98.5 263 LEU B O 1
ATOM 6720 N N . GLY B 1 264 ? 22.938 1.71 -16.547 1 97.81 264 GLY B N 1
ATOM 6721 C CA . GLY B 1 264 ? 24.078 1.924 -17.422 1 97.81 264 GLY B CA 1
ATOM 6722 C C . GLY B 1 264 ? 24.125 3.318 -18.016 1 97.81 264 GLY B C 1
ATOM 6723 O O . GLY B 1 264 ? 24.812 3.557 -19 1 97.81 264 GLY B O 1
ATOM 6724 N N . GLU B 1 265 ? 23.359 4.246 -17.453 1 97.44 265 GLU B N 1
ATOM 6725 C CA . GLU B 1 265 ? 23.312 5.621 -17.922 1 97.44 265 GLU B CA 1
ATOM 6726 C C . GLU B 1 265 ? 24.594 6.375 -17.578 1 97.44 265 GLU B C 1
ATOM 6728 O O . GLU B 1 265 ? 25.359 5.941 -16.703 1 97.44 265 GLU B O 1
ATOM 6733 N N . ARG B 1 266 ? 24.828 7.488 -18.266 1 95.62 266 ARG B N 1
ATOM 6734 C CA . ARG B 1 266 ? 26.016 8.305 -18.031 1 95.62 266 ARG B CA 1
ATOM 6735 C C . ARG B 1 266 ? 26.094 8.734 -16.562 1 95.62 266 ARG B C 1
ATOM 6737 O O . ARG B 1 266 ? 27.141 8.609 -15.93 1 95.62 266 ARG B O 1
ATOM 6744 N N . ASP B 1 267 ? 24.984 9.25 -15.992 1 95.25 267 ASP B N 1
ATOM 6745 C CA . ASP B 1 267 ? 24.922 9.695 -14.602 1 95.25 267 ASP B CA 1
ATOM 6746 C C . ASP B 1 267 ? 24.328 8.609 -13.703 1 95.25 267 ASP B C 1
ATOM 6748 O O . ASP B 1 267 ? 23.562 8.898 -12.789 1 95.25 267 ASP B O 1
ATOM 6752 N N . ARG B 1 268 ? 24.703 7.379 -13.961 1 97.12 268 ARG B N 1
ATOM 6753 C CA . ARG B 1 268 ? 24.109 6.234 -13.273 1 97.12 268 ARG B CA 1
ATOM 6754 C C . ARG B 1 268 ? 24.422 6.281 -11.781 1 97.12 268 ARG B C 1
ATOM 6756 O O . ARG B 1 268 ? 23.75 5.621 -10.984 1 97.12 268 ARG B O 1
ATOM 6763 N N . HIS B 1 269 ? 25.453 7.004 -11.32 1 96.25 269 HIS B N 1
ATOM 6764 C CA . HIS B 1 269 ? 25.75 7.113 -9.891 1 96.25 269 HIS B CA 1
ATOM 6765 C C . HIS B 1 269 ? 24.531 7.586 -9.117 1 96.25 269 HIS B C 1
ATOM 6767 O O . HIS B 1 269 ? 24.359 7.242 -7.941 1 96.25 269 HIS B O 1
ATOM 6773 N N . LEU B 1 270 ? 23.578 8.344 -9.727 1 95.81 270 LEU B N 1
ATOM 6774 C CA . LEU B 1 270 ? 22.344 8.797 -9.086 1 95.81 270 LEU B CA 1
ATOM 6775 C C . LEU B 1 270 ? 21.406 7.621 -8.82 1 95.81 270 LEU B C 1
ATOM 6777 O O . LEU B 1 270 ? 20.766 7.562 -7.77 1 95.81 270 LEU B O 1
ATOM 6781 N N . ALA B 1 271 ? 21.312 6.719 -9.766 1 97.81 271 ALA B N 1
ATOM 6782 C CA . ALA B 1 271 ? 20.484 5.527 -9.617 1 97.81 271 ALA B CA 1
ATOM 6783 C C . ALA B 1 271 ? 21.156 4.512 -8.695 1 97.81 271 ALA B C 1
ATOM 6785 O O . ALA B 1 271 ? 20.5 3.961 -7.797 1 97.81 271 ALA B O 1
ATOM 6786 N N . VAL B 1 272 ? 22.469 4.297 -8.875 1 98.44 272 VAL B N 1
ATOM 6787 C CA . VAL B 1 272 ? 23.219 3.277 -8.148 1 98.44 272 VAL B CA 1
ATOM 6788 C C . VAL B 1 272 ? 23.312 3.67 -6.676 1 98.44 272 VAL B C 1
ATOM 6790 O O . VAL B 1 272 ? 23.25 2.814 -5.789 1 98.44 272 VAL B O 1
ATOM 6793 N N . GLY B 1 273 ? 23.516 4.969 -6.422 1 97.5 273 GLY B N 1
ATOM 6794 C CA . GLY B 1 273 ? 23.547 5.438 -5.047 1 97.5 273 GLY B CA 1
ATOM 6795 C C . GLY B 1 273 ? 22.25 5.176 -4.293 1 97.5 273 GLY B C 1
ATOM 6796 O O . GLY B 1 273 ? 22.281 4.762 -3.133 1 97.5 273 GLY B O 1
ATOM 6797 N N . ARG B 1 274 ? 21.141 5.426 -4.941 1 97.38 274 ARG B N 1
ATOM 6798 C CA . ARG B 1 274 ? 19.828 5.168 -4.336 1 97.38 274 ARG B CA 1
ATOM 6799 C C . ARG B 1 274 ? 19.625 3.676 -4.102 1 97.38 274 ARG B C 1
ATOM 6801 O O . ARG B 1 274 ? 19.094 3.275 -3.061 1 97.38 274 ARG B O 1
ATOM 6808 N N . ALA B 1 275 ? 20.031 2.887 -5.051 1 98.56 275 ALA B N 1
ATOM 6809 C CA . ALA B 1 275 ? 19.938 1.436 -4.91 1 98.56 275 ALA B CA 1
ATOM 6810 C C . ALA B 1 275 ? 20.766 0.938 -3.734 1 98.56 275 ALA B C 1
ATOM 6812 O O . ALA B 1 275 ? 20.297 0.112 -2.943 1 98.56 275 ALA B O 1
ATOM 6813 N N . ARG B 1 276 ? 22.016 1.426 -3.645 1 98.31 276 ARG B N 1
ATOM 6814 C CA . ARG B 1 276 ? 22.891 1.029 -2.555 1 98.31 276 ARG B CA 1
ATOM 6815 C C . ARG B 1 276 ? 22.266 1.33 -1.198 1 98.31 276 ARG B C 1
ATOM 6817 O O . ARG B 1 276 ? 22.25 0.475 -0.31 1 98.31 276 ARG B O 1
ATOM 6824 N N . ARG B 1 277 ? 21.75 2.529 -1.07 1 96.69 277 ARG B N 1
ATOM 6825 C CA . ARG B 1 277 ? 21.141 2.928 0.192 1 96.69 277 ARG B CA 1
ATOM 6826 C C . ARG B 1 277 ? 19.953 2.023 0.536 1 96.69 277 ARG B C 1
ATOM 6828 O O . ARG B 1 277 ? 19.797 1.604 1.685 1 96.69 277 ARG B O 1
ATOM 6835 N N . PHE B 1 278 ? 19.109 1.75 -0.419 1 97.75 278 PHE B N 1
ATOM 6836 C CA . PHE B 1 278 ? 17.938 0.913 -0.208 1 97.75 278 PHE B CA 1
ATOM 6837 C C . PHE B 1 278 ? 18.344 -0.497 0.203 1 97.75 278 PHE B C 1
ATOM 6839 O O . PHE B 1 278 ? 17.75 -1.077 1.117 1 97.75 278 PHE B O 1
ATOM 6846 N N . LEU B 1 279 ? 19.344 -1.073 -0.475 1 98.31 279 LEU B N 1
ATOM 6847 C CA . LEU B 1 279 ? 19.828 -2.416 -0.177 1 98.31 279 LEU B CA 1
ATOM 6848 C C . LEU B 1 279 ? 20.422 -2.48 1.229 1 98.31 279 LEU B C 1
ATOM 6850 O O . LEU B 1 279 ? 20.125 -3.41 1.986 1 98.31 279 LEU B O 1
ATOM 6854 N N . LEU B 1 280 ? 21.219 -1.498 1.556 1 96.62 280 LEU B N 1
ATOM 6855 C CA . LEU B 1 280 ? 21.828 -1.468 2.883 1 96.62 280 LEU B CA 1
ATOM 6856 C C . LEU B 1 280 ? 20.75 -1.439 3.969 1 96.62 280 LEU B C 1
ATOM 6858 O O . LEU B 1 280 ? 20.844 -2.168 4.957 1 96.62 280 LEU B O 1
ATOM 6862 N N . GLU B 1 281 ? 19.766 -0.643 3.729 1 95.06 281 GLU B N 1
ATOM 6863 C CA . GLU B 1 281 ? 18.672 -0.563 4.691 1 95.06 281 GLU B CA 1
ATOM 6864 C C . GLU B 1 281 ? 17.922 -1.891 4.789 1 95.06 281 GLU B C 1
ATOM 6866 O O . GLU B 1 281 ? 17.547 -2.318 5.887 1 95.06 281 GLU B O 1
ATOM 6871 N N . ALA B 1 282 ? 17.703 -2.547 3.682 1 95.56 282 ALA B N 1
ATOM 6872 C CA . ALA B 1 282 ? 16.984 -3.818 3.65 1 95.56 282 ALA B CA 1
ATOM 6873 C C . ALA B 1 282 ? 17.734 -4.891 4.43 1 95.56 282 ALA B C 1
ATOM 6875 O O . ALA B 1 282 ? 17.125 -5.699 5.137 1 95.56 282 ALA B O 1
ATOM 6876 N N . PHE B 1 283 ? 19.062 -4.922 4.301 1 95.25 283 PHE B N 1
ATOM 6877 C CA . PHE B 1 283 ? 19.859 -5.945 4.969 1 95.25 283 PHE B CA 1
ATOM 6878 C C . PHE B 1 283 ? 20.031 -5.625 6.449 1 95.25 283 PHE B C 1
ATOM 6880 O O . PHE B 1 283 ? 20.25 -6.523 7.266 1 95.25 283 PHE B O 1
ATOM 6887 N N . ALA B 1 284 ? 19.859 -4.34 6.812 1 91.56 284 ALA B N 1
ATOM 6888 C CA . ALA B 1 284 ? 20.078 -3.912 8.188 1 91.56 284 ALA B CA 1
ATOM 6889 C C . ALA B 1 284 ? 18.844 -4.16 9.039 1 91.56 284 ALA B C 1
ATOM 6891 O O . ALA B 1 284 ? 18.922 -4.219 10.273 1 91.56 284 ALA B O 1
ATOM 6892 N N . THR B 1 285 ? 17.766 -4.309 8.43 1 88.19 285 THR B N 1
ATOM 6893 C CA . THR B 1 285 ? 16.516 -4.434 9.164 1 88.19 285 THR B CA 1
ATOM 6894 C C . THR B 1 285 ? 15.945 -5.848 9.031 1 88.19 285 THR B C 1
ATOM 6896 O O . THR B 1 285 ? 16.062 -6.477 7.98 1 88.19 285 THR B O 1
ATOM 6899 N N . ALA B 1 286 ? 15.32 -6.297 10.117 1 85.19 286 ALA B N 1
ATOM 6900 C CA . ALA B 1 286 ? 14.672 -7.602 10.078 1 85.19 286 ALA B CA 1
ATOM 6901 C C . ALA B 1 286 ? 13.492 -7.598 9.109 1 85.19 286 ALA B C 1
ATOM 6903 O O . ALA B 1 286 ? 12.742 -6.621 9.031 1 85.19 286 ALA B O 1
ATOM 6904 N N . PRO B 1 287 ? 13.367 -8.672 8.398 1 83.5 287 PRO B N 1
ATOM 6905 C CA . PRO B 1 287 ? 12.25 -8.727 7.453 1 83.5 287 PRO B CA 1
ATOM 6906 C C . PRO B 1 287 ? 10.883 -8.711 8.148 1 83.5 287 PRO B C 1
ATOM 6908 O O . PRO B 1 287 ? 10.703 -9.359 9.18 1 83.5 287 PRO B O 1
ATOM 6911 N N . GLU B 1 288 ? 10.07 -7.719 7.742 1 80.19 288 GLU B N 1
ATOM 6912 C CA . GLU B 1 288 ? 8.688 -7.676 8.211 1 80.19 288 GLU B CA 1
ATOM 6913 C C . GLU B 1 288 ? 7.715 -7.953 7.066 1 80.19 288 GLU B C 1
ATOM 6915 O O . GLU B 1 288 ? 7.75 -7.277 6.035 1 80.19 288 GLU B O 1
ATOM 6920 N N . ARG B 1 289 ? 6.977 -9.094 7.203 1 86.31 289 ARG B N 1
ATOM 6921 C CA . ARG B 1 289 ? 5.949 -9.406 6.215 1 86.31 289 ARG B CA 1
ATOM 6922 C C . ARG B 1 289 ? 4.559 -9.336 6.828 1 86.31 289 ARG B C 1
ATOM 6924 O O . ARG B 1 289 ? 4.355 -9.75 7.973 1 86.31 289 ARG B O 1
ATOM 6931 N N . PRO B 1 290 ? 3.703 -8.789 6.109 1 88.75 290 PRO B N 1
ATOM 6932 C CA . PRO B 1 290 ? 2.342 -8.703 6.645 1 88.75 290 PRO B CA 1
ATOM 6933 C C . PRO B 1 290 ? 1.681 -10.07 6.785 1 88.75 290 PRO B C 1
ATOM 6935 O O . PRO B 1 290 ? 1.922 -10.969 5.969 1 88.75 290 PRO B O 1
ATOM 6938 N N . SER B 1 291 ? 0.875 -10.227 7.801 1 92.69 291 SER B N 1
ATOM 6939 C CA . SER B 1 291 ? 0.093 -11.445 7.957 1 92.69 291 SER B CA 1
ATOM 6940 C C . SER B 1 291 ? -1.044 -11.508 6.945 1 92.69 291 SER B C 1
ATOM 6942 O O . SER B 1 291 ? -1.762 -10.531 6.746 1 92.69 291 SER B O 1
ATOM 6944 N N . LEU B 1 292 ? -1.22 -12.625 6.312 1 96.12 292 LEU B N 1
ATOM 6945 C CA . LEU B 1 292 ? -2.281 -12.844 5.336 1 96.12 292 LEU B CA 1
ATOM 6946 C C . LEU B 1 292 ? -3.252 -13.914 5.82 1 96.12 292 LEU B C 1
ATOM 6948 O O . LEU B 1 292 ? -4.086 -14.398 5.051 1 96.12 292 LEU B O 1
ATOM 6952 N N . LEU B 1 293 ? -3.162 -14.25 7.109 1 96.19 293 LEU B N 1
ATOM 6953 C CA . LEU B 1 293 ? -3.992 -15.328 7.645 1 96.19 293 LEU B CA 1
ATOM 6954 C C . LEU B 1 293 ? -5.461 -14.922 7.664 1 96.19 293 LEU B C 1
ATOM 6956 O O . LEU B 1 293 ? -6.348 -15.781 7.668 1 96.19 293 LEU B O 1
ATOM 6960 N N . ASP B 1 294 ? -5.719 -13.594 7.652 1 94.31 294 ASP B N 1
ATOM 6961 C CA . ASP B 1 294 ? -7.094 -13.109 7.656 1 94.31 294 ASP B CA 1
ATOM 6962 C C . ASP B 1 294 ? -7.473 -12.523 6.297 1 94.31 294 ASP B C 1
ATOM 6964 O O . ASP B 1 294 ? -8.398 -11.719 6.199 1 94.31 294 ASP B O 1
ATOM 6968 N N . ALA B 1 295 ? -6.762 -12.914 5.215 1 96.12 295 ALA B N 1
ATOM 6969 C CA . ALA B 1 295 ? -6.945 -12.328 3.891 1 96.12 295 ALA B CA 1
ATOM 6970 C C . ALA B 1 295 ? -8.32 -12.672 3.322 1 96.12 295 ALA B C 1
ATOM 6972 O O . ALA B 1 295 ? -8.781 -12.047 2.371 1 96.12 295 ALA B O 1
ATOM 6973 N N . ASP B 1 296 ? -8.984 -13.695 3.914 1 96.56 296 ASP B N 1
ATOM 6974 C CA . ASP B 1 296 ? -10.328 -14.055 3.484 1 96.56 296 ASP B CA 1
ATOM 6975 C C . ASP B 1 296 ? -11.359 -13.062 4.02 1 96.56 296 ASP B C 1
ATOM 6977 O O . ASP B 1 296 ? -12.492 -13.008 3.533 1 96.56 296 ASP B O 1
ATOM 6981 N N . ARG B 1 297 ? -10.961 -12.258 5.008 1 95 297 ARG B N 1
ATOM 6982 C CA . ARG B 1 297 ? -11.914 -11.383 5.672 1 95 297 ARG B CA 1
ATOM 6983 C C . ARG B 1 297 ? -11.586 -9.914 5.406 1 95 297 ARG B C 1
ATOM 6985 O O . ARG B 1 297 ? -12.367 -9.023 5.762 1 95 297 ARG B O 1
ATOM 6992 N N . LEU B 1 298 ? -10.469 -9.719 4.824 1 93.38 298 LEU B N 1
ATOM 6993 C CA . LEU B 1 298 ? -10.023 -8.352 4.551 1 93.38 298 LEU B CA 1
ATOM 6994 C C . LEU B 1 298 ? -9.062 -8.32 3.371 1 93.38 298 LEU B C 1
ATOM 6996 O O . LEU B 1 298 ? -8.344 -9.289 3.123 1 93.38 298 LEU B O 1
ATOM 7000 N N . GLY B 1 299 ? -9.141 -7.203 2.646 1 94.31 299 GLY B N 1
ATOM 7001 C CA . GLY B 1 299 ? -8.117 -7.02 1.626 1 94.31 299 GLY B CA 1
ATOM 7002 C C . GLY B 1 299 ? -8.633 -7.25 0.219 1 94.31 299 GLY B C 1
ATOM 7003 O O . GLY B 1 299 ? -9.844 -7.293 -0.004 1 94.31 299 GLY B O 1
ATOM 7004 N N . HIS B 1 300 ? -7.75 -7.32 -0.729 1 95.38 300 HIS B N 1
ATOM 7005 C CA . HIS B 1 300 ? -8.109 -7.215 -2.139 1 95.38 300 HIS B CA 1
ATOM 7006 C C . HIS B 1 300 ? -8.789 -8.484 -2.633 1 95.38 300 HIS B C 1
ATOM 7008 O O . HIS B 1 300 ? -9.727 -8.43 -3.424 1 95.38 300 HIS B O 1
ATOM 7014 N N . THR B 1 301 ? -8.266 -9.688 -2.174 1 96.75 301 THR B N 1
ATOM 7015 C CA . THR B 1 301 ? -8.891 -10.906 -2.666 1 96.75 301 THR B CA 1
ATOM 7016 C C . THR B 1 301 ? -10.273 -11.094 -2.049 1 96.75 301 THR B C 1
ATOM 7018 O O . THR B 1 301 ? -11.172 -11.648 -2.684 1 96.75 301 THR B O 1
ATOM 7021 N N . CYS B 1 302 ? -10.438 -10.648 -0.791 1 96.31 302 CYS B N 1
ATOM 7022 C CA . CYS B 1 302 ? -11.75 -10.648 -0.161 1 96.31 302 CYS B CA 1
ATOM 7023 C C . CYS B 1 302 ? -12.711 -9.734 -0.916 1 96.31 302 CYS B C 1
ATOM 7025 O O . CYS B 1 302 ? -13.836 -10.141 -1.235 1 96.31 302 CYS B O 1
ATOM 7027 N N . ALA B 1 303 ? -12.258 -8.555 -1.2 1 96.62 303 ALA B N 1
ATOM 7028 C CA . ALA B 1 303 ? -13.086 -7.582 -1.919 1 96.62 303 ALA B CA 1
ATOM 7029 C C . ALA B 1 303 ? -13.453 -8.102 -3.309 1 96.62 303 ALA B C 1
ATOM 7031 O O . ALA B 1 303 ? -14.586 -7.926 -3.762 1 96.62 303 ALA B O 1
ATOM 7032 N N . GLU B 1 304 ? -12.516 -8.711 -3.957 1 96.38 304 GLU B N 1
ATOM 7033 C CA . GLU B 1 304 ? -12.75 -9.273 -5.285 1 96.38 304 GLU B CA 1
ATOM 7034 C C . GLU B 1 304 ? -13.828 -10.359 -5.242 1 96.38 304 GLU B C 1
ATOM 7036 O O . GLU B 1 304 ? -14.727 -10.383 -6.082 1 96.38 304 GLU B O 1
ATOM 7041 N N . ALA B 1 305 ? -13.734 -11.234 -4.285 1 95.75 305 ALA B N 1
ATOM 7042 C CA . ALA B 1 305 ? -14.711 -12.312 -4.145 1 95.75 305 ALA B CA 1
ATOM 7043 C C . ALA B 1 305 ? -16.094 -11.758 -3.852 1 95.75 305 ALA B C 1
ATOM 7045 O O . ALA B 1 305 ? -17.094 -12.227 -4.414 1 95.75 305 ALA B O 1
ATOM 7046 N N . GLU B 1 306 ? -16.125 -10.719 -3.002 1 94.31 306 GLU B N 1
ATOM 7047 C CA . GLU B 1 306 ? -17.406 -10.094 -2.676 1 94.31 306 GLU B CA 1
ATOM 7048 C C . GLU B 1 306 ? -18.031 -9.43 -3.9 1 94.31 306 GLU B C 1
ATOM 7050 O O . GLU B 1 306 ? -19.25 -9.484 -4.102 1 94.31 306 GLU B O 1
ATOM 7055 N N . ALA B 1 307 ? -17.203 -8.836 -4.672 1 94.12 307 ALA B N 1
ATOM 7056 C CA . ALA B 1 307 ? -17.688 -8.188 -5.891 1 94.12 307 ALA B CA 1
ATOM 7057 C C . ALA B 1 307 ? -18.25 -9.211 -6.867 1 94.12 307 ALA B C 1
ATOM 7059 O O . ALA B 1 307 ? -19.297 -8.977 -7.488 1 94.12 307 ALA B O 1
ATOM 7060 N N . LEU B 1 308 ? -17.578 -10.312 -7 1 94 308 LEU B N 1
ATOM 7061 C CA . LEU B 1 308 ? -18 -11.359 -7.918 1 94 308 LEU B CA 1
ATOM 7062 C C . LEU B 1 308 ? -19.281 -12.031 -7.43 1 94 308 LEU B C 1
ATOM 7064 O O . LEU B 1 308 ? -20.094 -12.484 -8.234 1 94 308 LEU B O 1
ATOM 7068 N N . ALA B 1 309 ? -19.453 -12.07 -6.117 1 92.12 309 ALA B N 1
ATOM 7069 C CA . ALA B 1 309 ? -20.625 -12.719 -5.531 1 92.12 309 ALA B CA 1
ATOM 7070 C C . ALA B 1 309 ? -21.859 -11.828 -5.641 1 92.12 309 ALA B C 1
ATOM 7072 O O . ALA B 1 309 ? -22.984 -12.312 -5.605 1 92.12 309 ALA B O 1
ATOM 7073 N N . ALA B 1 310 ? -21.672 -10.539 -5.766 1 91.06 310 ALA B N 1
ATOM 7074 C CA . ALA B 1 310 ? -22.781 -9.586 -5.801 1 91.06 310 ALA B CA 1
ATOM 7075 C C . ALA B 1 310 ? -23.453 -9.586 -7.168 1 91.06 310 ALA B C 1
ATOM 7077 O O . ALA B 1 310 ? -22.781 -9.695 -8.203 1 91.06 310 ALA B O 1
ATOM 7078 N N . PRO B 1 311 ? -24.766 -9.469 -7.129 1 89.31 311 PRO B N 1
ATOM 7079 C CA . PRO B 1 311 ? -25.469 -9.406 -8.414 1 89.31 311 PRO B CA 1
ATOM 7080 C C . PRO B 1 311 ? -25.188 -8.117 -9.18 1 89.31 311 PRO B C 1
ATOM 7082 O O . PRO B 1 311 ? -24.906 -7.078 -8.578 1 89.31 311 PRO B O 1
ATOM 7085 N N . LEU B 1 312 ? -25.172 -8.203 -10.477 1 90.88 312 LEU B N 1
ATOM 7086 C CA . LEU B 1 312 ? -25.078 -7.027 -11.328 1 90.88 312 LEU B CA 1
ATOM 7087 C C . LEU B 1 312 ? -26.422 -6.305 -11.406 1 90.88 312 LEU B C 1
ATOM 7089 O O . LEU B 1 312 ? -27.484 -6.918 -11.227 1 90.88 312 LEU B O 1
ATOM 7093 N N . PRO B 1 313 ? -26.359 -4.98 -11.664 1 88.81 313 PRO B N 1
ATOM 7094 C CA . PRO B 1 313 ? -27.641 -4.289 -11.859 1 88.81 313 PRO B CA 1
ATOM 7095 C C . PRO B 1 313 ? -28.469 -4.891 -12.984 1 88.81 313 PRO B C 1
ATOM 7097 O O . PRO B 1 313 ? -27.953 -5.129 -14.078 1 88.81 313 PRO B O 1
ATOM 7100 N N . LYS B 1 314 ? -29.766 -5.043 -12.672 1 91 314 LYS B N 1
ATOM 7101 C CA . LYS B 1 314 ? -30.656 -5.691 -13.625 1 91 314 LYS B CA 1
ATOM 7102 C C . LYS B 1 314 ? -30.719 -4.914 -14.945 1 91 314 LYS B C 1
ATOM 7104 O O . LYS B 1 314 ? -30.875 -3.691 -14.938 1 91 314 LYS B O 1
ATOM 7109 N N . ASN B 1 315 ? -30.469 -5.609 -16.047 1 92.56 315 ASN B N 1
ATOM 7110 C CA . ASN B 1 315 ? -30.578 -5.109 -17.422 1 92.56 315 ASN B CA 1
ATOM 7111 C C . ASN B 1 315 ? -29.469 -4.105 -17.734 1 92.56 315 ASN B C 1
ATOM 7113 O O . ASN B 1 315 ? -29.609 -3.291 -18.656 1 92.56 315 ASN B O 1
ATOM 7117 N N . SER B 1 316 ? -28.469 -4.074 -16.922 1 92.25 316 SER B N 1
ATOM 7118 C CA . SER B 1 316 ? -27.266 -3.348 -17.328 1 92.25 316 SER B CA 1
ATOM 7119 C C . SER B 1 316 ? -26.578 -4.027 -18.5 1 92.25 316 SER B C 1
ATOM 7121 O O . SER B 1 316 ? -26.828 -5.199 -18.781 1 92.25 316 SER B O 1
ATOM 7123 N N . PRO B 1 317 ? -25.703 -3.277 -19.203 1 94.19 317 PRO B N 1
ATOM 7124 C CA . PRO B 1 317 ? -24.953 -3.904 -20.297 1 94.19 317 PRO B CA 1
ATOM 7125 C C . PRO B 1 317 ? -24.172 -5.137 -19.859 1 94.19 317 PRO B C 1
ATOM 7127 O O . PRO B 1 317 ? -24.125 -6.137 -20.578 1 94.19 317 PRO B O 1
ATOM 7130 N N . ARG B 1 318 ? -23.641 -5.09 -18.75 1 94 318 ARG B N 1
ATOM 7131 C CA . ARG B 1 318 ? -22.891 -6.234 -18.234 1 94 318 ARG B CA 1
ATOM 7132 C C . ARG B 1 318 ? -23.828 -7.395 -17.906 1 94 318 ARG B C 1
ATOM 7134 O O . ARG B 1 318 ? -23.516 -8.555 -18.188 1 94 318 ARG B O 1
ATOM 7141 N N . ASP B 1 319 ? -24.891 -7.051 -17.266 1 94.75 319 ASP B N 1
ATOM 7142 C CA . ASP B 1 319 ? -25.875 -8.086 -16.953 1 94.75 319 ASP B CA 1
ATOM 7143 C C . ASP B 1 319 ? -26.359 -8.773 -18.234 1 94.75 319 ASP B C 1
ATOM 7145 O O . ASP B 1 319 ? -26.422 -10.008 -18.297 1 94.75 319 ASP B O 1
ATOM 7149 N N . LEU B 1 320 ? -26.656 -7.984 -19.219 1 96.31 320 LEU B N 1
ATOM 7150 C CA . LEU B 1 320 ? -27.141 -8.516 -20.484 1 96.31 320 LEU B CA 1
ATOM 7151 C C . LEU B 1 320 ? -26.062 -9.367 -21.156 1 96.31 320 LEU B C 1
ATOM 7153 O O . LEU B 1 320 ? -26.359 -10.422 -21.734 1 96.31 320 LEU B O 1
ATOM 7157 N N . TYR B 1 321 ? -24.906 -8.891 -21.078 1 96.56 321 TYR B N 1
ATOM 7158 C CA . TYR B 1 321 ? -23.781 -9.633 -21.656 1 96.56 321 TYR B CA 1
ATOM 7159 C C . TYR B 1 321 ? -23.672 -11.016 -21.031 1 96.56 321 TYR B C 1
ATOM 7161 O O . TYR B 1 321 ? -23.547 -12.016 -21.734 1 96.56 321 TYR B O 1
ATOM 7169 N N . TRP B 1 322 ? -23.703 -11.094 -19.75 1 94.5 322 TRP B N 1
ATOM 7170 C CA . TRP B 1 322 ? -23.484 -12.375 -19.078 1 94.5 322 TRP B CA 1
ATOM 7171 C C . TRP B 1 322 ? -24.719 -13.273 -19.234 1 94.5 322 TRP B C 1
ATOM 7173 O O . TRP B 1 322 ? -24.578 -14.5 -19.281 1 94.5 322 TRP B O 1
ATOM 7183 N N . ARG B 1 323 ? -25.906 -12.703 -19.328 1 94.06 323 ARG B N 1
ATOM 7184 C CA . ARG B 1 323 ? -27.094 -13.492 -19.656 1 94.06 323 ARG B CA 1
ATOM 7185 C C . ARG B 1 323 ? -26.969 -14.117 -21.031 1 94.06 323 ARG B C 1
ATOM 7187 O O . ARG B 1 323 ? -27.344 -15.273 -21.234 1 94.06 323 ARG B O 1
ATOM 7194 N N . ALA B 1 324 ? -26.5 -13.281 -21.922 1 96.38 324 ALA B N 1
ATOM 7195 C CA . ALA B 1 324 ? -26.281 -13.789 -23.281 1 96.38 324 ALA B CA 1
ATOM 7196 C C . ALA B 1 324 ? -25.234 -14.891 -23.281 1 96.38 324 ALA B C 1
ATOM 7198 O O . ALA B 1 324 ? -25.375 -15.883 -24.016 1 96.38 324 ALA B O 1
ATOM 7199 N N . THR B 1 325 ? -24.188 -14.672 -22.547 1 94.88 325 THR B N 1
ATOM 7200 C CA . THR B 1 325 ? -23.141 -15.672 -22.453 1 94.88 325 THR B CA 1
ATOM 7201 C C . THR B 1 325 ? -23.672 -16.984 -21.891 1 94.88 325 THR B C 1
ATOM 7203 O O . THR B 1 325 ? -23.391 -18.062 -22.406 1 94.88 325 THR B O 1
ATOM 7206 N N . ARG B 1 326 ? -24.453 -16.953 -20.875 1 92 326 ARG B N 1
ATOM 7207 C CA . ARG B 1 326 ? -25.062 -18.141 -20.281 1 92 326 ARG B CA 1
ATOM 7208 C C . ARG B 1 326 ? -25.984 -18.844 -21.266 1 92 326 ARG B C 1
ATOM 7210 O O . ARG B 1 326 ? -25.984 -20.062 -21.375 1 92 326 ARG B O 1
ATOM 7217 N N . ALA B 1 327 ? -26.766 -18.031 -21.953 1 94.06 327 ALA B N 1
ATOM 7218 C CA . ALA B 1 327 ? -27.672 -18.578 -22.953 1 94.06 327 ALA B CA 1
ATOM 7219 C C . ALA B 1 327 ? -26.906 -19.266 -24.078 1 94.06 327 ALA B C 1
ATOM 7221 O O . ALA B 1 327 ? -27.328 -20.328 -24.562 1 94.06 327 ALA B O 1
ATOM 7222 N N . GLY B 1 328 ? -25.891 -18.625 -24.469 1 93.38 328 GLY B N 1
ATOM 7223 C CA . GLY B 1 328 ? -25.031 -19.234 -25.484 1 93.38 328 GLY B CA 1
ATOM 7224 C C . GLY B 1 328 ? -24.438 -20.547 -25.047 1 93.38 328 GLY B C 1
ATOM 7225 O O . GLY B 1 328 ? -24.391 -21.5 -25.828 1 93.38 328 GLY B O 1
ATOM 7226 N N . LEU B 1 329 ? -23.953 -20.594 -23.859 1 92.12 329 LEU B N 1
ATOM 7227 C CA . LEU B 1 329 ? -23.391 -21.828 -23.312 1 92.12 329 LEU B CA 1
ATOM 7228 C C . LEU B 1 329 ? -24.469 -22.922 -23.234 1 92.12 329 LEU B C 1
ATOM 7230 O O . LEU B 1 329 ? -24.203 -24.078 -23.547 1 92.12 329 LEU B O 1
ATOM 7234 N N . ARG B 1 330 ? -25.594 -22.547 -22.844 1 92.06 330 ARG B N 1
ATOM 7235 C CA . ARG B 1 330 ? -26.703 -23.5 -22.766 1 92.06 330 ARG B CA 1
ATOM 7236 C C . ARG B 1 330 ? -27.047 -24.047 -24.141 1 92.06 330 ARG B C 1
ATOM 7238 O O . ARG B 1 330 ? -27.344 -25.234 -24.297 1 92.06 330 ARG B O 1
ATOM 7245 N N . LEU B 1 331 ? -27.078 -23.109 -25.062 1 93 331 LEU B N 1
ATOM 7246 C CA . LEU B 1 331 ? -27.312 -23.547 -26.438 1 93 331 LEU B CA 1
ATOM 7247 C C . LEU B 1 331 ? -26.234 -24.5 -26.906 1 93 331 LEU B C 1
ATOM 7249 O O . LEU B 1 331 ? -26.516 -25.484 -27.594 1 93 331 LEU B O 1
ATOM 7253 N N . GLY B 1 332 ? -25.047 -24.219 -26.562 1 90.94 332 GLY B N 1
ATOM 7254 C CA . GLY B 1 332 ? -23.938 -25.078 -26.922 1 90.94 332 GLY B CA 1
ATOM 7255 C C . GLY B 1 332 ? -24.031 -26.469 -26.297 1 90.94 332 GLY B C 1
ATOM 7256 O O . GLY B 1 332 ? -23.5 -27.438 -26.859 1 90.94 332 GLY B O 1
ATOM 7257 N N . SER B 1 333 ? -24.688 -26.578 -25.172 1 92.75 333 SER B N 1
ATOM 7258 C CA . SER B 1 333 ? -24.812 -27.844 -24.469 1 92.75 333 SER B CA 1
ATOM 7259 C C . SER B 1 333 ? -25.609 -28.859 -25.281 1 92.75 333 SER B C 1
ATOM 7261 O O . SER B 1 333 ? -25.562 -30.047 -25.016 1 92.75 333 SER B O 1
ATOM 7263 N N . LEU B 1 334 ? -26.266 -28.359 -26.234 1 93.31 334 LEU B N 1
ATOM 7264 C CA . LEU B 1 334 ? -27.062 -29.234 -27.078 1 93.31 334 LEU B CA 1
ATOM 7265 C C . LEU B 1 334 ? -26.172 -30.062 -28 1 93.31 334 LEU B C 1
ATOM 7267 O O . LEU B 1 334 ? -26.562 -31.141 -28.438 1 93.31 334 LEU B O 1
ATOM 7271 N N . TRP B 1 335 ? -24.953 -29.594 -28.234 1 93.81 335 TRP B N 1
ATOM 7272 C CA . TRP B 1 335 ? -24.078 -30.281 -29.188 1 93.81 335 TRP B CA 1
ATOM 7273 C C . TRP B 1 335 ? -22.766 -30.688 -28.531 1 93.81 335 TRP B C 1
ATOM 7275 O O . TRP B 1 335 ? -22.062 -31.562 -29.047 1 93.81 335 TRP B O 1
ATOM 7285 N N . SER B 1 336 ? -22.422 -30.078 -27.453 1 93.5 336 SER B N 1
ATOM 7286 C CA . SER B 1 336 ? -21.156 -30.328 -26.781 1 93.5 336 SER B CA 1
ATOM 7287 C C . SER B 1 336 ? -21.359 -31.203 -25.547 1 93.5 336 SER B C 1
ATOM 7289 O O . SER B 1 336 ? -22.109 -30.859 -24.641 1 93.5 336 SER B O 1
ATOM 7291 N N . ASP B 1 337 ? -20.594 -32.281 -25.469 1 92.69 337 ASP B N 1
ATOM 7292 C CA . ASP B 1 337 ? -20.672 -33.156 -24.297 1 92.69 337 ASP B CA 1
ATOM 7293 C C . ASP B 1 337 ? -20.047 -32.5 -23.078 1 92.69 337 ASP B C 1
ATOM 7295 O O . ASP B 1 337 ? -20.516 -32.688 -21.953 1 92.69 337 ASP B O 1
ATOM 7299 N N . GLY B 1 338 ? -19.031 -31.859 -23.297 1 91.44 338 GLY B N 1
ATOM 7300 C CA . GLY B 1 338 ? -18.375 -31.172 -22.203 1 91.44 338 GLY B CA 1
ATOM 7301 C C . GLY B 1 338 ? -19.25 -30.109 -21.547 1 91.44 338 GLY B C 1
ATOM 7302 O O . GLY B 1 338 ? -19.375 -30.094 -20.312 1 91.44 338 GLY B O 1
ATOM 7303 N N . VAL B 1 339 ? -19.859 -29.312 -22.375 1 92.81 339 VAL B N 1
ATOM 7304 C CA . VAL B 1 339 ? -20.703 -28.234 -21.859 1 92.81 339 VAL B CA 1
ATOM 7305 C C . VAL B 1 339 ? -21.938 -28.844 -21.188 1 92.81 339 VAL B C 1
ATOM 7307 O O . VAL B 1 339 ? -22.359 -28.391 -20.125 1 92.81 339 VAL B O 1
ATOM 7310 N N . LYS B 1 340 ? -22.422 -29.812 -21.844 1 93.25 340 LYS B N 1
ATOM 7311 C CA . LYS B 1 340 ? -23.594 -30.5 -21.281 1 93.25 340 LYS B CA 1
ATOM 7312 C C . LYS B 1 340 ? -23.297 -31.094 -19.922 1 93.25 340 LYS B C 1
ATOM 7314 O O . LYS B 1 340 ? -24.078 -30.953 -18.984 1 93.25 340 LYS B O 1
ATOM 7319 N N . LEU B 1 341 ? -22.219 -31.75 -19.859 1 89.12 341 LEU B N 1
ATOM 7320 C CA . LEU B 1 341 ? -21.781 -32.344 -18.594 1 89.12 341 LEU B CA 1
ATOM 7321 C C . LEU B 1 341 ? -21.672 -31.297 -17.5 1 89.12 341 LEU B C 1
ATOM 7323 O O . LEU B 1 341 ? -22.062 -31.531 -16.359 1 89.12 341 LEU B O 1
ATOM 7327 N N . GLY B 1 342 ? -21.141 -30.172 -17.828 1 87.56 342 GLY B N 1
ATOM 7328 C CA . GLY B 1 342 ? -21.031 -29.078 -16.875 1 87.56 342 GLY B CA 1
ATOM 7329 C C . GLY B 1 342 ? -22.359 -28.625 -16.328 1 87.56 342 GLY B C 1
ATOM 7330 O O . GLY B 1 342 ? -22.5 -28.391 -15.117 1 87.56 342 GLY B O 1
ATOM 7331 N N . PHE B 1 343 ? -23.328 -28.5 -17.188 1 87.88 343 PHE B N 1
ATOM 7332 C CA . PHE B 1 343 ? -24.641 -28.047 -16.766 1 87.88 343 PHE B CA 1
ATOM 7333 C C . PHE B 1 343 ? -25.359 -29.156 -15.984 1 87.88 343 PHE B C 1
ATOM 7335 O O . PHE B 1 343 ? -26.109 -28.859 -15.047 1 87.88 343 PHE B O 1
ATOM 7342 N N . ASP B 1 344 ? -25.062 -30.359 -16.328 1 86.44 344 ASP B N 1
ATOM 7343 C CA . ASP B 1 344 ? -25.781 -31.484 -15.711 1 86.44 344 ASP B CA 1
ATOM 7344 C C . ASP B 1 344 ? -25.25 -31.766 -14.312 1 86.44 344 ASP B C 1
ATOM 7346 O O . ASP B 1 344 ? -26.016 -32.094 -13.406 1 86.44 344 ASP B O 1
ATOM 7350 N N . THR B 1 345 ? -23.922 -31.641 -14.164 1 81.88 345 THR B N 1
ATOM 7351 C CA . THR B 1 345 ? -23.328 -32.125 -12.922 1 81.88 345 THR B CA 1
ATOM 7352 C C . THR B 1 345 ? -22.594 -30.984 -12.203 1 81.88 345 THR B C 1
ATOM 7354 O O . THR B 1 345 ? -22.219 -31.125 -11.039 1 81.88 345 THR B O 1
ATOM 7357 N N . GLY B 1 346 ? -22.453 -29.953 -12.883 1 84.44 346 GLY B N 1
ATOM 7358 C CA . GLY B 1 346 ? -21.625 -28.875 -12.383 1 84.44 346 GLY B CA 1
ATOM 7359 C C . GLY B 1 346 ? -20.281 -28.797 -13.078 1 84.44 346 GLY B C 1
ATOM 7360 O O . GLY B 1 346 ? -19.656 -29.828 -13.352 1 84.44 346 GLY B O 1
ATOM 7361 N N . PHE B 1 347 ? -19.812 -27.672 -13.359 1 85.12 347 PHE B N 1
ATOM 7362 C CA . PHE B 1 347 ? -18.562 -27.484 -14.086 1 85.12 347 PHE B CA 1
ATOM 7363 C C . PHE B 1 347 ? -17.375 -27.797 -13.195 1 85.12 347 PHE B C 1
ATOM 7365 O O . PHE B 1 347 ? -16.25 -27.969 -13.688 1 85.12 347 PHE B O 1
ATOM 7372 N N . ASP B 1 348 ? -17.562 -27.891 -11.844 1 79.75 348 ASP B N 1
ATOM 7373 C CA . ASP B 1 348 ? -16.5 -28.234 -10.906 1 79.75 348 ASP B CA 1
ATOM 7374 C C . ASP B 1 348 ? -16.656 -29.672 -10.414 1 79.75 348 ASP B C 1
ATOM 7376 O O . ASP B 1 348 ? -16 -30.094 -9.461 1 79.75 348 ASP B O 1
ATOM 7380 N N . SER B 1 349 ? -17.5 -30.422 -11.055 1 78.62 349 SER B N 1
ATOM 7381 C CA . SER B 1 349 ? -17.781 -31.797 -10.633 1 78.62 349 SER B CA 1
ATOM 7382 C C . SER B 1 349 ? -16.656 -32.75 -11.062 1 78.62 349 SER B C 1
ATOM 7384 O O . SER B 1 349 ? -15.891 -32.438 -11.969 1 78.62 349 SER B O 1
ATOM 7386 N N . GLY B 1 350 ? -16.562 -33.875 -10.414 1 76.88 350 GLY B N 1
ATOM 7387 C CA . GLY B 1 350 ? -15.586 -34.875 -10.766 1 76.88 350 GLY B CA 1
ATOM 7388 C C . GLY B 1 350 ? -15.742 -35.375 -12.188 1 76.88 350 GLY B C 1
ATOM 7389 O O . GLY B 1 350 ? -14.742 -35.625 -12.883 1 76.88 350 GLY B O 1
ATOM 7390 N N . SER B 1 351 ? -16.969 -35.469 -12.648 1 79.38 351 SER B N 1
ATOM 7391 C CA . SER B 1 351 ? -17.234 -35.938 -14 1 79.38 351 SER B CA 1
ATOM 7392 C C . SER B 1 351 ? -16.719 -34.938 -15.039 1 79.38 351 SER B C 1
ATOM 7394 O O . SER B 1 351 ? -16.172 -35.344 -16.078 1 79.38 351 SER B O 1
ATOM 7396 N N . THR B 1 352 ? -16.969 -33.75 -14.742 1 86.12 352 THR B N 1
ATOM 7397 C CA . THR B 1 352 ? -16.469 -32.719 -15.641 1 86.12 352 THR B CA 1
ATOM 7398 C C . THR B 1 352 ? -14.945 -32.75 -15.695 1 86.12 352 THR B C 1
ATOM 7400 O O . THR B 1 352 ? -14.352 -32.625 -16.766 1 86.12 352 THR B O 1
ATOM 7403 N N . LEU B 1 353 ? -14.375 -32.875 -14.516 1 85.12 353 LEU B N 1
ATOM 7404 C CA . LEU B 1 353 ? -12.914 -32.906 -14.461 1 85.12 353 LEU B CA 1
ATOM 7405 C C . LEU B 1 353 ? -12.359 -34.125 -15.203 1 85.12 353 LEU B C 1
ATOM 7407 O O . LEU B 1 353 ? -11.312 -34.031 -15.859 1 85.12 353 LEU B O 1
ATOM 7411 N N . ASP B 1 354 ? -13.047 -35.125 -15.094 1 83.25 354 ASP B N 1
ATOM 7412 C CA . ASP B 1 354 ? -12.633 -36.312 -15.82 1 83.25 354 ASP B CA 1
ATOM 7413 C C . ASP B 1 354 ? -12.633 -36.062 -17.328 1 83.25 354 ASP B C 1
ATOM 7415 O O . ASP B 1 354 ? -11.719 -36.5 -18.031 1 83.25 354 ASP B O 1
ATOM 7419 N N . TYR B 1 355 ? -13.672 -35.5 -17.766 1 90.12 355 TYR B N 1
ATOM 7420 C CA . TYR B 1 355 ? -13.766 -35.156 -19.188 1 90.12 355 TYR B CA 1
ATOM 7421 C C . TYR B 1 355 ? -12.617 -34.25 -19.594 1 90.12 355 TYR B C 1
ATOM 7423 O O . TYR B 1 355 ? -12.055 -34.406 -20.688 1 90.12 355 TYR B O 1
ATOM 7431 N N . VAL B 1 356 ? -12.32 -33.312 -18.734 1 91.75 356 VAL B N 1
ATOM 7432 C CA . VAL B 1 356 ? -11.25 -32.344 -18.984 1 91.75 356 VAL B CA 1
ATOM 7433 C C . VAL B 1 356 ? -9.906 -33.094 -19.062 1 91.75 356 VAL B C 1
ATOM 7435 O O . VAL B 1 356 ? -9.086 -32.812 -19.938 1 91.75 356 VAL B O 1
ATOM 7438 N N . TYR B 1 357 ? -9.664 -34.031 -18.266 1 88.5 357 TYR B N 1
ATOM 7439 C CA . TYR B 1 357 ? -8.406 -34.75 -18.234 1 88.5 357 TYR B CA 1
ATOM 7440 C C . TYR B 1 357 ? -8.266 -35.656 -19.438 1 88.5 357 TYR B C 1
ATOM 7442 O O . TYR B 1 357 ? -7.16 -35.844 -19.969 1 88.5 357 TYR B O 1
ATOM 7450 N N . ARG B 1 358 ? -9.391 -36.219 -19.859 1 89.31 358 ARG B N 1
ATOM 7451 C CA . ARG B 1 358 ? -9.352 -37.031 -21.062 1 89.31 358 ARG B CA 1
ATOM 7452 C C . ARG B 1 358 ? -8.961 -36.219 -22.281 1 89.31 358 ARG B C 1
ATOM 7454 O O . ARG B 1 358 ? -8.281 -36.688 -23.188 1 89.31 358 ARG B O 1
ATOM 7461 N N . ASN B 1 359 ? -9.438 -35 -22.266 1 95.06 359 ASN B N 1
ATOM 7462 C CA . ASN B 1 359 ? -9.07 -34 -23.25 1 95.06 359 ASN B CA 1
ATOM 7463 C C . ASN B 1 359 ? -9.398 -34.469 -24.672 1 95.06 359 ASN B C 1
ATOM 7465 O O . ASN B 1 359 ? -8.586 -34.312 -25.578 1 95.06 359 ASN B O 1
ATOM 7469 N N . GLN B 1 360 ? -10.516 -35.156 -24.891 1 95.12 360 GLN B N 1
ATOM 7470 C CA . GLN B 1 360 ? -11.008 -35.594 -26.188 1 95.12 360 GLN B CA 1
ATOM 7471 C C . GLN B 1 360 ? -12.406 -35.031 -26.469 1 95.12 360 GLN B C 1
ATOM 7473 O O . GLN B 1 360 ? -13.359 -35.375 -25.766 1 95.12 360 GLN B O 1
ATOM 7478 N N . PRO B 1 361 ? -12.453 -34.25 -27.531 1 95.44 361 PRO B N 1
ATOM 7479 C CA . PRO B 1 361 ? -13.789 -33.719 -27.859 1 95.44 361 PRO B CA 1
ATOM 7480 C C . PRO B 1 361 ? -14.75 -34.844 -28.297 1 95.44 361 PRO B C 1
ATOM 7482 O O . PRO B 1 361 ? -14.438 -35.594 -29.203 1 95.44 361 PRO B O 1
ATOM 7485 N N . CYS B 1 362 ? -15.891 -34.875 -27.703 1 93.44 362 CYS B N 1
ATOM 7486 C CA . CYS B 1 362 ? -16.844 -35.938 -28 1 93.44 362 CYS B CA 1
ATOM 7487 C C . CYS B 1 362 ? -18.203 -35.344 -28.375 1 93.44 362 CYS B C 1
ATOM 7489 O O . CYS B 1 362 ? -19.203 -36.062 -28.359 1 93.44 362 CYS B O 1
ATOM 7491 N N . GLY B 1 363 ? -18.25 -34.188 -28.656 1 91.62 363 GLY B N 1
ATOM 7492 C CA . GLY B 1 363 ? -19.516 -33.562 -29.047 1 91.62 363 GLY B CA 1
ATOM 7493 C C . GLY B 1 363 ? -20.125 -34.188 -30.281 1 91.62 363 GLY B C 1
ATOM 7494 O O . GLY B 1 363 ? -19.438 -34.875 -31.031 1 91.62 363 GLY B O 1
ATOM 7495 N N . SER B 1 364 ? -21.375 -33.844 -30.469 1 92.94 364 SER B N 1
ATOM 7496 C CA . SER B 1 364 ? -22.125 -34.469 -31.562 1 92.94 364 SER B CA 1
ATOM 7497 C C . SER B 1 364 ? -21.797 -33.781 -32.906 1 92.94 364 SER B C 1
ATOM 7499 O O . SER B 1 364 ? -22.078 -32.625 -33.094 1 92.94 364 SER B O 1
ATOM 7501 N N . GLY B 1 365 ? -21.297 -34.594 -33.906 1 93.12 365 GLY B N 1
ATOM 7502 C CA . GLY B 1 365 ? -21 -34.062 -35.219 1 93.12 365 GLY B CA 1
ATOM 7503 C C . GLY B 1 365 ? -19.797 -33.125 -35.219 1 93.12 365 GLY B C 1
ATOM 7504 O O . GLY B 1 365 ? -19.125 -32.969 -34.219 1 93.12 365 GLY B O 1
ATOM 7505 N N . PRO B 1 366 ? -19.484 -32.656 -36.375 1 94.25 366 PRO B N 1
ATOM 7506 C CA . PRO B 1 366 ? -18.312 -31.766 -36.5 1 94.25 366 PRO B CA 1
ATOM 7507 C C . PRO B 1 366 ? -18.453 -30.484 -35.688 1 94.25 366 PRO B C 1
ATOM 7509 O O . PRO B 1 366 ? -17.484 -30.031 -35.094 1 94.25 366 PRO B O 1
ATOM 7512 N N . LEU B 1 367 ? -19.609 -29.938 -35.688 1 93.88 367 LEU B N 1
ATOM 7513 C CA . LEU B 1 367 ? -19.859 -28.734 -34.938 1 93.88 367 LEU B CA 1
ATOM 7514 C C . LEU B 1 367 ? -19.734 -28.984 -33.438 1 93.88 367 LEU B C 1
ATOM 7516 O O . LEU B 1 367 ? -19.156 -28.188 -32.719 1 93.88 367 LEU B O 1
ATOM 7520 N N . GLY B 1 368 ? -20.281 -29.984 -33 1 94.56 368 GLY B N 1
ATOM 7521 C CA . GLY B 1 368 ? -20.188 -30.359 -31.578 1 94.56 368 GLY B CA 1
ATOM 7522 C C . GLY B 1 368 ? -18.75 -30.578 -31.125 1 94.56 368 GLY B C 1
ATOM 7523 O O . GLY B 1 368 ? -18.391 -30.172 -30.016 1 94.56 368 GLY B O 1
ATOM 7524 N N . ARG B 1 369 ? -18 -31.188 -31.922 1 96 369 ARG B N 1
ATOM 7525 C CA . ARG B 1 369 ? -16.609 -31.422 -31.594 1 96 369 ARG B CA 1
ATOM 7526 C C . ARG B 1 369 ? -15.82 -30.125 -31.547 1 96 369 ARG B C 1
ATOM 7528 O O . ARG B 1 369 ? -14.906 -29.969 -30.75 1 96 369 ARG B O 1
ATOM 7535 N N . LEU B 1 370 ? -16.203 -29.312 -32.438 1 95.25 370 LEU B N 1
ATOM 7536 C CA . LEU B 1 370 ? -15.555 -28 -32.438 1 95.25 370 LEU B CA 1
ATOM 7537 C C . LEU B 1 370 ? -15.859 -27.234 -31.156 1 95.25 370 LEU B C 1
ATOM 7539 O O . LEU B 1 370 ? -14.969 -26.609 -30.578 1 95.25 370 LEU B O 1
ATOM 7543 N N . ILE B 1 371 ? -17.062 -27.266 -30.781 1 94.5 371 ILE B N 1
ATOM 7544 C CA . ILE B 1 371 ? -17.469 -26.594 -29.562 1 94.5 371 ILE B CA 1
ATOM 7545 C C . ILE B 1 371 ? -16.75 -27.219 -28.359 1 94.5 371 ILE B C 1
ATOM 7547 O O . ILE B 1 371 ? -16.281 -26.516 -27.484 1 94.5 371 ILE B O 1
ATOM 7551 N N . ASP B 1 372 ? -16.625 -28.438 -28.359 1 95.5 372 ASP B N 1
ATOM 7552 C CA . ASP B 1 372 ? -15.945 -29.141 -27.281 1 95.5 372 ASP B CA 1
ATOM 7553 C C . ASP B 1 372 ? -14.461 -28.781 -27.25 1 95.5 372 ASP B C 1
ATOM 7555 O O . ASP B 1 372 ? -13.875 -28.625 -26.188 1 95.5 372 ASP B O 1
ATOM 7559 N N . ARG B 1 373 ? -13.938 -28.766 -28.391 1 95.44 373 ARG B N 1
ATOM 7560 C CA . ARG B 1 373 ? -12.523 -28.406 -28.453 1 95.44 373 ARG B CA 1
ATOM 7561 C C . ARG B 1 373 ? -12.289 -27.016 -27.875 1 95.44 373 ARG B C 1
ATOM 7563 O O . ARG B 1 373 ? -11.344 -26.797 -27.125 1 95.44 373 ARG B O 1
ATOM 7570 N N . ASN B 1 374 ? -13.148 -26.141 -28.266 1 94.19 374 ASN B N 1
ATOM 7571 C CA . ASN B 1 374 ? -13.062 -24.797 -27.719 1 94.19 374 ASN B CA 1
ATOM 7572 C C . ASN B 1 374 ? -13.234 -24.797 -26.203 1 94.19 374 ASN B C 1
ATOM 7574 O O . ASN B 1 374 ? -12.547 -24.062 -25.5 1 94.19 374 ASN B O 1
ATOM 7578 N N . TYR B 1 375 ? -14.164 -25.594 -25.797 1 94.31 375 TYR B N 1
ATOM 7579 C CA . TYR B 1 375 ? -14.398 -25.75 -24.375 1 94.31 375 TYR B CA 1
ATOM 7580 C C . TYR B 1 375 ? -13.164 -26.281 -23.672 1 94.31 375 TYR B C 1
ATOM 7582 O O . TYR B 1 375 ? -12.695 -25.703 -22.688 1 94.31 375 TYR B O 1
ATOM 7590 N N . LEU B 1 376 ? -12.602 -27.328 -24.172 1 95.5 376 LEU B N 1
ATOM 7591 C CA . LEU B 1 376 ? -11.461 -28.016 -23.562 1 95.5 376 LEU B CA 1
ATOM 7592 C C . LEU B 1 376 ? -10.211 -27.125 -23.625 1 95.5 376 LEU B C 1
ATOM 7594 O O . LEU B 1 376 ? -9.312 -27.266 -22.781 1 95.5 376 LEU B O 1
ATOM 7598 N N . ASP B 1 377 ? -10.242 -26.188 -24.578 1 95.19 377 ASP B N 1
ATOM 7599 C CA . ASP B 1 377 ? -9.055 -25.359 -24.766 1 95.19 377 ASP B CA 1
ATOM 7600 C C . ASP B 1 377 ? -9.148 -24.062 -23.953 1 95.19 377 ASP B C 1
ATOM 7602 O O . ASP B 1 377 ? -8.25 -23.234 -24.016 1 95.19 377 ASP B O 1
ATOM 7606 N N . SER B 1 378 ? -10.227 -23.969 -23.266 1 94.94 378 SER B N 1
ATOM 7607 C CA . SER B 1 378 ? -10.281 -22.812 -22.359 1 94.94 378 SER B CA 1
ATOM 7608 C C . SER B 1 378 ? -9.086 -22.797 -21.406 1 94.94 378 SER B C 1
ATOM 7610 O O . SER B 1 378 ? -8.617 -23.859 -20.969 1 94.94 378 SER B O 1
ATOM 7612 N N . ILE B 1 379 ? -8.555 -21.609 -21.094 1 95.12 379 ILE B N 1
ATOM 7613 C CA . ILE B 1 379 ? -7.312 -21.453 -20.359 1 95.12 379 ILE B CA 1
ATOM 7614 C C . ILE B 1 379 ? -7.441 -22.094 -18.984 1 95.12 379 ILE B C 1
ATOM 7616 O O . ILE B 1 379 ? -6.477 -22.641 -18.453 1 95.12 379 ILE B O 1
ATOM 7620 N N . GLY B 1 380 ? -8.602 -22.016 -18.375 1 94.5 380 GLY B N 1
ATOM 7621 C CA . GLY B 1 380 ? -8.82 -22.641 -17.078 1 94.5 380 GLY B CA 1
ATOM 7622 C C . GLY B 1 380 ? -8.602 -24.156 -17.109 1 94.5 380 GLY B C 1
ATOM 7623 O O . GLY B 1 380 ? -7.961 -24.703 -16.219 1 94.5 380 GLY B O 1
ATOM 7624 N N . TRP B 1 381 ? -9.148 -24.797 -18.156 1 95.56 381 TRP B N 1
ATOM 7625 C CA . TRP B 1 381 ? -9.023 -26.234 -18.281 1 95.56 381 TRP B CA 1
ATOM 7626 C C . TRP B 1 381 ? -7.598 -26.641 -18.656 1 95.56 381 TRP B C 1
ATOM 7628 O O . TRP B 1 381 ? -7.094 -27.656 -18.188 1 95.56 381 TRP B O 1
ATOM 7638 N N . ARG B 1 382 ? -6.961 -25.812 -19.438 1 96 382 ARG B N 1
ATOM 7639 C CA . ARG B 1 382 ? -5.551 -26.062 -19.719 1 96 382 ARG B CA 1
ATOM 7640 C C . ARG B 1 382 ? -4.723 -26.016 -18.438 1 96 382 ARG B C 1
ATOM 7642 O O . ARG B 1 382 ? -3.83 -26.859 -18.234 1 96 382 ARG B O 1
ATOM 7649 N N . GLY B 1 383 ? -5.031 -25.062 -17.641 1 95.88 383 GLY B N 1
ATOM 7650 C CA . GLY B 1 383 ? -4.355 -24.969 -16.359 1 95.88 383 GLY B CA 1
ATOM 7651 C C . GLY B 1 383 ? -4.578 -26.172 -15.477 1 95.88 383 GLY B C 1
ATOM 7652 O O . GLY B 1 383 ? -3.643 -26.672 -14.836 1 95.88 383 GLY B O 1
ATOM 7653 N N . ILE B 1 384 ? -5.742 -26.656 -15.453 1 94.5 384 ILE B N 1
ATOM 7654 C CA . ILE B 1 384 ? -6.102 -27.797 -14.617 1 94.5 384 ILE B CA 1
ATOM 7655 C C . ILE B 1 384 ? -5.344 -29.031 -15.086 1 94.5 384 ILE B C 1
ATOM 7657 O O . ILE B 1 384 ? -4.867 -29.828 -14.266 1 94.5 384 ILE B O 1
ATOM 7661 N N . ARG B 1 385 ? -5.277 -29.25 -16.359 1 95.31 385 ARG B N 1
ATOM 7662 C CA . ARG B 1 385 ? -4.527 -30.375 -16.891 1 95.31 385 ARG B CA 1
ATOM 7663 C C . ARG B 1 385 ? -3.055 -30.281 -16.5 1 95.31 385 ARG B C 1
ATOM 7665 O O . ARG B 1 385 ? -2.436 -31.297 -16.141 1 95.31 385 ARG B O 1
ATOM 7672 N N . GLN B 1 386 ? -2.539 -29.047 -16.578 1 96.06 386 GLN B N 1
ATOM 7673 C CA . GLN B 1 386 ? -1.147 -28.875 -16.172 1 96.06 386 GLN B CA 1
ATOM 7674 C C . GLN B 1 386 ? -0.977 -29.094 -14.672 1 96.06 386 GLN B C 1
ATOM 7676 O O . GLN B 1 386 ? 0.041 -29.641 -14.227 1 96.06 386 GLN B O 1
ATOM 7681 N N . ARG B 1 387 ? -1.906 -28.656 -13.906 1 95.31 387 ARG B N 1
ATOM 7682 C CA . ARG B 1 387 ? -1.883 -28.875 -12.461 1 95.31 387 ARG B CA 1
ATOM 7683 C C . ARG B 1 387 ? -1.777 -30.359 -12.141 1 95.31 387 ARG B C 1
ATOM 7685 O O . ARG B 1 387 ? -1.024 -30.75 -11.25 1 95.31 387 ARG B O 1
ATOM 7692 N N . LYS B 1 388 ? -2.512 -31.172 -12.859 1 93.44 388 LYS B N 1
ATOM 7693 C CA . LYS B 1 388 ? -2.457 -32.594 -12.656 1 93.44 388 LYS B CA 1
ATOM 7694 C C . LYS B 1 388 ? -1.046 -33.156 -12.883 1 93.44 388 LYS B C 1
ATOM 7696 O O . LYS B 1 388 ? -0.531 -33.906 -12.07 1 93.44 388 LYS B O 1
ATOM 7701 N N . LEU B 1 389 ? -0.459 -32.719 -13.953 1 94.31 389 LEU B N 1
ATOM 7702 C CA . LEU B 1 389 ? 0.891 -33.156 -14.273 1 94.31 389 LEU B CA 1
ATOM 7703 C C . LEU B 1 389 ? 1.876 -32.75 -13.195 1 94.31 389 LEU B C 1
ATOM 7705 O O . LEU B 1 389 ? 2.771 -33.5 -12.828 1 94.31 389 LEU B O 1
ATOM 7709 N N . HIS B 1 390 ? 1.714 -31.562 -12.695 1 96.19 390 HIS B N 1
ATOM 7710 C CA . HIS B 1 390 ? 2.59 -31.062 -11.641 1 96.19 390 HIS B CA 1
ATOM 7711 C C . HIS B 1 390 ? 2.391 -31.844 -10.344 1 96.19 390 HIS B C 1
ATOM 7713 O O . HIS B 1 390 ? 3.354 -32.125 -9.625 1 96.19 390 HIS B O 1
ATOM 7719 N N . VAL B 1 391 ? 1.186 -32.188 -10.008 1 95.38 391 VAL B N 1
ATOM 7720 C CA . VAL B 1 391 ? 0.905 -32.969 -8.82 1 95.38 391 VAL B CA 1
ATOM 7721 C C . VAL B 1 391 ? 1.588 -34.344 -8.938 1 95.38 391 VAL B C 1
ATOM 7723 O O . VAL B 1 391 ? 2.229 -34.812 -7.992 1 95.38 391 VAL B O 1
ATOM 7726 N N . GLU B 1 392 ? 1.436 -34.938 -10.109 1 94.06 392 GLU B N 1
ATOM 7727 C CA . GLU B 1 392 ? 2.068 -36.25 -10.336 1 94.06 392 GLU B CA 1
ATOM 7728 C C . GLU B 1 392 ? 3.582 -36.156 -10.18 1 94.06 392 GLU B C 1
ATOM 7730 O O . GLU B 1 392 ? 4.203 -37.031 -9.57 1 94.06 392 GLU B O 1
ATOM 7735 N N . GLU B 1 393 ? 4.094 -35.094 -10.695 1 94.44 393 GLU B N 1
ATOM 7736 C CA . GLU B 1 393 ? 5.535 -34.906 -10.609 1 94.44 393 GLU B CA 1
ATOM 7737 C C . GLU B 1 393 ? 5.988 -34.781 -9.156 1 94.44 393 GLU B C 1
ATOM 7739 O O . GLU B 1 393 ? 6.953 -35.438 -8.742 1 94.44 393 GLU B O 1
ATOM 7744 N N . LEU B 1 394 ? 5.332 -34 -8.383 1 96.19 394 LEU B N 1
ATOM 7745 C CA . LEU B 1 394 ? 5.766 -33.719 -7.012 1 96.19 394 LEU B CA 1
ATOM 7746 C C . LEU B 1 394 ? 5.441 -34.906 -6.109 1 96.19 394 LEU B C 1
ATOM 7748 O O . LEU B 1 394 ? 6.148 -35.156 -5.129 1 96.19 394 LEU B O 1
ATOM 7752 N N . LEU B 1 395 ? 4.395 -35.656 -6.453 1 95.62 395 LEU B N 1
ATOM 7753 C CA . LEU B 1 395 ? 4.109 -36.875 -5.742 1 95.62 395 LEU B CA 1
ATOM 7754 C C . LEU B 1 395 ? 5.258 -37.875 -5.895 1 95.62 395 LEU B C 1
ATOM 7756 O O . LEU B 1 395 ? 5.707 -38.469 -4.914 1 95.62 395 LEU B O 1
ATOM 7760 N N . ARG B 1 396 ? 5.688 -38.062 -7.109 1 94.12 396 ARG B N 1
ATOM 7761 C CA . ARG B 1 396 ? 6.805 -38.938 -7.379 1 94.12 396 ARG B CA 1
ATOM 7762 C C . ARG B 1 396 ? 8.07 -38.5 -6.66 1 94.12 396 ARG B C 1
ATOM 7764 O O . ARG B 1 396 ? 8.812 -39.312 -6.113 1 94.12 396 ARG B O 1
ATOM 7771 N N . LEU B 1 397 ? 8.281 -37.188 -6.688 1 95.25 397 LEU B N 1
ATOM 7772 C CA . LEU B 1 397 ? 9.438 -36.625 -6 1 95.25 397 LEU B CA 1
ATOM 7773 C C . LEU B 1 397 ? 9.375 -36.906 -4.504 1 95.25 397 LEU B C 1
ATOM 7775 O O . LEU B 1 397 ? 10.375 -37.281 -3.896 1 95.25 397 LEU B O 1
ATOM 7779 N N . ALA B 1 398 ? 8.234 -36.781 -3.891 1 97.06 398 ALA B N 1
ATOM 7780 C CA . ALA B 1 398 ? 8.055 -37.031 -2.463 1 97.06 398 ALA B CA 1
ATOM 7781 C C . ALA B 1 398 ? 8.297 -38.5 -2.131 1 97.06 398 ALA B C 1
ATOM 7783 O O . ALA B 1 398 ? 8.945 -38.812 -1.133 1 97.06 398 ALA B O 1
ATOM 7784 N N . MET B 1 399 ? 7.801 -39.375 -2.939 1 96.25 399 MET B N 1
ATOM 7785 C CA . MET B 1 399 ? 7.996 -40.812 -2.727 1 96.25 399 MET B CA 1
ATOM 7786 C C . MET B 1 399 ? 9.477 -41.188 -2.812 1 96.25 399 MET B C 1
ATOM 7788 O O . MET B 1 399 ? 9.969 -41.969 -2.008 1 96.25 399 MET B O 1
ATOM 7792 N N . GLN B 1 400 ? 10.078 -40.625 -3.789 1 95.5 400 GLN B N 1
ATOM 7793 C CA . GLN B 1 400 ? 11.5 -40.844 -3.949 1 95.5 400 GLN B CA 1
ATOM 7794 C C . GLN B 1 400 ? 12.281 -40.406 -2.719 1 95.5 400 GLN B C 1
ATOM 7796 O O . GLN B 1 400 ? 13.18 -41.094 -2.248 1 95.5 400 GLN B O 1
ATOM 7801 N N . ARG B 1 401 ? 11.961 -39.25 -2.219 1 96.75 401 ARG B N 1
ATOM 7802 C CA . ARG B 1 401 ? 12.641 -38.688 -1.044 1 96.75 401 ARG B CA 1
ATOM 7803 C C . ARG B 1 401 ? 12.414 -39.594 0.174 1 96.75 401 ARG B C 1
ATOM 7805 O O . ARG B 1 401 ? 13.336 -39.844 0.949 1 96.75 401 ARG B O 1
ATOM 7812 N N . LEU B 1 402 ? 11.195 -40.031 0.343 1 97.62 402 LEU B N 1
ATOM 7813 C CA . LEU B 1 402 ? 10.883 -40.938 1.451 1 97.62 402 LEU B CA 1
ATOM 7814 C C . LEU B 1 402 ? 11.688 -42.219 1.356 1 97.62 402 LEU B C 1
ATOM 7816 O O . LEU B 1 402 ? 12.234 -42.688 2.357 1 97.62 402 LEU B O 1
ATOM 7820 N N . ARG B 1 403 ? 11.797 -42.75 0.196 1 96.62 403 ARG B N 1
ATOM 7821 C CA . ARG B 1 403 ? 12.555 -44 -0.017 1 96.62 403 ARG B CA 1
ATOM 7822 C C . ARG B 1 403 ? 14.039 -43.781 0.27 1 96.62 403 ARG B C 1
ATOM 7824 O O . ARG B 1 403 ? 14.688 -44.625 0.861 1 96.62 403 ARG B O 1
ATOM 7831 N N . GLU B 1 404 ? 14.539 -42.688 -0.181 1 96.5 404 GLU B N 1
ATOM 7832 C CA . GLU B 1 404 ? 15.938 -42.344 0.092 1 96.5 404 GLU B CA 1
ATOM 7833 C C . GLU B 1 404 ? 16.203 -42.25 1.592 1 96.5 404 GLU B C 1
ATOM 7835 O O . GLU B 1 404 ? 17.297 -42.531 2.061 1 96.5 404 GLU B O 1
ATOM 7840 N N . GLU B 1 405 ? 15.203 -41.875 2.287 1 96.25 405 GLU B N 1
ATOM 7841 C CA . GLU B 1 405 ? 15.305 -41.781 3.738 1 96.25 405 GLU B CA 1
ATOM 7842 C C . GLU B 1 405 ? 14.969 -43.094 4.414 1 96.25 405 GLU B C 1
ATOM 7844 O O . GLU B 1 405 ? 14.898 -43.188 5.641 1 96.25 405 GLU B O 1
ATOM 7849 N N . GLN B 1 406 ? 14.68 -44.094 3.684 1 96.25 406 GLN B N 1
ATOM 7850 C CA . GLN B 1 406 ? 14.352 -45.438 4.16 1 96.25 406 GLN B CA 1
ATOM 7851 C C . GLN B 1 406 ? 13.07 -45.438 4.988 1 96.25 406 GLN B C 1
ATOM 7853 O O . GLN B 1 406 ? 12.984 -46.094 6.027 1 96.25 406 GLN B O 1
ATOM 7858 N N . ARG B 1 407 ? 12.164 -44.688 4.535 1 96.69 407 ARG B N 1
ATOM 7859 C CA . ARG B 1 407 ? 10.852 -44.625 5.176 1 96.69 407 ARG B CA 1
ATOM 7860 C C . ARG B 1 407 ? 9.773 -45.25 4.289 1 96.69 407 ARG B C 1
ATOM 7862 O O . ARG B 1 407 ? 9.898 -45.25 3.062 1 96.69 407 ARG B O 1
ATOM 7869 N N . GLU B 1 408 ? 8.742 -45.688 4.918 1 96.94 408 GLU B N 1
ATOM 7870 C CA . GLU B 1 408 ? 7.602 -46.219 4.18 1 96.94 408 GLU B CA 1
ATOM 7871 C C . GLU B 1 408 ? 6.785 -45.125 3.527 1 96.94 408 GLU B C 1
ATOM 7873 O O . GLU B 1 408 ? 6.656 -44.031 4.086 1 96.94 408 GLU B O 1
ATOM 7878 N N . VAL B 1 409 ? 6.324 -45.469 2.373 1 97.69 409 VAL B N 1
ATOM 7879 C CA . VAL B 1 409 ? 5.426 -44.562 1.686 1 97.69 409 VAL B CA 1
ATOM 7880 C C . VAL B 1 409 ? 3.977 -44.906 2.029 1 97.69 409 VAL B C 1
ATOM 7882 O O . VAL B 1 409 ? 3.43 -45.875 1.539 1 97.69 409 VAL B O 1
ATOM 7885 N N . ARG B 1 410 ? 3.338 -44.094 2.869 1 98.19 410 ARG B N 1
ATOM 7886 C CA . ARG B 1 410 ? 1.929 -44.188 3.24 1 98.19 410 ARG B CA 1
ATOM 7887 C C . ARG B 1 410 ? 1.185 -42.906 2.83 1 98.19 410 ARG B C 1
ATOM 7889 O O . ARG B 1 410 ? 1.291 -41.875 3.494 1 98.19 410 ARG B O 1
ATOM 7896 N N . ILE B 1 411 ? 0.362 -43.062 1.806 1 97.56 411 ILE B N 1
ATOM 7897 C CA . ILE B 1 411 ? -0.249 -41.906 1.174 1 97.56 411 ILE B CA 1
ATOM 7898 C C . ILE B 1 411 ? -1.658 -41.688 1.725 1 97.56 411 ILE B C 1
ATOM 7900 O O . ILE B 1 411 ? -2.406 -42.656 1.91 1 97.56 411 ILE B O 1
ATOM 7904 N N . VAL B 1 412 ? -1.964 -40.5 2.068 1 97.88 412 VAL B N 1
ATOM 7905 C CA . VAL B 1 412 ? -3.352 -40.125 2.314 1 97.88 412 VAL B CA 1
ATOM 7906 C C . VAL B 1 412 ? -3.752 -39 1.373 1 97.88 412 VAL B C 1
ATOM 7908 O O . VAL B 1 412 ? -3.002 -38.031 1.193 1 97.88 412 VAL B O 1
ATOM 7911 N N . ASP B 1 413 ? -4.805 -39.125 0.673 1 97.31 413 ASP B N 1
ATOM 7912 C CA . ASP B 1 413 ? -5.398 -38.094 -0.181 1 97.31 413 ASP B CA 1
ATOM 7913 C C . ASP B 1 413 ? -6.766 -37.656 0.344 1 97.31 413 ASP B C 1
ATOM 7915 O O . ASP B 1 413 ? -7.695 -38.469 0.396 1 97.31 413 ASP B O 1
ATOM 7919 N N . ILE B 1 414 ? -6.781 -36.406 0.755 1 95.75 414 ILE B N 1
ATOM 7920 C CA . ILE B 1 414 ? -8.062 -35.938 1.266 1 95.75 414 ILE B CA 1
ATOM 7921 C C . ILE B 1 414 ? -8.812 -35.188 0.17 1 95.75 414 ILE B C 1
ATOM 7923 O O . ILE B 1 414 ? -8.195 -34.5 -0.645 1 95.75 414 ILE B O 1
ATOM 7927 N N . ALA B 1 415 ? -10.133 -35.312 0.028 1 91.25 415 ALA B N 1
ATOM 7928 C CA . ALA B 1 415 ? -10.961 -34.781 -1.06 1 91.25 415 ALA B CA 1
ATOM 7929 C C . ALA B 1 415 ? -10.508 -35.344 -2.404 1 91.25 415 ALA B C 1
ATOM 7931 O O . ALA B 1 415 ? -10.25 -34.594 -3.346 1 91.25 415 ALA B O 1
ATOM 7932 N N . ALA B 1 416 ? -10.516 -36.656 -2.512 1 91.5 416 ALA B N 1
ATOM 7933 C CA . ALA B 1 416 ? -9.844 -37.375 -3.588 1 91.5 416 ALA B CA 1
ATOM 7934 C C . ALA B 1 416 ? -10.727 -37.469 -4.828 1 91.5 416 ALA B C 1
ATOM 7936 O O . ALA B 1 416 ? -10.266 -37.844 -5.902 1 91.5 416 ALA B O 1
ATOM 7937 N N . GLY B 1 417 ? -11.969 -37.031 -4.73 1 84.62 417 GLY B N 1
ATOM 7938 C CA . GLY B 1 417 ? -12.875 -37.281 -5.84 1 84.62 417 GLY B CA 1
ATOM 7939 C C . GLY B 1 417 ? -13.023 -38.781 -6.156 1 84.62 417 GLY B C 1
ATOM 7940 O O . GLY B 1 417 ? -13.344 -39.562 -5.277 1 84.62 417 GLY B O 1
ATOM 7941 N N . HIS B 1 418 ? -12.617 -39.094 -7.402 1 81.12 418 HIS B N 1
ATOM 7942 C CA . HIS B 1 418 ? -12.672 -40.5 -7.773 1 81.12 418 HIS B CA 1
ATOM 7943 C C . HIS B 1 418 ? -11.336 -41.188 -7.539 1 81.12 418 HIS B C 1
ATOM 7945 O O . HIS B 1 418 ? -11.195 -42.406 -7.766 1 81.12 418 HIS B O 1
ATOM 7951 N N . GLY B 1 419 ? -10.367 -40.438 -7.012 1 83 419 GLY B N 1
ATOM 7952 C CA . GLY B 1 419 ? -9.062 -40.969 -6.676 1 83 419 GLY B CA 1
ATOM 7953 C C . GLY B 1 419 ? -8.18 -41.188 -7.887 1 83 419 GLY B C 1
ATOM 7954 O O . GLY B 1 419 ? -7.102 -41.781 -7.773 1 83 419 GLY B O 1
ATOM 7955 N N . ARG B 1 420 ? -8.531 -40.656 -8.953 1 78.12 420 ARG B N 1
ATOM 7956 C CA . ARG B 1 420 ? -7.832 -40.938 -10.203 1 78.12 420 ARG B CA 1
ATOM 7957 C C . ARG B 1 420 ? -6.426 -40.344 -10.18 1 78.12 420 ARG B C 1
ATOM 7959 O O . ARG B 1 420 ? -5.492 -40.906 -10.742 1 78.12 420 ARG B O 1
ATOM 7966 N N . TYR B 1 421 ? -6.238 -39.219 -9.453 1 79.31 421 TYR B N 1
ATOM 7967 C CA . TYR B 1 421 ? -4.941 -38.531 -9.414 1 79.31 421 TYR B CA 1
ATOM 7968 C C . TYR B 1 421 ? -3.873 -39.438 -8.828 1 79.31 421 TYR B C 1
ATOM 7970 O O . TYR B 1 421 ? -2.812 -39.625 -9.43 1 79.31 421 TYR B O 1
ATOM 7978 N N . ILE B 1 422 ? -4.23 -40.031 -7.805 1 86 422 ILE B N 1
ATOM 7979 C CA . ILE B 1 422 ? -3.262 -40.844 -7.078 1 86 422 ILE B CA 1
ATOM 7980 C C . ILE B 1 422 ? -3.057 -42.156 -7.797 1 86 422 ILE B C 1
ATOM 7982 O O . ILE B 1 422 ? -1.92 -42.594 -7.992 1 86 422 ILE B O 1
ATOM 7986 N N . LEU B 1 423 ? -4.133 -42.688 -8.234 1 84.81 423 LEU B N 1
ATOM 7987 C CA . LEU B 1 423 ? -4.074 -44.031 -8.805 1 84.81 423 LEU B CA 1
ATOM 7988 C C . LEU B 1 423 ? -3.369 -44.031 -10.156 1 84.81 423 LEU B C 1
ATOM 7990 O O . LEU B 1 423 ? -2.623 -44.938 -10.484 1 84.81 423 LEU B O 1
ATOM 7994 N N . GLU B 1 424 ? -3.539 -43 -10.844 1 79.62 424 GLU B N 1
ATOM 7995 C CA . GLU B 1 424 ? -2.854 -42.875 -12.125 1 79.62 424 GLU B CA 1
ATOM 7996 C C . GLU B 1 424 ? -1.387 -42.5 -11.93 1 79.62 424 GLU B C 1
ATOM 7998 O O . GLU B 1 424 ? -0.527 -42.906 -12.711 1 79.62 424 GLU B O 1
ATOM 8003 N N . ALA B 1 425 ? -1.127 -41.75 -10.961 1 82.75 425 ALA B N 1
ATOM 8004 C CA . ALA B 1 425 ? 0.243 -41.312 -10.68 1 82.75 425 ALA B CA 1
ATOM 8005 C C . ALA B 1 425 ? 1.112 -42.531 -10.289 1 82.75 425 ALA B C 1
ATOM 8007 O O . ALA B 1 425 ? 2.338 -42.469 -10.422 1 82.75 425 ALA B O 1
ATOM 8008 N N . LEU B 1 426 ? 0.495 -43.562 -9.875 1 85.44 426 LEU B N 1
ATOM 8009 C CA . LEU B 1 426 ? 1.227 -44.719 -9.398 1 85.44 426 LEU B CA 1
ATOM 8010 C C . LEU B 1 426 ? 1.495 -45.719 -10.531 1 85.44 426 LEU B C 1
ATOM 8012 O O . LEU B 1 426 ? 2.184 -46.719 -10.344 1 85.44 426 LEU B O 1
ATOM 8016 N N . GLN B 1 427 ? 0.98 -45.312 -11.656 1 80.69 427 GLN B N 1
ATOM 8017 C CA . GLN B 1 427 ? 1.265 -46.188 -12.797 1 80.69 427 GLN B CA 1
ATOM 8018 C C . GLN B 1 427 ? 2.76 -46.219 -13.102 1 80.69 427 GLN B C 1
ATOM 8020 O O . GLN B 1 427 ? 3.387 -45.156 -13.273 1 80.69 427 GLN B O 1
ATOM 8025 N N . GLY B 1 428 ? 3.375 -47.312 -13.078 1 79.25 428 GLY B N 1
ATOM 8026 C CA . GLY B 1 428 ? 4.785 -47.469 -13.391 1 79.25 428 GLY B CA 1
ATOM 8027 C C . GLY B 1 428 ? 5.695 -47.25 -12.203 1 79.25 428 GLY B C 1
ATOM 8028 O O . GLY B 1 428 ? 6.922 -47.281 -12.344 1 79.25 428 GLY B O 1
ATOM 8029 N N . VAL B 1 429 ? 5.109 -46.969 -11.117 1 86 429 VAL B N 1
ATOM 8030 C CA . VAL B 1 429 ? 5.914 -46.75 -9.922 1 86 429 VAL B CA 1
ATOM 8031 C C . VAL B 1 429 ? 6.25 -48.062 -9.25 1 86 429 VAL B C 1
ATOM 8033 O O . VAL B 1 429 ? 5.371 -48.906 -9.031 1 86 429 VAL B O 1
ATOM 8036 N N . GLU B 1 430 ? 7.523 -48.312 -9.039 1 88.56 430 GLU B N 1
ATOM 8037 C CA . GLU B 1 430 ? 8.008 -49.469 -8.289 1 88.56 430 GLU B CA 1
ATOM 8038 C C . GLU B 1 430 ? 9.094 -49.062 -7.293 1 88.56 430 GLU B C 1
ATOM 8040 O O . GLU B 1 430 ? 10.023 -48.344 -7.645 1 88.56 430 GLU B O 1
ATOM 8045 N N . PRO B 1 431 ? 8.922 -49.656 -6.094 1 90.38 431 PRO B N 1
ATOM 8046 C CA . PRO B 1 431 ? 7.824 -50.406 -5.477 1 90.38 431 PRO B CA 1
ATOM 8047 C C . PRO B 1 431 ? 6.598 -49.562 -5.207 1 90.38 431 PRO B C 1
ATOM 8049 O O . PRO B 1 431 ? 6.719 -48.312 -5.082 1 90.38 431 PRO B O 1
ATOM 8052 N N . LEU B 1 432 ? 5.5 -50.125 -5.188 1 93.62 432 LEU B N 1
ATOM 8053 C CA . LEU B 1 432 ? 4.262 -49.438 -4.844 1 93.62 432 LEU B CA 1
ATOM 8054 C C . LEU B 1 432 ? 4.285 -48.969 -3.393 1 93.62 432 LEU B C 1
ATOM 8056 O O . LEU B 1 432 ? 5.059 -49.5 -2.582 1 93.62 432 LEU B O 1
ATOM 8060 N N . PRO B 1 433 ? 3.479 -47.969 -3.086 1 95.62 433 PRO B N 1
ATOM 8061 C CA . PRO B 1 433 ? 3.369 -47.562 -1.689 1 95.62 433 PRO B CA 1
ATOM 8062 C C . PRO B 1 433 ? 2.9 -48.656 -0.765 1 95.62 433 PRO B C 1
ATOM 8064 O O . PRO B 1 433 ? 2.207 -49.594 -1.207 1 95.62 433 PRO B O 1
ATOM 8067 N N . GLU B 1 434 ? 3.295 -48.562 0.451 1 96.06 434 GLU B N 1
ATOM 8068 C CA . GLU B 1 434 ? 2.885 -49.562 1.439 1 96.06 434 GLU B CA 1
ATOM 8069 C C . GLU B 1 434 ? 1.397 -49.438 1.756 1 96.06 434 GLU B C 1
ATOM 8071 O O . GLU B 1 434 ? 0.741 -50.438 2.059 1 96.06 434 GLU B O 1
ATOM 8076 N N . SER B 1 435 ? 0.89 -48.25 1.707 1 96.12 435 SER B N 1
ATOM 8077 C CA . SER B 1 435 ? -0.539 -48.062 1.923 1 96.12 435 SER B CA 1
ATOM 8078 C C . SER B 1 435 ? -1.019 -46.781 1.259 1 96.12 435 SER B C 1
ATOM 8080 O O . SER B 1 435 ? -0.26 -45.812 1.142 1 96.12 435 SER B O 1
ATOM 8082 N N . ILE B 1 436 ? -2.283 -46.812 0.804 1 96.38 436 ILE B N 1
ATOM 8083 C CA . ILE B 1 436 ? -2.951 -45.656 0.205 1 96.38 436 ILE B CA 1
ATOM 8084 C C . ILE B 1 436 ? -4.344 -45.5 0.813 1 96.38 436 ILE B C 1
ATOM 8086 O O . ILE B 1 436 ? -5.168 -46.406 0.744 1 96.38 436 ILE B O 1
ATOM 8090 N N . LEU B 1 437 ? -4.531 -44.344 1.416 1 97.06 437 LEU B N 1
ATOM 8091 C CA . LEU B 1 437 ? -5.852 -44.031 1.944 1 97.06 437 LEU B CA 1
ATOM 8092 C C . LEU B 1 437 ? -6.469 -42.875 1.177 1 97.06 437 LEU B C 1
ATOM 8094 O O . LEU B 1 437 ? -5.93 -41.75 1.182 1 97.06 437 LEU B O 1
ATOM 8098 N N . LEU B 1 438 ? -7.539 -43.156 0.506 1 96.5 438 LEU B N 1
ATOM 8099 C CA . LEU B 1 438 ? -8.305 -42.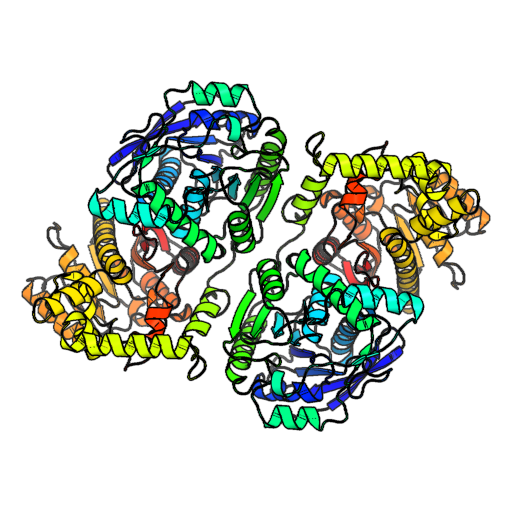125 -0.183 1 96.5 438 LEU B CA 1
ATOM 8100 C C . LEU B 1 438 ? -9.555 -41.75 0.606 1 96.5 438 LEU B C 1
ATOM 8102 O O . LEU B 1 438 ? -10.219 -42.625 1.168 1 96.5 438 LEU B O 1
ATOM 8106 N N . ARG B 1 439 ? -9.789 -40.406 0.728 1 96.19 439 ARG B N 1
ATOM 8107 C CA . ARG B 1 439 ? -10.953 -39.938 1.473 1 96.19 439 ARG B CA 1
ATOM 8108 C C . ARG B 1 439 ? -11.742 -38.906 0.662 1 96.19 439 ARG B C 1
ATOM 8110 O O . ARG B 1 439 ? -11.164 -38.125 -0.076 1 96.19 439 ARG B O 1
ATOM 8117 N N . ASP B 1 440 ? -13.031 -38.969 0.805 1 93.69 440 ASP B N 1
ATOM 8118 C CA . ASP B 1 440 ? -13.914 -38 0.212 1 93.69 440 ASP B CA 1
ATOM 8119 C C . ASP B 1 440 ? -15.211 -37.844 1.014 1 93.69 440 ASP B C 1
ATOM 8121 O O . ASP B 1 440 ? -15.641 -38.812 1.663 1 93.69 440 ASP B O 1
ATOM 8125 N N . TYR B 1 441 ? -15.812 -36.656 0.87 1 92.19 441 TYR B N 1
ATOM 8126 C CA . TYR B 1 441 ? -17.031 -36.375 1.623 1 92.19 441 TYR B CA 1
ATOM 8127 C C . TYR B 1 441 ? -18.234 -37.031 0.959 1 92.19 441 TYR B C 1
ATOM 8129 O O . TYR B 1 441 ? -19.234 -37.312 1.625 1 92.19 441 TYR B O 1
ATOM 8137 N N . SER B 1 442 ? -18.172 -37.281 -0.332 1 88.75 442 SER B N 1
ATOM 8138 C CA . SER B 1 442 ? -19.281 -37.781 -1.133 1 88.75 442 SER B CA 1
ATOM 8139 C C . SER B 1 442 ? -19.312 -39.312 -1.138 1 88.75 442 SER B C 1
ATOM 8141 O O . SER B 1 442 ? -18.344 -39.938 -1.522 1 88.75 442 SER B O 1
ATOM 8143 N N . GLU B 1 443 ? -20.469 -39.875 -0.932 1 90.94 443 GLU B N 1
ATOM 8144 C CA . GLU B 1 443 ? -20.656 -41.312 -0.956 1 90.94 443 GLU B CA 1
ATOM 8145 C C . GLU B 1 443 ? -20.484 -41.875 -2.369 1 90.94 443 GLU B C 1
ATOM 8147 O O . GLU B 1 443 ? -20 -43 -2.551 1 90.94 443 GLU B O 1
ATOM 8152 N N . ILE B 1 444 ? -20.812 -41.062 -3.217 1 85.31 444 ILE B N 1
ATOM 8153 C CA . ILE B 1 444 ? -20.719 -41.469 -4.617 1 85.31 444 ILE B CA 1
ATOM 8154 C C . ILE B 1 444 ? -19.25 -41.594 -5.012 1 85.31 444 ILE B C 1
ATOM 8156 O O . ILE B 1 444 ? -18.859 -42.562 -5.672 1 85.31 444 ILE B O 1
ATOM 8160 N N . ASN B 1 445 ? -18.453 -40.656 -4.621 1 87.44 445 ASN B N 1
ATOM 8161 C CA . ASN B 1 445 ? -17.031 -40.719 -4.922 1 87.44 445 ASN B CA 1
ATOM 8162 C C . ASN B 1 445 ? -16.359 -41.906 -4.242 1 87.44 445 ASN B C 1
ATOM 8164 O O . ASN B 1 445 ? -15.492 -42.531 -4.836 1 87.44 445 ASN B O 1
ATOM 8168 N N . VAL B 1 446 ? -16.812 -42.219 -3.078 1 92.88 446 VAL B N 1
ATOM 8169 C CA . VAL B 1 446 ? -16.25 -43.312 -2.336 1 92.88 446 VAL B CA 1
ATOM 8170 C C . VAL B 1 446 ? -16.578 -44.625 -3.049 1 92.88 446 VAL B C 1
ATOM 8172 O O . VAL B 1 446 ? -15.703 -45.5 -3.219 1 92.88 446 VAL B O 1
ATOM 8175 N N . ARG B 1 447 ? -17.812 -44.781 -3.43 1 92.38 447 ARG B N 1
ATOM 8176 C CA . ARG B 1 447 ? -18.266 -45.969 -4.121 1 92.38 447 ARG B CA 1
ATOM 8177 C C . ARG B 1 447 ? -17.516 -46.156 -5.434 1 92.38 447 ARG B C 1
ATOM 8179 O O . ARG B 1 447 ? -16.953 -47.219 -5.688 1 92.38 447 ARG B O 1
ATOM 8186 N N . ASP B 1 448 ? -17.469 -45.156 -6.188 1 87.12 448 ASP B N 1
ATOM 8187 C CA . ASP B 1 448 ? -16.828 -45.219 -7.5 1 87.12 448 ASP B CA 1
ATOM 8188 C C . ASP B 1 448 ? -15.312 -45.406 -7.363 1 87.12 448 ASP B C 1
ATOM 8190 O O . ASP B 1 448 ? -14.695 -46.125 -8.148 1 87.12 448 ASP B O 1
ATOM 8194 N N . GLY B 1 449 ? -14.734 -44.75 -6.398 1 90.06 449 GLY B N 1
ATOM 8195 C CA . GLY B 1 449 ? -13.312 -44.906 -6.148 1 90.06 449 GLY B CA 1
ATOM 8196 C C . GLY B 1 449 ? -12.93 -46.312 -5.68 1 90.06 449 GLY B C 1
ATOM 8197 O O . GLY B 1 449 ? -11.883 -46.844 -6.066 1 90.06 449 GLY B O 1
ATOM 8198 N N . SER B 1 450 ? -13.789 -46.844 -4.875 1 93.56 450 SER B N 1
ATOM 8199 C CA . SER B 1 450 ? -13.547 -48.188 -4.41 1 93.56 450 SER B CA 1
ATOM 8200 C C . SER B 1 450 ? -13.586 -49.188 -5.566 1 93.56 450 SER B C 1
ATOM 8202 O O . SER B 1 450 ? -12.773 -50.125 -5.629 1 93.56 450 SER B O 1
ATOM 8204 N N . ALA B 1 451 ? -14.508 -48.938 -6.418 1 92.38 451 ALA B N 1
ATOM 8205 C CA . ALA B 1 451 ? -14.602 -49.781 -7.609 1 92.38 451 ALA B CA 1
ATOM 8206 C C . ALA B 1 451 ? -13.352 -49.656 -8.477 1 92.38 451 ALA B C 1
ATOM 8208 O O . ALA B 1 451 ? -12.875 -50.625 -9.047 1 92.38 451 ALA B O 1
ATOM 8209 N N . LEU B 1 452 ? -12.906 -48.469 -8.602 1 89.88 452 LEU B N 1
ATOM 8210 C CA . LEU B 1 452 ? -11.703 -48.219 -9.383 1 89.88 452 LEU B CA 1
ATOM 8211 C C . LEU B 1 452 ? -10.492 -48.906 -8.773 1 89.88 452 LEU B C 1
ATOM 8213 O O . LEU B 1 452 ? -9.656 -49.469 -9.492 1 89.88 452 LEU B O 1
ATOM 8217 N N . ILE B 1 453 ? -10.32 -48.906 -7.469 1 92.94 453 ILE B N 1
ATOM 8218 C CA . ILE B 1 453 ? -9.234 -49.562 -6.75 1 92.94 453 ILE B CA 1
ATOM 8219 C C . ILE B 1 453 ? -9.234 -51.062 -7.07 1 92.94 453 ILE B C 1
ATOM 8221 O O . ILE B 1 453 ? -8.188 -51.625 -7.375 1 92.94 453 ILE B O 1
ATOM 8225 N N . GLU B 1 454 ? -10.414 -51.625 -7.027 1 93.12 454 GLU B N 1
ATOM 8226 C CA . GLU B 1 454 ? -10.555 -53.062 -7.316 1 93.12 454 GLU B CA 1
ATOM 8227 C C . GLU B 1 454 ? -10.195 -53.344 -8.766 1 93.12 454 GLU B C 1
ATOM 8229 O O . GLU B 1 454 ? -9.492 -54.344 -9.039 1 93.12 454 GLU B O 1
ATOM 8234 N N . SER B 1 455 ? -10.688 -52.562 -9.609 1 90.88 455 SER B N 1
ATOM 8235 C CA . SER B 1 455 ? -10.445 -52.781 -11.031 1 90.88 455 SER B CA 1
ATOM 8236 C C . SER B 1 455 ? -8.961 -52.688 -11.359 1 90.88 455 SER B C 1
ATOM 8238 O O . SER B 1 455 ? -8.484 -53.344 -12.289 1 90.88 455 SER B O 1
ATOM 8240 N N . LYS B 1 456 ? -8.203 -51.938 -10.594 1 89.06 456 LYS B N 1
ATOM 8241 C CA . LYS B 1 456 ? -6.777 -51.719 -10.859 1 89.06 456 LYS B CA 1
ATOM 8242 C C . LYS B 1 456 ? -5.934 -52.719 -10.07 1 89.06 456 LYS B C 1
ATOM 8244 O O . LYS B 1 456 ? -4.703 -52.688 -10.148 1 89.06 456 LYS B O 1
ATOM 8249 N N . GLY B 1 457 ? -6.594 -53.562 -9.273 1 88.31 457 GLY B N 1
ATOM 8250 C CA . GLY B 1 457 ? -5.906 -54.594 -8.508 1 88.31 457 GLY B CA 1
ATOM 8251 C C . GLY B 1 457 ? -5.125 -54.031 -7.336 1 88.31 457 GLY B C 1
ATOM 8252 O O . GLY B 1 457 ? -4.074 -54.562 -6.973 1 88.31 457 GLY B O 1
ATOM 8253 N N . LEU B 1 458 ? -5.562 -52.938 -6.754 1 92.06 458 LEU B N 1
ATOM 8254 C CA . LEU B 1 458 ? -4.812 -52.281 -5.695 1 92.06 458 LEU B CA 1
ATOM 8255 C C . LEU B 1 458 ? -5.504 -52.438 -4.344 1 92.06 458 LEU B C 1
ATOM 8257 O O . LEU B 1 458 ? -5.164 -51.75 -3.375 1 92.06 458 LEU B O 1
ATOM 8261 N N . ALA B 1 459 ? -6.41 -53.344 -4.234 1 92.88 459 ALA B N 1
ATOM 8262 C CA . ALA B 1 459 ? -7.219 -53.531 -3.033 1 92.88 459 ALA B CA 1
ATOM 8263 C C . ALA B 1 459 ? -6.348 -53.969 -1.849 1 92.88 459 ALA B C 1
ATOM 8265 O O . ALA B 1 459 ? -6.738 -53.781 -0.692 1 92.88 459 ALA B O 1
ATOM 8266 N N . GLY B 1 460 ? -5.238 -54.438 -2.109 1 93.38 460 GLY B N 1
ATOM 8267 C CA . GLY B 1 460 ? -4.355 -54.875 -1.039 1 93.38 460 GLY B CA 1
ATOM 8268 C C . GLY B 1 460 ? -3.65 -53.719 -0.344 1 93.38 460 GLY B C 1
ATOM 8269 O O . GLY B 1 460 ? -3.225 -53.875 0.806 1 93.38 460 GLY B O 1
ATOM 8270 N N . ILE B 1 461 ? -3.529 -52.625 -1.002 1 94.25 461 ILE B N 1
ATOM 8271 C CA . ILE B 1 461 ? -2.738 -51.531 -0.41 1 94.25 461 ILE B CA 1
ATOM 8272 C C . ILE B 1 461 ? -3.57 -50.25 -0.344 1 94.25 461 ILE B C 1
ATOM 8274 O O . ILE B 1 461 ? -3.184 -49.312 0.319 1 94.25 461 ILE B O 1
ATOM 8278 N N . ALA B 1 462 ? -4.734 -50.219 -1.019 1 95.25 462 ALA B N 1
ATOM 8279 C CA . ALA B 1 462 ? -5.512 -49 -1.109 1 95.25 462 ALA B CA 1
ATOM 8280 C C . ALA B 1 462 ? -6.914 -49.188 -0.535 1 95.25 462 ALA B C 1
ATOM 8282 O O . ALA B 1 462 ? -7.531 -50.219 -0.725 1 95.25 462 ALA B O 1
ATOM 8283 N N . ARG B 1 463 ? -7.391 -48.188 0.132 1 94.88 463 ARG B N 1
ATOM 8284 C CA . ARG B 1 463 ? -8.758 -48.156 0.63 1 94.88 463 ARG B CA 1
ATOM 8285 C C . ARG B 1 463 ? -9.383 -46.781 0.445 1 94.88 463 ARG B C 1
ATOM 8287 O O . ARG B 1 463 ? -8.664 -45.781 0.343 1 94.88 463 ARG B O 1
ATOM 8294 N N . PHE B 1 464 ? -10.648 -46.719 0.334 1 95.81 464 PHE B N 1
ATOM 8295 C CA . PHE B 1 464 ? -11.406 -45.5 0.152 1 95.81 464 PHE B CA 1
ATOM 8296 C C . PHE B 1 464 ? -12.461 -45.344 1.24 1 95.81 464 PHE B C 1
ATOM 8298 O O . PHE B 1 464 ? -13.312 -46.219 1.415 1 95.81 464 PHE B O 1
ATOM 8305 N N . VAL B 1 465 ? -12.414 -44.25 1.977 1 95.94 465 VAL B N 1
ATOM 8306 C CA . VAL B 1 465 ? -13.352 -44.094 3.078 1 95.94 465 VAL B CA 1
ATOM 8307 C C . VAL B 1 465 ? -14.008 -42.719 2.988 1 95.94 465 VAL B C 1
ATOM 8309 O O . VAL B 1 465 ? -13.469 -41.781 2.354 1 95.94 465 VAL B O 1
ATOM 8312 N N . LYS B 1 466 ? -15.164 -42.594 3.555 1 96.38 466 LYS B N 1
ATOM 8313 C CA . LYS B 1 466 ? -15.836 -41.281 3.658 1 96.38 466 LYS B CA 1
ATOM 8314 C C . LYS B 1 466 ? -15.219 -40.438 4.766 1 96.38 466 LYS B C 1
ATOM 8316 O O . LYS B 1 466 ? -14.906 -40.969 5.844 1 96.38 466 LYS B O 1
ATOM 8321 N N . GLY B 1 467 ? -14.977 -39.188 4.461 1 95.88 467 GLY B N 1
ATOM 8322 C CA . GLY B 1 467 ? -14.422 -38.281 5.457 1 95.88 467 GLY B CA 1
ATOM 8323 C C . GLY B 1 467 ? -14.547 -36.812 5.074 1 95.88 467 GLY B C 1
ATOM 8324 O O . GLY B 1 467 ? -14.617 -36.469 3.891 1 95.88 467 GLY B O 1
ATOM 8325 N N . ASP B 1 468 ? -14.578 -35.969 6.137 1 96.69 468 ASP B N 1
ATOM 8326 C CA . ASP B 1 468 ? -14.594 -34.5 5.973 1 96.69 468 ASP B CA 1
ATOM 8327 C C . ASP B 1 468 ? -13.18 -33.938 6.008 1 96.69 468 ASP B C 1
ATOM 8329 O O . ASP B 1 468 ? -12.508 -34 7.035 1 96.69 468 ASP B O 1
ATOM 8333 N N . ALA B 1 469 ? -12.828 -33.344 4.902 1 97.25 469 ALA B N 1
ATOM 8334 C CA . ALA B 1 469 ? -11.461 -32.844 4.742 1 97.25 469 ALA B CA 1
ATOM 8335 C C . ALA B 1 469 ? -11.188 -31.672 5.66 1 97.25 469 ALA B C 1
ATOM 8337 O O . ALA B 1 469 ? -10.039 -31.281 5.863 1 97.25 469 ALA B O 1
ATOM 8338 N N . PHE B 1 470 ? -12.203 -31.062 6.324 1 97.88 470 PHE B N 1
ATOM 8339 C CA . PHE B 1 470 ? -12.031 -29.875 7.141 1 97.88 470 PHE B CA 1
ATOM 8340 C C . PHE B 1 470 ? -12.195 -30.203 8.617 1 97.88 470 PHE B C 1
ATOM 8342 O O . PHE B 1 470 ? -12.102 -29.312 9.469 1 97.88 470 PHE B O 1
ATOM 8349 N N . ASP B 1 471 ? -12.445 -31.453 8.93 1 98.06 471 ASP B N 1
ATOM 8350 C CA . ASP B 1 471 ? -12.523 -31.891 10.32 1 98.06 471 ASP B CA 1
ATOM 8351 C C . ASP B 1 471 ? -11.133 -32.188 10.875 1 98.06 471 ASP B C 1
ATOM 8353 O O . ASP B 1 471 ? -10.594 -33.281 10.664 1 98.06 471 ASP B O 1
ATOM 8357 N N . ARG B 1 472 ? -10.633 -31.266 11.586 1 98.12 472 ARG B N 1
ATOM 8358 C CA . ARG B 1 472 ? -9.266 -31.359 12.086 1 98.12 472 ARG B CA 1
ATOM 8359 C C . ARG B 1 472 ? -9.086 -32.594 12.945 1 98.12 472 ARG B C 1
ATOM 8361 O O . ARG B 1 472 ? -8.109 -33.344 12.781 1 98.12 472 ARG B O 1
ATOM 8368 N N . ALA B 1 473 ? -10 -32.875 13.852 1 98.06 473 ALA B N 1
ATOM 8369 C CA . ALA B 1 473 ? -9.891 -34 14.773 1 98.06 473 ALA B CA 1
ATOM 8370 C C . ALA B 1 473 ? -9.914 -35.344 14.031 1 98.06 473 ALA B C 1
ATOM 8372 O O . ALA B 1 473 ? -9.164 -36.25 14.359 1 98.06 473 ALA B O 1
ATOM 8373 N N . ASP B 1 474 ? -10.789 -35.438 13.102 1 97.81 474 ASP B N 1
ATOM 8374 C CA . ASP B 1 474 ? -10.906 -36.656 12.281 1 97.81 474 ASP B CA 1
ATOM 8375 C C . ASP B 1 474 ? -9.617 -36.938 11.516 1 97.81 474 ASP B C 1
ATOM 8377 O O . ASP B 1 474 ? -9.156 -38.062 11.43 1 97.81 474 ASP B O 1
ATOM 8381 N N . LEU B 1 475 ? -9.055 -35.906 10.945 1 98.06 475 LEU B N 1
ATOM 8382 C CA . LEU B 1 475 ? -7.793 -36.062 10.219 1 98.06 475 LEU B CA 1
ATOM 8383 C C . LEU B 1 475 ? -6.656 -36.438 11.164 1 98.06 475 LEU B C 1
ATOM 8385 O O . LEU B 1 475 ? -5.859 -37.312 10.859 1 98.06 475 LEU B O 1
ATOM 8389 N N . ALA B 1 476 ? -6.648 -35.781 12.305 1 97.44 476 ALA B N 1
ATOM 8390 C CA . ALA B 1 476 ? -5.574 -36 13.273 1 97.44 476 ALA B CA 1
ATOM 8391 C C . ALA B 1 476 ? -5.57 -37.438 13.766 1 97.44 476 ALA B C 1
ATOM 8393 O O . ALA B 1 476 ? -4.531 -37.969 14.188 1 97.44 476 ALA B O 1
ATOM 8394 N N . ALA B 1 477 ? -6.664 -38.125 13.672 1 96.94 477 ALA B N 1
ATOM 8395 C CA . ALA B 1 477 ? -6.828 -39.469 14.242 1 96.94 477 ALA B CA 1
ATOM 8396 C C . ALA B 1 477 ? -6.465 -40.531 13.234 1 96.94 477 ALA B C 1
ATOM 8398 O O . ALA B 1 477 ? -6.547 -41.75 13.531 1 96.94 477 ALA B O 1
ATOM 8399 N N . LEU B 1 478 ? -6.027 -40.156 12.086 1 96.56 478 LEU B N 1
ATOM 8400 C CA . LEU B 1 478 ? -5.73 -41.125 11.031 1 96.56 478 LEU B CA 1
ATOM 8401 C C . LEU B 1 478 ? -4.652 -42.094 11.484 1 96.56 478 LEU B C 1
ATOM 8403 O O . LEU B 1 478 ? -3.666 -41.719 12.109 1 96.56 478 LEU B O 1
ATOM 8407 N N . GLN B 1 479 ? -4.852 -43.375 11.312 1 92.88 479 GLN B N 1
ATOM 8408 C CA . GLN B 1 479 ? -3.904 -44.469 11.578 1 92.88 479 GLN B CA 1
ATOM 8409 C C . GLN B 1 479 ? -3.883 -45.469 10.422 1 92.88 479 GLN B C 1
ATOM 8411 O O . GLN B 1 479 ? -4.93 -45.781 9.867 1 92.88 479 GLN B O 1
ATOM 8416 N N . PRO B 1 480 ? -2.801 -46.062 10.133 1 92.94 480 PRO B N 1
ATOM 8417 C CA . PRO B 1 480 ? -1.48 -45.625 10.586 1 92.94 480 PRO B CA 1
ATOM 8418 C C . PRO B 1 480 ? -1.14 -44.219 10.109 1 92.94 480 PRO B C 1
ATOM 8420 O O . PRO B 1 480 ? -1.738 -43.719 9.148 1 92.94 480 PRO B O 1
ATOM 8423 N N . LYS B 1 481 ? -0.181 -43.594 10.75 1 96.12 481 LYS B N 1
ATOM 8424 C CA . LYS B 1 481 ? 0.207 -42.219 10.383 1 96.12 481 LYS B CA 1
ATOM 8425 C C . LYS B 1 481 ? 0.771 -42.188 8.961 1 96.12 481 LYS B C 1
ATOM 8427 O O . LYS B 1 481 ? 1.698 -42.938 8.633 1 96.12 481 LYS B O 1
ATOM 8432 N N . PRO B 1 482 ? 0.245 -41.344 8.188 1 98.25 482 PRO B N 1
ATOM 8433 C CA . PRO B 1 482 ? 0.78 -41.219 6.824 1 98.25 482 PRO B CA 1
ATOM 8434 C C . PRO B 1 482 ? 2.137 -40.531 6.785 1 98.25 482 PRO B C 1
ATOM 8436 O O . PRO B 1 482 ? 2.473 -39.75 7.699 1 98.25 482 PRO B O 1
ATOM 8439 N N . SER B 1 483 ? 2.904 -40.844 5.785 1 98.56 483 SER B N 1
ATOM 8440 C CA . SER B 1 483 ? 4.172 -40.156 5.543 1 98.56 483 SER B CA 1
ATOM 8441 C C . SER B 1 483 ? 4.043 -39.125 4.414 1 98.56 483 SER B C 1
ATOM 8443 O O . SER B 1 483 ? 4.902 -38.25 4.254 1 98.56 483 SER B O 1
ATOM 8445 N N . LEU B 1 484 ? 2.996 -39.281 3.646 1 98.31 484 LEU B N 1
ATOM 8446 C CA . LEU B 1 484 ? 2.77 -38.406 2.506 1 98.31 484 LEU B CA 1
ATOM 8447 C C . LEU B 1 484 ? 1.293 -38.031 2.387 1 98.31 484 LEU B C 1
ATOM 8449 O O . LEU B 1 484 ? 0.445 -38.906 2.203 1 98.31 484 LEU B O 1
ATOM 8453 N N . GLY B 1 485 ? 1.018 -36.719 2.566 1 98.12 485 GLY B N 1
ATOM 8454 C CA . GLY B 1 485 ? -0.324 -36.188 2.354 1 98.12 485 GLY B CA 1
ATOM 8455 C C . GLY B 1 485 ? -0.486 -35.5 1.025 1 98.12 485 GLY B C 1
ATOM 8456 O O . GLY B 1 485 ? 0.452 -34.844 0.539 1 98.12 485 GLY B O 1
ATOM 8457 N N . VAL B 1 486 ? -1.709 -35.594 0.456 1 97.62 486 VAL B N 1
ATOM 8458 C CA . VAL B 1 486 ? -2.01 -34.906 -0.804 1 97.62 486 VAL B CA 1
ATOM 8459 C C . VAL B 1 486 ? -3.344 -34.156 -0.692 1 97.62 486 VAL B C 1
ATOM 8461 O O . VAL B 1 486 ? -4.336 -34.75 -0.231 1 97.62 486 VAL B O 1
ATOM 8464 N N . VAL B 1 487 ? -3.35 -32.938 -1.01 1 97.12 487 VAL B N 1
ATOM 8465 C CA . VAL B 1 487 ? -4.551 -32.125 -1.152 1 97.12 487 VAL B CA 1
ATOM 8466 C C . VAL B 1 487 ? -4.566 -31.453 -2.527 1 97.12 487 VAL B C 1
ATOM 8468 O O . VAL B 1 487 ? -3.889 -30.453 -2.742 1 97.12 487 VAL B O 1
ATOM 8471 N N . SER B 1 488 ? -5.414 -31.922 -3.361 1 93.19 488 SER B N 1
ATOM 8472 C CA . SER B 1 488 ? -5.422 -31.422 -4.73 1 93.19 488 SER B CA 1
ATOM 8473 C C . SER B 1 488 ? -6.773 -30.797 -5.086 1 93.19 488 SER B C 1
ATOM 8475 O O . SER B 1 488 ? -7.801 -31.484 -5.047 1 93.19 488 SER B O 1
ATOM 8477 N N . GLY B 1 489 ? -6.727 -29.547 -5.414 1 91.06 489 GLY B N 1
ATOM 8478 C CA . GLY B 1 489 ? -7.895 -28.875 -5.949 1 91.06 489 GLY B CA 1
ATOM 8479 C C . GLY B 1 489 ? -8.977 -28.625 -4.91 1 91.06 489 GLY B C 1
ATOM 8480 O O . GLY B 1 489 ? -10.156 -28.547 -5.246 1 91.06 489 GLY B O 1
ATOM 8481 N N . LEU B 1 490 ? -8.664 -28.578 -3.691 1 92.81 490 LEU B N 1
ATOM 8482 C CA . LEU B 1 490 ? -9.656 -28.406 -2.637 1 92.81 490 LEU B CA 1
ATOM 8483 C C . LEU B 1 490 ? -9.672 -26.984 -2.113 1 92.81 490 LEU B C 1
ATOM 8485 O O . LEU B 1 490 ? -10.703 -26.312 -2.143 1 92.81 490 LEU B O 1
ATOM 8489 N N . TYR B 1 491 ? -8.492 -26.547 -1.668 1 95.5 491 TYR B N 1
ATOM 8490 C CA . TYR B 1 491 ? -8.406 -25.266 -0.963 1 95.5 491 TYR B CA 1
ATOM 8491 C C . TYR B 1 491 ? -8.812 -24.109 -1.872 1 95.5 491 TYR B C 1
ATOM 8493 O O . TYR B 1 491 ? -9.297 -23.078 -1.397 1 95.5 491 TYR B O 1
ATOM 8501 N N . GLU B 1 492 ? -8.695 -24.281 -3.15 1 92.38 492 GLU B N 1
ATOM 8502 C CA . GLU B 1 492 ? -9.062 -23.25 -4.125 1 92.38 492 GLU B CA 1
ATOM 8503 C C . GLU B 1 492 ? -10.57 -23.031 -4.156 1 92.38 492 GLU B C 1
ATOM 8505 O O . GLU B 1 492 ? -11.047 -22 -4.625 1 92.38 492 GLU B O 1
ATOM 8510 N N . LEU B 1 493 ? -11.297 -23.969 -3.648 1 88.56 493 LEU B N 1
ATOM 8511 C CA . LEU B 1 493 ? -12.75 -23.953 -3.787 1 88.56 493 LEU B CA 1
ATOM 8512 C C . LEU B 1 493 ? -13.398 -23.312 -2.564 1 88.56 493 LEU B C 1
ATOM 8514 O O . LEU B 1 493 ? -14.594 -22.984 -2.586 1 88.56 493 LEU B O 1
ATOM 8518 N N . PHE B 1 494 ? -12.648 -23.094 -1.524 1 92.12 494 PHE B N 1
ATOM 8519 C CA . PHE B 1 494 ? -13.203 -22.562 -0.286 1 92.12 494 PHE B CA 1
ATOM 8520 C C . PHE B 1 494 ? -12.523 -21.25 0.097 1 92.12 494 PHE B C 1
ATOM 8522 O O . PHE B 1 494 ? -11.305 -21.203 0.246 1 92.12 494 PHE B O 1
ATOM 8529 N N . ALA B 1 495 ? -13.297 -20.297 0.367 1 94.38 495 ALA B N 1
ATOM 8530 C CA . ALA B 1 495 ? -12.789 -18.953 0.604 1 94.38 495 ALA B CA 1
ATOM 8531 C C . ALA B 1 495 ? -12.281 -18.797 2.035 1 94.38 495 ALA B C 1
ATOM 8533 O O . ALA B 1 495 ? -11.391 -18 2.301 1 94.38 495 ALA B O 1
ATOM 8534 N N . ASP B 1 496 ? -12.773 -19.609 2.961 1 95.88 496 ASP B N 1
ATOM 8535 C CA . ASP B 1 496 ? -12.586 -19.422 4.398 1 95.88 496 ASP B CA 1
ATOM 8536 C C . ASP B 1 496 ? -11.234 -19.953 4.848 1 95.88 496 ASP B C 1
ATOM 8538 O O . ASP B 1 496 ? -10.984 -21.156 4.773 1 95.88 496 ASP B O 1
ATOM 8542 N N . ASN B 1 497 ? -10.414 -19.062 5.371 1 97.75 497 ASN B N 1
ATOM 8543 C CA . ASN B 1 497 ? -9.078 -19.469 5.801 1 97.75 497 ASN B CA 1
ATOM 8544 C C . ASN B 1 497 ? -9.133 -20.297 7.086 1 97.75 497 ASN B C 1
ATOM 8546 O O . ASN B 1 497 ? -8.195 -21.031 7.387 1 97.75 497 ASN B O 1
ATOM 8550 N N . ARG B 1 498 ? -10.156 -20.172 7.895 1 96.94 498 ARG B N 1
ATOM 8551 C CA . ARG B 1 498 ? -10.289 -21.031 9.07 1 96.94 498 ARG B CA 1
ATOM 8552 C C . ARG B 1 498 ? -10.492 -22.484 8.664 1 96.94 498 ARG B C 1
ATOM 8554 O O . ARG B 1 498 ? -9.891 -23.391 9.25 1 96.94 498 ARG B O 1
ATOM 8561 N N . MET B 1 499 ? -11.32 -22.688 7.68 1 97.56 499 MET B N 1
ATOM 8562 C CA . MET B 1 499 ? -11.547 -24.047 7.168 1 97.56 499 MET B CA 1
ATOM 8563 C C . MET B 1 499 ? -10.258 -24.641 6.613 1 97.56 499 MET B C 1
ATOM 8565 O O . MET B 1 499 ? -9.891 -25.766 6.961 1 97.56 499 MET B O 1
ATOM 8569 N N . VAL B 1 500 ? -9.609 -23.859 5.793 1 98.12 500 VAL B N 1
ATOM 8570 C CA . VAL B 1 500 ? -8.367 -24.312 5.188 1 98.12 500 VAL B CA 1
ATOM 8571 C C . VAL B 1 500 ? -7.324 -24.578 6.273 1 98.12 500 VAL B C 1
ATOM 8573 O O . VAL B 1 500 ? -6.621 -25.578 6.246 1 98.12 500 VAL B O 1
ATOM 8576 N N . GLY B 1 501 ? -7.25 -23.656 7.23 1 98.31 501 GLY B N 1
ATOM 8577 C CA . GLY B 1 501 ? -6.332 -23.812 8.344 1 98.31 501 GLY B CA 1
ATOM 8578 C C . GLY B 1 501 ? -6.586 -25.062 9.156 1 98.31 501 GLY B C 1
ATOM 8579 O O . GLY B 1 501 ? -5.645 -25.75 9.547 1 98.31 501 GLY B O 1
ATOM 8580 N N . ASP B 1 502 ? -7.832 -25.375 9.398 1 98.25 502 ASP B N 1
ATOM 8581 C CA . ASP B 1 502 ? -8.195 -26.578 10.148 1 98.25 502 ASP B CA 1
ATOM 8582 C C . ASP B 1 502 ? -7.797 -27.844 9.398 1 98.25 502 ASP B C 1
ATOM 8584 O O . ASP B 1 502 ? -7.297 -28.797 10 1 98.25 502 ASP B O 1
ATOM 8588 N N . SER B 1 503 ? -8.078 -27.812 8.141 1 98.56 503 SER B N 1
ATOM 8589 C CA . SER B 1 503 ? -7.68 -28.938 7.301 1 98.56 503 SER B CA 1
ATOM 8590 C C . SER B 1 503 ? -6.172 -29.156 7.348 1 98.56 503 SER B C 1
ATOM 8592 O O . SER B 1 503 ? -5.711 -30.281 7.586 1 98.56 503 SER B O 1
ATOM 8594 N N . LEU B 1 504 ? -5.418 -28.094 7.184 1 98.69 504 LEU B N 1
ATOM 8595 C CA . LEU B 1 504 ? -3.961 -28.172 7.18 1 98.69 504 LEU B CA 1
ATOM 8596 C C . LEU B 1 504 ? -3.432 -28.594 8.547 1 98.69 504 LEU B C 1
ATOM 8598 O O . LEU B 1 504 ? -2.514 -29.406 8.633 1 98.69 504 LEU B O 1
ATOM 8602 N N . ALA B 1 505 ? -4.008 -28.031 9.578 1 98.31 505 ALA B N 1
ATOM 8603 C CA . ALA B 1 505 ? -3.59 -28.391 10.93 1 98.31 505 ALA B CA 1
ATOM 8604 C C . ALA B 1 505 ? -3.854 -29.859 11.211 1 98.31 505 ALA B C 1
ATOM 8606 O O . ALA B 1 505 ? -3.029 -30.547 11.828 1 98.31 505 ALA B O 1
ATOM 8607 N N . GLY B 1 506 ? -5.016 -30.344 10.812 1 98.5 506 GLY B N 1
ATOM 8608 C CA . GLY B 1 506 ? -5.324 -31.75 10.953 1 98.5 506 GLY B CA 1
ATOM 8609 C C . GLY B 1 506 ? -4.328 -32.656 10.25 1 98.5 506 GLY B C 1
ATOM 8610 O O . GLY B 1 506 ? -3.875 -33.656 10.82 1 98.5 506 GLY B O 1
ATOM 8611 N N . LEU B 1 507 ? -3.971 -32.312 9.047 1 98.38 507 LEU B N 1
ATOM 8612 C CA . LEU B 1 507 ? -2.971 -33.094 8.305 1 98.38 507 LEU B CA 1
ATOM 8613 C C . LEU B 1 507 ? -1.61 -33 8.984 1 98.38 507 LEU B C 1
ATOM 8615 O O . LEU B 1 507 ? -0.862 -33.969 9 1 98.38 507 LEU B O 1
ATOM 8619 N N . GLY B 1 508 ? -1.29 -31.797 9.469 1 97.81 508 GLY B N 1
ATOM 8620 C CA . GLY B 1 508 ? -0.052 -31.641 10.219 1 97.81 508 GLY B CA 1
ATOM 8621 C C . GLY B 1 508 ? 0.043 -32.562 11.406 1 97.81 508 GLY B C 1
ATOM 8622 O O . GLY B 1 508 ? 1.119 -33.094 11.711 1 97.81 508 GLY B O 1
ATOM 8623 N N . GLU B 1 509 ? -1.048 -32.75 12.055 1 97.44 509 GLU B N 1
ATOM 8624 C CA . GLU B 1 509 ? -1.085 -33.656 13.219 1 97.44 509 GLU B CA 1
ATOM 8625 C C . GLU B 1 509 ? -1.081 -35.125 12.789 1 97.44 509 GLU B C 1
ATOM 8627 O O . GLU B 1 509 ? -0.566 -35.969 13.508 1 97.44 509 GLU B O 1
ATOM 8632 N N . ALA B 1 510 ? -1.584 -35.406 11.672 1 97.75 510 ALA B N 1
ATOM 8633 C CA . ALA B 1 510 ? -1.712 -36.781 11.18 1 97.75 510 ALA B CA 1
ATOM 8634 C C . ALA B 1 510 ? -0.385 -37.281 10.633 1 97.75 510 ALA B C 1
ATOM 8636 O O . ALA B 1 510 ? -0.033 -38.438 10.828 1 97.75 510 ALA B O 1
ATOM 8637 N N . LEU B 1 511 ? 0.324 -36.469 9.914 1 98.06 511 LEU B N 1
ATOM 8638 C CA . LEU B 1 511 ? 1.549 -36.875 9.227 1 98.06 511 LEU B CA 1
ATOM 8639 C C . LEU B 1 511 ? 2.666 -37.125 10.234 1 98.06 511 LEU B C 1
ATOM 8641 O O . LEU B 1 511 ? 2.76 -36.469 11.258 1 98.06 511 LEU B O 1
ATOM 8645 N N . GLU B 1 512 ? 3.488 -38.094 9.977 1 96.62 512 GLU B N 1
ATOM 8646 C CA . GLU B 1 512 ? 4.668 -38.312 10.797 1 96.62 512 GLU B CA 1
ATOM 8647 C C . GLU B 1 512 ? 5.672 -37.188 10.672 1 96.62 512 GLU B C 1
ATOM 8649 O O . GLU B 1 512 ? 5.652 -36.438 9.695 1 96.62 512 GLU B O 1
ATOM 8654 N N . GLU B 1 513 ? 6.504 -37.094 11.695 1 95.62 513 GLU B N 1
ATOM 8655 C CA . GLU B 1 513 ? 7.551 -36.062 11.625 1 95.62 513 GLU B CA 1
ATOM 8656 C C . GLU B 1 513 ? 8.445 -36.281 10.406 1 95.62 513 GLU B C 1
ATOM 8658 O O . GLU B 1 513 ? 8.859 -37.406 10.125 1 95.62 513 GLU B O 1
ATOM 8663 N N . GLY B 1 514 ? 8.625 -35.219 9.68 1 97 514 GLY B N 1
ATOM 8664 C CA . GLY B 1 514 ? 9.438 -35.312 8.477 1 97 514 GLY B CA 1
ATOM 8665 C C . GLY B 1 514 ? 8.648 -35.719 7.25 1 97 514 GLY B C 1
ATOM 8666 O O . GLY B 1 514 ? 9.188 -35.781 6.145 1 97 514 GLY B O 1
ATOM 8667 N N . GLY B 1 515 ? 7.395 -36.031 7.414 1 98.19 515 GLY B N 1
ATOM 8668 C CA . GLY B 1 515 ? 6.543 -36.375 6.285 1 98.19 515 GLY B CA 1
ATOM 8669 C C . GLY B 1 515 ? 6.344 -35.219 5.312 1 98.19 515 GLY B C 1
ATOM 8670 O O . GLY B 1 515 ? 6.805 -34.094 5.555 1 98.19 515 GLY B O 1
ATOM 8671 N N . TYR B 1 516 ? 5.703 -35.531 4.152 1 98.69 516 TYR B N 1
ATOM 8672 C CA . TYR B 1 516 ? 5.57 -34.562 3.082 1 98.69 516 TYR B CA 1
ATOM 8673 C C . TYR B 1 516 ? 4.105 -34.281 2.773 1 98.69 516 TYR B C 1
ATOM 8675 O O . TYR B 1 516 ? 3.238 -35.125 3.045 1 98.69 516 TYR B O 1
ATOM 8683 N N . LEU B 1 517 ? 3.814 -33.062 2.289 1 98.75 517 LEU B N 1
ATOM 8684 C CA . LEU B 1 517 ? 2.486 -32.656 1.857 1 98.75 517 LEU B CA 1
ATOM 8685 C C . LEU B 1 517 ? 2.539 -32.031 0.462 1 98.75 517 LEU B C 1
ATOM 8687 O O . LEU B 1 517 ? 3.311 -31.109 0.217 1 98.75 517 LEU B O 1
ATOM 8691 N N . VAL B 1 518 ? 1.821 -32.594 -0.462 1 98.25 518 VAL B N 1
ATOM 8692 C CA . VAL B 1 518 ? 1.611 -31.984 -1.774 1 98.25 518 VAL B CA 1
ATOM 8693 C C . VAL B 1 518 ? 0.277 -31.25 -1.795 1 98.25 518 VAL B C 1
ATOM 8695 O O . VAL B 1 518 ? -0.762 -31.812 -1.453 1 98.25 518 VAL B O 1
ATOM 8698 N N . TYR B 1 519 ? 0.273 -30 -2.129 1 98.31 519 TYR B N 1
ATOM 8699 C CA . TYR B 1 519 ? -0.961 -29.234 -2.131 1 98.31 519 TYR B CA 1
ATOM 8700 C C . TYR B 1 519 ? -0.995 -28.266 -3.311 1 98.31 519 TYR B C 1
ATOM 8702 O O . TYR B 1 519 ? 0.048 -27.938 -3.879 1 98.31 519 TYR B O 1
ATOM 8710 N N . THR B 1 520 ? -2.168 -27.844 -3.697 1 97.69 520 THR B N 1
ATOM 8711 C CA . THR B 1 520 ? -2.34 -26.969 -4.848 1 97.69 520 THR B CA 1
ATOM 8712 C C . THR B 1 520 ? -2.873 -25.609 -4.41 1 97.69 520 THR B C 1
ATOM 8714 O O . THR B 1 520 ? -3.404 -25.469 -3.307 1 97.69 520 THR B O 1
ATOM 8717 N N . GLY B 1 521 ? -2.604 -24.609 -5.188 1 97.31 521 GLY B N 1
ATOM 8718 C CA . GLY B 1 521 ? -3.109 -23.266 -5.012 1 97.31 521 GLY B CA 1
ATOM 8719 C C . GLY B 1 521 ? -3.486 -22.594 -6.32 1 97.31 521 GLY B C 1
ATOM 8720 O O . GLY B 1 521 ? -3.174 -23.109 -7.398 1 97.31 521 GLY B O 1
ATOM 8721 N N . GLN B 1 522 ? -4.195 -21.531 -6.223 1 97.5 522 GLN B N 1
ATOM 8722 C CA . GLN B 1 522 ? -4.598 -20.703 -7.352 1 97.5 522 GLN B CA 1
ATOM 8723 C C . GLN B 1 522 ? -4.348 -19.219 -7.066 1 97.5 522 GLN B C 1
ATOM 8725 O O . GLN B 1 522 ? -5.27 -18.484 -6.715 1 97.5 522 GLN B O 1
ATOM 8730 N N . PRO B 1 523 ? -3.123 -18.734 -7.352 1 97.31 523 PRO B N 1
ATOM 8731 C CA . PRO B 1 523 ? -2.771 -17.359 -7.016 1 97.31 523 PRO B CA 1
ATOM 8732 C C . PRO B 1 523 ? -3.42 -16.344 -7.953 1 97.31 523 PRO B C 1
ATOM 8734 O O . PRO B 1 523 ? -3.547 -15.164 -7.602 1 97.31 523 PRO B O 1
ATOM 8737 N N . TRP B 1 524 ? -3.795 -16.812 -9.117 1 96.31 524 TRP B N 1
ATOM 8738 C CA . TRP B 1 524 ? -4.352 -15.93 -10.133 1 96.31 524 TRP B CA 1
ATOM 8739 C C . TRP B 1 524 ? -5.242 -16.703 -11.102 1 96.31 524 TRP B C 1
ATOM 8741 O O . TRP B 1 524 ? -5.039 -17.906 -11.32 1 96.31 524 TRP B O 1
ATOM 8751 N N . HIS B 1 525 ? -6.219 -16.078 -11.609 1 96.12 525 HIS B N 1
ATOM 8752 C CA . HIS B 1 525 ? -7.078 -16.672 -12.625 1 96.12 525 HIS B CA 1
ATOM 8753 C C . HIS B 1 525 ? -7.715 -15.594 -13.508 1 96.12 525 HIS B C 1
ATOM 8755 O O . HIS B 1 525 ? -8.398 -14.703 -13.008 1 96.12 525 HIS B O 1
ATOM 8761 N N . PRO B 1 526 ? -7.547 -15.664 -14.812 1 95.62 526 PRO B N 1
ATOM 8762 C CA . PRO B 1 526 ? -8.055 -14.609 -15.695 1 95.62 526 PRO B CA 1
ATOM 8763 C C . PRO B 1 526 ? -9.555 -14.734 -15.969 1 95.62 526 PRO B C 1
ATOM 8765 O O . PRO B 1 526 ? -10.156 -13.828 -16.547 1 95.62 526 PRO B O 1
ATOM 8768 N N . GLN B 1 527 ? -10.211 -15.805 -15.477 1 95.5 527 GLN B N 1
ATOM 8769 C CA . GLN B 1 527 ? -11.602 -16.047 -15.844 1 95.5 527 GLN B CA 1
ATOM 8770 C C . GLN B 1 527 ? -12.5 -16.078 -14.609 1 95.5 527 GLN B C 1
ATOM 8772 O O . GLN B 1 527 ? -13.5 -16.797 -14.586 1 95.5 527 GLN B O 1
ATOM 8777 N N . LEU B 1 528 ? -12.156 -15.398 -13.578 1 95.12 528 LEU B N 1
ATOM 8778 C CA . LEU B 1 528 ? -12.938 -15.43 -12.344 1 95.12 528 LEU B CA 1
ATOM 8779 C C . LEU B 1 528 ? -14.359 -14.938 -12.586 1 95.12 528 LEU B C 1
ATOM 8781 O O . LEU B 1 528 ? -15.32 -15.523 -12.07 1 95.12 528 LEU B O 1
ATOM 8785 N N . GLU B 1 529 ? -14.477 -13.898 -13.375 1 94.88 529 GLU B N 1
ATOM 8786 C CA . GLU B 1 529 ? -15.812 -13.344 -13.617 1 94.88 529 GLU B CA 1
ATOM 8787 C C . GLU B 1 529 ? -16.656 -14.297 -14.461 1 94.88 529 GLU B C 1
ATOM 8789 O O . GLU B 1 529 ? -17.859 -14.453 -14.211 1 94.88 529 GLU B O 1
ATOM 8794 N N . LEU B 1 530 ? -16.047 -14.891 -15.477 1 94.25 530 LEU B N 1
ATOM 8795 C CA . LEU B 1 530 ? -16.75 -15.891 -16.281 1 94.25 530 LEU B CA 1
ATOM 8796 C C . LEU B 1 530 ? -17.25 -17.031 -15.391 1 94.25 530 LEU B C 1
ATOM 8798 O O . LEU B 1 530 ? -18.406 -17.453 -15.523 1 94.25 530 LEU B O 1
ATOM 8802 N N . ILE B 1 531 ? -16.406 -17.5 -14.523 1 92.62 531 ILE B N 1
ATOM 8803 C CA . ILE B 1 531 ? -16.75 -18.609 -13.633 1 92.62 531 ILE B CA 1
ATOM 8804 C C . ILE B 1 531 ? -17.906 -18.203 -12.719 1 92.62 531 ILE B C 1
ATOM 8806 O O . ILE B 1 531 ? -18.875 -18.938 -12.57 1 92.62 531 ILE B O 1
ATOM 8810 N N . ALA B 1 532 ? -17.844 -16.984 -12.211 1 92.62 532 ALA B N 1
ATOM 8811 C CA . ALA B 1 532 ? -18.844 -16.531 -11.25 1 92.62 532 ALA B CA 1
ATOM 8812 C C . ALA B 1 532 ? -20.172 -16.234 -11.938 1 92.62 532 ALA B C 1
ATOM 8814 O O . ALA B 1 532 ? -21.234 -16.469 -11.359 1 92.62 532 ALA B O 1
ATOM 8815 N N . ARG B 1 533 ? -20.141 -15.82 -13.219 1 93 533 ARG B N 1
ATOM 8816 C CA . ARG B 1 533 ? -21.359 -15.266 -13.812 1 93 533 ARG B CA 1
ATOM 8817 C C . ARG B 1 533 ? -21.969 -16.234 -14.812 1 93 533 ARG B C 1
ATOM 8819 O O . ARG B 1 533 ? -23.172 -16.172 -15.094 1 93 533 ARG B O 1
ATOM 8826 N N . ALA B 1 534 ? -21.156 -17.141 -15.281 1 89.94 534 ALA B N 1
ATOM 8827 C CA . ALA B 1 534 ? -21.672 -17.938 -16.391 1 89.94 534 ALA B CA 1
ATOM 8828 C C . ALA B 1 534 ? -21.703 -19.422 -16.047 1 89.94 534 ALA B C 1
ATOM 8830 O O . ALA B 1 534 ? -22.453 -20.203 -16.641 1 89.94 534 ALA B O 1
ATOM 8831 N N . LEU B 1 535 ? -20.938 -19.781 -15.141 1 86.38 535 LEU B N 1
ATOM 8832 C CA . LEU B 1 535 ? -20.812 -21.219 -14.859 1 86.38 535 LEU B CA 1
ATOM 8833 C C . LEU B 1 535 ? -21.516 -21.562 -13.555 1 86.38 535 LEU B C 1
ATOM 8835 O O . LEU B 1 535 ? -21.688 -20.719 -12.688 1 86.38 535 LEU B O 1
ATOM 8839 N N . THR B 1 536 ? -22.031 -22.812 -13.469 1 79.19 536 THR B N 1
ATOM 8840 C CA . THR B 1 536 ? -22.719 -23.266 -12.273 1 79.19 536 THR B CA 1
ATOM 8841 C C . THR B 1 536 ? -21.844 -24.266 -11.508 1 79.19 536 THR B C 1
ATOM 8843 O O . THR B 1 536 ? -21.047 -24.984 -12.102 1 79.19 536 THR B O 1
ATOM 8846 N N . SER B 1 537 ? -22.078 -24.234 -10.219 1 75.5 537 SER B N 1
ATOM 8847 C CA . SER B 1 537 ? -21.344 -25.156 -9.336 1 75.5 537 SER B CA 1
ATOM 8848 C C . SER B 1 537 ? -22.141 -26.438 -9.094 1 75.5 537 SER B C 1
ATOM 8850 O O . SER B 1 537 ? -23.344 -26.484 -9.359 1 75.5 537 SER B O 1
ATOM 8852 N N . HIS B 1 538 ? -21.422 -27.438 -8.664 1 67.62 538 HIS B N 1
ATOM 8853 C CA . HIS B 1 538 ? -22.094 -28.672 -8.281 1 67.62 538 HIS B CA 1
ATOM 8854 C C . HIS B 1 538 ? -22.922 -28.484 -7.02 1 67.62 538 HIS B C 1
ATOM 8856 O O . HIS B 1 538 ? -23.75 -29.344 -6.684 1 67.62 538 HIS B O 1
ATOM 8862 N N . ARG B 1 539 ? -22.656 -27.422 -6.301 1 66 539 ARG B N 1
ATOM 8863 C CA . ARG B 1 539 ? -23.375 -27.125 -5.066 1 66 539 ARG B CA 1
ATOM 8864 C C . ARG B 1 539 ? -24.734 -26.5 -5.363 1 66 539 ARG B C 1
ATOM 8866 O O . ARG B 1 539 ? -24.938 -25.297 -5.133 1 66 539 ARG B O 1
ATOM 8873 N N . GLN B 1 540 ? -25.484 -27.422 -5.895 1 59.09 540 GLN B N 1
ATOM 8874 C CA . GLN B 1 540 ? -26.906 -27.188 -6.07 1 59.09 540 GLN B CA 1
ATOM 8875 C C . GLN B 1 540 ? -27.156 -25.984 -6.984 1 59.09 540 GLN B C 1
ATOM 8877 O O . GLN B 1 540 ? -28.016 -25.156 -6.703 1 59.09 540 GLN B O 1
ATOM 8882 N N . GLY B 1 541 ? -26.406 -25.734 -7.906 1 60.97 541 GLY B N 1
ATOM 8883 C CA . GLY B 1 541 ? -26.672 -24.75 -8.945 1 60.97 541 GLY B CA 1
ATOM 8884 C C . GLY B 1 541 ? -26.312 -23.344 -8.547 1 60.97 541 GLY B C 1
ATOM 8885 O O . GLY B 1 541 ? -26.688 -22.375 -9.219 1 60.97 541 GLY B O 1
ATOM 8886 N N . GLN B 1 542 ? -25.688 -23.156 -7.449 1 67.38 542 GLN B N 1
ATOM 8887 C CA . GLN B 1 542 ? -25.281 -21.812 -7.004 1 67.38 542 GLN B CA 1
ATOM 8888 C C . GLN B 1 542 ? -24.094 -21.312 -7.805 1 67.38 542 GLN B C 1
ATOM 8890 O O . GLN B 1 542 ? -23.391 -22.094 -8.445 1 67.38 542 GLN B O 1
ATOM 8895 N N . ALA B 1 543 ? -24.031 -19.953 -7.832 1 73.81 543 ALA B N 1
ATOM 8896 C CA . ALA B 1 543 ? -22.906 -19.312 -8.484 1 73.81 543 ALA B CA 1
ATOM 8897 C C . ALA B 1 543 ? -21.578 -19.844 -7.926 1 73.81 543 ALA B C 1
ATOM 8899 O O . ALA B 1 543 ? -21.469 -20.078 -6.723 1 73.81 543 ALA B O 1
ATOM 8900 N N . TRP B 1 544 ? -20.734 -20.141 -8.859 1 82.88 544 TRP B N 1
ATOM 8901 C CA . TRP B 1 544 ? -19.406 -20.609 -8.5 1 82.88 544 TRP B CA 1
ATOM 8902 C C . TRP B 1 544 ? -18.438 -19.438 -8.336 1 82.88 544 TRP B C 1
ATOM 8904 O O . TRP B 1 544 ? -17.797 -19.016 -9.297 1 82.88 544 TRP B O 1
ATOM 8914 N N . VAL B 1 545 ? -18.375 -18.875 -7.125 1 89.25 545 VAL B N 1
ATOM 8915 C CA . VAL B 1 545 ? -17.469 -17.781 -6.832 1 89.25 545 VAL B CA 1
ATOM 8916 C C . VAL B 1 545 ? -16.188 -18.312 -6.188 1 89.25 545 VAL B C 1
ATOM 8918 O O . VAL B 1 545 ? -16.25 -19.016 -5.176 1 89.25 545 VAL B O 1
ATOM 8921 N N . MET B 1 546 ? -15.102 -18.062 -6.809 1 91.75 546 MET B N 1
ATOM 8922 C CA . MET B 1 546 ? -13.812 -18.531 -6.297 1 91.75 546 MET B CA 1
ATOM 8923 C C . MET B 1 546 ? -12.984 -17.359 -5.766 1 91.75 546 MET B C 1
ATOM 8925 O O . MET B 1 546 ? -12.789 -16.359 -6.465 1 91.75 546 MET B O 1
ATOM 8929 N N . ARG B 1 547 ? -12.578 -17.484 -4.543 1 95.44 547 ARG B N 1
ATOM 8930 C CA . ARG B 1 547 ? -11.594 -16.531 -4.031 1 95.44 547 ARG B CA 1
ATOM 8931 C C . ARG B 1 547 ? -10.18 -17.047 -4.258 1 95.44 547 ARG B C 1
ATOM 8933 O O . ARG B 1 547 ? -9.797 -18.094 -3.74 1 95.44 547 ARG B O 1
ATOM 8940 N N . ARG B 1 548 ? -9.461 -16.391 -5.004 1 96.44 548 ARG B N 1
ATOM 8941 C CA . ARG B 1 548 ? -8.07 -16.797 -5.188 1 96.44 548 ARG B CA 1
ATOM 8942 C C . ARG B 1 548 ? -7.25 -16.516 -3.934 1 96.44 548 ARG B C 1
ATOM 8944 O O . ARG B 1 548 ? -7.625 -15.68 -3.115 1 96.44 548 ARG B O 1
ATOM 8951 N N . ARG B 1 549 ? -6.211 -17.234 -3.711 1 97.88 549 ARG B N 1
ATOM 8952 C CA . ARG B 1 549 ? -5.23 -17.031 -2.65 1 97.88 549 ARG B CA 1
ATOM 8953 C C . ARG B 1 549 ? -3.84 -16.797 -3.23 1 97.88 549 ARG B C 1
ATOM 8955 O O . ARG B 1 549 ? -3.35 -17.609 -4.027 1 97.88 549 ARG B O 1
ATOM 8962 N N . THR B 1 550 ? -3.246 -15.68 -2.869 1 97.94 550 THR B N 1
ATOM 8963 C CA . THR B 1 550 ? -1.872 -15.453 -3.309 1 97.94 550 THR B CA 1
ATOM 8964 C C . THR B 1 550 ? -0.958 -16.578 -2.809 1 97.94 550 THR B C 1
ATOM 8966 O O . THR B 1 550 ? -1.293 -17.266 -1.852 1 97.94 550 THR B O 1
ATOM 8969 N N . GLN B 1 551 ? 0.118 -16.75 -3.525 1 98.44 551 GLN B N 1
ATOM 8970 C CA . GLN B 1 551 ? 1.062 -17.766 -3.078 1 98.44 551 GLN B CA 1
ATOM 8971 C C . GLN B 1 551 ? 1.564 -17.469 -1.667 1 98.44 551 GLN B C 1
ATOM 8973 O O . GLN B 1 551 ? 1.715 -18.375 -0.853 1 98.44 551 GLN B O 1
ATOM 8978 N N . ALA B 1 552 ? 1.788 -16.219 -1.346 1 98 552 ALA B N 1
ATOM 8979 C CA . ALA B 1 552 ? 2.234 -15.82 -0.011 1 98 552 ALA B CA 1
ATOM 8980 C C . ALA B 1 552 ? 1.204 -16.203 1.046 1 98 552 ALA B C 1
ATOM 8982 O O . ALA B 1 552 ? 1.562 -16.656 2.139 1 98 552 ALA B O 1
ATOM 8983 N N . GLU B 1 553 ? -0.052 -15.992 0.75 1 98.19 553 GLU B N 1
ATOM 8984 C CA . GLU B 1 553 ? -1.126 -16.359 1.665 1 98.19 553 GLU B CA 1
ATOM 8985 C C . GLU B 1 553 ? -1.128 -17.875 1.928 1 98.19 553 GLU B C 1
ATOM 8987 O O . GLU B 1 553 ? -1.17 -18.297 3.082 1 98.19 553 GLU B O 1
ATOM 8992 N N . MET B 1 554 ? -1.042 -18.656 0.879 1 98.44 554 MET B N 1
ATOM 8993 C CA . MET B 1 554 ? -1.022 -20.109 1.021 1 98.44 554 MET B CA 1
ATOM 8994 C C . MET B 1 554 ? 0.211 -20.562 1.795 1 98.44 554 MET B C 1
ATOM 8996 O O . MET B 1 554 ? 0.126 -21.453 2.635 1 98.44 554 MET B O 1
ATOM 9000 N N . ASP B 1 555 ? 1.35 -19.938 1.495 1 98.5 555 ASP B N 1
ATOM 9001 C CA . ASP B 1 555 ? 2.578 -20.281 2.207 1 98.5 555 ASP B CA 1
ATOM 9002 C C . ASP B 1 555 ? 2.428 -20.031 3.707 1 98.5 555 ASP B C 1
ATOM 9004 O O . ASP B 1 555 ? 2.906 -20.828 4.52 1 98.5 555 ASP B O 1
ATOM 9008 N N . GLN B 1 556 ? 1.785 -18.953 4.055 1 97.81 556 GLN B N 1
ATOM 9009 C CA . GLN B 1 556 ? 1.606 -18.641 5.465 1 97.81 556 GLN B CA 1
ATOM 9010 C C . GLN B 1 556 ? 0.667 -19.625 6.141 1 97.81 556 GLN B C 1
ATOM 9012 O O . GLN B 1 556 ? 0.904 -20.047 7.273 1 97.81 556 GLN B O 1
ATOM 9017 N N . LEU B 1 557 ? -0.381 -20 5.449 1 98.5 557 LEU B N 1
ATOM 9018 C CA . LEU B 1 557 ? -1.314 -20.984 5.988 1 98.5 557 LEU B CA 1
ATOM 9019 C C . LEU B 1 557 ? -0.62 -22.328 6.215 1 98.5 557 LEU B C 1
ATOM 9021 O O . LEU B 1 557 ? -0.806 -22.953 7.262 1 98.5 557 LEU B O 1
ATOM 9025 N N . VAL B 1 558 ? 0.199 -22.734 5.297 1 98.56 558 VAL B N 1
ATOM 9026 C CA . VAL B 1 558 ? 0.919 -24 5.371 1 98.56 558 VAL B CA 1
ATOM 9027 C C . VAL B 1 558 ? 1.96 -23.938 6.484 1 98.56 558 VAL B C 1
ATOM 9029 O O . VAL B 1 558 ? 2.104 -24.891 7.262 1 98.56 558 VAL B O 1
ATOM 9032 N N . ALA B 1 559 ? 2.652 -22.812 6.566 1 97.88 559 ALA B N 1
ATOM 9033 C CA . ALA B 1 559 ? 3.645 -22.625 7.625 1 97.88 559 ALA B CA 1
ATOM 9034 C C . ALA B 1 559 ? 2.988 -22.672 9 1 97.88 559 ALA B C 1
ATOM 9036 O O . ALA B 1 559 ? 3.535 -23.234 9.945 1 97.88 559 ALA B O 1
ATOM 9037 N N . ALA B 1 560 ? 1.848 -22.047 9.133 1 97.56 560 ALA B N 1
ATOM 9038 C CA . ALA B 1 560 ? 1.123 -22 10.406 1 97.56 560 ALA B CA 1
ATOM 9039 C C . ALA B 1 560 ? 0.728 -23.406 10.859 1 97.56 560 ALA B C 1
ATOM 9041 O O . ALA B 1 560 ? 0.541 -23.641 12.055 1 97.56 560 ALA B O 1
ATOM 9042 N N . ALA B 1 561 ? 0.656 -24.328 9.906 1 98 561 ALA B N 1
ATOM 9043 C CA . ALA B 1 561 ? 0.266 -25.703 10.203 1 98 561 ALA B CA 1
ATOM 9044 C C . ALA B 1 561 ? 1.49 -26.578 10.484 1 98 561 ALA B C 1
ATOM 9046 O O . ALA B 1 561 ? 1.371 -27.797 10.641 1 98 561 ALA B O 1
ATOM 9047 N N . GLY B 1 562 ? 2.668 -26 10.469 1 97.44 562 GLY B N 1
ATOM 9048 C CA . GLY B 1 562 ? 3.885 -26.703 10.844 1 97.44 562 GLY B CA 1
ATOM 9049 C C . GLY B 1 562 ? 4.637 -27.266 9.656 1 97.44 562 GLY B C 1
ATOM 9050 O O . GLY B 1 562 ? 5.453 -28.172 9.805 1 97.44 562 GLY B O 1
ATOM 9051 N N . PHE B 1 563 ? 4.355 -26.797 8.469 1 98.44 563 PHE B N 1
ATOM 9052 C CA . PHE B 1 563 ? 5.039 -27.281 7.277 1 98.44 563 PHE B CA 1
ATOM 9053 C C . PHE B 1 563 ? 5.996 -26.234 6.734 1 98.44 563 PHE B C 1
ATOM 9055 O O . PHE B 1 563 ? 5.781 -25.031 6.93 1 98.44 563 PHE B O 1
ATOM 9062 N N . ARG B 1 564 ? 7.004 -26.656 6.082 1 97.69 564 ARG B N 1
ATOM 9063 C CA . ARG B 1 564 ? 7.926 -25.797 5.34 1 97.69 564 ARG B CA 1
ATOM 9064 C C . ARG B 1 564 ? 7.898 -26.141 3.85 1 97.69 564 ARG B C 1
ATOM 9066 O O . ARG B 1 564 ? 8.125 -27.281 3.461 1 97.69 564 ARG B O 1
ATOM 9073 N N . LYS B 1 565 ? 7.664 -25.188 3.051 1 98 565 LYS B N 1
ATOM 9074 C CA . LYS B 1 565 ? 7.66 -25.391 1.604 1 98 565 LYS B CA 1
ATOM 9075 C C . LYS B 1 565 ? 9.055 -25.734 1.098 1 98 565 LYS B C 1
ATOM 9077 O O . LYS B 1 565 ? 10.031 -25.062 1.425 1 98 565 LYS B O 1
ATOM 9082 N N . ILE B 1 566 ? 9.102 -26.781 0.264 1 96.81 566 ILE B N 1
ATOM 9083 C CA . ILE B 1 566 ? 10.375 -27.266 -0.252 1 96.81 566 ILE B CA 1
ATOM 9084 C C . ILE B 1 566 ? 10.539 -26.844 -1.709 1 96.81 566 ILE B C 1
ATOM 9086 O O . ILE B 1 566 ? 11.633 -26.453 -2.127 1 96.81 566 ILE B O 1
ATOM 9090 N N . THR B 1 567 ? 9.547 -27.078 -2.443 1 97.5 567 THR B N 1
ATOM 9091 C CA . THR B 1 567 ? 9.586 -26.734 -3.859 1 97.5 567 THR B CA 1
ATOM 9092 C C . THR B 1 567 ? 8.18 -26.469 -4.391 1 97.5 567 THR B C 1
ATOM 9094 O O . THR B 1 567 ? 7.195 -26.656 -3.674 1 97.5 567 THR B O 1
ATOM 9097 N N . GLN B 1 568 ? 8.141 -25.922 -5.625 1 98.25 568 GLN B N 1
ATOM 9098 C CA . GLN B 1 568 ? 6.879 -25.484 -6.215 1 98.25 568 GLN B CA 1
ATOM 9099 C C . GLN B 1 568 ? 6.926 -25.578 -7.738 1 98.25 568 GLN B C 1
ATOM 9101 O O . GLN B 1 568 ? 7.992 -25.453 -8.344 1 98.25 568 GLN B O 1
ATOM 9106 N N . ARG B 1 569 ? 5.793 -25.922 -8.297 1 98.12 569 ARG B N 1
ATOM 9107 C CA . ARG B 1 569 ? 5.555 -25.828 -9.734 1 98.12 569 ARG B CA 1
ATOM 9108 C C . ARG B 1 569 ? 4.422 -24.859 -10.039 1 98.12 569 ARG B C 1
ATOM 9110 O O . ARG B 1 569 ? 3.428 -24.797 -9.312 1 98.12 569 ARG B O 1
ATOM 9117 N N . VAL B 1 570 ? 4.625 -24.094 -11.078 1 97.56 570 VAL B N 1
ATOM 9118 C CA . VAL B 1 570 ? 3.596 -23.172 -11.547 1 97.56 570 VAL B CA 1
ATOM 9119 C C . VAL B 1 570 ? 3.373 -23.375 -13.047 1 97.56 570 VAL B C 1
ATOM 9121 O O . VAL B 1 570 ? 4.328 -23.562 -13.805 1 97.56 570 VAL B O 1
ATOM 9124 N N . ASP B 1 571 ? 2.148 -23.406 -13.469 1 96.44 571 ASP B N 1
ATOM 9125 C CA . ASP B 1 571 ? 1.894 -23.562 -14.898 1 96.44 571 ASP B CA 1
ATOM 9126 C C . ASP B 1 571 ? 2.33 -22.312 -15.672 1 96.44 571 ASP B C 1
ATOM 9128 O O . ASP B 1 571 ? 2.574 -21.266 -15.078 1 96.44 571 ASP B O 1
ATOM 9132 N N . GLN B 1 572 ? 2.41 -22.406 -16.969 1 94 572 GLN B N 1
ATOM 9133 C CA . GLN B 1 572 ? 3.02 -21.375 -17.812 1 94 572 GLN B CA 1
ATOM 9134 C C . GLN B 1 572 ? 2.182 -20.094 -17.812 1 94 572 GLN B C 1
ATOM 9136 O O . GLN B 1 572 ? 2.664 -19.031 -18.188 1 94 572 GLN B O 1
ATOM 9141 N N . TRP B 1 573 ? 0.946 -20.172 -17.359 1 95.31 573 TRP B N 1
ATOM 9142 C CA . TRP B 1 573 ? 0.047 -19.016 -17.391 1 95.31 573 TRP B CA 1
ATOM 9143 C C . TRP B 1 573 ? -0.081 -18.391 -16 1 95.31 573 TRP B C 1
ATOM 9145 O O . TRP B 1 573 ? -0.723 -17.359 -15.828 1 95.31 573 TRP B O 1
ATOM 9155 N N . GLY B 1 574 ? 0.516 -19 -14.992 1 96.44 574 GLY B N 1
ATOM 9156 C CA . GLY B 1 574 ? 0.496 -18.469 -13.633 1 96.44 574 GLY B CA 1
ATOM 9157 C C . GLY B 1 574 ? -0.83 -18.672 -12.93 1 96.44 574 GLY B C 1
ATOM 9158 O O . GLY B 1 574 ? -1.159 -17.953 -11.984 1 96.44 574 GLY B O 1
ATOM 9159 N N . ILE B 1 575 ? -1.6 -19.703 -13.32 1 97.31 575 ILE B N 1
ATOM 9160 C CA . ILE B 1 575 ? -2.955 -19.891 -12.812 1 97.31 575 ILE B CA 1
ATOM 9161 C C . ILE B 1 575 ? -2.926 -20.781 -11.57 1 97.31 575 ILE B C 1
ATOM 9163 O O . ILE B 1 575 ? -3.529 -20.438 -10.547 1 97.31 575 ILE B O 1
ATOM 9167 N N . PHE B 1 576 ? -2.209 -21.953 -11.656 1 97.75 576 PHE B N 1
ATOM 9168 C CA . PHE B 1 576 ? -2.184 -22.891 -10.539 1 97.75 576 PHE B CA 1
ATOM 9169 C C . PHE B 1 576 ? -0.755 -23.125 -10.062 1 97.75 576 PHE B C 1
ATOM 9171 O O . PHE B 1 576 ? 0.171 -23.203 -10.875 1 97.75 576 PHE B O 1
ATOM 9178 N N . SER B 1 577 ? -0.635 -23.203 -8.805 1 98.31 577 SER B N 1
ATOM 9179 C CA . SER B 1 577 ? 0.616 -23.641 -8.195 1 98.31 577 SER B CA 1
ATOM 9180 C C . SER B 1 577 ? 0.457 -25.016 -7.535 1 98.31 577 SER B C 1
ATOM 9182 O O . SER B 1 577 ? -0.633 -25.359 -7.074 1 98.31 577 SER B O 1
ATOM 9184 N N . VAL B 1 578 ? 1.427 -25.844 -7.605 1 98.38 578 VAL B N 1
ATOM 9185 C CA . VAL B 1 578 ? 1.55 -27.094 -6.852 1 98.38 578 VAL B CA 1
ATOM 9186 C C . VAL B 1 578 ? 2.836 -27.078 -6.031 1 98.38 578 VAL B C 1
ATOM 9188 O O . VAL B 1 578 ? 3.922 -26.844 -6.57 1 98.38 578 VAL B O 1
ATOM 9191 N N . SER B 1 579 ? 2.668 -27.266 -4.758 1 98.69 579 SER B N 1
ATOM 9192 C CA . SER B 1 579 ? 3.82 -27.141 -3.867 1 98.69 579 SER B CA 1
ATOM 9193 C C . SER B 1 579 ? 4.043 -28.422 -3.078 1 98.69 579 SER B C 1
ATOM 9195 O O . SER B 1 579 ? 3.113 -29.219 -2.889 1 98.69 579 SER B O 1
ATOM 9197 N N . LEU B 1 580 ? 5.246 -28.703 -2.76 1 98.62 580 LEU B N 1
ATOM 9198 C CA . LEU B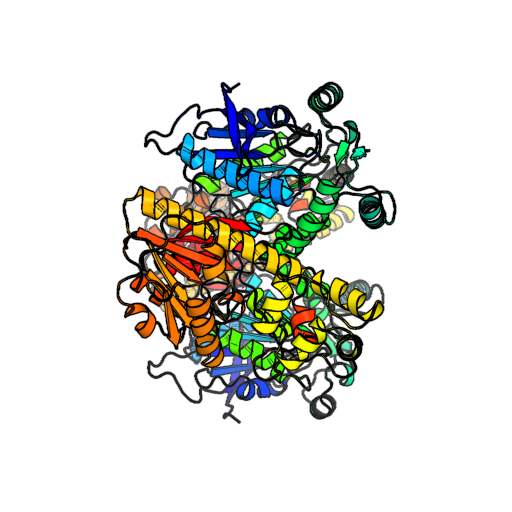 1 580 ? 5.676 -29.75 -1.843 1 98.62 580 LEU B CA 1
ATOM 9199 C C . LEU B 1 580 ? 6.223 -29.156 -0.552 1 98.62 580 LEU B C 1
ATOM 9201 O O . LEU B 1 580 ? 7.102 -28.281 -0.587 1 98.62 580 LEU B O 1
ATOM 9205 N N . ALA B 1 581 ? 5.668 -29.531 0.537 1 98.69 581 ALA B N 1
ATOM 9206 C CA . ALA B 1 581 ? 6.133 -29.062 1.842 1 98.69 581 ALA B CA 1
ATOM 9207 C C . ALA B 1 581 ? 6.508 -30.25 2.74 1 98.69 581 ALA B C 1
ATOM 9209 O O . ALA B 1 581 ? 6.133 -31.391 2.467 1 98.69 581 ALA B O 1
ATOM 9210 N N . GLN B 1 582 ? 7.281 -29.984 3.744 1 98.56 582 GLN B N 1
ATOM 9211 C CA . GLN B 1 582 ? 7.699 -30.984 4.719 1 98.56 582 GLN B CA 1
ATOM 9212 C C . GLN B 1 582 ? 7.324 -30.562 6.137 1 98.56 582 GLN B C 1
ATOM 9214 O O . GLN B 1 582 ? 7.449 -29.391 6.496 1 98.56 582 GLN B O 1
ATOM 9219 N N . LYS B 1 583 ? 6.844 -31.516 6.887 1 98.06 583 LYS B N 1
ATOM 9220 C CA . LYS B 1 583 ? 6.535 -31.234 8.289 1 98.06 583 LYS B CA 1
ATOM 9221 C C . LYS B 1 583 ? 7.812 -31.062 9.102 1 98.06 583 LYS B C 1
ATOM 9223 O O . LYS B 1 583 ? 8.703 -31.906 9.078 1 98.06 583 LYS B O 1
ATOM 9228 N N . VAL B 1 584 ? 7.879 -29.938 9.75 1 93.94 584 VAL B N 1
ATOM 9229 C CA . VAL B 1 584 ? 9.078 -29.641 10.531 1 93.94 584 VAL B CA 1
ATOM 9230 C C . VAL B 1 584 ? 8.75 -29.688 12.023 1 93.94 584 VAL B C 1
ATOM 9232 O O . VAL B 1 584 ? 7.602 -29.5 12.414 1 93.94 584 VAL B O 1
ATOM 9235 N N . ALA B 1 585 ? 9.727 -30.078 12.828 1 83 585 ALA B N 1
ATOM 9236 C CA . ALA B 1 585 ? 9.555 -30.172 14.273 1 83 585 ALA B CA 1
ATOM 9237 C C . ALA B 1 585 ? 9.297 -28.797 14.891 1 83 585 ALA B C 1
ATOM 9239 O O . ALA B 1 585 ? 9.875 -27.797 14.445 1 83 585 ALA B O 1
ATOM 9240 N N . ARG B 1 586 ? 8.289 -28.609 15.609 1 65.19 586 ARG B N 1
ATOM 9241 C CA . ARG B 1 586 ? 7.988 -27.375 16.312 1 65.19 586 ARG B CA 1
ATOM 9242 C C . ARG B 1 586 ? 9 -27.109 17.438 1 65.19 586 ARG B C 1
ATOM 9244 O O . ARG B 1 586 ? 9.547 -28.062 18 1 65.19 586 ARG B O 1
#